Protein AF-0000000067245001 (afdb_homodimer)

Sequence (820 aa):
MADPINRRLKSLDAEVKDRETELKAAEEKLSNNPSNTSLLAERNRLVEDIADLKARRSKLEDRLSGPGPQDYLQRLRGLLEEAHIDRPNEAILQLIVRRLSSRLLAASTKEAARDLYEDAKLMPGPSTEALLKEQAGLTVGGPAFPDASSSLLVAMGTGSCPCVLKMLLPPLLTNVDSAAAASGEASNSAATPNCAAGGPEAAACRALCHGKPATVPLVDAKVITFTLGKEHASTHGRCPGVYAAIQMQYYISTVARLPPAYLQEIPAMMERMVEALEWIHRKGFVHMDVKADNIFVDAAGRWWLGDFGSAVPKGSAITSTTRWFAPPAAAKAAATAVPEYDWHMLAVALVIEVLRRVGLGHKWQEMLVEGSCTPRANILATLEHLRQHSKVDEALLASLSDLVDRPKVSMADPINRRLKSLDAEVKDRETELKAAEEKLSNNPSNTSLLAERNRLVEDIADLKARRSKLEDRLSGPGPQDYLQRLRGLLEEAHIDRPNEAILQLIVRRLSSRLLAASTKEAARDLYEDAKLMPGPSTEALLKEQAGLTVGGPAFPDASSSLLVAMGTGSCPCVLKMLLPPLLTNVDSAAAASGEASNSAATPNCAAGGPEAAACRALCHGKPATVPLVDAKVITFTLGKEHASTHGRCPGVYAAIQMQYYISTVARLPPAYLQEIPAMMERMVEALEWIHRKGFVHMDVKADNIFVDAAGRWWLGDFGSAVPKGSAITSTTRWFAPPAAAKAAATAVPEYDWHMLAVALVIEVLRRVGLGHKWQEMLVEGSCTPRANILATLEHLRQHSKVDEALLASLSDLVDRPKVS

Organism: Chlamydomonas reinhardtii (NCBI:txid3055)

Nearest PDB structures (foldseek):
  8br5-assembly2_BBB  TM=5.526E-01  e=1.973E-07  Homo sapiens
  4ztn-assembly3_C  TM=5.641E-01  e=3.884E-07  Homo sapiens
  8br7-assembly2_BBB  TM=6.402E-01  e=2.534E-06  Homo sapiens
  8w3x-assembly2_B  TM=5.268E-01  e=2.697E-07  Homo sapiens
  4qp9-assembly1_A  TM=7.107E-01  e=2.036E-05  Homo sapiens

Foldseek 3Di:
DQDVLNVVLVVLVVVLVVLVVVLVVLVVVCVVVVPPVVSVVVNVVSVVVSVVSVVVSCVSVVVVVPVPLVNLLVQLQVLCVVLVNNDQQPQLSVLCVFAVVVLSVVQNHSVSSVQSSVLSLLDDTPLRQVQCCVPVVKHWGHAQDDPPRSQWTWIAHDPRAIWIKGWLDDPQPPDPDPPVVPPPPPPPDDDPPCCPARHPLQVLCCLQQPPDDPLQQAWNKHKDKTFDDCPPPCSPRDHTGIHIMIITHDFPAFCVPDQFDAQVCLLVLLVNVVSNLVSCVVSQKAQQEDARRQWTAHPVGHTHGHDSPQMDGFFAQRDDHQQAQFAPQNPDRPHTGDSLRVLSSSLLRSLLSVCSVLPNNVCSCVQAGDDRYGHLVSSVVSLVVCVPPPSHDPVSSVSSVCSSCVVVVD/DPDVLNVVLVVLVVVLVVLVVVLVVLVVVCVVVVPPPVSVVVNVVSVVVSVVSVVVSCVSVVVVVPVPLVNLLVQLQVLCVVLVNNDQQPQLSVLCVFAVVVLSVVQNHSVSSVQSSVLSLLDDTPLRQVQCCVPVVKHWGHAQDDVPRSQWTWIAHDPRAIWIKGWLDDPQPPDPDPVVVPPPPPPPPPPPPPCPARHPLQVLCCLQQVPDDPLQQAWNKHKDKTFDDCPPPPSPRDHTGIHIMIITHDFPAFCVPDQFDAQVCLLVLLVNVVSNLVSCVVSQKAQQEDARRQWTAHPVGHTHGHDSPQMDGFFAFRDDHQQAQFAPQNPDRPDTGDSLRVLSSSLLRSLLSVCSVLPNNVCSCVQAGDDRYGHLVSSLVSLVVCPPPPSHDPVSSVSSVCSSVVVVPD

InterPro domains:
  IPR000719 Protein kinase domain [PF00069] (264-370)
  IPR000719 Protein kinase domain [PS50011] (150-410)
  IPR008271 Serine/threonine-protein kinase, active site [PS00108] (285-297)
  IPR011009 Protein kinase-like domain superfamily [SSF56112] (264-350)
  IPR050538 Mitogen-activated protein kinase kinase kinase [PTHR48016] (268-330)

Radius of gyration: 30.9 Å; Cα contacts (8 Å, |Δi|>4): 1310; chains: 2; bounding box: 78×91×81 Å

pLDDT: mean 76.45, std 19.06, range [22.64, 98.19]

Structure (mmCIF, N/CA/C/O backbone):
data_AF-0000000067245001-model_v1
#
loop_
_entity.id
_entity.type
_entity.pdbx_description
1 polymer 'Protein kinase domain-containing protein'
#
loop_
_atom_site.group_PDB
_atom_site.id
_atom_site.type_symbol
_atom_site.label_atom_id
_atom_site.label_alt_id
_atom_site.label_comp_id
_atom_site.label_asym_id
_atom_site.label_entity_id
_atom_site.label_seq_id
_atom_site.pdbx_PDB_ins_code
_atom_site.Cartn_x
_atom_site.Cartn_y
_atom_site.Cartn_z
_atom_site.occupancy
_atom_site.B_iso_or_equiv
_atom_site.auth_seq_id
_atom_site.auth_comp_id
_atom_site.auth_asym_id
_atom_site.auth_atom_id
_atom_site.pdbx_PDB_model_num
ATOM 1 N N . MET A 1 1 ? -9.867 31.688 2.166 1 22.64 1 MET A N 1
ATOM 2 C CA . MET A 1 1 ? -11.305 31.688 1.924 1 22.64 1 MET A CA 1
ATOM 3 C C . MET A 1 1 ? -11.961 30.422 2.473 1 22.64 1 MET A C 1
ATOM 5 O O . MET A 1 1 ? -11.383 29.344 2.383 1 22.64 1 MET A O 1
ATOM 9 N N . ALA A 1 2 ? -12.844 30.578 3.395 1 32.78 2 ALA A N 1
ATOM 10 C CA . ALA A 1 2 ? -13.555 29.562 4.168 1 32.78 2 ALA A CA 1
ATOM 11 C C . ALA A 1 2 ? -14.125 28.469 3.258 1 32.78 2 ALA A C 1
ATOM 13 O O . ALA A 1 2 ? -14.586 28.766 2.152 1 32.78 2 ALA A O 1
ATOM 14 N N . ASP A 1 3 ? -13.758 27.297 3.334 1 37.16 3 ASP A N 1
ATOM 15 C CA . ASP A 1 3 ? -14.234 26.141 2.588 1 37.16 3 ASP A CA 1
ATOM 16 C C . ASP A 1 3 ? -15.742 26.234 2.35 1 37.16 3 ASP A C 1
ATOM 18 O O . ASP A 1 3 ? -16.5 26.625 3.244 1 37.16 3 ASP A O 1
ATOM 22 N N . PRO A 1 4 ? -16.109 26.344 1.183 1 42.66 4 PRO A N 1
ATOM 23 C CA . PRO A 1 4 ? -17.484 26.672 0.853 1 42.66 4 PRO A CA 1
ATOM 24 C C . PRO A 1 4 ? -18.5 25.812 1.609 1 42.66 4 PRO A C 1
ATOM 26 O O . PRO A 1 4 ? -19.562 26.297 1.986 1 42.66 4 PRO A O 1
ATOM 29 N N . ILE A 1 5 ? -18.141 24.672 1.779 1 44.38 5 ILE A N 1
ATOM 30 C CA . ILE A 1 5 ? -19.078 23.828 2.52 1 44.38 5 ILE A CA 1
ATOM 31 C C . ILE A 1 5 ? -19.141 24.266 3.977 1 44.38 5 ILE A C 1
ATOM 33 O O . ILE A 1 5 ? -20.219 24.344 4.562 1 44.38 5 ILE A O 1
ATOM 37 N N . ASN A 1 6 ? -17.922 24.438 4.426 1 46.19 6 ASN A N 1
ATOM 38 C CA . ASN A 1 6 ? -17.906 24.984 5.773 1 46.19 6 ASN A CA 1
ATOM 39 C C . ASN A 1 6 ? -18.641 26.328 5.828 1 46.19 6 ASN A C 1
ATOM 41 O O . ASN A 1 6 ? -19.328 26.641 6.805 1 46.19 6 ASN A O 1
ATOM 45 N N . ARG A 1 7 ? -18.531 27 4.789 1 54.53 7 ARG A N 1
ATOM 46 C CA . ARG A 1 7 ? -19.25 28.266 4.699 1 54.53 7 ARG A CA 1
ATOM 47 C C . ARG A 1 7 ? -20.75 28.031 4.602 1 54.53 7 ARG A C 1
ATOM 49 O O . ARG A 1 7 ? -21.531 28.75 5.223 1 54.53 7 ARG A O 1
ATOM 56 N N . ARG A 1 8 ? -21.031 27.031 3.873 1 57.38 8 ARG A N 1
ATOM 57 C CA . ARG A 1 8 ? -22.453 26.703 3.73 1 57.38 8 ARG A CA 1
ATOM 58 C C . ARG A 1 8 ? -23.016 26.125 5.02 1 57.38 8 ARG A C 1
ATOM 60 O O . ARG A 1 8 ? -24.156 26.422 5.402 1 57.38 8 ARG A O 1
ATOM 67 N N . LEU A 1 9 ? -22.156 25.375 5.578 1 58.94 9 LEU A N 1
ATOM 68 C CA . LEU A 1 9 ? -22.562 24.875 6.887 1 58.94 9 LEU A CA 1
ATOM 69 C C . LEU A 1 9 ? -22.719 26.016 7.883 1 58.94 9 LEU A C 1
ATOM 71 O O . LEU A 1 9 ? -23.672 26.047 8.656 1 58.94 9 LEU A O 1
ATOM 75 N N . LYS A 1 10 ? -21.734 26.766 7.758 1 63.94 10 LYS A N 1
ATOM 76 C CA . LYS A 1 10 ? -21.828 27.938 8.625 1 63.94 10 LYS A CA 1
ATOM 77 C C . LYS A 1 10 ? -23.047 28.781 8.281 1 63.94 10 LYS A C 1
ATOM 79 O O . LYS A 1 10 ? -23.719 29.312 9.172 1 63.94 10 LYS A O 1
ATOM 84 N N . SER A 1 11 ? -23.281 28.844 6.996 1 66.44 11 SER A N 1
ATOM 85 C CA . SER A 1 11 ? -24.453 29.594 6.551 1 66.44 11 SER A CA 1
ATOM 86 C C . SER A 1 11 ? -25.75 28.938 7.004 1 66.44 11 SER A C 1
ATOM 88 O O . SER A 1 11 ? -26.672 29.609 7.453 1 66.44 11 SER A O 1
ATOM 90 N N . LEU A 1 12 ? -25.703 27.641 6.93 1 66.5 12 LEU A N 1
ATOM 91 C CA . LEU A 1 12 ? -26.875 26.906 7.395 1 66.5 12 LEU A CA 1
ATOM 92 C C . LEU A 1 12 ? -27.016 27 8.914 1 66.5 12 LEU A C 1
ATOM 94 O O . LEU A 1 12 ? -28.125 27.141 9.43 1 66.5 12 LEU A O 1
ATOM 98 N N . ASP A 1 13 ? -25.875 26.938 9.5 1 70.88 13 ASP A N 1
ATOM 99 C CA . ASP A 1 13 ? -25.906 27.125 10.945 1 70.88 13 ASP A CA 1
ATOM 100 C C . ASP A 1 13 ? -26.438 28.516 11.305 1 70.88 13 ASP A C 1
ATOM 102 O O . ASP A 1 13 ? -27.219 28.656 12.242 1 70.88 13 ASP A O 1
ATOM 106 N N . ALA A 1 14 ? -25.953 29.438 10.555 1 72.19 14 ALA A N 1
ATOM 107 C CA . ALA A 1 14 ? -26.422 30.797 10.773 1 72.19 14 ALA A CA 1
ATOM 108 C C . ALA A 1 14 ? -27.922 30.906 10.477 1 72.19 14 ALA A C 1
ATOM 110 O O . ALA A 1 14 ? -28.656 31.578 11.219 1 72.19 14 ALA A O 1
ATOM 111 N N . GLU A 1 15 ? -28.375 30.25 9.508 1 74.62 15 GLU A N 1
ATOM 112 C CA . GLU A 1 15 ? -29.781 30.281 9.156 1 74.62 15 GLU A CA 1
ATOM 113 C C . GLU A 1 15 ? -30.625 29.562 10.211 1 74.62 15 GLU A C 1
ATOM 115 O O . GLU A 1 15 ? -31.719 30.031 10.555 1 74.62 15 GLU A O 1
ATOM 120 N N . VAL A 1 16 ? -30.078 28.469 10.602 1 75.06 16 VAL A N 1
ATOM 121 C CA . VAL A 1 16 ? -30.766 27.75 11.672 1 75.06 16 VAL A CA 1
ATOM 122 C C . VAL A 1 16 ? -30.844 28.641 12.914 1 75.06 16 VAL A C 1
ATOM 124 O O . VAL A 1 16 ? -31.891 28.719 13.555 1 75.06 16 VAL A O 1
ATOM 127 N N . LYS A 1 17 ? -29.75 29.234 13.195 1 75.94 17 LYS A N 1
ATOM 128 C CA . LYS A 1 17 ? -29.719 30.125 14.352 1 75.94 17 LYS A CA 1
ATOM 129 C C . LYS A 1 17 ? -30.703 31.281 14.18 1 75.94 17 LYS A C 1
ATOM 131 O O . LYS A 1 17 ? -31.406 31.656 15.125 1 75.94 17 LYS A O 1
ATOM 136 N N . ASP A 1 18 ? -30.734 31.797 13.016 1 78.25 18 ASP A N 1
ATOM 137 C CA . ASP A 1 18 ? -31.656 32.875 12.719 1 78.25 18 ASP A CA 1
ATOM 138 C C . ASP A 1 18 ? -33.094 32.406 12.883 1 78.25 18 ASP A C 1
ATOM 140 O O . ASP A 1 18 ? -33.938 33.125 13.477 1 78.25 18 ASP A O 1
ATOM 144 N N . ARG A 1 19 ? -33.375 31.219 12.406 1 79.31 19 ARG A N 1
ATOM 145 C CA . ARG A 1 19 ? -34.719 30.688 12.508 1 79.31 19 ARG A CA 1
ATOM 146 C C . ARG A 1 19 ? -35.062 30.328 13.953 1 79.31 19 ARG A C 1
ATOM 148 O O . ARG A 1 19 ? -36.219 30.484 14.383 1 79.31 19 ARG A O 1
ATOM 155 N N . GLU A 1 20 ? -34.094 29.875 14.617 1 78.75 20 GLU A N 1
ATOM 156 C CA . GLU A 1 20 ? -34.281 29.562 16.031 1 78.75 20 GLU A CA 1
ATOM 157 C C . GLU A 1 20 ? -34.562 30.828 16.828 1 78.75 20 GLU A C 1
ATOM 159 O O . GLU A 1 20 ? -35.375 30.828 17.75 1 78.75 20 GLU A O 1
ATOM 164 N N . THR A 1 21 ? -33.875 31.875 16.531 1 79 21 THR A N 1
ATOM 165 C CA . THR A 1 21 ? -34.156 33.156 17.156 1 79 21 THR A CA 1
ATOM 166 C C . THR A 1 21 ? -35.562 33.656 16.812 1 79 21 THR A C 1
ATOM 168 O O . THR A 1 21 ? -36.25 34.188 17.688 1 79 21 THR A O 1
ATOM 171 N N . GLU A 1 22 ? -36 33.469 15.578 1 79.19 22 GLU A N 1
ATOM 172 C CA . GLU A 1 22 ? -37.344 33.812 15.164 1 79.19 22 GLU A CA 1
ATOM 173 C C . GLU A 1 22 ? -38.375 32.969 15.883 1 79.19 22 GLU A C 1
ATOM 175 O O . GLU A 1 22 ? -39.438 33.438 16.266 1 79.19 22 GLU A O 1
ATOM 180 N N . LEU A 1 23 ? -38.031 31.703 16.016 1 78.75 23 LEU A N 1
ATOM 181 C CA . LEU A 1 23 ? -38.906 30.781 16.719 1 78.75 23 LEU A CA 1
ATOM 182 C C . LEU A 1 23 ? -39.062 31.188 18.172 1 78.75 23 LEU A C 1
ATOM 184 O O . LEU A 1 23 ? -40.188 31.156 18.719 1 78.75 23 LEU A O 1
ATOM 188 N N . LYS A 1 24 ? -38.031 31.531 18.781 1 80.06 24 LYS A N 1
ATOM 189 C CA . LYS A 1 24 ? -38.094 32 20.172 1 80.06 24 LYS A CA 1
ATOM 190 C C . LYS A 1 24 ? -38.969 33.25 20.297 1 80.06 24 LYS A C 1
ATOM 192 O O . LYS A 1 24 ? -39.75 33.344 21.234 1 80.06 24 LYS A O 1
ATOM 197 N N . ALA A 1 25 ? -38.781 34.125 19.375 1 79 25 ALA A N 1
ATOM 198 C CA . ALA A 1 25 ? -39.625 35.312 19.359 1 79 25 ALA A CA 1
ATOM 199 C C . ALA A 1 25 ? -41.094 34.969 19.141 1 79 25 ALA A C 1
ATOM 201 O O . ALA A 1 25 ? -41.969 35.531 19.797 1 79 25 ALA A O 1
ATOM 202 N N . ALA A 1 26 ? -41.312 33.969 18.266 1 77 26 ALA A N 1
ATOM 203 C CA . ALA A 1 26 ? -42.688 33.562 18 1 77 26 ALA A CA 1
ATOM 204 C C . ALA A 1 26 ? -43.281 32.844 19.203 1 77 26 ALA A C 1
ATOM 206 O O . ALA A 1 26 ? -44.438 33.031 19.531 1 77 26 ALA A O 1
ATOM 207 N N . GLU A 1 27 ? -42.469 32.094 19.812 1 79.62 27 GLU A N 1
ATOM 208 C CA . GLU A 1 27 ? -42.906 31.391 21.016 1 79.62 27 GLU A CA 1
ATOM 209 C C . GLU A 1 27 ? -43.188 32.375 22.156 1 79.62 27 GLU A C 1
ATOM 211 O O . GLU A 1 27 ? -44.125 32.188 22.922 1 79.62 27 GLU A O 1
ATOM 216 N N . GLU A 1 28 ? -42.438 33.375 22.234 1 77.75 28 GLU A N 1
ATOM 217 C CA . GLU A 1 28 ? -42.688 34.406 23.234 1 77.75 28 GLU A CA 1
ATOM 218 C C . GLU A 1 28 ? -43.969 35.188 22.953 1 77.75 28 GLU A C 1
ATOM 220 O O . GLU A 1 28 ? -44.719 35.469 23.875 1 77.75 28 GLU A O 1
ATOM 225 N N . LYS A 1 29 ? -44.281 35.438 21.703 1 80.06 29 LYS A N 1
ATOM 226 C CA . LYS A 1 29 ? -45.531 36.094 21.312 1 80.06 29 LYS A CA 1
ATOM 227 C C . LYS A 1 29 ? -46.719 35.188 21.547 1 80.06 29 LYS A C 1
ATOM 229 O O . LYS A 1 29 ? -47.781 35.656 21.984 1 80.06 29 LYS A O 1
ATOM 234 N N . LEU A 1 30 ? -46.469 33.906 21.312 1 78.69 30 LEU A N 1
ATOM 235 C CA . LEU A 1 30 ? -47.562 32.938 21.5 1 78.69 30 LEU A CA 1
ATOM 236 C C . LEU A 1 30 ? -47.844 32.719 22.984 1 78.69 30 LEU A C 1
ATOM 238 O O . LEU A 1 30 ? -48.969 32.469 23.359 1 78.69 30 LEU A O 1
ATOM 242 N N . SER A 1 31 ? -46.844 32.781 23.766 1 77.25 31 SER A N 1
ATOM 243 C CA . SER A 1 31 ? -47.062 32.688 25.219 1 77.25 31 SER A CA 1
ATOM 244 C C . SER A 1 31 ? -47.938 33.812 25.734 1 77.25 31 SER A C 1
ATOM 246 O O . SER A 1 31 ? -48.719 33.625 26.656 1 77.25 31 SER A O 1
ATOM 248 N N . ASN A 1 32 ? -47.875 35 25.125 1 78.31 32 ASN A N 1
ATOM 249 C CA . ASN A 1 32 ? -48.688 36.125 25.516 1 78.31 32 ASN A CA 1
ATOM 250 C C . ASN A 1 32 ? -50.062 36.062 24.875 1 78.31 32 ASN A C 1
ATOM 252 O O . ASN A 1 32 ? -51 36.75 25.312 1 78.31 32 ASN A O 1
ATOM 256 N N . ASN A 1 33 ? -50.125 35.406 23.688 1 77.62 33 ASN A N 1
ATOM 257 C CA . ASN A 1 33 ? -51.406 35.219 23 1 77.62 33 ASN A CA 1
ATOM 258 C C . ASN A 1 33 ? -51.625 33.781 22.531 1 77.62 33 ASN A C 1
ATOM 260 O O . ASN A 1 33 ? -51.531 33.5 21.344 1 77.62 33 ASN A O 1
ATOM 264 N N . PRO A 1 34 ? -51.812 32.75 23.344 1 71.69 34 PRO A N 1
ATOM 265 C CA . PRO A 1 34 ? -51.812 31.312 23.078 1 71.69 34 PRO A CA 1
ATOM 266 C C . PRO A 1 34 ? -52.906 30.875 22.109 1 71.69 34 PRO A C 1
ATOM 268 O O . PRO A 1 34 ? -52.781 29.844 21.453 1 71.69 34 PRO A O 1
ATOM 271 N N . SER A 1 35 ? -53.906 31.703 21.844 1 73.31 35 SER A N 1
ATOM 272 C CA . SER A 1 35 ? -55.062 31.328 21.016 1 73.31 35 SER A CA 1
ATOM 273 C C . SER A 1 35 ? -54.906 31.859 19.594 1 73.31 35 SER A C 1
ATOM 275 O O . SER A 1 35 ? -55.781 31.672 18.75 1 73.31 35 SER A O 1
ATOM 277 N N . ASN A 1 36 ? -53.844 32.625 19.391 1 75.62 36 ASN A N 1
ATOM 278 C CA . ASN A 1 36 ? -53.656 33.219 18.062 1 75.62 36 ASN A CA 1
ATOM 279 C C . ASN A 1 36 ? -53.188 32.156 17.062 1 75.62 36 ASN A C 1
ATOM 281 O O . ASN A 1 36 ? -52.062 31.656 17.125 1 75.62 36 ASN A O 1
ATOM 285 N N . THR A 1 37 ? -54.094 31.734 16.156 1 76.69 37 THR A N 1
ATOM 286 C CA . THR A 1 37 ? -53.906 30.656 15.195 1 76.69 37 THR A CA 1
ATOM 287 C C . THR A 1 37 ? -52.844 31.016 14.172 1 76.69 37 THR A C 1
ATOM 289 O O . THR A 1 37 ? -52.125 30.125 13.672 1 76.69 37 THR A O 1
ATOM 292 N N . SER A 1 38 ? -52.656 32.281 13.945 1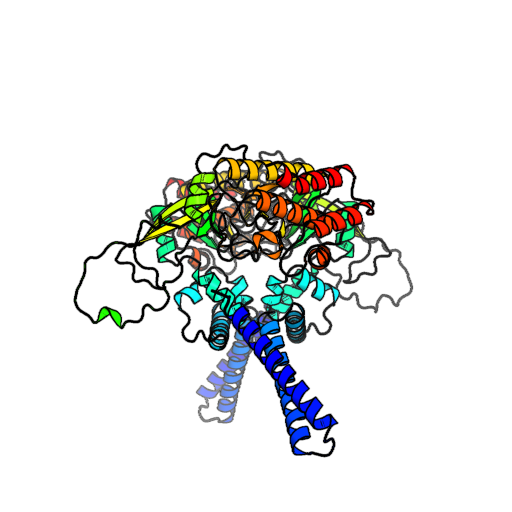 76.75 38 SER A N 1
ATOM 293 C CA . SER A 1 38 ? -51.656 32.719 12.977 1 76.75 38 SER A CA 1
ATOM 294 C C . SER A 1 38 ? -50.25 32.562 13.547 1 76.75 38 SER A C 1
ATOM 296 O O . SER A 1 38 ? -49.344 32.125 12.852 1 76.75 38 SER A O 1
ATOM 298 N N . LEU A 1 39 ? -50.156 32.812 14.789 1 76.25 39 LEU A N 1
ATOM 299 C CA . LEU A 1 39 ? -48.875 32.688 15.438 1 76.25 39 LEU A CA 1
ATOM 300 C C . LEU A 1 39 ? -48.5 31.234 15.648 1 76.25 39 LEU A C 1
ATOM 302 O O . LEU A 1 39 ? -47.312 30.859 15.531 1 76.25 39 LEU A O 1
ATOM 306 N N . LEU A 1 40 ? -49.469 30.484 15.914 1 74.81 40 LEU A N 1
ATOM 307 C CA . LEU A 1 40 ? -49.25 29.047 16.016 1 74.81 40 LEU A CA 1
ATOM 308 C C . LEU A 1 40 ? -48.812 28.469 14.664 1 74.81 40 LEU A C 1
ATOM 310 O O . LEU A 1 40 ? -47.938 27.609 14.602 1 74.81 40 LEU A O 1
ATOM 314 N N . ALA A 1 41 ? -49.438 28.938 13.656 1 76.06 41 ALA A N 1
ATOM 315 C CA . ALA A 1 41 ? -49.062 28.516 12.32 1 76.06 41 ALA A CA 1
ATOM 316 C C . ALA A 1 41 ? -47.656 28.953 11.977 1 76.06 41 ALA A C 1
ATOM 318 O O . ALA A 1 41 ? -46.875 28.203 11.383 1 76.06 41 ALA A O 1
ATOM 319 N N . GLU A 1 42 ? -47.312 30.078 12.375 1 79.94 42 GLU A N 1
ATOM 320 C CA . GLU A 1 42 ? -45.938 30.578 12.156 1 79.94 42 GLU A CA 1
ATOM 321 C C . GLU A 1 42 ? -44.938 29.797 12.961 1 79.94 42 GLU A C 1
ATOM 323 O O . GLU A 1 42 ? -43.844 29.453 12.453 1 79.94 42 GLU A O 1
ATOM 328 N N . ARG A 1 43 ? -45.25 29.547 14.188 1 77.5 43 ARG A N 1
ATOM 329 C CA . ARG A 1 43 ? -44.375 28.688 15.008 1 77.5 43 ARG A CA 1
ATOM 330 C C . ARG A 1 43 ? -44.188 27.328 14.375 1 77.5 43 ARG A C 1
ATOM 332 O O . ARG A 1 43 ? -43.062 26.828 14.281 1 77.5 43 ARG A O 1
ATOM 339 N N . ASN A 1 44 ? -45.219 26.766 13.961 1 75.31 44 ASN A N 1
ATOM 340 C CA . ASN A 1 44 ? -45.125 25.438 13.352 1 75.31 44 ASN A CA 1
ATOM 341 C C . ASN A 1 44 ? -44.344 25.484 12.039 1 75.31 44 ASN A C 1
ATOM 343 O O . ASN A 1 44 ? -43.562 24.578 11.75 1 75.31 44 ASN A O 1
ATOM 347 N N . ARG A 1 45 ? -44.5 26.484 11.328 1 77.94 45 ARG A N 1
ATOM 348 C CA . ARG A 1 45 ? -43.719 26.656 10.102 1 77.94 45 ARG A CA 1
ATOM 349 C C . ARG A 1 45 ? -42.219 26.812 10.414 1 77.94 45 ARG A C 1
ATOM 351 O O . ARG A 1 45 ? -41.375 26.234 9.734 1 77.94 45 ARG A O 1
ATOM 358 N N . LEU A 1 46 ? -41.969 27.594 11.383 1 77.25 46 LEU A N 1
ATOM 359 C CA . LEU A 1 46 ? -40.562 27.797 11.766 1 77.25 46 LEU A CA 1
ATOM 360 C C . LEU A 1 46 ? -39.969 26.516 12.312 1 77.25 46 LEU A C 1
ATOM 362 O O . LEU A 1 46 ? -38.812 26.203 12.031 1 77.25 46 LEU A O 1
ATOM 366 N N . VAL A 1 47 ? -40.719 25.781 13.023 1 75.56 47 VAL A N 1
ATOM 367 C CA . VAL A 1 47 ? -40.25 24.484 13.5 1 75.56 47 VAL A CA 1
ATOM 368 C C . VAL A 1 47 ? -39.969 23.547 12.32 1 75.56 47 VAL A C 1
ATOM 370 O O . VAL A 1 47 ? -38.969 22.859 12.281 1 75.56 47 VAL A O 1
ATOM 373 N N . GLU A 1 48 ? -40.781 23.609 11.391 1 73.5 48 GLU A N 1
ATOM 374 C CA . GLU A 1 48 ? -40.562 22.797 10.188 1 73.5 48 GLU A CA 1
ATOM 375 C C . GLU A 1 48 ? -39.375 23.297 9.375 1 73.5 48 GLU A C 1
ATOM 377 O O . GLU A 1 48 ? -38.594 22.5 8.859 1 73.5 48 GLU A O 1
ATOM 382 N N . ASP A 1 49 ? -39.25 24.516 9.281 1 75.12 49 ASP A N 1
ATOM 383 C CA . ASP A 1 49 ? -38.094 25.094 8.57 1 75.12 49 ASP A CA 1
ATOM 384 C C . ASP A 1 49 ? -36.781 24.734 9.266 1 75.12 49 ASP A C 1
ATOM 386 O O . ASP A 1 49 ? -35.812 24.406 8.602 1 75.12 49 ASP A O 1
ATOM 390 N N . ILE A 1 50 ? -36.844 24.938 10.523 1 73.81 50 ILE A N 1
ATOM 391 C CA . ILE A 1 50 ? -35.656 24.578 11.297 1 73.81 50 ILE A CA 1
ATOM 392 C C . ILE A 1 50 ? -35.344 23.094 11.141 1 73.81 50 ILE A C 1
ATOM 394 O O . ILE A 1 50 ? -34.188 22.703 10.953 1 73.81 50 ILE A O 1
ATOM 398 N N . ALA A 1 51 ? -36.344 22.297 11.18 1 68.38 51 ALA A N 1
ATOM 399 C CA . ALA A 1 51 ? -36.156 20.859 10.969 1 68.38 51 ALA A CA 1
ATOM 400 C C . ALA A 1 51 ? -35.594 20.594 9.57 1 68.38 51 ALA A C 1
ATOM 402 O O . ALA A 1 51 ? -34.719 19.766 9.398 1 68.38 51 ALA A O 1
ATOM 403 N N . ASP A 1 52 ? -36.094 21.25 8.688 1 66.56 52 ASP A N 1
ATOM 404 C CA . ASP A 1 52 ? -35.594 21.125 7.312 1 66.56 52 ASP A CA 1
ATOM 405 C C . ASP A 1 52 ? -34.156 21.609 7.18 1 66.56 52 ASP A C 1
ATOM 407 O O . ASP A 1 52 ? -33.344 20.984 6.516 1 66.56 52 ASP A O 1
ATOM 411 N N . LEU A 1 53 ? -33.938 22.734 7.758 1 68.5 53 LEU A N 1
ATOM 412 C CA . LEU A 1 53 ? -32.594 23.281 7.723 1 68.5 53 LEU A CA 1
ATOM 413 C C . LEU A 1 53 ? -31.625 22.375 8.492 1 68.5 53 LEU A C 1
ATOM 415 O O . LEU A 1 53 ? -30.5 22.125 8.047 1 68.5 53 LEU A O 1
ATOM 419 N N . LYS A 1 54 ? -32.031 21.922 9.648 1 65.69 54 LYS A N 1
ATOM 420 C CA . LYS A 1 54 ? -31.219 20.969 10.391 1 65.69 54 LYS A CA 1
ATOM 421 C C . LYS A 1 54 ? -31.078 19.656 9.617 1 65.69 54 LYS A C 1
ATOM 423 O O . LYS A 1 54 ? -30 19.047 9.609 1 65.69 54 LYS A O 1
ATOM 428 N N . ALA A 1 55 ? -32.094 19.328 8.953 1 61.53 55 ALA A N 1
ATOM 429 C CA . ALA A 1 55 ? -32 18.156 8.078 1 61.53 55 ALA A CA 1
ATOM 430 C C . ALA A 1 55 ? -31.078 18.438 6.895 1 61.53 55 ALA A C 1
ATOM 432 O O . ALA A 1 55 ? -30.266 17.594 6.523 1 61.53 55 ALA A O 1
ATOM 433 N N . ARG A 1 56 ? -31.25 19.562 6.395 1 59.19 56 ARG A N 1
ATOM 434 C CA . ARG A 1 56 ? -30.344 19.969 5.328 1 59.19 56 ARG A CA 1
ATOM 435 C C . ARG A 1 56 ? -28.922 20.109 5.852 1 59.19 56 ARG A C 1
ATOM 437 O O . ARG A 1 56 ? -27.953 19.719 5.184 1 59.19 56 ARG A O 1
ATOM 444 N N . ARG A 1 57 ? -28.875 20.797 7 1 58.53 57 ARG A N 1
ATOM 445 C CA . ARG A 1 57 ? -27.578 20.859 7.664 1 58.53 57 ARG A CA 1
ATOM 446 C C . ARG A 1 57 ? -27.062 19.453 7.973 1 58.53 57 ARG A C 1
ATOM 448 O O . ARG A 1 57 ? -25.891 19.156 7.746 1 58.53 57 ARG A O 1
ATOM 455 N N . SER A 1 58 ? -27.812 18.641 8.641 1 55.19 58 SER A N 1
ATOM 456 C CA . SER A 1 58 ? -27.422 17.25 8.898 1 55.19 58 SER A CA 1
ATOM 457 C C . SER A 1 58 ? -27.125 16.516 7.598 1 55.19 58 SER A C 1
ATOM 459 O O . SER A 1 58 ? -26.156 15.75 7.523 1 55.19 58 SER A O 1
ATOM 461 N N . LYS A 1 59 ? -27.922 16.766 6.641 1 47.09 59 LYS A N 1
ATOM 462 C CA . LYS A 1 59 ? -27.656 16.219 5.316 1 47.09 59 LYS A CA 1
ATOM 463 C C . LYS A 1 59 ? -26.391 16.797 4.719 1 47.09 59 LYS A C 1
ATOM 465 O O . LYS A 1 59 ? -25.609 16.078 4.09 1 47.09 59 LYS A O 1
ATOM 470 N N . LEU A 1 60 ? -26.297 18.062 4.848 1 46.56 60 LEU A N 1
ATOM 471 C CA . LEU A 1 60 ? -25.062 18.719 4.426 1 46.56 60 LEU A CA 1
ATOM 472 C C . LEU A 1 60 ? -23.906 18.312 5.324 1 46.56 60 LEU A C 1
ATOM 474 O O . LEU A 1 60 ? -22.781 18.141 4.844 1 46.56 60 LEU A O 1
ATOM 478 N N . GLU A 1 61 ? -24.109 18.406 6.652 1 45.78 61 GLU A N 1
ATOM 479 C CA . GLU A 1 61 ? -23.156 17.797 7.574 1 45.78 61 GLU A CA 1
ATOM 480 C C . GLU A 1 61 ? -22.953 16.312 7.281 1 45.78 61 GLU A C 1
ATOM 482 O O . GLU A 1 61 ? -21.844 15.812 7.344 1 45.78 61 GLU A O 1
ATOM 487 N N . ASP A 1 62 ? -24.047 15.633 7.215 1 42.62 62 ASP A N 1
ATOM 488 C CA . ASP A 1 62 ? -24 14.242 6.754 1 42.62 62 ASP A CA 1
ATOM 489 C C . ASP A 1 62 ? -23.344 14.148 5.383 1 42.62 62 ASP A C 1
ATOM 491 O O . ASP A 1 62 ? -22.625 13.18 5.094 1 42.62 62 ASP A O 1
ATOM 495 N N . ARG A 1 63 ? -23.688 14.969 4.539 1 37.09 63 ARG A N 1
ATOM 496 C CA . ARG A 1 63 ? -23.062 15.125 3.229 1 37.09 63 ARG A CA 1
ATOM 497 C C . ARG A 1 63 ? -21.609 15.562 3.363 1 37.09 63 ARG A C 1
ATOM 499 O O . ARG A 1 63 ? -20.781 15.211 2.525 1 37.09 63 ARG A O 1
ATOM 506 N N . LEU A 1 64 ? -21.406 16.531 4.039 1 36.19 64 LEU A N 1
ATOM 507 C CA . LEU A 1 64 ? -20.047 16.797 4.496 1 36.19 64 LEU A CA 1
ATOM 508 C C . LEU A 1 64 ? -19.516 15.625 5.297 1 36.19 64 LEU A C 1
ATOM 510 O O . LEU A 1 64 ? -18.297 15.422 5.359 1 36.19 64 LEU A O 1
ATOM 514 N N . SER A 1 65 ? -20.328 15.117 6.258 1 33.94 65 SER A N 1
ATOM 515 C CA . SER A 1 65 ? -20.109 13.789 6.836 1 33.94 65 SER A CA 1
ATOM 516 C C . SER A 1 65 ? -20.438 12.688 5.836 1 33.94 65 SER A C 1
ATOM 518 O O . SER A 1 65 ? -21.594 12.531 5.441 1 33.94 65 SER A O 1
ATOM 520 N N . GLY A 1 66 ? -20.062 12.633 4.73 1 35.44 66 GLY A N 1
ATOM 521 C CA . GLY A 1 66 ? -20.297 11.531 3.809 1 35.44 66 GLY A CA 1
ATOM 522 C C . GLY A 1 66 ? -20.953 10.336 4.465 1 35.44 66 GLY A C 1
ATOM 523 O O . GLY A 1 66 ? -21.047 10.266 5.691 1 35.44 66 GLY A O 1
ATOM 524 N N . PRO A 1 67 ? -21.969 9.625 3.762 1 38.03 67 PRO A N 1
ATOM 525 C CA . PRO A 1 67 ? -22.531 8.484 4.5 1 38.03 67 PRO A CA 1
ATOM 526 C C . PRO A 1 67 ? -21.562 7.914 5.527 1 38.03 67 PRO A C 1
ATOM 528 O O . PRO A 1 67 ? -20.375 7.789 5.254 1 38.03 67 PRO A O 1
ATOM 531 N N . GLY A 1 68 ? -21.781 8.281 6.699 1 42 68 GLY A N 1
ATOM 532 C CA . GLY A 1 68 ? -21.016 7.625 7.75 1 42 68 GLY A CA 1
ATOM 533 C C . GLY A 1 68 ? -20.875 6.129 7.539 1 42 68 GLY A C 1
ATOM 534 O O . GLY A 1 68 ? -21.469 5.57 6.617 1 42 68 GLY A O 1
ATOM 535 N N . PRO A 1 69 ? -19.891 5.605 8.117 1 51.06 69 PRO A N 1
ATOM 536 C CA . PRO A 1 69 ? -19.719 4.156 8.008 1 51.06 69 PRO A CA 1
ATOM 537 C C . PRO A 1 69 ? -21.047 3.393 8.133 1 51.06 69 PRO A C 1
ATOM 539 O O . PRO A 1 69 ? -21.203 2.334 7.52 1 51.06 69 PRO A O 1
ATOM 542 N N . GLN A 1 70 ? -22.047 4.148 8.742 1 53.94 70 GLN A N 1
ATOM 543 C CA . GLN A 1 70 ? -23.281 3.406 8.977 1 53.94 70 GLN A CA 1
ATOM 544 C C . GLN A 1 70 ? -24.156 3.361 7.727 1 53.94 70 GLN A C 1
ATOM 546 O O . GLN A 1 70 ? -24.812 2.352 7.449 1 53.94 70 GLN A O 1
ATOM 551 N N . ASP A 1 71 ? -24.234 4.449 7.008 1 58.75 71 ASP A N 1
ATOM 552 C CA . ASP A 1 71 ? -25 4.449 5.766 1 58.75 71 ASP A CA 1
ATOM 553 C C . ASP A 1 71 ? -24.422 3.463 4.758 1 58.75 71 ASP A C 1
ATOM 555 O O . ASP A 1 71 ? -25.156 2.75 4.078 1 58.75 71 ASP A O 1
ATOM 559 N N . TYR A 1 72 ? -23.172 3.445 4.77 1 61.12 72 TYR A N 1
ATOM 560 C CA . TYR A 1 72 ? -22.531 2.504 3.859 1 61.12 72 TYR A CA 1
ATOM 561 C C . TYR A 1 72 ? -22.797 1.065 4.293 1 61.12 72 TYR A C 1
ATOM 563 O O . TYR A 1 72 ? -22.922 0.172 3.453 1 61.12 72 TYR A O 1
ATOM 571 N N . LEU A 1 73 ? -22.922 1.052 5.582 1 71.19 73 LEU A N 1
ATOM 572 C CA . LEU A 1 73 ? -23.203 -0.283 6.098 1 71.19 73 LEU A CA 1
ATOM 573 C C . LEU A 1 73 ? -24.609 -0.731 5.707 1 71.19 73 LEU A C 1
ATOM 575 O O . LEU A 1 73 ? -24.828 -1.903 5.395 1 71.19 73 LEU A O 1
ATOM 579 N N . GLN A 1 74 ? -25.484 0.195 5.773 1 72.19 74 GLN A N 1
ATOM 580 C CA . GLN A 1 74 ? -26.844 -0.137 5.371 1 72.19 74 GLN A CA 1
ATOM 581 C C . GLN A 1 74 ? -26.922 -0.49 3.887 1 72.19 74 GLN A C 1
ATOM 583 O O . GLN A 1 74 ? -27.594 -1.437 3.498 1 72.19 74 GLN A O 1
ATOM 588 N N . ARG A 1 75 ? -26.281 0.216 3.178 1 72.06 75 ARG A N 1
ATOM 589 C CA . ARG A 1 75 ? -26.203 -0.099 1.756 1 72.06 75 ARG A CA 1
ATOM 590 C C . ARG A 1 75 ? -25.578 -1.476 1.535 1 72.06 75 ARG A C 1
ATOM 592 O O . ARG A 1 75 ? -26.062 -2.25 0.703 1 72.06 75 ARG A O 1
ATOM 599 N N . LEU A 1 76 ? -24.531 -1.676 2.242 1 78.81 76 LEU A N 1
ATOM 600 C CA . LEU A 1 76 ? -23.875 -2.979 2.127 1 78.81 76 LEU A CA 1
ATOM 601 C C . LEU A 1 76 ? -24.859 -4.102 2.471 1 78.81 76 LEU A C 1
ATOM 603 O O . LEU A 1 76 ? -24.906 -5.113 1.771 1 78.81 76 LEU A O 1
ATOM 607 N N . ARG A 1 77 ? -25.609 -3.803 3.467 1 79.06 77 ARG A N 1
ATOM 608 C CA . ARG A 1 77 ? -26.594 -4.809 3.869 1 79.06 77 ARG A CA 1
ATOM 609 C C . ARG A 1 77 ? -27.594 -5.078 2.75 1 79.06 77 ARG A C 1
ATOM 611 O O . ARG A 1 77 ? -27.938 -6.234 2.482 1 79.06 77 ARG A O 1
ATOM 618 N N . GLY A 1 78 ? -27.969 -4.023 2.223 1 77.38 78 GLY A N 1
ATOM 619 C CA . GLY A 1 78 ? -28.891 -4.168 1.104 1 77.38 78 GLY A CA 1
ATOM 620 C C . GLY A 1 78 ? -28.297 -4.93 -0.064 1 77.38 78 GLY A C 1
ATOM 621 O O . GLY A 1 78 ? -28.953 -5.805 -0.64 1 77.38 78 GLY A O 1
ATOM 622 N N . LEU A 1 79 ? -27.125 -4.617 -0.335 1 77.19 79 LEU A N 1
ATOM 623 C CA . LEU A 1 79 ? -26.438 -5.262 -1.445 1 77.19 79 LEU A CA 1
ATOM 624 C C . LEU A 1 79 ? -26.188 -6.734 -1.147 1 77.19 79 LEU A C 1
ATOM 626 O O . LEU A 1 79 ? -26.281 -7.578 -2.043 1 77.19 79 LEU A O 1
ATOM 630 N N . LEU A 1 80 ? -25.875 -6.969 0.057 1 81.44 80 LEU A N 1
ATOM 631 C CA . LEU A 1 80 ? -25.656 -8.352 0.459 1 81.44 80 LEU A CA 1
ATOM 632 C C . LEU A 1 80 ? -26.938 -9.164 0.38 1 81.44 80 LEU A C 1
ATOM 634 O O . LEU A 1 80 ? -26.922 -10.328 -0.006 1 81.44 80 LEU A O 1
ATOM 638 N N . GLU A 1 81 ? -28.016 -8.539 0.736 1 77.56 81 GLU A N 1
ATOM 639 C CA . GLU A 1 81 ? -29.312 -9.203 0.605 1 77.56 81 GLU A CA 1
ATOM 640 C C . GLU A 1 81 ? -29.609 -9.539 -0.852 1 77.56 81 GLU A C 1
ATOM 642 O O . GLU A 1 81 ? -30.109 -10.625 -1.152 1 77.56 81 GLU A O 1
ATOM 647 N N . GLU A 1 82 ? -29.234 -8.656 -1.638 1 75.88 82 GLU A N 1
ATOM 648 C CA . GLU A 1 82 ? -29.422 -8.883 -3.068 1 75.88 82 GLU A CA 1
ATOM 649 C C . GLU A 1 82 ? -28.5 -10 -3.57 1 75.88 82 GLU A C 1
ATOM 651 O O . GLU A 1 82 ? -28.828 -10.68 -4.547 1 75.88 82 GLU A O 1
ATOM 656 N N . ALA A 1 83 ? -27.422 -10.148 -2.926 1 73.06 83 ALA A N 1
ATOM 657 C CA . ALA A 1 83 ? -26.453 -11.195 -3.279 1 73.06 83 ALA A CA 1
ATOM 658 C C . ALA A 1 83 ? -26.797 -12.508 -2.59 1 73.06 83 ALA A C 1
ATOM 660 O O . ALA A 1 83 ? -25.969 -13.422 -2.537 1 73.06 83 ALA A O 1
ATOM 661 N N . HIS A 1 84 ? -27.938 -12.547 -1.961 1 74.25 84 HIS A N 1
ATOM 662 C CA . HIS A 1 84 ? -28.484 -13.727 -1.309 1 74.25 84 HIS A CA 1
ATOM 663 C C . HIS A 1 84 ? -27.734 -14.047 -0.02 1 74.25 84 HIS A C 1
ATOM 665 O O . HIS A 1 84 ? -27.516 -15.219 0.311 1 74.25 84 HIS A O 1
ATOM 671 N N . ILE A 1 85 ? -27.172 -13.062 0.537 1 76.25 85 ILE A N 1
ATOM 672 C CA . ILE A 1 85 ? -26.672 -13.141 1.904 1 76.25 85 ILE A CA 1
ATOM 673 C C . ILE A 1 85 ? -27.641 -12.438 2.852 1 76.25 85 ILE A C 1
ATOM 675 O O . ILE A 1 85 ? -27.484 -11.242 3.125 1 76.25 85 ILE A O 1
ATOM 679 N N . ASP A 1 86 ? -28.656 -13.023 3.277 1 72.44 86 ASP A N 1
ATOM 680 C CA . ASP A 1 86 ? -29.812 -12.438 3.957 1 72.44 86 ASP A CA 1
ATOM 681 C C . ASP A 1 86 ? -29.453 -12.047 5.391 1 72.44 86 ASP A C 1
ATOM 683 O O . ASP A 1 86 ? -29.984 -11.062 5.918 1 72.44 86 ASP A O 1
ATOM 687 N N . ARG A 1 87 ? -28.641 -12.789 6.043 1 74.5 87 ARG A N 1
ATOM 688 C CA . ARG A 1 87 ? -28.266 -12.477 7.418 1 74.5 87 ARG A CA 1
ATOM 689 C C . ARG A 1 87 ? -26.75 -12.352 7.559 1 74.5 87 ARG A C 1
ATOM 691 O O . ARG A 1 87 ? -26.094 -13.227 8.133 1 74.5 87 ARG A O 1
ATOM 698 N N . PRO A 1 88 ? -26.297 -11.195 6.961 1 78.44 88 PRO A N 1
ATOM 699 C CA . PRO A 1 88 ? -24.844 -11.039 7.102 1 78.44 88 PRO A CA 1
ATOM 700 C C . PRO A 1 88 ? -24.406 -10.938 8.562 1 78.44 88 PRO A C 1
ATOM 702 O O . PRO A 1 88 ? -25.141 -10.414 9.398 1 78.44 88 PRO A O 1
ATOM 705 N N . ASN A 1 89 ? -23.359 -11.617 8.805 1 73.62 89 ASN A N 1
ATOM 706 C CA . ASN A 1 89 ? -22.781 -11.602 10.141 1 73.62 89 ASN A CA 1
ATOM 707 C C . ASN A 1 89 ? -22.375 -10.188 10.562 1 73.62 89 ASN A C 1
ATOM 709 O O . ASN A 1 89 ? -21.609 -9.523 9.867 1 73.62 89 ASN A O 1
ATOM 713 N N . GLU A 1 90 ? -22.953 -9.742 11.641 1 72.19 90 GLU A N 1
ATOM 714 C CA . GLU A 1 90 ? -22.719 -8.383 12.125 1 72.19 90 GLU A CA 1
ATOM 715 C C . GLU A 1 90 ? -21.234 -8.156 12.406 1 72.19 90 GLU A C 1
ATOM 717 O O . GLU A 1 90 ? -20.719 -7.059 12.18 1 72.19 90 GLU A O 1
ATOM 722 N N . ALA A 1 91 ? -20.625 -9.219 12.828 1 65.44 91 ALA A N 1
ATOM 723 C CA . ALA A 1 91 ? -19.203 -9.07 13.133 1 65.44 91 ALA A CA 1
ATOM 724 C C . ALA A 1 91 ? -18.406 -8.789 11.859 1 65.44 91 ALA A C 1
ATOM 726 O O . ALA A 1 91 ? -17.453 -7.988 11.883 1 65.44 91 ALA A O 1
ATOM 727 N N . ILE A 1 92 ? -18.812 -9.445 10.844 1 73.25 92 ILE A N 1
ATOM 728 C CA . ILE A 1 92 ? -18.125 -9.258 9.562 1 73.25 92 ILE A CA 1
ATOM 729 C C . ILE A 1 92 ? -18.406 -7.844 9.047 1 73.25 92 ILE A C 1
ATOM 731 O O . ILE A 1 92 ? -17.5 -7.188 8.523 1 73.25 92 ILE A O 1
ATOM 735 N N . LEU A 1 93 ? -19.625 -7.438 9.25 1 73.81 93 LEU A N 1
ATOM 736 C CA . LEU A 1 93 ? -19.984 -6.098 8.789 1 73.81 93 LEU A CA 1
ATOM 737 C C . LEU A 1 93 ? -19.172 -5.039 9.531 1 73.81 93 LEU A C 1
ATOM 739 O O . LEU A 1 93 ? -18.688 -4.086 8.922 1 73.81 93 LEU A O 1
ATOM 743 N N . GLN A 1 94 ? -18.984 -5.277 10.766 1 67.62 94 GLN A N 1
ATOM 744 C CA . GLN A 1 94 ? -18.203 -4.34 11.555 1 67.62 94 GLN A CA 1
ATOM 745 C C . GLN A 1 94 ? -16.734 -4.379 11.148 1 67.62 94 GLN A C 1
ATOM 747 O O . GLN A 1 94 ? -16.047 -3.352 11.172 1 67.62 94 GLN A O 1
ATOM 752 N N . LEU A 1 95 ? -16.328 -5.559 10.812 1 67.12 95 LEU A N 1
ATOM 753 C CA . LEU A 1 95 ? -14.953 -5.711 10.336 1 67.12 95 LEU A CA 1
ATOM 754 C C . LEU A 1 95 ? -14.727 -4.918 9.055 1 67.12 95 LEU A C 1
ATOM 756 O O . LEU A 1 95 ? -13.68 -4.305 8.875 1 67.12 95 LEU A O 1
ATOM 760 N N . ILE A 1 96 ? -15.711 -4.965 8.242 1 69.62 96 ILE A N 1
ATOM 761 C CA . ILE A 1 96 ? -15.625 -4.234 6.98 1 69.62 96 ILE A CA 1
ATOM 762 C C . ILE A 1 96 ? -15.508 -2.738 7.258 1 69.62 96 ILE A C 1
ATOM 764 O O . ILE A 1 96 ? -14.688 -2.051 6.648 1 69.62 96 ILE A O 1
ATOM 768 N N . VAL A 1 97 ? -16.219 -2.299 8.203 1 63.31 97 VAL A N 1
ATOM 769 C CA . VAL A 1 97 ? -16.188 -0.882 8.547 1 63.31 97 VAL A CA 1
ATOM 770 C C . VAL A 1 97 ? -14.82 -0.507 9.102 1 63.31 97 VAL A C 1
ATOM 772 O O . VAL A 1 97 ? -14.258 0.526 8.734 1 63.31 97 VAL A O 1
ATOM 775 N N . ARG A 1 98 ? -14.336 -1.446 9.789 1 61.5 98 ARG A N 1
ATOM 776 C CA . ARG A 1 98 ? -13.102 -1.149 10.516 1 61.5 98 ARG A CA 1
ATOM 777 C C . ARG A 1 98 ? -11.891 -1.242 9.594 1 61.5 98 ARG A C 1
ATOM 779 O O . ARG A 1 98 ? -10.945 -0.466 9.727 1 61.5 98 ARG A O 1
ATOM 786 N N . ARG A 1 99 ? -11.953 -2.225 8.719 1 62.56 99 ARG A N 1
ATOM 787 C CA . ARG A 1 99 ? -10.695 -2.576 8.062 1 62.56 99 ARG A CA 1
ATOM 788 C C . ARG A 1 99 ? -10.781 -2.311 6.559 1 62.56 99 ARG A C 1
ATOM 790 O O . ARG A 1 99 ? -9.75 -2.176 5.891 1 62.56 99 ARG A O 1
ATOM 797 N N . LEU A 1 100 ? -11.922 -2.418 6.082 1 63.28 100 LEU A N 1
ATOM 798 C CA . LEU A 1 100 ? -12.094 -2.301 4.641 1 63.28 100 LEU A CA 1
ATOM 799 C C . LEU A 1 100 ? -13.023 -1.139 4.293 1 63.28 100 LEU A C 1
ATOM 801 O O . LEU A 1 100 ? -13.922 -1.282 3.463 1 63.28 100 LEU A O 1
ATOM 805 N N . SER A 1 101 ? -12.828 -0.109 5.086 1 58.38 101 SER A N 1
ATOM 806 C CA . SER A 1 101 ? -13.75 1.012 4.938 1 58.38 101 SER A CA 1
ATOM 807 C C . SER A 1 101 ? -13.734 1.559 3.514 1 58.38 101 SER A C 1
ATOM 809 O O . SER A 1 101 ? -14.773 1.921 2.965 1 58.38 101 SER A O 1
ATOM 811 N N . SER A 1 102 ? -12.586 1.51 3.002 1 56.84 102 SER A N 1
ATOM 812 C CA . SER A 1 102 ? -12.5 2.02 1.637 1 56.84 102 SER A CA 1
ATOM 813 C C . SER A 1 102 ? -13.281 1.145 0.667 1 56.84 102 SER A C 1
ATOM 815 O O . SER A 1 102 ? -13.977 1.654 -0.216 1 56.84 102 SER A O 1
ATOM 817 N N . ARG A 1 103 ? -13.172 -0.163 0.957 1 62.84 103 ARG A N 1
ATOM 818 C CA . ARG A 1 103 ? -13.922 -1.081 0.105 1 62.84 103 ARG A CA 1
ATOM 819 C C . ARG A 1 103 ? -15.414 -1.001 0.395 1 62.84 103 ARG A C 1
ATOM 821 O O . ARG A 1 103 ? -16.234 -1.196 -0.501 1 62.84 103 ARG A O 1
ATOM 828 N N . LEU A 1 104 ? -15.734 -0.794 1.685 1 64.62 104 LEU A N 1
ATOM 829 C CA . LEU A 1 104 ? -17.125 -0.626 2.064 1 64.62 104 LEU A CA 1
ATOM 830 C C . LEU A 1 104 ? -17.75 0.551 1.325 1 64.62 104 LEU A C 1
ATOM 832 O O . LEU A 1 104 ? -18.875 0.442 0.809 1 64.62 104 LEU A O 1
ATOM 836 N N . LEU A 1 105 ? -16.953 1.492 1.283 1 56.12 105 LEU A N 1
ATOM 837 C CA . LEU A 1 105 ? -17.438 2.703 0.624 1 56.12 105 LEU A CA 1
ATOM 838 C C . LEU A 1 105 ? -17.578 2.48 -0.877 1 56.12 105 LEU A C 1
ATOM 840 O O . LEU A 1 105 ? -18.469 3.061 -1.508 1 56.12 105 LEU A O 1
ATOM 844 N N . ALA A 1 106 ? -16.781 1.486 -1.26 1 51 106 ALA A N 1
ATOM 845 C CA . ALA A 1 106 ? -16.719 1.249 -2.699 1 51 106 ALA A CA 1
ATOM 846 C C . ALA A 1 106 ? -17.719 0.189 -3.125 1 51 106 ALA A C 1
ATOM 848 O O . ALA A 1 106 ? -18.062 0.086 -4.305 1 51 106 ALA A O 1
ATOM 849 N N . ALA A 1 107 ? -18.172 -0.507 -2.111 1 59.88 107 ALA A N 1
ATOM 850 C CA . ALA A 1 107 ? -19.047 -1.627 -2.43 1 59.88 107 ALA A CA 1
ATOM 851 C C . ALA A 1 107 ? -20.422 -1.133 -2.9 1 59.88 107 ALA A C 1
ATOM 853 O O . ALA A 1 107 ? -21.203 -0.618 -2.104 1 59.88 107 ALA A O 1
ATOM 854 N N . SER A 1 108 ? -20.641 -1.09 -4.156 1 54.28 108 SER A N 1
ATOM 855 C CA . SER A 1 108 ? -21.906 -0.563 -4.668 1 54.28 108 SER A CA 1
ATOM 856 C C . SER A 1 108 ? -22.672 -1.627 -5.441 1 54.28 108 SER A C 1
ATOM 858 O O . SER A 1 108 ? -23.812 -1.397 -5.859 1 54.28 108 SER A O 1
ATOM 860 N N . THR A 1 109 ? -22.047 -2.637 -5.723 1 58.78 109 THR A N 1
ATOM 861 C CA . THR A 1 109 ? -22.719 -3.744 -6.395 1 58.78 109 THR A CA 1
ATOM 862 C C . THR A 1 109 ? -22.828 -4.953 -5.473 1 58.78 109 THR A C 1
ATOM 864 O O . THR A 1 109 ? -22.125 -5.039 -4.465 1 58.78 109 THR A O 1
ATOM 867 N N . LYS A 1 110 ? -23.781 -5.73 -5.91 1 68.56 110 LYS A N 1
ATOM 868 C CA . LYS A 1 110 ? -23.969 -6.93 -5.094 1 68.56 110 LYS A CA 1
ATOM 869 C C . LYS A 1 110 ? -22.734 -7.82 -5.133 1 68.56 110 LYS A C 1
ATOM 871 O O . LYS A 1 110 ? -22.391 -8.453 -4.133 1 68.56 110 LYS A O 1
ATOM 876 N N . GLU A 1 111 ? -22.062 -7.797 -6.234 1 65.44 111 GLU A N 1
ATOM 877 C CA . GLU A 1 111 ? -20.859 -8.609 -6.34 1 65.44 111 GLU A CA 1
ATOM 878 C C . GLU A 1 111 ? -19.734 -8.047 -5.477 1 65.44 111 GLU A C 1
ATOM 880 O O . GLU A 1 111 ? -19.062 -8.789 -4.758 1 65.44 111 GLU A O 1
ATOM 885 N N . ALA A 1 112 ? -19.594 -6.766 -5.566 1 65.69 112 ALA A N 1
ATOM 886 C CA . ALA A 1 112 ? -18.578 -6.121 -4.746 1 65.69 112 ALA A CA 1
ATOM 887 C C . ALA A 1 112 ? -18.859 -6.316 -3.26 1 65.69 112 ALA A C 1
ATOM 889 O O . ALA A 1 112 ? -17.938 -6.516 -2.467 1 65.69 112 ALA A O 1
ATOM 890 N N . ALA A 1 113 ? -20.141 -6.191 -3.047 1 71.81 113 ALA A N 1
ATOM 891 C CA . ALA A 1 113 ? -20.531 -6.383 -1.652 1 71.81 113 ALA A CA 1
ATOM 892 C C . ALA A 1 113 ? -20.234 -7.805 -1.188 1 71.81 113 ALA A C 1
ATOM 894 O O . ALA A 1 113 ? -19.75 -8.008 -0.074 1 71.81 113 ALA A O 1
ATOM 895 N N . ARG A 1 114 ? -20.5 -8.68 -2.09 1 73.44 114 ARG A N 1
ATOM 896 C CA . ARG A 1 114 ? -20.234 -10.07 -1.742 1 73.44 114 ARG A CA 1
ATOM 897 C C . ARG A 1 114 ? -18.734 -10.32 -1.575 1 73.44 114 ARG A C 1
ATOM 899 O O . ARG A 1 114 ? -18.312 -10.953 -0.606 1 73.44 114 ARG A O 1
ATOM 906 N N . ASP A 1 115 ? -18 -9.789 -2.523 1 67.5 115 ASP A N 1
ATOM 907 C CA . ASP A 1 115 ? -16.547 -9.945 -2.43 1 67.5 115 ASP A CA 1
ATOM 908 C C . ASP A 1 115 ? -16.016 -9.328 -1.142 1 67.5 115 ASP A C 1
ATOM 910 O O . ASP A 1 115 ? -15.164 -9.914 -0.471 1 67.5 115 ASP A O 1
ATOM 914 N N . LEU A 1 116 ? -16.531 -8.164 -0.935 1 70.56 116 LEU A N 1
ATOM 915 C CA . LEU A 1 116 ? -16.141 -7.469 0.281 1 70.56 116 LEU A CA 1
ATOM 916 C C . LEU A 1 116 ? -16.453 -8.297 1.519 1 70.56 116 LEU A C 1
ATOM 918 O O . LEU A 1 116 ? -15.617 -8.438 2.412 1 70.56 116 LEU A O 1
ATOM 922 N N . TYR A 1 117 ? -17.578 -8.836 1.436 1 73.31 117 TYR A N 1
ATOM 923 C CA . TYR A 1 117 ? -18.031 -9.633 2.574 1 73.31 117 TYR A CA 1
ATOM 924 C C . TYR A 1 117 ? -17.234 -10.914 2.707 1 73.31 117 TYR A C 1
ATOM 926 O O . TYR A 1 117 ? -16.844 -11.305 3.814 1 73.31 117 TYR A O 1
ATOM 934 N N . GLU A 1 118 ? -16.891 -11.531 1.605 1 68.31 118 GLU A N 1
ATOM 935 C CA . GLU A 1 118 ? -16.125 -12.766 1.612 1 68.31 118 GLU A CA 1
ATOM 936 C C . GLU A 1 118 ? -14.672 -12.508 2.023 1 68.31 118 GLU A C 1
ATOM 938 O O . GLU A 1 118 ? -14.078 -13.305 2.75 1 68.31 118 GLU A O 1
ATOM 943 N N . ASP A 1 119 ? -14.234 -11.422 1.542 1 67.62 119 ASP A N 1
ATOM 944 C CA . ASP A 1 119 ? -12.883 -11.047 1.928 1 67.62 119 ASP A CA 1
ATOM 945 C C . ASP A 1 119 ? -12.797 -10.766 3.426 1 67.62 119 ASP A C 1
ATOM 947 O O . ASP A 1 119 ? -11.812 -11.125 4.074 1 67.62 119 ASP A O 1
ATOM 951 N N . ALA A 1 120 ? -13.828 -10.086 3.803 1 70.12 120 ALA A N 1
ATOM 952 C CA . ALA A 1 120 ? -13.852 -9.711 5.215 1 70.12 120 ALA A CA 1
ATOM 953 C C . ALA A 1 120 ? -13.898 -10.945 6.109 1 70.12 120 ALA A C 1
ATOM 955 O O . ALA A 1 120 ? -13.391 -10.93 7.23 1 70.12 120 ALA A O 1
ATOM 956 N N . LYS A 1 121 ? -14.422 -12.023 5.547 1 64.62 121 LYS A N 1
ATOM 957 C CA . LYS A 1 121 ? -14.523 -13.273 6.297 1 64.62 121 LYS A CA 1
ATOM 958 C C . LYS A 1 121 ? -13.148 -13.867 6.562 1 64.62 121 LYS A C 1
ATOM 960 O O . LYS A 1 121 ? -12.969 -14.625 7.523 1 64.62 121 LYS A O 1
ATOM 965 N N . LEU A 1 122 ? -12.312 -13.484 5.688 1 62.34 122 LEU A N 1
ATOM 966 C CA . LEU A 1 122 ? -10.977 -14.055 5.793 1 62.34 122 LEU A CA 1
ATOM 967 C C . LEU A 1 122 ? -10.117 -13.266 6.781 1 62.34 122 LEU A C 1
ATOM 969 O O . LEU A 1 122 ? -9.008 -13.68 7.113 1 62.34 122 LEU A O 1
ATOM 973 N N . MET A 1 123 ? -10.742 -12.258 7.172 1 69.56 123 MET A N 1
ATOM 974 C CA . MET A 1 123 ? -10 -11.43 8.125 1 69.56 123 MET A CA 1
ATOM 975 C C . MET A 1 123 ? -10.234 -11.914 9.555 1 69.56 123 MET A C 1
ATOM 977 O O . MET A 1 123 ? -11.305 -12.43 9.875 1 69.56 123 MET A O 1
ATOM 981 N N . PRO A 1 124 ? -9.266 -11.75 10.273 1 68.81 124 PRO A N 1
ATOM 982 C CA . PRO A 1 124 ? -9.445 -12.18 11.664 1 68.81 124 PRO A CA 1
ATOM 983 C C . PRO A 1 124 ? -10.43 -11.297 12.438 1 68.81 124 PRO A C 1
ATOM 985 O O . PRO A 1 124 ? -10.422 -10.07 12.273 1 68.81 124 PRO A O 1
ATOM 988 N N . GLY A 1 125 ? -11.273 -11.945 13.141 1 68.56 125 GLY A N 1
ATOM 989 C CA . GLY A 1 125 ? -12.148 -11.227 14.047 1 68.56 125 GLY A CA 1
ATOM 990 C C . GLY A 1 125 ? -11.445 -10.727 15.297 1 68.56 125 GLY A C 1
ATOM 991 O O . GLY A 1 125 ? -10.234 -10.898 15.438 1 68.56 125 GLY A O 1
ATOM 992 N N . PRO A 1 126 ? -12.203 -10.078 16.125 1 67.56 126 PRO A N 1
ATOM 993 C CA . PRO A 1 126 ? -11.602 -9.508 17.344 1 67.56 126 PRO A CA 1
ATOM 994 C C . PRO A 1 126 ? -10.945 -10.57 18.219 1 67.56 126 PRO A C 1
ATOM 996 O O . PRO A 1 126 ? -9.883 -10.32 18.797 1 67.56 126 PRO A O 1
ATOM 999 N N . SER A 1 127 ? -11.586 -11.688 18.375 1 71.19 127 SER A N 1
ATOM 1000 C CA . SER A 1 127 ? -11.023 -12.75 19.203 1 71.19 127 SER A CA 1
ATOM 1001 C C . SER A 1 127 ? -9.711 -13.266 18.625 1 71.19 127 SER A C 1
ATOM 1003 O O . SER A 1 127 ? -8.734 -13.461 19.359 1 71.19 127 SER A O 1
ATOM 1005 N N . THR A 1 128 ? -9.742 -13.492 17.297 1 74.44 128 THR A N 1
ATOM 1006 C CA . THR A 1 128 ? -8.523 -13.945 16.641 1 74.44 128 THR A CA 1
ATOM 1007 C C . THR A 1 128 ? -7.422 -12.898 16.766 1 74.44 128 THR A C 1
ATOM 1009 O O . THR A 1 128 ? -6.262 -13.234 16.984 1 74.44 128 THR A O 1
ATOM 1012 N N . GLU A 1 129 ? -7.809 -11.727 16.625 1 77.56 129 GLU A N 1
ATOM 1013 C CA . GLU A 1 129 ? -6.836 -10.641 16.75 1 77.56 129 GLU A CA 1
ATOM 1014 C C . GLU A 1 129 ? -6.223 -10.602 18.141 1 77.56 129 GLU A C 1
ATOM 1016 O O . GLU A 1 129 ? -5.02 -10.383 18.297 1 77.56 129 GLU A O 1
ATOM 1021 N N . ALA A 1 130 ? -7.094 -10.734 19.047 1 77.31 130 ALA A N 1
ATOM 1022 C CA . ALA A 1 130 ? -6.617 -10.742 20.438 1 77.31 130 ALA A CA 1
ATOM 1023 C C . ALA A 1 130 ? -5.645 -11.898 20.672 1 77.31 130 ALA A C 1
ATOM 1025 O O . ALA A 1 130 ? -4.645 -11.742 21.375 1 77.31 130 ALA A O 1
ATOM 1026 N N . LEU A 1 131 ? -5.922 -12.977 20.094 1 80.25 131 LEU A N 1
ATOM 1027 C CA . LEU A 1 131 ? -5.066 -14.148 20.25 1 80.25 131 LEU A CA 1
ATOM 1028 C C . LEU A 1 131 ? -3.73 -13.953 19.547 1 80.25 131 LEU A C 1
ATOM 1030 O O . LEU A 1 131 ? -2.684 -14.352 20.062 1 80.25 131 LEU A O 1
ATOM 1034 N N . LEU A 1 132 ? -3.828 -13.414 18.406 1 84.62 132 LEU A N 1
ATOM 1035 C CA . LEU A 1 132 ? -2.598 -13.117 17.688 1 84.62 132 LEU A CA 1
ATOM 1036 C C . LEU A 1 132 ? -1.716 -12.156 18.484 1 84.62 132 LEU A C 1
ATOM 1038 O O . LEU A 1 132 ? -0.493 -12.312 18.516 1 84.62 132 LEU A O 1
ATOM 1042 N N . LYS A 1 133 ? -2.35 -11.242 19.031 1 84.62 133 LYS A N 1
ATOM 1043 C CA . LYS A 1 133 ? -1.616 -10.289 19.859 1 84.62 133 LYS A CA 1
ATOM 1044 C C . LYS A 1 133 ? -1.015 -10.977 21.078 1 84.62 133 LYS A C 1
ATOM 1046 O O . LYS A 1 133 ? 0.158 -10.773 21.406 1 84.62 133 LYS A O 1
ATOM 1051 N N . GLU A 1 134 ? -1.764 -11.773 21.688 1 84.5 134 GLU A N 1
ATOM 1052 C CA . GLU A 1 134 ? -1.354 -12.414 22.938 1 84.5 134 GLU A CA 1
ATOM 1053 C C . GLU A 1 134 ? -0.331 -13.516 22.672 1 84.5 134 GLU A C 1
ATOM 1055 O O . GLU A 1 134 ? 0.66 -13.633 23.406 1 84.5 134 GLU A O 1
ATOM 1060 N N . GLN A 1 135 ? -0.57 -14.312 21.672 1 86.06 135 GLN A N 1
ATOM 1061 C CA . GLN A 1 135 ? 0.223 -15.523 21.5 1 86.06 135 GLN A CA 1
ATOM 1062 C C . GLN A 1 135 ? 1.381 -15.289 20.531 1 86.06 135 GLN A C 1
ATOM 1064 O O . GLN A 1 135 ? 2.436 -15.914 20.656 1 86.06 135 GLN A O 1
ATOM 1069 N N . ALA A 1 136 ? 1.235 -14.398 19.609 1 86.5 136 ALA A N 1
ATOM 1070 C CA . ALA A 1 136 ? 2.268 -14.195 18.609 1 86.5 136 ALA A CA 1
ATOM 1071 C C . ALA A 1 136 ? 2.861 -12.797 18.703 1 86.5 136 ALA A C 1
ATOM 1073 O O . ALA A 1 136 ? 3.818 -12.469 17.984 1 86.5 136 ALA A O 1
ATOM 1074 N N . GLY A 1 137 ? 2.262 -11.93 19.484 1 85.75 137 GLY A N 1
ATOM 1075 C CA . GLY A 1 137 ? 2.754 -10.57 19.625 1 85.75 137 GLY A CA 1
ATOM 1076 C C . GLY A 1 137 ? 2.49 -9.711 18.406 1 85.75 137 GLY A C 1
ATOM 1077 O O . GLY A 1 137 ? 3.268 -8.805 18.094 1 85.75 137 GLY A O 1
ATOM 1078 N N . LEU A 1 138 ? 1.478 -10.086 17.703 1 89.06 138 LEU A N 1
ATOM 1079 C CA . LEU A 1 138 ? 1.173 -9.383 16.469 1 89.06 138 LEU A CA 1
ATOM 1080 C C . LEU A 1 138 ? -0.11 -8.57 16.609 1 89.06 138 LEU A C 1
ATOM 1082 O O . LEU A 1 138 ? -1.136 -9.094 17.047 1 89.06 138 LEU A O 1
ATOM 1086 N N . THR A 1 139 ? -0.032 -7.32 16.344 1 87.19 139 THR A N 1
ATOM 1087 C CA . THR A 1 139 ? -1.224 -6.488 16.188 1 87.19 139 THR A CA 1
ATOM 1088 C C . THR A 1 139 ? -1.602 -6.34 14.719 1 87.19 139 THR A C 1
ATOM 1090 O O . THR A 1 139 ? -0.804 -5.859 13.914 1 87.19 139 THR A O 1
ATOM 1093 N N . VAL A 1 140 ? -2.777 -6.715 14.406 1 83.25 140 VAL A N 1
ATOM 1094 C CA . VAL A 1 140 ? -3.176 -6.801 13.008 1 83.25 140 VAL A CA 1
ATOM 1095 C C . VAL A 1 140 ? -3.922 -5.535 12.602 1 83.25 140 VAL A C 1
ATOM 1097 O O . VAL A 1 140 ? -4.688 -4.977 13.391 1 83.25 140 VAL A O 1
ATOM 1100 N N . GLY A 1 141 ? -3.611 -5.152 11.391 1 79 141 GLY A N 1
ATOM 1101 C CA . GLY A 1 141 ? -4.289 -4.008 10.797 1 79 141 GLY A CA 1
ATOM 1102 C C . GLY A 1 141 ? -5.082 -4.355 9.555 1 79 141 GLY A C 1
ATOM 1103 O O . GLY A 1 141 ? -5.641 -5.449 9.453 1 79 141 GLY A O 1
ATOM 1104 N N . GLY A 1 142 ? -5.246 -3.377 8.68 1 70.62 142 GLY A N 1
ATOM 1105 C CA . GLY A 1 142 ? -5.996 -3.568 7.449 1 70.62 142 GLY A CA 1
ATOM 1106 C C . GLY A 1 142 ? -5.195 -4.266 6.367 1 70.62 142 GLY A C 1
ATOM 1107 O O . GLY A 1 142 ? -4.164 -4.879 6.645 1 70.62 142 GLY A O 1
ATOM 1108 N N . PRO A 1 143 ? -5.75 -4.16 5.207 1 70.94 143 PRO A N 1
ATOM 1109 C CA . PRO A 1 143 ? -5.051 -4.781 4.078 1 70.94 143 PRO A CA 1
ATOM 1110 C C . PRO A 1 143 ? -3.689 -4.148 3.809 1 70.94 143 PRO A C 1
ATOM 1112 O O . PRO A 1 143 ? -3.527 -2.934 3.957 1 70.94 143 PRO A O 1
ATOM 1115 N N . ALA A 1 144 ? -2.748 -4.949 3.459 1 71.19 144 ALA A N 1
ATOM 1116 C CA . ALA A 1 144 ? -1.38 -4.492 3.23 1 71.19 144 ALA A CA 1
ATOM 1117 C C . ALA A 1 144 ? -1.264 -3.748 1.902 1 71.19 144 ALA A C 1
ATOM 1119 O O . ALA A 1 144 ? -0.444 -2.836 1.765 1 71.19 144 ALA A O 1
ATOM 1120 N N . PHE A 1 145 ? -1.908 -4.152 0.858 1 66.25 145 PHE A N 1
ATOM 1121 C CA . PHE A 1 145 ? -1.8 -3.564 -0.471 1 66.25 145 PHE A CA 1
ATOM 1122 C C . PHE A 1 145 ? -3.162 -3.102 -0.971 1 66.25 145 PHE A C 1
ATOM 1124 O O . PHE A 1 145 ? -4.191 -3.672 -0.602 1 66.25 145 PHE A O 1
ATOM 1131 N N . PRO A 1 146 ? -2.941 -1.976 -1.857 1 53.59 146 PRO A N 1
ATOM 1132 C CA . PRO A 1 146 ? -4.199 -1.592 -2.506 1 53.59 146 PRO A CA 1
ATOM 1133 C C . PRO A 1 146 ? -4.746 -2.682 -3.424 1 53.59 146 PRO A C 1
ATOM 1135 O O . PRO A 1 146 ? -3.973 -3.385 -4.082 1 53.59 146 PRO A O 1
ATOM 1138 N N . ASP A 1 147 ? -5.953 -3.188 -3.217 1 50 147 ASP A N 1
ATOM 1139 C CA . ASP A 1 147 ? -6.656 -4.078 -4.137 1 50 147 ASP A CA 1
ATOM 1140 C C . ASP A 1 147 ? -6.188 -5.52 -3.969 1 50 147 ASP A C 1
ATOM 1142 O O . ASP A 1 147 ? -6.531 -6.391 -4.773 1 50 147 ASP A O 1
ATOM 1146 N N . ALA A 1 148 ? -5.008 -5.75 -3.215 1 49.34 148 ALA A N 1
ATOM 1147 C CA . ALA A 1 148 ? -4.527 -7.121 -3.059 1 49.34 148 ALA A CA 1
ATOM 1148 C C . ALA A 1 148 ? -5.566 -7.992 -2.361 1 49.34 148 ALA A C 1
ATOM 1150 O O . ALA A 1 148 ? -6.527 -7.48 -1.781 1 49.34 148 ALA A O 1
ATOM 1151 N N . SER A 1 149 ? -5.449 -9.273 -2.703 1 50.06 149 SER A N 1
ATOM 1152 C CA . SER A 1 149 ? -6.227 -10.305 -2.029 1 50.06 149 SER A CA 1
ATOM 1153 C C . SER A 1 149 ? -6.359 -10.016 -0.539 1 50.06 149 SER A C 1
ATOM 1155 O O . SER A 1 149 ? -5.395 -9.602 0.107 1 50.06 149 SER A O 1
ATOM 1157 N N . SER A 1 150 ? -7.531 -9.711 -0.149 1 53.72 150 SER A N 1
ATOM 1158 C CA . SER A 1 150 ? -7.996 -9.43 1.205 1 53.72 150 SER A CA 1
ATOM 1159 C C . SER A 1 150 ? -7.332 -10.352 2.221 1 53.72 150 SER A C 1
ATOM 1161 O O . SER A 1 150 ? -7.477 -10.164 3.43 1 53.72 150 SER A O 1
ATOM 1163 N N . SER A 1 151 ? -6.41 -11.18 1.649 1 64.81 151 SER A N 1
ATOM 1164 C CA . SER A 1 151 ? -5.906 -12.102 2.66 1 64.81 151 SER A CA 1
ATOM 1165 C C . SER A 1 151 ? -4.594 -11.609 3.256 1 64.81 151 SER A C 1
ATOM 1167 O O . SER A 1 151 ? -4.109 -12.156 4.246 1 64.81 151 SER A O 1
ATOM 1169 N N . LEU A 1 152 ? -4.008 -10.625 2.68 1 76.94 152 LEU A N 1
ATOM 1170 C CA . LEU A 1 152 ? -2.76 -10.109 3.234 1 76.94 152 LEU A CA 1
ATOM 1171 C C . LEU A 1 152 ? -3.023 -8.891 4.121 1 76.94 152 LEU A C 1
ATOM 1173 O O . LEU A 1 152 ? -3.537 -7.875 3.65 1 76.94 152 LEU A O 1
ATOM 1177 N N . LEU A 1 153 ? -2.703 -9.039 5.293 1 80.62 153 LEU A N 1
ATOM 1178 C CA . LEU A 1 153 ? -2.953 -7.996 6.281 1 80.62 153 LEU A CA 1
ATOM 1179 C C . LEU A 1 153 ? -1.646 -7.363 6.75 1 80.62 153 LEU A C 1
ATOM 1181 O O . LEU A 1 153 ? -0.607 -8.031 6.777 1 80.62 153 LEU A O 1
ATOM 1185 N N . VAL A 1 154 ? -1.81 -6.145 7.07 1 84.62 154 VAL A N 1
ATOM 1186 C CA . VAL A 1 154 ? -0.671 -5.5 7.719 1 84.62 154 VAL A CA 1
ATOM 1187 C C . VAL A 1 154 ? -0.649 -5.859 9.203 1 84.62 154 VAL A C 1
ATOM 1189 O O . VAL A 1 154 ? -1.698 -5.914 9.852 1 84.62 154 VAL A O 1
ATOM 1192 N N . ALA A 1 155 ? 0.452 -6.047 9.695 1 88.5 155 ALA A N 1
ATOM 1193 C CA . ALA A 1 155 ? 0.604 -6.34 11.125 1 88.5 155 ALA A CA 1
ATOM 1194 C C . ALA A 1 155 ? 1.862 -5.688 11.688 1 88.5 155 ALA A C 1
ATOM 1196 O O . ALA A 1 155 ? 2.762 -5.305 10.93 1 88.5 155 ALA A O 1
ATOM 1197 N N . MET A 1 156 ? 1.759 -5.477 12.938 1 89.38 156 MET A N 1
ATOM 1198 C CA . MET A 1 156 ? 2.91 -4.957 13.672 1 89.38 156 MET A CA 1
ATOM 1199 C C . MET A 1 156 ? 3.443 -5.996 14.656 1 89.38 156 MET A C 1
ATOM 1201 O O . MET A 1 156 ? 2.705 -6.488 15.508 1 89.38 156 MET A O 1
ATOM 1205 N N . GLY A 1 157 ? 4.672 -6.34 14.398 1 85.88 157 GLY A N 1
ATOM 1206 C CA . GLY A 1 157 ? 5.297 -7.32 15.273 1 85.88 157 GLY A CA 1
ATOM 1207 C C . GLY A 1 157 ? 6.051 -6.688 16.422 1 85.88 157 GLY A C 1
ATOM 1208 O O . GLY A 1 157 ? 5.992 -5.473 16.625 1 85.88 157 GLY A O 1
ATOM 1209 N N . THR A 1 158 ? 6.66 -7.641 17.141 1 81.12 158 THR A N 1
ATOM 1210 C CA . THR A 1 158 ? 7.48 -7.199 18.266 1 81.12 158 THR A CA 1
ATOM 1211 C C . THR A 1 158 ? 8.555 -6.215 17.797 1 81.12 158 THR A C 1
ATOM 1213 O O . THR A 1 158 ? 9.086 -6.352 16.688 1 81.12 158 THR A O 1
ATOM 1216 N N . GLY A 1 159 ? 8.805 -5.102 18.531 1 81.44 159 GLY A N 1
ATOM 1217 C CA . GLY A 1 159 ? 9.773 -4.086 18.141 1 81.44 159 GLY A CA 1
ATOM 1218 C C . GLY A 1 159 ? 9.219 -3.062 17.172 1 81.44 159 GLY A C 1
ATOM 1219 O O . GLY A 1 159 ? 9.969 -2.242 16.641 1 81.44 159 GLY A O 1
ATOM 1220 N N . SER A 1 160 ? 7.949 -3.168 16.922 1 87.31 160 SER A N 1
ATOM 1221 C CA . SER A 1 160 ? 7.23 -2.234 16.062 1 87.31 160 SER A CA 1
ATOM 1222 C C . SER A 1 160 ? 7.734 -2.309 14.625 1 87.31 160 SER A C 1
ATOM 1224 O O . SER A 1 160 ? 7.91 -1.28 13.969 1 87.31 160 SER A O 1
ATOM 1226 N N . CYS A 1 161 ? 8.055 -3.482 14.227 1 87.19 161 CYS A N 1
ATOM 1227 C CA . CYS A 1 161 ? 8.406 -3.715 12.828 1 87.19 161 CYS A CA 1
ATOM 1228 C C . CYS A 1 161 ? 7.191 -4.164 12.023 1 87.19 161 CYS A C 1
ATOM 1230 O O . CYS A 1 161 ? 6.539 -5.148 12.375 1 87.19 161 CYS A O 1
ATOM 1232 N N . PRO A 1 162 ? 6.91 -3.375 11.008 1 90.06 162 PRO A N 1
ATOM 1233 C CA . PRO A 1 162 ? 5.758 -3.768 10.195 1 90.06 162 PRO A CA 1
ATOM 1234 C C . PRO A 1 162 ? 6.004 -5.051 9.406 1 90.06 162 PRO A C 1
ATOM 1236 O O . PRO A 1 162 ? 7.129 -5.305 8.969 1 90.06 162 PRO A O 1
ATOM 1239 N N . CYS A 1 163 ? 4.988 -5.828 9.305 1 91.06 163 CYS A N 1
ATOM 1240 C CA . CYS A 1 163 ? 5.047 -7.055 8.516 1 91.06 163 CYS A CA 1
ATOM 1241 C C . CYS A 1 163 ? 3.705 -7.34 7.855 1 91.06 163 CYS A C 1
ATOM 1243 O O . CYS A 1 163 ? 2.75 -6.582 8.023 1 91.06 163 CYS A O 1
ATOM 1245 N N . VAL A 1 164 ? 3.715 -8.344 6.992 1 90.19 164 VAL A N 1
ATOM 1246 C CA . VAL A 1 164 ? 2.502 -8.773 6.305 1 90.19 164 VAL A CA 1
ATOM 1247 C C . VAL A 1 164 ? 2.066 -10.141 6.84 1 90.19 164 VAL A C 1
ATOM 1249 O O . VAL A 1 164 ? 2.898 -11.023 7.047 1 90.19 164 VAL A O 1
ATOM 1252 N N . LEU A 1 165 ? 0.808 -10.219 7.074 1 88.88 165 LEU A N 1
ATOM 1253 C CA . LEU A 1 165 ? 0.234 -11.453 7.602 1 88.88 165 LEU A CA 1
ATOM 1254 C C . LEU A 1 165 ? -0.765 -12.047 6.617 1 88.88 165 LEU A C 1
ATOM 1256 O O . LEU A 1 165 ? -1.686 -11.367 6.164 1 88.88 165 LEU A O 1
ATOM 1260 N N . LYS A 1 166 ? -0.513 -13.25 6.305 1 87.44 166 LYS A N 1
ATOM 1261 C CA . LYS A 1 166 ? -1.473 -14.023 5.52 1 87.44 166 LYS A CA 1
ATOM 1262 C C . LYS A 1 166 ? -2.148 -15.094 6.371 1 87.44 166 LYS A C 1
ATOM 1264 O O . LYS A 1 166 ? -1.5 -16.047 6.805 1 87.44 166 LYS A O 1
ATOM 1269 N N . MET A 1 167 ? -3.396 -14.945 6.543 1 82.19 167 MET A N 1
ATOM 1270 C CA . MET A 1 167 ? -4.137 -15.93 7.324 1 82.19 167 MET A CA 1
ATOM 1271 C C . MET A 1 167 ? -4.391 -17.188 6.512 1 82.19 167 MET A C 1
ATOM 1273 O O . MET A 1 167 ? -4.773 -17.109 5.344 1 82.19 167 MET A O 1
ATOM 1277 N N . LEU A 1 168 ? -4 -18.344 7.137 1 81.19 168 LEU A N 1
ATOM 1278 C CA . LEU A 1 168 ? -4.246 -19.625 6.484 1 81.19 168 LEU A CA 1
ATOM 1279 C C . LEU A 1 168 ? -5.5 -20.281 7.047 1 81.19 168 LEU A C 1
ATOM 1281 O O . LEU A 1 168 ? -5.422 -21.078 7.988 1 81.19 168 LEU A O 1
ATOM 1285 N N . LEU A 1 169 ? -6.656 -19.672 6.926 1 62.78 169 LEU A N 1
ATOM 1286 C CA . LEU A 1 169 ? -7.863 -20.188 7.574 1 62.78 169 LEU A CA 1
ATOM 1287 C C . LEU A 1 169 ? -8.383 -21.422 6.852 1 62.78 169 LEU A C 1
ATOM 1289 O O . LEU A 1 169 ? -8.273 -21.531 5.625 1 62.78 169 LEU A O 1
ATOM 1293 N N . PRO A 1 170 ? -8.711 -22.469 7.781 1 56.22 170 PRO A N 1
ATOM 1294 C CA . PRO A 1 170 ? -9.297 -23.672 7.184 1 56.22 170 PRO A CA 1
ATOM 1295 C C . PRO A 1 170 ? -10.562 -23.391 6.383 1 56.22 170 PRO A C 1
ATOM 1297 O O . PRO A 1 170 ? -11.234 -22.375 6.633 1 56.22 170 PRO A O 1
ATOM 1300 N N . PRO A 1 171 ? -10.758 -24 5.219 1 45.5 171 PRO A N 1
ATOM 1301 C CA . PRO A 1 171 ? -12.047 -23.828 4.547 1 45.5 171 PRO A CA 1
ATOM 1302 C C . PRO A 1 171 ? -13.234 -2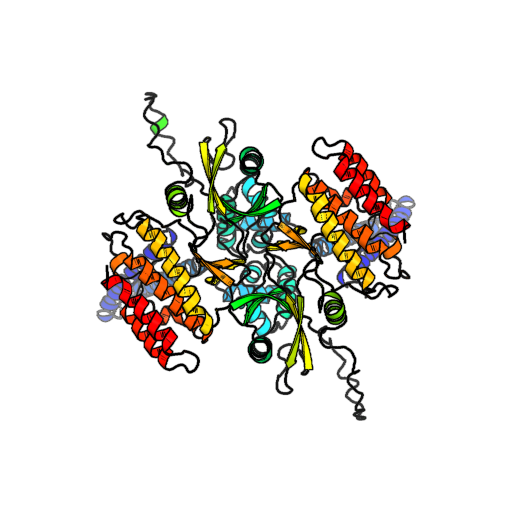3.938 5.5 1 45.5 171 PRO A C 1
ATOM 1304 O O . PRO A 1 171 ? -13.172 -24.688 6.48 1 45.5 171 PRO A O 1
ATOM 1307 N N . LEU A 1 172 ? -14.039 -22.828 5.586 1 39.12 172 LEU A N 1
ATOM 1308 C CA . LEU A 1 172 ? -15.25 -22.906 6.395 1 39.12 172 LEU A CA 1
ATOM 1309 C C . LEU A 1 172 ? -15.914 -24.266 6.262 1 39.12 172 LEU A C 1
ATOM 1311 O O . LEU A 1 172 ? -15.977 -24.828 5.164 1 39.12 172 LEU A O 1
ATOM 1315 N N . LEU A 1 173 ? -15.867 -25.125 7.23 1 33.22 173 LEU A N 1
ATOM 1316 C CA . LEU A 1 173 ? -16.734 -26.297 7.203 1 33.22 173 LEU A CA 1
ATOM 1317 C C . LEU A 1 173 ? -18.141 -25.922 6.746 1 33.22 173 LEU A C 1
ATOM 1319 O O . LEU A 1 173 ? -18.797 -25.094 7.383 1 33.22 173 LEU A O 1
ATOM 1323 N N . THR A 1 174 ? -18.484 -25.781 5.535 1 32.38 174 THR A N 1
ATOM 1324 C CA . THR A 1 174 ? -19.922 -25.781 5.23 1 32.38 174 THR A CA 1
ATOM 1325 C C . THR A 1 174 ? -20.672 -26.703 6.18 1 32.38 174 THR A C 1
ATOM 1327 O O . THR A 1 174 ? -20.062 -27.547 6.84 1 32.38 174 THR A O 1
ATOM 1330 N N . ASN A 1 175 ? -22.109 -26.938 5.93 1 30.69 175 ASN A N 1
ATOM 1331 C CA . ASN A 1 175 ? -23.172 -27.75 6.523 1 30.69 175 ASN A CA 1
ATOM 1332 C C . ASN A 1 175 ? -22.766 -29.219 6.652 1 30.69 175 ASN A C 1
ATOM 1334 O O . ASN A 1 175 ? -22.656 -29.922 5.652 1 30.69 175 ASN A O 1
ATOM 1338 N N . VAL A 1 176 ? -22.078 -29.734 7.438 1 30.17 176 VAL A N 1
ATOM 1339 C CA . VAL A 1 176 ? -22.484 -31.078 7.871 1 30.17 176 VAL A CA 1
ATOM 1340 C C . VAL A 1 176 ? -23.969 -31.078 8.227 1 30.17 176 VAL A C 1
ATOM 1342 O O . VAL A 1 176 ? -24.438 -30.219 8.977 1 30.17 176 VAL A O 1
ATOM 1345 N N . ASP A 1 177 ? -24.875 -31.625 7.41 1 29.7 177 ASP A N 1
ATOM 1346 C CA . ASP A 1 177 ? -26.188 -32.094 7.797 1 29.7 177 ASP A CA 1
ATOM 1347 C C . ASP A 1 177 ? -26.203 -32.625 9.234 1 29.7 177 ASP A C 1
ATOM 1349 O O . ASP A 1 177 ? -25.281 -33.344 9.648 1 29.7 177 ASP A O 1
ATOM 1353 N N . SER A 1 178 ? -26.875 -32 10.133 1 32.16 178 SER A N 1
ATOM 1354 C CA . SER A 1 178 ? -27.406 -32.469 11.406 1 32.16 178 SER A CA 1
ATOM 1355 C C . SER A 1 178 ? -27.781 -33.938 11.352 1 32.16 178 SER A C 1
ATOM 1357 O O . SER A 1 178 ? -28.266 -34.5 12.328 1 32.16 178 SER A O 1
ATOM 1359 N N . ALA A 1 179 ? -28.047 -34.562 10.18 1 30.42 179 ALA A N 1
ATOM 1360 C CA . ALA A 1 179 ? -28.719 -35.875 10.352 1 30.42 179 ALA A CA 1
ATOM 1361 C C . ALA A 1 179 ? -27.781 -36.875 11.008 1 30.42 179 ALA A C 1
ATOM 1363 O O . ALA A 1 179 ? -28.234 -37.812 11.641 1 30.42 179 ALA A O 1
ATOM 1364 N N . ALA A 1 180 ? -26.516 -37 10.672 1 29.8 180 ALA A N 1
ATOM 1365 C CA . ALA A 1 180 ? -25.906 -38.219 11.242 1 29.8 180 ALA A CA 1
ATOM 1366 C C . ALA A 1 180 ? -25.578 -38 12.719 1 29.8 180 ALA A C 1
ATOM 1368 O O . ALA A 1 180 ? -25.016 -38.875 13.367 1 29.8 180 ALA A O 1
ATOM 1369 N N . ALA A 1 181 ? -25.812 -36.781 13.289 1 31.45 181 ALA A N 1
ATOM 1370 C CA . ALA A 1 181 ? -25.641 -36.906 14.734 1 31.45 181 ALA A CA 1
ATOM 1371 C C . ALA A 1 181 ? -26.781 -37.688 15.367 1 31.45 181 ALA A C 1
ATOM 1373 O O . ALA A 1 181 ? -26.875 -37.781 16.594 1 31.45 181 ALA A O 1
ATOM 1374 N N . ALA A 1 182 ? -27.859 -38.031 14.672 1 28.89 182 ALA A N 1
ATOM 1375 C CA . ALA A 1 182 ? -28.781 -38.719 15.57 1 28.89 182 ALA A CA 1
ATOM 1376 C C . ALA A 1 182 ? -28.188 -40.031 16.094 1 28.89 182 ALA A C 1
ATOM 1378 O O . ALA A 1 182 ? -28.719 -40.656 17.016 1 28.89 182 ALA A O 1
ATOM 1379 N N . SER A 1 183 ? -27.672 -40.875 15.18 1 27.25 183 SER A N 1
ATOM 1380 C CA . SER A 1 183 ? -27.453 -42.156 15.859 1 27.25 183 SER A CA 1
ATOM 1381 C C . SER A 1 183 ? -26.359 -42.031 16.906 1 27.25 183 SER A C 1
ATOM 1383 O O . SER A 1 183 ? -25.453 -41.188 16.781 1 27.25 183 SER A O 1
ATOM 1385 N N . GLY A 1 184 ? -26.531 -42.438 18.266 1 27.33 184 GLY A N 1
ATOM 1386 C CA . GLY A 1 184 ? -25.906 -42.531 19.578 1 27.33 184 GLY A CA 1
ATOM 1387 C C . GLY A 1 184 ? -24.438 -42.938 19.5 1 27.33 184 GLY A C 1
ATOM 1388 O O . GLY A 1 184 ? -23.766 -43.062 20.516 1 27.33 184 GLY A O 1
ATOM 1389 N N . GLU A 1 185 ? -24.141 -43.938 18.625 1 26.2 185 GLU A N 1
ATOM 1390 C CA . GLU A 1 185 ? -22.859 -44.5 19 1 26.2 185 GLU A CA 1
ATOM 1391 C C . GLU A 1 185 ? -21.734 -43.5 18.828 1 26.2 185 GLU A C 1
ATOM 1393 O O . GLU A 1 185 ? -21.562 -42.938 17.75 1 26.2 185 GLU A O 1
ATOM 1398 N N . ALA A 1 186 ? -21.422 -42.688 19.906 1 27.98 186 ALA A N 1
ATOM 1399 C CA . ALA A 1 186 ? -20.234 -41.938 20.312 1 27.98 186 ALA A CA 1
ATOM 1400 C C . ALA A 1 186 ? -18.969 -42.562 19.734 1 27.98 186 ALA A C 1
ATOM 1402 O O . ALA A 1 186 ? -18.203 -43.219 20.453 1 27.98 186 ALA A O 1
ATOM 1403 N N . SER A 1 187 ? -19.062 -43.406 18.641 1 25.81 187 SER A N 1
ATOM 1404 C CA . SER A 1 187 ? -17.688 -43.875 18.453 1 25.81 187 SER A CA 1
ATOM 1405 C C . SER A 1 187 ? -16.703 -42.688 18.453 1 25.81 187 SER A C 1
ATOM 1407 O O . SER A 1 187 ? -17.016 -41.625 17.969 1 25.81 187 SER A O 1
ATOM 1409 N N . ASN A 1 188 ? -15.789 -42.562 19.469 1 28.44 188 ASN A N 1
ATOM 1410 C CA . ASN A 1 188 ? -14.508 -41.938 19.812 1 28.44 188 ASN A CA 1
ATOM 1411 C C . ASN A 1 188 ? -13.664 -41.688 18.562 1 28.44 188 ASN A C 1
ATOM 1413 O O . ASN A 1 188 ? -12.438 -41.625 18.641 1 28.44 188 ASN A O 1
ATOM 1417 N N . SER A 1 189 ? -14.148 -42.188 17.5 1 26.72 189 SER A N 1
ATOM 1418 C CA . SER A 1 189 ? -13.195 -42.375 16.422 1 26.72 189 SER A CA 1
ATOM 1419 C C . SER A 1 189 ? -12.375 -41.094 16.188 1 26.72 189 SER A C 1
ATOM 1421 O O . SER A 1 189 ? -12.781 -40.031 16.594 1 26.72 189 SER A O 1
ATOM 1423 N N . ALA A 1 190 ? -11.211 -41.375 15.5 1 27.28 190 ALA A N 1
ATOM 1424 C CA . ALA A 1 190 ? -9.922 -40.812 15.117 1 27.28 190 ALA A CA 1
ATOM 1425 C C . ALA A 1 190 ? -10.102 -39.406 14.531 1 27.28 190 ALA A C 1
ATOM 1427 O O . ALA A 1 190 ? -11.07 -39.156 13.812 1 27.28 190 ALA A O 1
ATOM 1428 N N . ALA A 1 191 ? -9.586 -38.469 15.203 1 30.69 191 ALA A N 1
ATOM 1429 C CA . ALA A 1 191 ? -8.953 -37.219 14.812 1 30.69 191 ALA A CA 1
ATOM 1430 C C . ALA A 1 191 ? -8.578 -37.219 13.336 1 30.69 191 ALA A C 1
ATOM 1432 O O . ALA A 1 191 ? -7.828 -38.094 12.883 1 30.69 191 ALA A O 1
ATOM 1433 N N . THR A 1 192 ? -9.414 -37.094 12.516 1 33.84 192 THR A N 1
ATOM 1434 C CA . THR A 1 192 ? -8.977 -37.094 11.125 1 33.84 192 THR A CA 1
ATOM 1435 C C . THR A 1 192 ? -7.504 -36.719 11.023 1 33.84 192 THR A C 1
ATOM 1437 O O . THR A 1 192 ? -6.973 -36 11.891 1 33.84 192 THR A O 1
ATOM 1440 N N . PRO A 1 193 ? -6.613 -37.375 10.25 1 31.47 193 PRO A N 1
ATOM 1441 C CA . PRO A 1 193 ? -5.168 -37.125 10.203 1 31.47 193 PRO A CA 1
ATOM 1442 C C . PRO A 1 193 ? -4.805 -35.656 10.453 1 31.47 193 PRO A C 1
ATOM 1444 O O . PRO A 1 193 ? -5.664 -34.781 10.344 1 31.47 193 PRO A O 1
ATOM 1447 N N . ASN A 1 194 ? -3.461 -35.344 10.992 1 34.75 194 ASN A N 1
ATOM 1448 C CA . ASN A 1 194 ? -2.596 -34.219 11.344 1 34.75 194 ASN A CA 1
ATOM 1449 C C . ASN A 1 194 ? -2.764 -33.031 10.375 1 34.75 194 ASN A C 1
ATOM 1451 O O . ASN A 1 194 ? -2.016 -32.938 9.398 1 34.75 194 ASN A O 1
ATOM 1455 N N . CYS A 1 195 ? -3.709 -32.812 9.734 1 42.5 195 CYS A N 1
ATOM 1456 C CA . CYS A 1 195 ? -3.635 -31.594 8.945 1 42.5 195 CYS A CA 1
ATOM 1457 C C . CYS A 1 195 ? -2.922 -30.484 9.727 1 42.5 195 CYS A C 1
ATOM 1459 O O . CYS A 1 195 ? -3.42 -30.031 10.758 1 42.5 195 CYS A O 1
ATOM 1461 N N . ALA A 1 196 ? -1.569 -30.484 9.898 1 55.75 196 ALA A N 1
ATOM 1462 C CA . ALA A 1 196 ? -0.699 -29.484 10.508 1 55.75 196 ALA A CA 1
ATOM 1463 C C . ALA A 1 196 ? -1.261 -28.078 10.312 1 55.75 196 ALA A C 1
ATOM 1465 O O . ALA A 1 196 ? -1.865 -27.781 9.273 1 55.75 196 ALA A O 1
ATOM 1466 N N . ALA A 1 197 ? -1.503 -27.375 11.273 1 67 197 ALA A N 1
ATOM 1467 C CA . ALA A 1 197 ? -2.006 -26 11.305 1 67 197 ALA A CA 1
ATOM 1468 C C . ALA A 1 197 ? -1.525 -25.203 10.086 1 67 197 ALA A C 1
ATOM 1470 O O . ALA A 1 197 ? -0.33 -25.188 9.789 1 67 197 ALA A O 1
ATOM 1471 N N . GLY A 1 198 ? -2.48 -24.906 9.242 1 78.81 198 GLY A N 1
ATOM 1472 C CA . GLY A 1 198 ? -2.199 -24.047 8.102 1 78.81 198 GLY A CA 1
ATOM 1473 C C . GLY A 1 198 ? -2.217 -24.781 6.777 1 78.81 198 GLY A C 1
ATOM 1474 O O . GLY A 1 198 ? -2.152 -24.156 5.715 1 78.81 198 GLY A O 1
ATOM 1475 N N . GLY A 1 199 ? -2.254 -26.234 6.773 1 83.69 199 GLY A N 1
ATOM 1476 C CA . GLY A 1 199 ? -2.438 -26.984 5.539 1 83.69 199 GLY A CA 1
ATOM 1477 C C . GLY A 1 199 ? -1.183 -27.047 4.688 1 83.69 199 GLY A C 1
ATOM 1478 O O . GLY A 1 199 ? -0.07 -26.906 5.203 1 83.69 199 GLY A O 1
ATOM 1479 N N . PRO A 1 200 ? -1.345 -27.344 3.441 1 84.44 200 PRO A N 1
ATOM 1480 C CA . PRO A 1 200 ? -0.214 -27.547 2.529 1 84.44 200 PRO A CA 1
ATOM 1481 C C . PRO A 1 200 ? 0.624 -26.281 2.355 1 84.44 200 PRO A C 1
ATOM 1483 O O . PRO A 1 200 ? 1.842 -26.359 2.182 1 84.44 200 PRO A O 1
ATOM 1486 N N . GLU A 1 201 ? -0.028 -25.172 2.387 1 89.56 201 GLU A N 1
ATOM 1487 C CA . GLU A 1 201 ? 0.73 -23.938 2.217 1 89.56 201 GLU A CA 1
ATOM 1488 C C . GLU A 1 201 ? 1.688 -23.719 3.385 1 89.56 201 GLU A C 1
ATOM 1490 O O . GLU A 1 201 ? 2.83 -23.297 3.186 1 89.56 201 GLU A O 1
ATOM 1495 N N . ALA A 1 202 ? 1.218 -23.984 4.496 1 91.81 202 ALA A N 1
ATOM 1496 C CA . ALA A 1 202 ? 2.09 -23.875 5.664 1 91.81 202 ALA A CA 1
ATOM 1497 C C . ALA A 1 202 ? 3.258 -24.859 5.57 1 91.81 202 ALA A C 1
ATOM 1499 O O . ALA A 1 202 ? 4.395 -24.5 5.895 1 91.81 202 ALA A O 1
ATOM 1500 N N . ALA A 1 203 ? 2.977 -26.016 5.172 1 91.31 203 ALA A N 1
ATOM 1501 C CA . ALA A 1 203 ? 4.02 -27.031 5.031 1 91.31 203 ALA A CA 1
ATOM 1502 C C . ALA A 1 203 ? 5.07 -26.594 4.012 1 91.31 203 ALA A C 1
ATOM 1504 O O . ALA A 1 203 ? 6.27 -26.719 4.258 1 91.31 203 ALA A O 1
ATOM 1505 N N . ALA A 1 204 ? 4.621 -26.141 2.93 1 94.06 204 ALA A N 1
ATOM 1506 C CA . ALA A 1 204 ? 5.543 -25.656 1.905 1 94.06 204 ALA A CA 1
ATOM 1507 C C . ALA A 1 204 ? 6.383 -24.5 2.434 1 94.06 204 ALA A C 1
ATOM 1509 O O . ALA A 1 204 ? 7.598 -24.453 2.229 1 94.06 204 ALA A O 1
ATOM 1510 N N . CYS A 1 205 ? 5.727 -23.625 3.07 1 94.62 205 CYS A N 1
ATOM 1511 C CA . CYS A 1 205 ? 6.434 -22.469 3.621 1 94.62 205 CYS A CA 1
ATOM 1512 C C . CYS A 1 205 ? 7.504 -22.906 4.613 1 94.62 205 CYS A C 1
ATOM 1514 O O . CYS A 1 205 ? 8.625 -22.406 4.582 1 94.62 205 CYS A O 1
ATOM 1516 N N . ARG A 1 206 ? 7.148 -23.828 5.457 1 94.5 206 ARG A N 1
ATOM 1517 C CA . ARG A 1 206 ? 8.117 -24.344 6.422 1 94.5 206 ARG A CA 1
ATOM 1518 C C . ARG A 1 206 ? 9.32 -24.953 5.719 1 94.5 206 ARG A C 1
ATOM 1520 O O . ARG A 1 206 ? 10.461 -24.688 6.09 1 94.5 206 ARG A O 1
ATOM 1527 N N . ALA A 1 207 ? 9.047 -25.641 4.742 1 94.94 207 ALA A N 1
ATOM 1528 C CA . ALA A 1 207 ? 10.102 -26.359 4.023 1 94.94 207 ALA A CA 1
ATOM 1529 C C . ALA A 1 207 ? 10.984 -25.375 3.242 1 94.94 207 ALA A C 1
ATOM 1531 O O . ALA A 1 207 ? 12.203 -25.562 3.17 1 94.94 207 ALA A O 1
ATOM 1532 N N . LEU A 1 208 ? 10.438 -24.359 2.711 1 96.5 208 LEU A N 1
ATOM 1533 C CA . LEU A 1 208 ? 11.125 -23.5 1.751 1 96.5 208 LEU A CA 1
ATOM 1534 C C . LEU A 1 208 ? 11.758 -22.297 2.447 1 96.5 208 LEU A C 1
ATOM 1536 O O . LEU A 1 208 ? 12.789 -21.797 2.01 1 96.5 208 LEU A O 1
ATOM 1540 N N . CYS A 1 209 ? 11.078 -21.875 3.443 1 94.94 209 CYS A N 1
ATOM 1541 C CA . CYS A 1 209 ? 11.5 -20.594 3.988 1 94.94 209 CYS A CA 1
ATOM 1542 C C . CYS A 1 209 ? 12.25 -20.766 5.301 1 94.94 209 CYS A C 1
ATOM 1544 O O . CYS A 1 209 ? 13.148 -19.984 5.625 1 94.94 209 CYS A O 1
ATOM 1546 N N . HIS A 1 210 ? 11.773 -21.781 5.977 1 92.12 210 HIS A N 1
ATOM 1547 C CA . HIS A 1 210 ? 12.469 -21.984 7.246 1 92.12 210 HIS A CA 1
ATOM 1548 C C . HIS A 1 210 ? 13.906 -22.438 7.027 1 92.12 210 HIS A C 1
ATOM 1550 O O . HIS A 1 210 ? 14.141 -23.484 6.406 1 92.12 210 HIS A O 1
ATOM 1556 N N . GLY A 1 211 ? 14.922 -21.656 7.344 1 87.56 211 GLY A N 1
ATOM 1557 C CA . GLY A 1 211 ? 16.328 -22.031 7.223 1 87.56 211 GLY A CA 1
ATOM 1558 C C . GLY A 1 211 ? 16.922 -21.656 5.875 1 87.56 211 GLY A C 1
ATOM 1559 O O . GLY A 1 211 ? 18.062 -22.031 5.57 1 87.56 211 GLY A O 1
ATOM 1560 N N . LYS A 1 212 ? 16.172 -21.062 5.117 1 91.31 212 LYS A N 1
ATOM 1561 C CA . LYS A 1 212 ? 16.672 -20.641 3.809 1 91.31 212 LYS A CA 1
ATOM 1562 C C . LYS A 1 212 ? 17.797 -19.625 3.945 1 91.31 212 LYS A C 1
ATOM 1564 O O . LYS A 1 212 ? 17.734 -18.734 4.789 1 91.31 212 LYS A O 1
ATOM 1569 N N . PRO A 1 213 ? 18.828 -19.766 3.168 1 93.19 213 PRO A N 1
ATOM 1570 C CA . PRO A 1 213 ? 19.859 -18.719 3.158 1 93.19 213 PRO A CA 1
ATOM 1571 C C . PRO A 1 213 ? 19.297 -17.359 2.73 1 93.19 213 PRO A C 1
ATOM 1573 O O . PRO A 1 213 ? 18.391 -17.297 1.9 1 93.19 213 PRO A O 1
ATOM 1576 N N . ALA A 1 214 ? 19.891 -16.344 3.201 1 89.31 214 ALA A N 1
ATOM 1577 C CA . ALA A 1 214 ? 19.438 -14.977 2.924 1 89.31 214 ALA A CA 1
ATOM 1578 C C . ALA A 1 214 ? 19.625 -14.625 1.45 1 89.31 214 ALA A C 1
ATOM 1580 O O . ALA A 1 214 ? 18.938 -13.75 0.923 1 89.31 214 ALA A O 1
ATOM 1581 N N . THR A 1 215 ? 20.469 -15.32 0.768 1 91.88 215 THR A N 1
ATOM 1582 C CA . THR A 1 215 ? 20.797 -15.016 -0.619 1 91.88 215 THR A CA 1
ATOM 1583 C C . THR A 1 215 ? 19.734 -15.562 -1.564 1 91.88 215 THR A C 1
ATOM 1585 O O . THR A 1 215 ? 19.672 -15.164 -2.729 1 91.88 215 THR A O 1
ATOM 1588 N N . VAL A 1 216 ? 18.938 -16.516 -1.078 1 96.25 216 VAL A N 1
ATOM 1589 C CA . VAL A 1 216 ? 17.891 -17.094 -1.914 1 96.25 216 VAL A CA 1
ATOM 1590 C C . VAL A 1 216 ? 16.734 -16.094 -2.051 1 96.25 216 VAL A C 1
ATOM 1592 O O . VAL A 1 216 ? 16.172 -15.648 -1.049 1 96.25 216 VAL A O 1
ATOM 1595 N N . PRO A 1 217 ? 16.375 -15.727 -3.221 1 97.44 217 PRO A N 1
ATOM 1596 C CA . PRO A 1 217 ? 15.391 -14.664 -3.424 1 97.44 217 PRO A CA 1
ATOM 1597 C C . PRO A 1 217 ? 13.945 -15.156 -3.279 1 97.44 217 PRO A C 1
ATOM 1599 O O . PRO A 1 217 ? 13.125 -14.945 -4.176 1 97.44 217 PRO A O 1
ATOM 1602 N N . LEU A 1 218 ? 13.68 -15.82 -2.219 1 97.38 218 LEU A N 1
ATOM 1603 C CA . LEU A 1 218 ? 12.328 -16.094 -1.736 1 97.38 218 LEU A CA 1
ATOM 1604 C C . LEU A 1 218 ? 11.938 -15.102 -0.64 1 97.38 218 LEU A C 1
ATOM 1606 O O . LEU A 1 218 ? 12.805 -14.594 0.077 1 97.38 218 LEU A O 1
ATOM 1610 N N . VAL A 1 219 ? 10.688 -14.844 -0.611 1 96.06 219 VAL A N 1
ATOM 1611 C CA . VAL A 1 219 ? 10.219 -13.945 0.445 1 96.06 219 VAL A CA 1
ATOM 1612 C C . VAL A 1 219 ? 10.656 -14.484 1.806 1 96.06 219 VAL A C 1
ATOM 1614 O O . VAL A 1 219 ? 10.766 -15.695 1.996 1 96.06 219 VAL A O 1
ATOM 1617 N N . ASP A 1 220 ? 10.977 -13.57 2.656 1 93.81 220 ASP A N 1
ATOM 1618 C CA . ASP A 1 220 ? 11.258 -13.945 4.039 1 93.81 220 ASP A CA 1
ATOM 1619 C C . ASP A 1 220 ? 9.961 -14.148 4.824 1 93.81 220 ASP A C 1
ATOM 1621 O O . ASP A 1 220 ? 9.367 -13.188 5.305 1 93.81 220 ASP A O 1
ATOM 1625 N N . ALA A 1 221 ? 9.609 -15.391 4.961 1 94.31 221 ALA A N 1
ATOM 1626 C CA . ALA A 1 221 ? 8.32 -15.75 5.551 1 94.31 221 ALA A CA 1
ATOM 1627 C C . ALA A 1 221 ? 8.484 -16.828 6.617 1 94.31 221 ALA A C 1
ATOM 1629 O O . ALA A 1 221 ? 9.406 -17.656 6.539 1 94.31 221 ALA A O 1
ATOM 1630 N N . LYS A 1 222 ? 7.652 -16.797 7.578 1 93.31 222 LYS A N 1
ATOM 1631 C CA . LYS A 1 222 ? 7.594 -17.828 8.617 1 93.31 222 LYS A CA 1
ATOM 1632 C C . LYS A 1 222 ? 6.148 -18.172 8.977 1 93.31 222 LYS A C 1
ATOM 1634 O O . LYS A 1 222 ? 5.277 -17.297 8.945 1 93.31 222 LYS A O 1
ATOM 1639 N N . VAL A 1 223 ? 5.934 -19.391 9.281 1 93.25 223 VAL A N 1
ATOM 1640 C CA . VAL A 1 223 ? 4.617 -19.844 9.719 1 93.25 223 VAL A CA 1
ATOM 1641 C C . VAL A 1 223 ? 4.473 -19.625 11.219 1 93.25 223 VAL A C 1
ATOM 1643 O O . VAL A 1 223 ? 5.352 -20 12 1 93.25 223 VAL A O 1
ATOM 1646 N N . ILE A 1 224 ? 3.428 -18.938 11.562 1 89.75 224 ILE A N 1
ATOM 1647 C CA . ILE A 1 224 ? 3.098 -18.781 12.977 1 89.75 224 ILE A CA 1
ATOM 1648 C C . ILE A 1 224 ? 1.807 -19.531 13.297 1 89.75 224 ILE A C 1
ATOM 1650 O O . ILE A 1 224 ? 0.925 -19.656 12.438 1 89.75 224 ILE A O 1
ATOM 1654 N N . THR A 1 225 ? 1.741 -20.062 14.484 1 87.44 225 THR A N 1
ATOM 1655 C CA . THR A 1 225 ? 0.556 -20.812 14.906 1 87.44 225 THR A CA 1
ATOM 1656 C C . THR A 1 225 ? -0.055 -20.188 16.156 1 87.44 225 THR A C 1
ATOM 1658 O O . THR A 1 225 ? 0.647 -19.562 16.953 1 87.44 225 THR A O 1
ATOM 1661 N N . PHE A 1 226 ? -1.351 -20.234 16.25 1 81.62 226 PHE A N 1
ATOM 1662 C CA . PHE A 1 226 ? -2.074 -19.781 17.438 1 81.62 226 PHE A CA 1
ATOM 1663 C C . PHE A 1 226 ? -3.279 -20.672 17.719 1 81.62 226 PHE A C 1
ATOM 1665 O O . PHE A 1 226 ? -3.805 -21.312 16.797 1 81.62 226 PHE A O 1
ATOM 1672 N N . THR A 1 227 ? -3.693 -20.703 18.938 1 81.44 227 THR A N 1
ATOM 1673 C CA . THR A 1 227 ? -4.734 -21.641 19.359 1 81.44 227 THR A CA 1
ATOM 1674 C C . THR A 1 227 ? -5.984 -20.875 19.797 1 81.44 227 THR A C 1
ATOM 1676 O O . THR A 1 227 ? -5.895 -19.938 20.594 1 81.44 227 THR A O 1
ATOM 1679 N N . LEU A 1 228 ? -7.012 -21.266 19.188 1 72.69 228 LEU A N 1
ATOM 1680 C CA . LEU A 1 228 ? -8.305 -20.781 19.672 1 72.69 228 LEU A CA 1
ATOM 1681 C C . LEU A 1 228 ? -8.859 -21.719 20.75 1 72.69 228 LEU A C 1
ATOM 1683 O O . LEU A 1 228 ? -8.984 -22.922 20.547 1 72.69 228 LEU A O 1
ATOM 1687 N N . GLY A 1 229 ? -9.109 -21.125 21.844 1 68.38 229 GLY A N 1
ATOM 1688 C CA . GLY A 1 229 ? -9.57 -21.906 22.969 1 68.38 229 GLY A CA 1
ATOM 1689 C C . GLY A 1 229 ? -11 -22.391 22.828 1 68.38 229 GLY A C 1
ATOM 1690 O O . GLY A 1 229 ? -11.727 -21.938 21.953 1 68.38 229 GLY A O 1
ATOM 1691 N N . LYS A 1 230 ? -11.43 -23.484 23.656 1 59.78 230 LYS A N 1
ATOM 1692 C CA . LYS A 1 230 ? -12.742 -24.109 23.672 1 59.78 230 LYS A CA 1
ATOM 1693 C C . LYS A 1 230 ? -13.844 -23.094 23.953 1 59.78 230 LYS A C 1
ATOM 1695 O O . LYS A 1 230 ? -14.984 -23.266 23.531 1 59.78 230 LYS A O 1
ATOM 1700 N N . GLU A 1 231 ? -13.539 -22.156 24.688 1 57.97 231 GLU A N 1
ATOM 1701 C CA . GLU A 1 231 ? -14.531 -21.172 25.109 1 57.97 231 GLU A CA 1
ATOM 1702 C C . GLU A 1 231 ? -14.859 -20.188 23.984 1 57.97 231 GLU A C 1
ATOM 1704 O O . GLU A 1 231 ? -15.805 -19.406 24.094 1 57.97 231 GLU A O 1
ATOM 1709 N N . HIS A 1 232 ? -14.117 -20.297 23 1 55.03 232 HIS A N 1
ATOM 1710 C CA . HIS A 1 232 ? -14.32 -19.344 21.922 1 55.03 232 HIS A CA 1
ATOM 1711 C C . HIS A 1 232 ? -15.555 -19.688 21.094 1 55.03 232 HIS A C 1
ATOM 1713 O O . HIS A 1 232 ? -15.633 -20.766 20.516 1 55.03 232 HIS A O 1
ATOM 1719 N N . ALA A 1 233 ? -16.734 -19.203 21.5 1 47.75 233 ALA A N 1
ATOM 1720 C CA . ALA A 1 233 ? -17.969 -19.281 20.719 1 47.75 233 ALA A CA 1
ATOM 1721 C C . ALA A 1 233 ? -17.766 -18.75 19.297 1 47.75 233 ALA A C 1
ATOM 1723 O O . ALA A 1 233 ? -17.141 -17.703 19.109 1 47.75 233 ALA A O 1
ATOM 1724 N N . SER A 1 234 ? -17.672 -19.625 18.406 1 48.12 234 SER A N 1
ATOM 1725 C CA . SER A 1 234 ? -17.359 -19.375 17 1 48.12 234 SER A CA 1
ATOM 1726 C C . SER A 1 234 ? -18.219 -18.234 16.438 1 48.12 234 SER A C 1
ATOM 1728 O O . SER A 1 234 ? -19.453 -18.281 16.516 1 48.12 234 SER A O 1
ATOM 1730 N N . THR A 1 235 ? -17.859 -17.078 16.625 1 44.5 235 THR A N 1
ATOM 1731 C CA . THR A 1 235 ? -18.734 -16.156 15.898 1 44.5 235 THR A CA 1
ATOM 1732 C C . THR A 1 235 ? -18.875 -16.578 14.438 1 44.5 235 THR A C 1
ATOM 1734 O O . THR A 1 235 ? -19.922 -16.375 13.82 1 44.5 235 THR A O 1
ATOM 1737 N N . HIS A 1 236 ? -17.875 -16.953 13.781 1 47.47 236 HIS A N 1
ATOM 1738 C CA . HIS A 1 236 ? -18 -17.188 12.352 1 47.47 236 HIS A CA 1
ATOM 1739 C C . HIS A 1 236 ? -17.516 -18.594 11.992 1 47.47 236 HIS A C 1
ATOM 1741 O O . HIS A 1 236 ? -16.844 -18.781 10.969 1 47.47 236 HIS A O 1
ATOM 1747 N N . GLY A 1 237 ? -17.906 -19.531 12.852 1 49.44 237 GLY A N 1
ATOM 1748 C CA . GLY A 1 237 ? -17.703 -20.922 12.477 1 49.44 237 GLY A CA 1
ATOM 1749 C C . GLY A 1 237 ? -16.297 -21.406 12.719 1 49.44 237 GLY A C 1
ATOM 1750 O O . GLY A 1 237 ? -15.867 -22.422 12.148 1 49.44 237 GLY A O 1
ATOM 1751 N N . ARG A 1 238 ? -15.57 -20.484 13.32 1 56.31 238 ARG A N 1
ATOM 1752 C CA . ARG A 1 238 ? -14.242 -21.047 13.578 1 56.31 238 ARG A CA 1
ATOM 1753 C C . ARG A 1 238 ? -14.234 -21.875 14.859 1 56.31 238 ARG A C 1
ATOM 1755 O O . ARG A 1 238 ? -14.672 -21.406 15.906 1 56.31 238 ARG A O 1
ATOM 1762 N N . CYS A 1 239 ? -14.016 -23.188 14.68 1 60.12 239 CYS A N 1
ATOM 1763 C CA . CYS A 1 239 ? -13.992 -24.172 15.766 1 60.12 239 CYS A CA 1
ATOM 1764 C C . CYS A 1 239 ? -12.711 -24.062 16.578 1 60.12 239 CYS A C 1
ATOM 1766 O O . CYS A 1 239 ? -11.703 -23.547 16.078 1 60.12 239 CYS A O 1
ATOM 1768 N N . PRO A 1 240 ? -12.836 -24.219 17.812 1 65.75 240 PRO A N 1
ATOM 1769 C CA . PRO A 1 240 ? -11.609 -24.312 18.609 1 65.75 240 PRO A CA 1
ATOM 1770 C C . PRO A 1 240 ? -10.531 -25.172 17.953 1 65.75 240 PRO A C 1
ATOM 1772 O O . PRO A 1 240 ? -10.852 -26.172 17.297 1 65.75 240 PRO A O 1
ATOM 1775 N N . GLY A 1 241 ? -9.32 -24.719 17.906 1 74.44 241 GLY A N 1
ATOM 1776 C CA . GLY A 1 241 ? -8.227 -25.453 17.297 1 74.44 241 GLY A CA 1
ATOM 1777 C C . GLY A 1 241 ? -7.004 -24.578 17.031 1 74.44 241 GLY A C 1
ATOM 1778 O O . GLY A 1 241 ? -6.906 -23.469 17.547 1 74.44 241 GLY A O 1
ATOM 1779 N N . VAL A 1 242 ? -6.039 -25.25 16.438 1 78.62 242 VAL A N 1
ATOM 1780 C CA . VAL A 1 242 ? -4.785 -24.578 16.094 1 78.62 242 VAL A CA 1
ATOM 1781 C C . VAL A 1 242 ? -4.883 -23.984 14.703 1 78.62 242 VAL A C 1
ATOM 1783 O O . VAL A 1 242 ? -5.266 -24.672 13.75 1 78.62 242 VAL A O 1
ATOM 1786 N N . TYR A 1 243 ? -4.715 -22.766 14.68 1 80.62 243 TYR A N 1
ATOM 1787 C CA . TYR A 1 243 ? -4.715 -22.031 13.422 1 80.62 243 TYR A CA 1
ATOM 1788 C C . TYR A 1 243 ? -3.311 -21.547 13.07 1 80.62 243 TYR A C 1
ATOM 1790 O O . TYR A 1 243 ? -2.424 -21.516 13.922 1 80.62 243 TYR A O 1
ATOM 1798 N N . ALA A 1 244 ? -3.137 -21.297 11.75 1 86.81 244 ALA A N 1
ATOM 1799 C CA . ALA A 1 244 ? -1.816 -20.859 11.312 1 86.81 244 ALA A CA 1
ATOM 1800 C C . ALA A 1 244 ? -1.92 -19.625 10.414 1 86.81 244 ALA A C 1
ATOM 1802 O O . ALA A 1 244 ? -2.975 -19.375 9.828 1 86.81 244 ALA A O 1
ATOM 1803 N N . ALA A 1 245 ? -0.88 -18.859 10.398 1 89.25 245 ALA A N 1
ATOM 1804 C CA . ALA A 1 245 ? -0.693 -17.719 9.492 1 89.25 245 ALA A CA 1
ATOM 1805 C C . ALA A 1 245 ? 0.751 -17.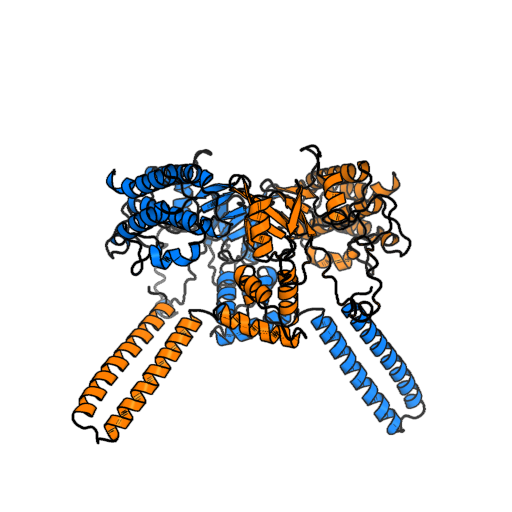641 9.008 1 89.25 245 ALA A C 1
ATOM 1807 O O . ALA A 1 245 ? 1.652 -18.219 9.625 1 89.25 245 ALA A O 1
ATOM 1808 N N . ILE A 1 246 ? 0.898 -17.047 7.93 1 92.62 246 ILE A N 1
ATOM 1809 C CA . ILE A 1 246 ? 2.242 -16.781 7.426 1 92.62 246 ILE A CA 1
ATOM 1810 C C . ILE A 1 246 ? 2.613 -15.32 7.672 1 92.62 246 ILE A C 1
ATOM 1812 O O . ILE A 1 246 ? 1.89 -14.414 7.254 1 92.62 246 ILE A O 1
ATOM 1816 N N . GLN A 1 247 ? 3.619 -15.148 8.383 1 92.31 247 GLN A N 1
ATOM 1817 C CA . GLN A 1 247 ? 4.18 -13.82 8.609 1 92.31 247 GLN A CA 1
ATOM 1818 C C . GLN A 1 247 ? 5.34 -13.547 7.656 1 92.31 247 GLN A C 1
ATOM 1820 O O . GLN A 1 247 ? 6.273 -14.344 7.555 1 92.31 247 GLN A O 1
ATOM 1825 N N . MET A 1 248 ? 5.242 -12.484 6.941 1 92.5 248 MET A N 1
ATOM 1826 C CA . MET A 1 248 ? 6.293 -12.141 5.984 1 92.5 248 MET A CA 1
ATOM 1827 C C . MET A 1 248 ? 6.746 -10.695 6.172 1 92.5 248 MET A C 1
ATOM 1829 O O . MET A 1 248 ? 6.004 -9.875 6.707 1 92.5 248 MET A O 1
ATOM 1833 N N . GLN A 1 249 ? 7.969 -10.523 5.77 1 89.5 249 GLN A N 1
ATOM 1834 C CA . GLN A 1 249 ? 8.453 -9.141 5.762 1 89.5 249 GLN A CA 1
ATOM 1835 C C . GLN A 1 249 ? 7.625 -8.273 4.82 1 89.5 249 GLN A C 1
ATOM 1837 O O . GLN A 1 249 ? 6.941 -8.789 3.932 1 89.5 249 GLN A O 1
ATOM 1842 N N . TYR A 1 250 ? 7.734 -6.98 5.09 1 87.44 250 TYR A N 1
ATOM 1843 C CA . TYR A 1 250 ? 6.98 -6.059 4.246 1 87.44 250 TYR A CA 1
ATOM 1844 C C . TYR A 1 250 ? 7.715 -5.789 2.938 1 87.44 250 TYR A C 1
ATOM 1846 O O . TYR A 1 250 ? 8.914 -5.488 2.943 1 87.44 250 TYR A O 1
ATOM 1854 N N . TYR A 1 251 ? 7.047 -5.996 1.875 1 88.5 251 TYR A N 1
ATOM 1855 C CA . TYR A 1 251 ? 7.5 -5.621 0.54 1 88.5 251 TYR A CA 1
ATOM 1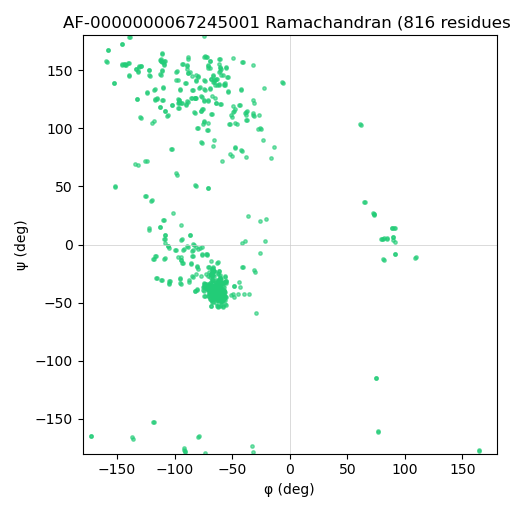856 C C . TYR A 1 251 ? 6.66 -4.477 -0.018 1 88.5 251 TYR A C 1
ATOM 1858 O O . TYR A 1 251 ? 5.531 -4.254 0.424 1 88.5 251 TYR A O 1
ATOM 1866 N N . ILE A 1 252 ? 7.172 -3.779 -0.916 1 82.94 252 ILE A N 1
ATOM 1867 C CA . ILE A 1 252 ? 6.488 -2.598 -1.434 1 82.94 252 ILE A CA 1
ATOM 1868 C C . ILE A 1 252 ? 5.242 -3.02 -2.207 1 82.94 252 ILE A C 1
ATOM 1870 O O . ILE A 1 252 ? 4.184 -2.396 -2.078 1 82.94 252 ILE A O 1
ATOM 1874 N N . SER A 1 253 ? 5.387 -3.943 -3.049 1 84.56 253 SER A N 1
ATOM 1875 C CA . SER A 1 253 ? 4.305 -4.449 -3.889 1 84.56 253 SER A CA 1
ATOM 1876 C C . SER A 1 253 ? 4.746 -5.676 -4.68 1 84.56 253 SER A C 1
ATOM 1878 O O . SER A 1 253 ? 5.699 -6.355 -4.297 1 84.56 253 SER A O 1
ATOM 1880 N N . THR A 1 254 ? 3.951 -5.941 -5.617 1 89.81 254 THR A N 1
ATOM 1881 C CA . THR A 1 254 ? 4.293 -7.012 -6.543 1 89.81 254 THR A CA 1
ATOM 1882 C C . THR A 1 254 ? 4.617 -6.453 -7.926 1 89.81 254 THR A C 1
ATOM 1884 O O . THR A 1 254 ? 4.281 -5.305 -8.227 1 89.81 254 THR A O 1
ATOM 1887 N N . VAL A 1 255 ? 5.23 -7.262 -8.695 1 92.62 255 VAL A N 1
ATOM 1888 C CA . VAL A 1 255 ? 5.605 -6.871 -10.055 1 92.62 255 VAL A CA 1
ATOM 1889 C C . VAL A 1 255 ? 4.355 -6.531 -10.859 1 92.62 255 VAL A C 1
ATOM 1891 O O . VAL A 1 255 ? 4.371 -5.613 -11.688 1 92.62 255 VAL A O 1
ATOM 1894 N N . ALA A 1 256 ? 3.248 -7.25 -10.602 1 87.19 256 ALA A N 1
ATOM 1895 C CA . ALA A 1 256 ? 2.004 -7.066 -11.344 1 87.19 256 ALA A CA 1
ATOM 1896 C C . ALA A 1 256 ? 1.408 -5.684 -11.086 1 87.19 256 ALA A C 1
ATOM 1898 O O . ALA A 1 256 ? 0.728 -5.121 -11.945 1 87.19 256 ALA A O 1
ATOM 1899 N N . ARG A 1 257 ? 1.748 -5.09 -10 1 80.25 257 ARG A N 1
ATOM 1900 C CA . ARG A 1 257 ? 1.062 -3.873 -9.578 1 80.25 257 ARG A CA 1
ATOM 1901 C C . ARG A 1 257 ? 1.965 -2.654 -9.734 1 80.25 257 ARG A C 1
ATOM 1903 O O . ARG A 1 257 ? 1.507 -1.516 -9.609 1 80.25 257 ARG A O 1
ATOM 1910 N N . LEU A 1 258 ? 3.107 -2.84 -9.945 1 86.56 258 LEU A N 1
ATOM 1911 C CA . LEU A 1 258 ? 4.051 -1.749 -10.164 1 86.56 258 LEU A CA 1
ATOM 1912 C C . LEU A 1 258 ? 4.199 -1.453 -11.656 1 86.56 258 LEU A C 1
ATOM 1914 O O . LEU A 1 258 ? 3.895 -2.303 -12.5 1 86.56 258 LEU A O 1
ATOM 1918 N N . PRO A 1 259 ? 4.594 -0.185 -11.938 1 86.88 259 PRO A N 1
ATOM 1919 C CA . PRO A 1 259 ? 4.969 0.032 -13.336 1 86.88 259 PRO A CA 1
ATOM 1920 C C . PRO A 1 259 ? 6.047 -0.939 -13.82 1 86.88 259 PRO A C 1
ATOM 1922 O O . PRO A 1 259 ? 6.836 -1.438 -13.008 1 86.88 259 PRO A O 1
ATOM 1925 N N . PRO A 1 260 ? 6.02 -1.19 -15.102 1 90.69 260 PRO A N 1
ATOM 1926 C CA . PRO A 1 260 ? 6.953 -2.201 -15.602 1 90.69 260 PRO A CA 1
ATOM 1927 C C . PRO A 1 260 ? 8.414 -1.832 -15.359 1 90.69 260 PRO A C 1
ATOM 1929 O O . PRO A 1 260 ? 8.773 -0.655 -15.438 1 90.69 260 PRO A O 1
ATOM 1932 N N . ALA A 1 261 ? 9.195 -2.846 -15.188 1 92.94 261 ALA A N 1
ATOM 1933 C CA . ALA A 1 261 ? 10.633 -2.68 -15 1 92.94 261 ALA A CA 1
ATOM 1934 C C . ALA A 1 261 ? 11.312 -2.234 -16.281 1 92.94 261 ALA A C 1
ATOM 1936 O O . ALA A 1 261 ? 10.797 -2.477 -17.391 1 92.94 261 ALA A O 1
ATOM 1937 N N . TYR A 1 262 ? 12.43 -1.564 -16.094 1 91.5 262 TYR A N 1
ATOM 1938 C CA . TYR A 1 262 ? 13.242 -1.234 -17.25 1 91.5 262 TYR A CA 1
ATOM 1939 C C . TYR A 1 262 ? 13.828 -2.492 -17.891 1 91.5 262 TYR A C 1
ATOM 1941 O O . TYR A 1 262 ? 14.234 -3.418 -17.172 1 91.5 262 TYR A O 1
ATOM 1949 N N . LEU A 1 263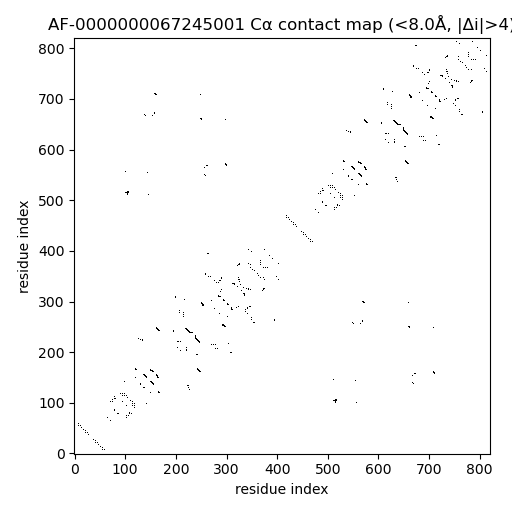 ? 13.93 -2.447 -19.203 1 92.81 263 LEU A N 1
ATOM 1950 C CA . LEU A 1 263 ? 14.344 -3.625 -19.953 1 92.81 263 LEU A CA 1
ATOM 1951 C C . LEU A 1 263 ? 15.75 -4.062 -19.547 1 92.81 263 LEU A C 1
ATOM 1953 O O . LEU A 1 263 ? 16.031 -5.262 -19.484 1 92.81 263 LEU A O 1
ATOM 1957 N N . GLN A 1 264 ? 16.609 -3.135 -19.188 1 90.75 264 GLN A N 1
ATOM 1958 C CA . GLN A 1 264 ? 18 -3.422 -18.859 1 90.75 264 GLN A CA 1
ATOM 1959 C C . GLN A 1 264 ? 18.109 -4.172 -17.531 1 90.75 264 GLN A C 1
ATOM 1961 O O . GLN A 1 264 ? 19.125 -4.824 -17.266 1 90.75 264 GLN A O 1
ATOM 1966 N N . GLU A 1 265 ? 17.047 -4.078 -16.734 1 93 265 GLU A N 1
ATOM 1967 C CA . GLU A 1 265 ? 17.094 -4.691 -15.406 1 93 265 GLU A CA 1
ATOM 1968 C C . GLU A 1 265 ? 16.484 -6.094 -15.43 1 93 265 GLU A C 1
ATOM 1970 O O . GLU A 1 265 ? 16.688 -6.867 -14.484 1 93 265 GLU A O 1
ATOM 1975 N N . ILE A 1 266 ? 15.805 -6.461 -16.438 1 94.31 266 ILE A N 1
ATOM 1976 C CA . ILE A 1 266 ? 15.008 -7.684 -16.484 1 94.31 266 ILE A CA 1
ATOM 1977 C C . ILE A 1 266 ? 15.922 -8.898 -16.406 1 94.31 266 ILE A C 1
ATOM 1979 O O . ILE A 1 266 ? 15.625 -9.859 -15.688 1 94.31 266 ILE A O 1
ATOM 1983 N N . PRO A 1 267 ? 17.094 -8.898 -17.094 1 93.94 267 PRO A N 1
ATOM 1984 C CA . PRO A 1 267 ? 17.969 -10.07 -16.984 1 93.94 267 PRO A CA 1
ATOM 1985 C C . PRO A 1 267 ? 18.406 -10.336 -15.547 1 93.94 267 PRO A C 1
ATOM 1987 O O . PRO A 1 267 ? 18.438 -11.492 -15.102 1 93.94 267 PRO A O 1
ATOM 1990 N N . ALA A 1 268 ? 18.75 -9.305 -14.844 1 93.88 268 ALA A N 1
ATOM 1991 C CA . ALA A 1 268 ? 19.172 -9.469 -13.453 1 93.88 268 ALA A CA 1
ATOM 1992 C C . ALA A 1 268 ? 18.016 -9.992 -12.602 1 93.88 268 ALA A C 1
ATOM 1994 O O . ALA A 1 268 ? 18.203 -10.836 -11.727 1 93.88 268 ALA A O 1
ATOM 1995 N N . MET A 1 269 ? 16.844 -9.5 -12.82 1 95.88 269 MET A N 1
ATOM 1996 C CA . MET A 1 269 ? 15.656 -9.953 -12.102 1 95.88 269 MET A CA 1
ATOM 1997 C C . MET A 1 269 ? 15.328 -11.398 -12.445 1 95.88 269 MET A C 1
ATOM 1999 O O . MET A 1 269 ? 14.93 -12.18 -11.578 1 95.88 269 MET A O 1
ATOM 2003 N N . MET A 1 270 ? 15.484 -11.727 -13.695 1 96.5 270 MET A N 1
ATOM 2004 C CA . MET A 1 270 ? 15.305 -13.102 -14.148 1 96.5 270 MET A CA 1
ATOM 2005 C C . MET A 1 270 ? 16.234 -14.047 -13.406 1 96.5 270 MET A C 1
ATOM 2007 O O . MET A 1 270 ? 15.82 -15.117 -12.953 1 96.5 270 MET A O 1
ATOM 2011 N N . GLU A 1 271 ? 17.453 -13.688 -13.289 1 95.88 271 GLU A N 1
ATOM 2012 C CA . GLU A 1 271 ? 18.422 -14.516 -12.586 1 95.88 271 GLU A CA 1
ATOM 2013 C C . GLU A 1 271 ? 18 -14.758 -11.141 1 95.88 271 GLU A C 1
ATOM 2015 O O . GLU A 1 271 ? 18.141 -15.867 -10.625 1 95.88 271 GLU A O 1
ATOM 2020 N N . ARG A 1 272 ? 17.516 -13.805 -10.508 1 97.12 272 ARG A N 1
ATOM 2021 C CA . ARG A 1 272 ? 17.031 -13.945 -9.133 1 97.12 272 ARG A CA 1
ATOM 2022 C C . ARG A 1 272 ? 15.867 -14.938 -9.062 1 97.12 272 ARG A C 1
ATOM 2024 O O . ARG A 1 272 ? 15.82 -15.781 -8.164 1 97.12 272 ARG A O 1
ATOM 2031 N N . MET A 1 273 ? 15 -14.828 -9.992 1 97.94 273 MET A N 1
ATOM 2032 C CA . MET A 1 273 ? 13.852 -15.734 -10.016 1 97.94 273 MET A CA 1
ATOM 2033 C C . MET A 1 273 ? 14.297 -17.156 -10.305 1 97.94 273 MET A C 1
ATOM 2035 O O . MET A 1 273 ? 13.758 -18.109 -9.734 1 97.94 273 MET A O 1
ATOM 2039 N N . VAL A 1 274 ? 15.258 -17.266 -11.203 1 96.94 274 VAL A N 1
ATOM 2040 C CA . VAL A 1 274 ? 15.812 -18.578 -11.5 1 96.94 274 VAL A CA 1
ATOM 2041 C C . VAL A 1 274 ? 16.422 -19.188 -10.242 1 96.94 274 VAL A C 1
ATOM 2043 O O . VAL A 1 274 ? 16.172 -20.344 -9.93 1 96.94 274 VAL A O 1
ATOM 2046 N N . GLU A 1 275 ? 17.125 -18.391 -9.539 1 96.88 275 GLU A N 1
ATOM 2047 C CA . GLU A 1 275 ? 17.734 -18.859 -8.289 1 96.88 275 GLU A CA 1
ATOM 2048 C C . GLU A 1 275 ? 16.656 -19.281 -7.289 1 96.88 275 GLU A C 1
ATOM 2050 O O . GLU A 1 275 ? 16.812 -20.297 -6.594 1 96.88 275 GLU A O 1
ATOM 2055 N N . ALA A 1 276 ? 15.633 -18.531 -7.168 1 98.19 276 ALA A N 1
ATOM 2056 C CA . ALA A 1 276 ? 14.523 -18.875 -6.277 1 98.19 276 ALA A CA 1
ATOM 2057 C C . ALA A 1 276 ? 13.906 -20.219 -6.648 1 98.19 276 ALA A C 1
ATOM 2059 O O . ALA A 1 276 ? 13.695 -21.062 -5.781 1 98.19 276 ALA A O 1
ATOM 2060 N N . LEU A 1 277 ? 13.648 -20.406 -7.895 1 97.69 277 LEU A N 1
ATOM 2061 C CA . LEU A 1 277 ? 13.008 -21.641 -8.359 1 97.69 277 LEU A CA 1
ATOM 2062 C C . LEU A 1 277 ? 13.945 -22.828 -8.203 1 97.69 277 LEU A C 1
ATOM 2064 O O . LEU A 1 277 ? 13.508 -23.938 -7.871 1 97.69 277 LEU A O 1
ATOM 2068 N N . GLU A 1 278 ? 15.211 -22.609 -8.453 1 96.31 278 GLU A N 1
ATOM 2069 C CA . GLU A 1 278 ? 16.172 -23.688 -8.234 1 96.31 278 GLU A CA 1
ATOM 2070 C C . GLU A 1 278 ? 16.156 -24.156 -6.785 1 96.31 278 GLU A C 1
ATOM 2072 O O . GLU A 1 278 ? 16.25 -25.344 -6.512 1 96.31 278 GLU A O 1
ATOM 2077 N N . TRP A 1 279 ? 16.109 -23.25 -5.879 1 97.31 279 TRP A N 1
ATOM 2078 C CA . TRP A 1 279 ? 16.016 -23.594 -4.465 1 97.31 279 TRP A CA 1
ATOM 2079 C C . TRP A 1 279 ? 14.766 -24.422 -4.188 1 97.31 279 TRP A C 1
ATOM 2081 O O . TRP A 1 279 ? 14.828 -25.469 -3.535 1 97.31 279 TRP A O 1
ATOM 2091 N N . ILE A 1 280 ? 13.609 -23.953 -4.688 1 97.75 280 ILE A N 1
ATOM 2092 C CA . ILE A 1 280 ? 12.344 -24.641 -4.5 1 97.75 280 ILE A CA 1
ATOM 2093 C C . ILE A 1 280 ? 12.438 -26.078 -5.043 1 97.75 280 ILE A C 1
ATOM 2095 O O . ILE A 1 280 ? 12.031 -27.031 -4.375 1 97.75 280 ILE A O 1
ATOM 2099 N N . HIS A 1 281 ? 13.016 -26.219 -6.199 1 96.94 281 HIS A N 1
ATOM 2100 C CA . HIS A 1 281 ? 13.125 -27.516 -6.844 1 96.94 281 HIS A CA 1
ATOM 2101 C C . HIS A 1 281 ? 14.102 -28.422 -6.098 1 96.94 281 HIS A C 1
ATOM 2103 O O . HIS A 1 281 ? 13.867 -29.625 -5.969 1 96.94 281 HIS A O 1
ATOM 2109 N N . ARG A 1 282 ? 15.18 -27.859 -5.625 1 95.56 282 ARG A N 1
ATOM 2110 C CA . ARG A 1 282 ? 16.156 -28.625 -4.848 1 95.56 282 ARG A CA 1
ATOM 2111 C C . ARG A 1 282 ? 15.523 -29.156 -3.561 1 95.56 282 ARG A C 1
ATOM 2113 O O . ARG A 1 282 ? 15.891 -30.234 -3.084 1 95.56 282 ARG A O 1
ATOM 2120 N N . LYS A 1 283 ? 14.594 -28.453 -3.049 1 96.69 283 LYS A N 1
ATOM 2121 C CA . LYS A 1 283 ? 13.914 -28.875 -1.825 1 96.69 283 LYS A CA 1
ATOM 2122 C C . LYS A 1 283 ? 12.789 -29.859 -2.127 1 96.69 283 LYS A C 1
ATOM 2124 O O . LYS A 1 283 ? 12.047 -30.25 -1.229 1 96.69 283 LYS A O 1
ATOM 2129 N N . GLY A 1 284 ? 12.625 -30.172 -3.416 1 96.25 284 GLY A N 1
ATOM 2130 C CA . GLY A 1 284 ? 11.672 -31.203 -3.805 1 96.25 284 GLY A CA 1
ATOM 2131 C C . GLY A 1 284 ? 10.273 -30.656 -4.051 1 96.25 284 GLY A C 1
ATOM 2132 O O . GLY A 1 284 ? 9.305 -31.422 -4.07 1 96.25 284 GLY A O 1
ATOM 2133 N N . PHE A 1 285 ? 10.156 -29.344 -4.168 1 96.88 285 PHE A N 1
ATOM 2134 C CA . PHE A 1 285 ? 8.852 -28.734 -4.41 1 96.88 285 PHE A CA 1
ATOM 2135 C C . PHE A 1 285 ? 8.789 -28.125 -5.809 1 96.88 285 PHE A C 1
ATOM 2137 O O . PHE A 1 285 ? 9.82 -27.891 -6.434 1 96.88 285 PHE A O 1
ATOM 2144 N N . VAL A 1 286 ? 7.582 -27.984 -6.27 1 96.25 286 VAL A N 1
ATOM 2145 C CA . VAL A 1 286 ? 7.242 -27.188 -7.438 1 96.25 286 VAL A CA 1
ATOM 2146 C C . VAL A 1 286 ? 6.309 -26.047 -7.027 1 96.25 286 VAL A C 1
ATOM 2148 O O . VAL A 1 286 ? 5.34 -26.266 -6.293 1 96.25 286 VAL A O 1
ATOM 2151 N N . HIS A 1 287 ? 6.551 -24.844 -7.441 1 96.75 287 HIS A N 1
ATOM 2152 C CA . HIS A 1 287 ? 5.773 -23.688 -7.031 1 96.75 287 HIS A CA 1
ATOM 2153 C C . HIS A 1 287 ? 4.359 -23.734 -7.598 1 96.75 287 HIS A C 1
ATOM 2155 O O . HIS A 1 287 ? 3.387 -23.516 -6.867 1 96.75 287 HIS A O 1
ATOM 2161 N N . MET A 1 288 ? 4.215 -23.906 -8.93 1 94.12 288 MET A N 1
ATOM 2162 C CA . MET A 1 288 ? 2.986 -24.203 -9.664 1 94.12 288 MET A CA 1
ATOM 2163 C C . MET A 1 288 ? 2.158 -22.938 -9.875 1 94.12 288 MET A C 1
ATOM 2165 O O . MET A 1 288 ? 1.06 -23 -10.43 1 94.12 288 MET A O 1
ATOM 2169 N N . ASP A 1 289 ? 2.621 -21.781 -9.508 1 94.69 289 ASP A N 1
ATOM 2170 C CA . ASP A 1 289 ? 1.881 -20.547 -9.727 1 94.69 289 ASP A CA 1
ATOM 2171 C C . ASP A 1 289 ? 2.828 -19.359 -9.867 1 94.69 289 ASP A C 1
ATOM 2173 O O . ASP A 1 289 ? 2.648 -18.328 -9.203 1 94.69 289 ASP A O 1
ATOM 2177 N N . VAL A 1 290 ? 3.781 -19.453 -10.664 1 96.25 290 VAL A N 1
ATOM 2178 C CA . VAL A 1 290 ? 4.73 -18.375 -10.93 1 96.25 290 VAL A CA 1
ATOM 2179 C C . VAL A 1 290 ? 4.09 -17.344 -11.844 1 96.25 290 VAL A C 1
ATOM 2181 O O . VAL A 1 290 ? 3.74 -17.641 -12.984 1 96.25 290 VAL A O 1
ATOM 2184 N N . LYS A 1 291 ? 3.91 -16.172 -11.305 1 94.31 291 LYS A N 1
ATOM 2185 C CA . LYS A 1 291 ? 3.344 -15.039 -12.023 1 94.31 291 LYS A CA 1
ATOM 2186 C C . LYS A 1 291 ? 3.736 -13.719 -11.367 1 94.31 291 LYS A C 1
ATOM 2188 O O . LYS A 1 291 ? 4.27 -13.703 -10.258 1 94.31 291 LYS A O 1
ATOM 2193 N N . ALA A 1 292 ? 3.496 -12.672 -12.055 1 94.38 292 ALA A N 1
ATOM 2194 C CA . ALA A 1 292 ? 3.912 -11.352 -11.594 1 94.38 292 ALA A CA 1
ATOM 2195 C C . ALA A 1 292 ? 3.254 -11 -10.266 1 94.38 292 ALA A C 1
ATOM 2197 O O . ALA A 1 292 ? 3.842 -10.297 -9.438 1 94.38 292 ALA A O 1
ATOM 2198 N N . ASP A 1 293 ? 2.033 -11.523 -9.984 1 88.81 293 ASP A N 1
ATOM 2199 C CA . ASP A 1 293 ? 1.299 -11.258 -8.75 1 88.81 293 ASP A CA 1
ATOM 2200 C C . ASP A 1 293 ? 2.004 -11.883 -7.551 1 88.81 293 ASP A C 1
ATOM 2202 O O . ASP A 1 293 ? 1.804 -11.453 -6.414 1 88.81 293 ASP A O 1
ATOM 2206 N N . ASN A 1 294 ? 2.84 -12.867 -7.832 1 93.56 294 ASN A N 1
ATOM 2207 C CA . ASN A 1 294 ? 3.488 -13.602 -6.75 1 93.56 294 ASN A CA 1
ATOM 2208 C C . ASN A 1 294 ? 4.973 -13.258 -6.656 1 93.56 294 ASN A C 1
ATOM 2210 O O . ASN A 1 294 ? 5.727 -13.938 -5.953 1 93.56 294 ASN A O 1
ATOM 2214 N N . ILE A 1 295 ? 5.355 -12.297 -7.402 1 96.88 295 ILE A N 1
ATOM 2215 C CA . ILE A 1 295 ? 6.711 -11.773 -7.309 1 96.88 295 ILE A CA 1
ATOM 2216 C C . ILE A 1 295 ? 6.695 -10.414 -6.613 1 96.88 295 ILE A C 1
ATOM 2218 O O . ILE A 1 295 ? 6.25 -9.414 -7.191 1 96.88 295 ILE A O 1
ATOM 2222 N N . PHE A 1 296 ? 7.223 -10.438 -5.457 1 93.88 296 PHE A N 1
ATOM 2223 C CA . PHE A 1 296 ? 7.223 -9.242 -4.629 1 93.88 296 PHE A CA 1
ATOM 2224 C C . PHE A 1 296 ? 8.469 -8.398 -4.895 1 93.88 296 PHE A C 1
ATOM 2226 O O . PHE A 1 296 ? 9.5 -8.922 -5.316 1 93.88 296 PHE A O 1
ATOM 2233 N N . VAL A 1 297 ? 8.344 -7.113 -4.648 1 93.38 297 VAL A N 1
ATOM 2234 C CA . VAL A 1 297 ? 9.438 -6.176 -4.898 1 93.38 297 VAL A CA 1
ATOM 2235 C C . VAL A 1 297 ? 9.773 -5.418 -3.615 1 93.38 297 VAL A C 1
ATOM 2237 O O . VAL A 1 297 ? 8.875 -4.922 -2.928 1 93.38 297 VAL A O 1
ATOM 2240 N N . ASP A 1 298 ? 11.039 -5.367 -3.273 1 91.06 298 ASP A N 1
ATOM 2241 C CA . ASP A 1 298 ? 11.43 -4.613 -2.086 1 91.06 298 ASP A CA 1
ATOM 2242 C C . ASP A 1 298 ? 11.773 -3.17 -2.441 1 91.06 298 ASP A C 1
ATOM 2244 O O . ASP A 1 298 ? 11.625 -2.758 -3.596 1 91.06 298 ASP A O 1
ATOM 2248 N N . ALA A 1 299 ? 12.18 -2.404 -1.47 1 84.88 299 ALA A N 1
ATOM 2249 C CA . ALA A 1 299 ? 12.398 -0.97 -1.639 1 84.88 299 ALA A CA 1
ATOM 2250 C C . ALA A 1 299 ? 13.57 -0.698 -2.58 1 84.88 299 ALA A C 1
ATOM 2252 O O . ALA A 1 299 ? 13.664 0.384 -3.164 1 84.88 299 ALA A O 1
ATOM 2253 N N . ALA A 1 300 ? 14.453 -1.612 -2.727 1 87.56 300 ALA A N 1
ATOM 2254 C CA . ALA A 1 300 ? 15.602 -1.46 -3.615 1 87.56 300 ALA A CA 1
ATOM 2255 C C . ALA A 1 300 ? 15.273 -1.927 -5.027 1 87.56 300 ALA A C 1
ATOM 2257 O O . ALA A 1 300 ? 16.125 -1.893 -5.918 1 87.56 300 ALA A O 1
ATOM 2258 N N . GLY A 1 301 ? 14.062 -2.414 -5.215 1 91.06 301 GLY A N 1
ATOM 2259 C CA . GLY A 1 301 ? 13.633 -2.852 -6.535 1 91.06 301 GLY A CA 1
ATOM 2260 C C . GLY A 1 301 ? 13.938 -4.312 -6.809 1 91.06 301 GLY A C 1
ATOM 2261 O O . GLY A 1 301 ? 13.75 -4.789 -7.93 1 91.06 301 GLY A O 1
ATOM 2262 N N . ARG A 1 302 ? 14.414 -5.059 -5.859 1 94.62 302 ARG A N 1
ATOM 2263 C CA . ARG A 1 302 ? 14.766 -6.461 -6.051 1 94.62 302 ARG A CA 1
ATOM 2264 C C . ARG A 1 302 ? 13.516 -7.344 -6.012 1 94.62 302 ARG A C 1
ATOM 2266 O O . ARG A 1 302 ? 12.617 -7.121 -5.199 1 94.62 302 ARG A O 1
ATOM 2273 N N . TRP A 1 303 ? 13.5 -8.375 -6.809 1 97.62 303 TRP A N 1
ATOM 2274 C CA . TRP A 1 303 ? 12.375 -9.297 -6.918 1 97.62 303 TRP A CA 1
ATOM 2275 C C . TRP A 1 303 ? 12.516 -10.453 -5.93 1 97.62 303 TRP A C 1
ATOM 2277 O O . TRP A 1 303 ? 13.609 -10.992 -5.75 1 97.62 303 TRP A O 1
ATOM 2287 N N . TRP A 1 304 ? 11.445 -10.844 -5.305 1 97.44 304 TRP A N 1
ATOM 2288 C CA . TRP A 1 304 ? 11.344 -11.961 -4.379 1 97.44 304 TRP A CA 1
ATOM 2289 C C . TRP A 1 304 ? 10.133 -12.828 -4.707 1 97.44 304 TRP A C 1
ATOM 2291 O O . TRP A 1 304 ? 9.008 -12.336 -4.77 1 97.44 304 TRP A O 1
ATOM 2301 N N . LEU A 1 305 ? 10.336 -14.094 -4.902 1 98.06 305 LEU A N 1
ATOM 2302 C CA . LEU A 1 305 ? 9.227 -14.992 -5.207 1 98.06 305 LEU A CA 1
ATOM 2303 C C . LEU A 1 305 ? 8.508 -15.422 -3.93 1 98.06 305 LEU A C 1
ATOM 2305 O O . LEU A 1 305 ? 9.148 -15.766 -2.936 1 98.06 305 LEU A O 1
ATOM 2309 N N . GLY A 1 306 ? 7.27 -15.219 -3.934 1 95 306 GLY A N 1
ATOM 2310 C CA . GLY A 1 306 ? 6.473 -15.633 -2.789 1 95 306 GLY A CA 1
ATOM 2311 C C . GLY A 1 306 ? 5.164 -16.297 -3.178 1 95 306 GLY A C 1
ATOM 2312 O O . GLY A 1 306 ? 5.035 -16.812 -4.285 1 95 306 GLY A O 1
ATOM 2313 N N . ASP A 1 307 ? 4.27 -16.422 -2.164 1 90.69 307 ASP A N 1
ATOM 2314 C CA . A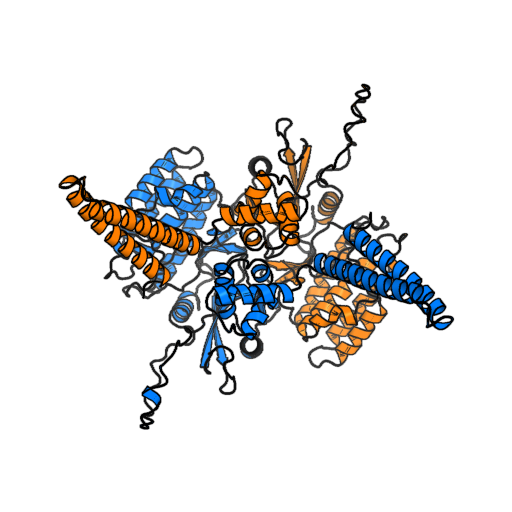SP A 1 307 ? 2.977 -17.094 -2.246 1 90.69 307 ASP A CA 1
ATOM 2315 C C . ASP A 1 307 ? 3.152 -18.578 -2.598 1 90.69 307 ASP A C 1
ATOM 2317 O O . ASP A 1 307 ? 3.303 -18.922 -3.77 1 90.69 307 ASP A O 1
ATOM 2321 N N . PHE A 1 308 ? 3.018 -19.391 -1.714 1 93.88 308 PHE A N 1
ATOM 2322 C CA . PHE A 1 308 ? 3.242 -20.828 -1.87 1 93.88 308 PHE A CA 1
ATOM 2323 C C . PHE A 1 308 ? 1.925 -21.594 -1.804 1 93.88 308 PHE A C 1
ATOM 2325 O O . PHE A 1 308 ? 1.903 -22.766 -1.444 1 93.88 308 PHE A O 1
ATOM 2332 N N . GLY A 1 309 ? 0.932 -20.938 -2.045 1 89.19 309 GLY A N 1
ATOM 2333 C CA . GLY A 1 309 ? -0.391 -21.547 -1.945 1 89.19 309 GLY A CA 1
ATOM 2334 C C . GLY A 1 309 ? -0.589 -22.719 -2.889 1 89.19 309 GLY A C 1
ATOM 2335 O O . GLY A 1 309 ? -1.354 -23.625 -2.59 1 89.19 309 GLY A O 1
ATOM 2336 N N . SER A 1 310 ? 0.07 -22.75 -4.004 1 91.69 310 SER A N 1
ATOM 2337 C CA . SER A 1 310 ? -0.087 -23.797 -5 1 91.69 310 SER A CA 1
ATOM 2338 C C . SER A 1 310 ? 1.101 -24.75 -4.988 1 91.69 310 SER A C 1
ATOM 2340 O O . SER A 1 310 ? 1.152 -25.703 -5.777 1 91.69 310 SER A O 1
ATOM 2342 N N . ALA A 1 311 ? 2.025 -24.5 -4.172 1 94.75 311 ALA A N 1
ATOM 2343 C CA . ALA A 1 311 ? 3.242 -25.312 -4.145 1 94.75 311 ALA A CA 1
ATOM 2344 C C . ALA A 1 311 ? 2.943 -26.734 -3.691 1 94.75 311 ALA A C 1
ATOM 2346 O O . ALA A 1 311 ? 2.146 -26.938 -2.773 1 94.75 311 ALA A O 1
ATOM 2347 N N . VAL A 1 312 ? 3.584 -27.703 -4.34 1 93.56 312 VAL A N 1
ATOM 2348 C CA . VAL A 1 312 ? 3.391 -29.109 -4.016 1 93.56 312 VAL A CA 1
ATOM 2349 C C . VAL A 1 312 ? 4.703 -29.875 -4.211 1 93.56 312 VAL A C 1
ATOM 2351 O O . VAL A 1 312 ? 5.578 -29.422 -4.957 1 93.56 312 VAL A O 1
ATOM 2354 N N . PRO A 1 313 ? 4.809 -30.938 -3.508 1 95.06 313 PRO A N 1
ATOM 2355 C CA . PRO A 1 313 ? 5.973 -31.781 -3.773 1 95.06 313 PRO A CA 1
ATOM 2356 C C . PRO A 1 313 ? 6.047 -32.25 -5.227 1 95.06 313 PRO A C 1
ATOM 2358 O O . PRO A 1 313 ? 5.012 -32.5 -5.852 1 95.06 313 PRO A O 1
ATOM 2361 N N . LYS A 1 314 ? 7.242 -32.375 -5.707 1 94.56 314 LYS A N 1
ATOM 2362 C CA . LYS A 1 314 ? 7.48 -32.875 -7.059 1 94.56 314 LYS A CA 1
ATOM 2363 C C . LYS A 1 314 ? 6.797 -34.219 -7.281 1 94.56 314 LYS A C 1
ATOM 2365 O O . LYS A 1 314 ? 6.859 -35.094 -6.422 1 94.56 314 LYS A O 1
ATOM 2370 N N . GLY A 1 315 ? 6.109 -34.281 -8.398 1 92.94 315 GLY A N 1
ATOM 2371 C CA . GLY A 1 315 ? 5.453 -35.531 -8.734 1 92.94 315 GLY A CA 1
ATOM 2372 C C . GLY A 1 315 ? 4.027 -35.625 -8.227 1 92.94 315 GLY A C 1
ATOM 2373 O O . GLY A 1 315 ? 3.289 -36.562 -8.578 1 92.94 315 GLY A O 1
ATOM 2374 N N . SER A 1 316 ? 3.6 -34.688 -7.426 1 91.88 316 SER A N 1
ATOM 2375 C CA . SER A 1 316 ? 2.242 -34.688 -6.895 1 91.88 316 SER A CA 1
ATOM 2376 C C . SER A 1 316 ? 1.229 -34.281 -7.965 1 91.88 316 SER A C 1
ATOM 2378 O O . SER A 1 316 ? 1.595 -33.688 -8.984 1 91.88 316 SER A O 1
ATOM 2380 N N . ALA A 1 317 ? -0.021 -34.625 -7.672 1 88.31 317 ALA A N 1
ATOM 2381 C CA . ALA A 1 317 ? -1.108 -34.188 -8.547 1 88.31 317 ALA A CA 1
ATOM 2382 C C . ALA A 1 317 ? -1.252 -32.688 -8.539 1 88.31 317 ALA A C 1
ATOM 2384 O O . ALA A 1 317 ? -1.098 -32.031 -7.496 1 88.31 317 ALA A O 1
ATOM 2385 N N . ILE A 1 318 ? -1.52 -32.25 -9.672 1 83.88 318 ILE A N 1
ATOM 2386 C CA . ILE A 1 318 ? -1.726 -30.797 -9.789 1 83.88 318 ILE A CA 1
ATOM 2387 C C . ILE A 1 318 ? -3.088 -30.422 -9.211 1 83.88 318 ILE A C 1
ATOM 2389 O O . ILE A 1 318 ? -4.125 -30.828 -9.734 1 83.88 318 ILE A O 1
ATOM 2393 N N . THR A 1 319 ? -3.107 -29.641 -8.156 1 77.5 319 THR A N 1
ATOM 2394 C CA . THR A 1 319 ? -4.352 -29.266 -7.504 1 77.5 319 THR A CA 1
ATOM 2395 C C . THR A 1 319 ? -4.719 -27.812 -7.844 1 77.5 319 THR A C 1
ATOM 2397 O O . THR A 1 319 ? -5.895 -27.453 -7.832 1 77.5 319 THR A O 1
ATOM 2400 N N . SER A 1 320 ? -3.766 -27 -8.039 1 79.75 320 SER A N 1
ATOM 2401 C CA . SER A 1 320 ? -3.986 -25.594 -8.359 1 79.75 320 SER A CA 1
ATOM 2402 C C . SER A 1 320 ? -2.826 -25.016 -9.164 1 79.75 320 SER A C 1
ATOM 2404 O O . SER A 1 320 ? -1.675 -25.422 -8.977 1 79.75 320 SER A O 1
ATOM 2406 N N . THR A 1 321 ? -3.135 -24.219 -10.141 1 78.19 321 THR A N 1
ATOM 2407 C CA . THR A 1 321 ? -2.141 -23.516 -10.953 1 78.19 321 THR A CA 1
ATOM 2408 C C . THR A 1 321 ? -2.758 -22.312 -11.648 1 78.19 321 THR A C 1
ATOM 2410 O O . THR A 1 321 ? -3.98 -22.156 -11.672 1 78.19 321 THR A O 1
ATOM 2413 N N . THR A 1 322 ? -1.947 -21.406 -12.016 1 79.62 322 THR A N 1
ATOM 2414 C CA . THR A 1 322 ? -2.416 -20.375 -12.922 1 79.62 322 THR A CA 1
ATOM 2415 C C . THR A 1 322 ? -2.547 -20.906 -14.344 1 79.62 322 THR A C 1
ATOM 2417 O O . THR A 1 322 ? -1.56 -20.969 -15.078 1 79.62 322 THR A O 1
ATOM 2420 N N . ARG A 1 323 ? -3.721 -21.156 -14.75 1 74.44 323 ARG A N 1
ATOM 2421 C CA . ARG A 1 323 ? -3.953 -21.875 -16 1 74.44 323 ARG A CA 1
ATOM 2422 C C . ARG A 1 323 ? -3.506 -21.047 -17.203 1 74.44 323 ARG A C 1
ATOM 2424 O O . ARG A 1 323 ? -2.898 -21.578 -18.125 1 74.44 323 ARG A O 1
ATOM 2431 N N . TRP A 1 324 ? -3.658 -19.812 -17.188 1 81.94 324 TRP A N 1
ATOM 2432 C CA . TRP A 1 324 ? -3.322 -18.953 -18.312 1 81.94 324 TRP A CA 1
ATOM 2433 C C . TRP A 1 324 ? -1.816 -18.922 -18.547 1 81.94 324 TRP A C 1
ATOM 2435 O O . TRP A 1 324 ? -1.357 -18.625 -19.641 1 81.94 324 TRP A O 1
ATOM 2445 N N . PHE A 1 325 ? -1.11 -19.266 -17.484 1 87.94 325 PHE A N 1
ATOM 2446 C CA . PHE A 1 325 ? 0.34 -19.188 -17.625 1 87.94 325 PHE A CA 1
ATOM 2447 C C . PHE A 1 325 ? 0.94 -20.578 -17.766 1 87.94 325 PHE A C 1
ATOM 2449 O O . PHE A 1 325 ? 2.131 -20.734 -18.047 1 87.94 325 PHE A O 1
ATOM 2456 N N . ALA A 1 326 ? 0.089 -21.562 -17.672 1 86.94 326 ALA A N 1
ATOM 2457 C CA . ALA A 1 326 ? 0.572 -22.953 -17.672 1 86.94 326 ALA A CA 1
ATOM 2458 C C . ALA A 1 326 ? 0.716 -23.469 -19.109 1 86.94 326 ALA A C 1
ATOM 2460 O O . ALA A 1 326 ? 0.025 -23 -20.016 1 86.94 326 ALA A O 1
ATOM 2461 N N . PRO A 1 327 ? 1.689 -24.359 -19.281 1 88.56 327 PRO A N 1
ATOM 2462 C CA . PRO A 1 327 ? 1.711 -25.078 -20.562 1 88.56 327 PRO A CA 1
ATOM 2463 C C . PRO A 1 327 ? 0.547 -26.047 -20.719 1 88.56 327 PRO A C 1
ATOM 2465 O O . PRO A 1 327 ? -0.017 -26.5 -19.719 1 88.56 327 PRO A O 1
ATOM 2468 N N . PRO A 1 328 ? 0.206 -26.391 -21.938 1 86.56 328 PRO A N 1
ATOM 2469 C CA . PRO A 1 328 ? -0.914 -27.312 -22.188 1 86.56 328 PRO A CA 1
ATOM 2470 C C . PRO A 1 328 ? -0.762 -28.641 -21.438 1 86.56 328 PRO A C 1
ATOM 2472 O O . PRO A 1 328 ? -1.759 -29.234 -21.031 1 86.56 328 PRO A O 1
ATOM 2475 N N . ALA A 1 329 ? 0.394 -29.062 -21.25 1 84.12 329 ALA A N 1
ATOM 2476 C CA . ALA A 1 329 ? 0.654 -30.328 -20.578 1 84.12 329 ALA A CA 1
ATOM 2477 C C . ALA A 1 329 ? 0.199 -30.297 -19.125 1 84.12 329 ALA A C 1
ATOM 2479 O O . ALA A 1 329 ? -0.219 -31.312 -18.578 1 84.12 329 ALA A O 1
ATOM 2480 N N . ALA A 1 330 ? 0.317 -29.234 -18.547 1 83.25 330 ALA A N 1
ATOM 2481 C CA . ALA A 1 330 ? -0.051 -29.109 -17.141 1 83.25 330 ALA A CA 1
ATOM 2482 C C . ALA A 1 330 ? -1.566 -29.125 -16.969 1 83.25 330 ALA A C 1
ATOM 2484 O O . ALA A 1 330 ? -2.068 -29.391 -15.867 1 83.25 330 ALA A O 1
ATOM 2485 N N . ALA A 1 331 ? -2.219 -28.766 -17.922 1 74.31 331 ALA A N 1
ATOM 2486 C CA . ALA A 1 331 ? -3.678 -28.688 -17.859 1 74.31 331 ALA A CA 1
ATOM 2487 C C . ALA A 1 331 ? -4.305 -30.062 -18.078 1 74.31 331 ALA A C 1
ATOM 2489 O O . ALA A 1 331 ? -5.508 -30.234 -17.875 1 74.31 331 ALA A O 1
ATOM 2490 N N . LYS A 1 332 ? -3.574 -30.953 -18.297 1 75.75 332 LYS A N 1
ATOM 2491 C CA . LYS A 1 332 ? -4.098 -32.281 -18.531 1 75.75 332 LYS A CA 1
ATOM 2492 C C . LYS A 1 332 ? -4.484 -32.969 -17.203 1 75.75 332 LYS A C 1
ATOM 2494 O O . LYS A 1 332 ? -3.818 -32.75 -16.188 1 75.75 332 LYS A O 1
ATOM 2499 N N . ALA A 1 333 ? -5.59 -33.562 -17.188 1 66.31 333 ALA A N 1
ATOM 2500 C CA . ALA A 1 333 ? -6.172 -34.188 -15.984 1 66.31 333 ALA A CA 1
ATOM 2501 C C . ALA A 1 333 ? -5.141 -35 -15.234 1 66.31 333 ALA A C 1
ATOM 2503 O O . ALA A 1 333 ? -5.059 -34.938 -14 1 66.31 333 ALA A O 1
ATOM 2504 N N . ALA A 1 334 ? -4.328 -35.75 -15.812 1 75.06 334 ALA A N 1
ATOM 2505 C CA . ALA A 1 334 ? -3.434 -36.656 -15.117 1 75.06 334 ALA A CA 1
ATOM 2506 C C . ALA A 1 334 ? -2.02 -36.094 -15.039 1 75.06 334 ALA A C 1
ATOM 2508 O O . ALA A 1 334 ? -1.068 -36.812 -14.742 1 75.06 334 ALA A O 1
ATOM 2509 N N . ALA A 1 335 ? -2.031 -34.906 -15.07 1 84.44 335 ALA A N 1
ATOM 2510 C CA . ALA A 1 335 ? -0.688 -34.344 -15.055 1 84.44 335 ALA A CA 1
ATOM 2511 C C . ALA A 1 335 ? -0.164 -34.219 -13.625 1 84.44 335 ALA A C 1
ATOM 2513 O O . ALA A 1 335 ? -0.943 -34.062 -12.688 1 84.44 335 ALA A O 1
ATOM 2514 N N . THR A 1 336 ? 1.159 -34.438 -13.508 1 91.75 336 THR A N 1
ATOM 2515 C CA . THR A 1 336 ? 1.835 -34.281 -12.227 1 91.75 336 THR A CA 1
ATOM 2516 C C . THR A 1 336 ? 2.734 -33.031 -12.234 1 91.75 336 THR A C 1
ATOM 2518 O O . THR A 1 336 ? 3.191 -32.594 -13.297 1 91.75 336 THR A O 1
ATOM 2521 N N . ALA A 1 337 ? 2.953 -32.531 -11.094 1 93.5 337 ALA A N 1
ATOM 2522 C CA . ALA A 1 337 ? 3.754 -31.312 -10.961 1 93.5 337 ALA A CA 1
ATOM 2523 C C . ALA A 1 337 ? 5.223 -31.578 -11.258 1 93.5 337 ALA A C 1
ATOM 2525 O O . ALA A 1 337 ? 5.832 -32.469 -10.641 1 93.5 337 ALA A O 1
ATOM 2526 N N . VAL A 1 338 ? 5.766 -30.859 -12.18 1 93.56 338 VAL A N 1
ATOM 2527 C CA . VAL A 1 338 ? 7.176 -30.984 -12.531 1 93.56 338 VAL A CA 1
ATOM 2528 C C . VAL A 1 338 ? 7.805 -29.594 -12.625 1 93.56 338 VAL A C 1
ATOM 2530 O O . VAL A 1 338 ? 7.129 -28.609 -12.961 1 93.56 338 VAL A O 1
ATOM 2533 N N . PRO A 1 339 ? 9.117 -29.484 -12.344 1 94.56 339 PRO A N 1
ATOM 2534 C CA . PRO A 1 339 ? 9.812 -28.188 -12.328 1 94.56 339 PRO A CA 1
ATOM 2535 C C . PRO A 1 339 ? 9.672 -27.438 -13.641 1 94.56 339 PRO A C 1
ATOM 2537 O O . PRO A 1 339 ? 9.703 -26.203 -13.656 1 94.56 339 PRO A O 1
ATOM 2540 N N . GLU A 1 340 ? 9.492 -28.156 -14.727 1 93.12 340 GLU A N 1
ATOM 2541 C CA . GLU A 1 340 ? 9.406 -27.547 -16.047 1 93.12 340 GLU A CA 1
ATOM 2542 C C . GLU A 1 340 ? 8.242 -26.562 -16.125 1 93.12 340 GLU A C 1
ATOM 2544 O O . GLU A 1 340 ? 8.32 -25.562 -16.844 1 93.12 340 GLU A O 1
ATOM 2549 N N . TYR A 1 341 ? 7.227 -26.859 -15.438 1 93.5 341 TYR A N 1
ATOM 2550 C CA . TYR A 1 341 ? 6.074 -25.953 -15.453 1 93.5 341 TYR A CA 1
ATOM 2551 C C . TYR A 1 341 ? 6.426 -24.609 -14.852 1 93.5 341 TYR A C 1
ATOM 2553 O O . TYR A 1 341 ? 5.988 -23.562 -15.352 1 93.5 341 TYR A O 1
ATOM 2561 N N . ASP A 1 342 ? 7.211 -24.609 -13.805 1 95.69 342 ASP A N 1
ATOM 2562 C CA . ASP A 1 342 ? 7.645 -23.359 -13.172 1 95.69 342 ASP A CA 1
ATOM 2563 C C . ASP A 1 342 ? 8.484 -22.516 -14.133 1 95.69 342 ASP A C 1
ATOM 2565 O O . ASP A 1 342 ? 8.297 -21.297 -14.227 1 95.69 342 ASP A O 1
ATOM 2569 N N . TRP A 1 343 ? 9.398 -23.188 -14.82 1 95.25 343 TRP A N 1
ATOM 2570 C CA . TRP A 1 343 ? 10.234 -22.484 -15.789 1 95.25 343 TRP A CA 1
ATOM 2571 C C . TRP A 1 343 ? 9.383 -21.828 -16.875 1 95.25 343 TRP A C 1
ATOM 2573 O O . TRP A 1 343 ? 9.609 -20.688 -17.25 1 95.25 343 TRP A O 1
ATOM 2583 N N . HIS A 1 344 ? 8.461 -22.609 -17.312 1 94.06 344 HIS A N 1
ATOM 2584 C CA . HIS A 1 344 ? 7.551 -22.125 -18.344 1 94.06 344 HIS A CA 1
ATOM 2585 C C . HIS A 1 344 ? 6.777 -20.906 -17.875 1 94.06 344 HIS A C 1
ATOM 2587 O O . HIS A 1 344 ? 6.715 -19.891 -18.562 1 94.06 344 HIS A O 1
ATOM 2593 N N . MET A 1 345 ? 6.223 -20.969 -16.75 1 95.5 345 MET A N 1
ATOM 2594 C CA . MET A 1 345 ? 5.414 -19.875 -16.219 1 95.5 345 MET A CA 1
ATOM 2595 C C . MET A 1 345 ? 6.266 -18.641 -15.961 1 95.5 345 MET A C 1
ATOM 2597 O O . MET A 1 345 ? 5.801 -17.516 -16.141 1 95.5 345 MET A O 1
ATOM 2601 N N . LEU A 1 346 ? 7.508 -18.844 -15.492 1 97.06 346 LEU A N 1
ATOM 2602 C CA . LEU A 1 346 ? 8.414 -17.719 -15.328 1 97.06 346 LEU A CA 1
ATOM 2603 C C . LEU A 1 346 ? 8.656 -17.016 -16.656 1 97.06 346 LEU A C 1
ATOM 2605 O O . LEU A 1 346 ? 8.648 -15.789 -16.734 1 97.06 346 LEU A O 1
ATOM 2609 N N . ALA A 1 347 ? 8.883 -17.797 -17.656 1 96 347 ALA A N 1
ATOM 2610 C CA . ALA A 1 347 ? 9.086 -17.219 -18.969 1 96 347 ALA A CA 1
ATOM 2611 C C . ALA A 1 347 ? 7.895 -16.375 -19.406 1 96 347 ALA A C 1
ATOM 2613 O O . ALA A 1 347 ? 8.062 -15.258 -19.906 1 96 347 ALA A O 1
ATOM 2614 N N . VAL A 1 348 ? 6.727 -16.938 -19.188 1 95.88 348 VAL A N 1
ATOM 2615 C CA . VAL A 1 348 ? 5.504 -16.219 -19.531 1 95.88 348 VAL A CA 1
ATOM 2616 C C . VAL A 1 348 ? 5.441 -14.898 -18.781 1 95.88 348 VAL A C 1
ATOM 2618 O O . VAL A 1 348 ? 5.188 -13.844 -19.359 1 95.88 348 VAL A O 1
ATOM 2621 N N . ALA A 1 349 ? 5.668 -14.938 -17.5 1 96.69 349 ALA A N 1
ATOM 2622 C CA . ALA A 1 349 ? 5.621 -13.734 -16.672 1 96.69 34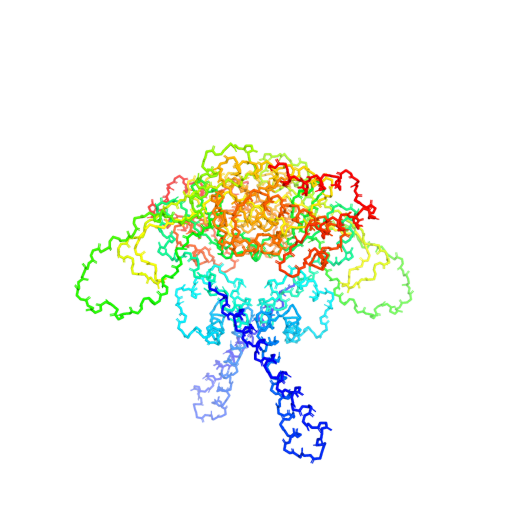9 ALA A CA 1
ATOM 2623 C C . ALA A 1 349 ? 6.609 -12.688 -17.156 1 96.69 349 ALA A C 1
ATOM 2625 O O . ALA A 1 349 ? 6.289 -11.492 -17.203 1 96.69 349 ALA A O 1
ATOM 2626 N N . LEU A 1 350 ? 7.801 -13.109 -17.516 1 97.38 350 LEU A N 1
ATOM 2627 C CA . LEU A 1 350 ? 8.844 -12.195 -17.953 1 97.38 350 LEU A CA 1
ATOM 2628 C C . LEU A 1 350 ? 8.5 -11.586 -19.312 1 97.38 350 LEU A C 1
ATOM 2630 O O . LEU A 1 350 ? 8.719 -10.398 -19.531 1 97.38 350 LEU A O 1
ATOM 2634 N N . VAL A 1 351 ? 8.008 -12.359 -20.203 1 96.56 351 VAL A N 1
ATOM 2635 C CA . VAL A 1 351 ? 7.613 -11.867 -21.516 1 96.56 351 VAL A CA 1
ATOM 2636 C C . VAL A 1 351 ? 6.512 -10.82 -21.359 1 96.56 351 VAL A C 1
ATOM 2638 O O . VAL A 1 351 ? 6.531 -9.781 -22.031 1 96.56 351 VAL A O 1
ATOM 2641 N N . ILE A 1 352 ? 5.586 -11.094 -20.516 1 95.56 352 ILE A N 1
ATOM 2642 C CA . ILE A 1 352 ? 4.52 -10.133 -20.25 1 95.56 352 ILE A CA 1
ATOM 2643 C C . ILE A 1 352 ? 5.113 -8.828 -19.734 1 95.56 352 ILE A C 1
ATOM 2645 O O . ILE A 1 352 ? 4.684 -7.742 -20.125 1 95.56 352 ILE A O 1
ATOM 2649 N N . GLU A 1 353 ? 6.059 -8.938 -18.812 1 95.12 353 GLU A N 1
ATOM 2650 C CA . GLU A 1 353 ? 6.711 -7.746 -18.281 1 95.12 353 GLU A CA 1
ATOM 2651 C C . GLU A 1 353 ? 7.375 -6.938 -19.391 1 95.12 353 GLU A C 1
ATOM 2653 O O . GLU A 1 353 ? 7.301 -5.707 -19.406 1 95.12 353 GLU A O 1
ATOM 2658 N N . VAL A 1 354 ? 7.992 -7.59 -20.328 1 95.56 354 VAL A N 1
ATOM 2659 C CA . VAL A 1 354 ? 8.617 -6.926 -21.469 1 95.56 354 VAL A CA 1
ATOM 2660 C C . VAL A 1 354 ? 7.547 -6.273 -22.328 1 95.56 354 VAL A C 1
ATOM 2662 O O . VAL A 1 354 ? 7.699 -5.125 -22.75 1 95.56 354 VAL A O 1
ATOM 2665 N N . LEU A 1 355 ? 6.496 -6.992 -22.594 1 93.06 355 LEU A N 1
ATOM 2666 C CA . LEU A 1 355 ? 5.391 -6.441 -23.375 1 93.06 355 LEU A CA 1
ATOM 2667 C C . LEU A 1 355 ? 4.844 -5.18 -22.719 1 93.06 355 LEU A C 1
ATOM 2669 O O . LEU A 1 355 ? 4.562 -4.191 -23.391 1 93.06 355 LEU A O 1
ATOM 2673 N N . ARG A 1 356 ? 4.68 -5.238 -21.422 1 90.75 356 ARG A N 1
ATOM 2674 C CA . ARG A 1 356 ? 4.203 -4.062 -20.688 1 90.75 356 ARG A CA 1
ATOM 2675 C C . ARG A 1 356 ? 5.129 -2.871 -20.922 1 90.75 356 ARG A C 1
ATOM 2677 O O . ARG A 1 356 ? 4.668 -1.752 -21.141 1 90.75 356 ARG A O 1
ATOM 2684 N N . ARG A 1 357 ? 6.367 -3.08 -20.875 1 89.62 357 ARG A N 1
ATOM 2685 C CA . ARG A 1 357 ? 7.359 -2.012 -20.969 1 89.62 357 ARG A CA 1
ATOM 2686 C C . ARG A 1 357 ? 7.344 -1.374 -22.359 1 89.62 357 ARG A C 1
ATOM 2688 O O . ARG A 1 357 ? 7.57 -0.17 -22.484 1 89.62 357 ARG A O 1
ATOM 2695 N N . VAL A 1 358 ? 7.055 -2.137 -23.391 1 90.19 358 VAL A N 1
ATOM 2696 C CA . VAL A 1 358 ? 7.117 -1.614 -24.75 1 90.19 358 VAL A CA 1
ATOM 2697 C C . VAL A 1 358 ? 5.738 -1.127 -25.172 1 90.19 358 VAL A C 1
ATOM 2699 O O . VAL A 1 358 ? 5.512 -0.842 -26.359 1 90.19 358 VAL A O 1
ATOM 2702 N N . GLY A 1 359 ? 4.762 -1.157 -24.281 1 84.88 359 GLY A N 1
ATOM 2703 C CA . GLY A 1 359 ? 3.449 -0.588 -24.547 1 84.88 359 GLY A CA 1
ATOM 2704 C C . GLY A 1 359 ? 2.473 -1.593 -25.125 1 84.88 359 GLY A C 1
ATOM 2705 O O . GLY A 1 359 ? 1.437 -1.212 -25.672 1 84.88 359 GLY A O 1
ATOM 2706 N N . LEU A 1 360 ? 2.785 -2.855 -25.062 1 87.19 360 LEU A N 1
ATOM 2707 C CA . LEU A 1 360 ? 1.934 -3.898 -25.625 1 87.19 360 LEU A CA 1
ATOM 2708 C C . LEU A 1 360 ? 1.35 -4.773 -24.516 1 87.19 360 LEU A C 1
ATOM 2710 O O . LEU A 1 360 ? 0.903 -5.895 -24.781 1 87.19 360 LEU A O 1
ATOM 2714 N N . GLY A 1 361 ? 1.43 -4.312 -23.328 1 86.44 361 GLY A N 1
ATOM 2715 C CA . GLY A 1 361 ? 0.948 -5.086 -22.188 1 86.44 361 GLY A CA 1
ATOM 2716 C C . GLY A 1 361 ? -0.504 -5.504 -22.328 1 86.44 361 GLY A C 1
ATOM 2717 O O . GLY A 1 361 ? -0.887 -6.59 -21.875 1 86.44 361 GLY A O 1
ATOM 2718 N N . HIS A 1 362 ? -1.274 -4.762 -22.906 1 75.31 362 HIS A N 1
ATOM 2719 C CA . HIS A 1 362 ? -2.705 -5.012 -23.047 1 75.31 362 HIS A CA 1
ATOM 2720 C C . HIS A 1 362 ? -2.969 -6.141 -24.031 1 75.31 362 HIS A C 1
ATOM 2722 O O . HIS A 1 362 ? -4.078 -6.676 -24.094 1 75.31 362 HIS A O 1
ATOM 2728 N N . LYS A 1 363 ? -2.053 -6.625 -24.734 1 82.75 363 LYS A N 1
ATOM 2729 C CA . LYS A 1 363 ? -2.234 -7.625 -25.781 1 82.75 363 LYS A CA 1
ATOM 2730 C C . LYS A 1 363 ? -1.681 -8.977 -25.344 1 82.75 363 LYS A C 1
ATOM 2732 O O . LYS A 1 363 ? -1.621 -9.914 -26.141 1 82.75 363 LYS A O 1
ATOM 2737 N N . TRP A 1 364 ? -1.249 -9.047 -24.156 1 87.31 364 TRP A N 1
ATOM 2738 C CA . TRP A 1 364 ? -0.529 -10.25 -23.781 1 87.31 364 TRP A CA 1
ATOM 2739 C C . TRP A 1 364 ? -1.409 -11.484 -23.938 1 87.31 364 TRP A C 1
ATOM 2741 O O . TRP A 1 364 ? -0.935 -12.547 -24.359 1 87.31 364 TRP A O 1
ATOM 2751 N N . GLN A 1 365 ? -2.688 -11.406 -23.625 1 85.88 365 GLN A N 1
ATOM 2752 C CA . GLN A 1 365 ? -3.564 -12.562 -23.719 1 85.88 365 GLN A CA 1
ATOM 2753 C C . GLN A 1 365 ? -3.715 -13.023 -25.172 1 85.88 365 GLN A C 1
ATOM 2755 O O . GLN A 1 365 ? -3.656 -14.219 -25.453 1 85.88 365 GLN A O 1
ATOM 2760 N N . GLU A 1 366 ? -3.938 -12.078 -26.016 1 87 366 GLU A N 1
ATOM 2761 C CA . GLU A 1 366 ? -4.066 -12.375 -27.438 1 87 366 GLU A CA 1
ATOM 2762 C C . GLU A 1 366 ? -2.789 -13.008 -27.984 1 87 366 GLU A C 1
ATOM 2764 O O . GLU A 1 366 ? -2.85 -13.906 -28.828 1 87 366 GLU A O 1
ATOM 2769 N N . MET A 1 367 ? -1.692 -12.633 -27.531 1 91.62 367 MET A N 1
ATOM 2770 C CA . MET A 1 367 ? -0.404 -13.031 -28.094 1 91.62 367 MET A CA 1
ATOM 2771 C C . MET A 1 367 ? 0.069 -14.344 -27.484 1 91.62 367 MET A C 1
ATOM 2773 O O . MET A 1 367 ? 0.742 -15.133 -28.156 1 91.62 367 MET A O 1
ATOM 2777 N N . LEU A 1 368 ? -0.297 -14.562 -26.266 1 93.25 368 LEU A N 1
ATOM 2778 C CA . LEU A 1 368 ? 0.343 -15.664 -25.562 1 93.25 368 LEU A CA 1
ATOM 2779 C C . LEU A 1 368 ? -0.652 -16.797 -25.297 1 93.25 368 LEU A C 1
ATOM 2781 O O . LEU A 1 368 ? -0.27 -17.969 -25.234 1 93.25 368 LEU A O 1
ATOM 2785 N N . VAL A 1 369 ? -1.869 -16.438 -25.141 1 89.38 369 VAL A N 1
ATOM 2786 C CA . VAL A 1 369 ? -2.822 -17.406 -24.609 1 89.38 369 VAL A CA 1
ATOM 2787 C C . VAL A 1 369 ? -3.557 -18.094 -25.75 1 89.38 369 VAL A C 1
ATOM 2789 O O . VAL A 1 369 ? -3.971 -17.438 -26.719 1 89.38 369 VAL A O 1
ATOM 2792 N N . GLU A 1 370 ? -3.666 -19.344 -25.719 1 89.06 370 GLU A N 1
ATOM 2793 C CA . GLU A 1 370 ? -4.484 -20.203 -26.578 1 89.06 370 GLU A CA 1
ATOM 2794 C C . GLU A 1 370 ? -5.344 -21.156 -25.766 1 89.06 370 GLU A C 1
ATOM 2796 O O . GLU A 1 370 ? -4.82 -22.031 -25.078 1 89.06 370 GLU A O 1
ATOM 2801 N N . GLY A 1 371 ? -6.629 -20.844 -25.812 1 80.5 371 GLY A N 1
ATOM 2802 C CA . GLY A 1 371 ? -7.488 -21.562 -24.891 1 80.5 371 GLY A CA 1
ATOM 2803 C C . GLY A 1 371 ? -7.359 -21.094 -23.453 1 80.5 371 GLY A C 1
ATOM 2804 O O . GLY A 1 371 ? -7.613 -19.922 -23.156 1 80.5 371 GLY A O 1
ATOM 2805 N N . SER A 1 372 ? -6.887 -21.953 -22.625 1 81.19 372 SER A N 1
ATOM 2806 C CA . SER A 1 372 ? -6.742 -21.594 -21.219 1 81.19 372 SER A CA 1
ATOM 2807 C C . SER A 1 372 ? -5.297 -21.75 -20.75 1 81.19 372 SER A C 1
ATOM 2809 O O . SER A 1 372 ? -5.031 -21.828 -19.547 1 81.19 372 SER A O 1
ATOM 2811 N N . CYS A 1 373 ? -4.496 -21.875 -21.812 1 89.44 373 CYS A N 1
ATOM 2812 C CA . CYS A 1 373 ? -3.086 -22.078 -21.484 1 89.44 373 CYS A CA 1
ATOM 2813 C C . CYS A 1 373 ? -2.197 -21.266 -22.422 1 89.44 373 CYS A C 1
ATOM 2815 O O . CYS A 1 373 ? -2.693 -20.562 -23.297 1 89.44 373 CYS A O 1
ATOM 2817 N N . THR A 1 374 ? -0.909 -21.359 -22.188 1 92.94 374 THR A N 1
ATOM 2818 C CA . THR A 1 374 ? 0.084 -20.703 -23.031 1 92.94 374 THR A CA 1
ATOM 2819 C C . THR A 1 374 ? 1.029 -21.719 -23.656 1 92.94 374 THR A C 1
ATOM 2821 O O . THR A 1 374 ? 1.938 -22.219 -22.984 1 92.94 374 THR A O 1
ATOM 2824 N N . PRO A 1 375 ? 0.821 -21.969 -24.938 1 92.62 375 PRO A N 1
ATOM 2825 C CA . PRO A 1 375 ? 1.748 -22.891 -25.609 1 92.62 375 PRO A CA 1
ATOM 2826 C C . PRO A 1 375 ? 3.143 -22.297 -25.781 1 92.62 375 PRO A C 1
ATOM 2828 O O . PRO A 1 375 ? 3.281 -21.078 -25.969 1 92.62 375 PRO A O 1
ATOM 2831 N N . ARG A 1 376 ? 4.117 -23.156 -25.812 1 92.69 376 ARG A N 1
ATOM 2832 C CA . ARG A 1 376 ? 5.504 -22.766 -26.016 1 92.69 376 ARG A CA 1
ATOM 2833 C C . ARG A 1 376 ? 5.668 -22 -27.328 1 92.69 376 ARG A C 1
ATOM 2835 O O . ARG A 1 376 ? 6.414 -21.016 -27.406 1 92.69 376 ARG A O 1
ATOM 2842 N N . ALA A 1 377 ? 4.992 -22.406 -28.328 1 93.06 377 ALA A N 1
ATOM 2843 C CA . ALA A 1 377 ? 5.082 -21.781 -29.641 1 93.06 377 ALA A CA 1
ATOM 2844 C C . ALA A 1 377 ? 4.676 -20.312 -29.594 1 93.06 377 ALA A C 1
ATOM 2846 O O . ALA A 1 377 ? 5.238 -19.484 -30.312 1 93.06 377 ALA A O 1
ATOM 2847 N N . ASN A 1 378 ? 3.693 -20 -28.797 1 95.31 378 ASN A N 1
ATOM 2848 C CA . ASN A 1 378 ? 3.236 -18.625 -28.672 1 95.31 378 ASN A CA 1
ATOM 2849 C C . ASN A 1 378 ? 4.293 -17.734 -28.031 1 95.31 378 ASN A C 1
ATOM 2851 O O . ASN A 1 378 ? 4.445 -16.578 -28.391 1 95.31 378 ASN A O 1
ATOM 2855 N N . ILE A 1 379 ? 5.004 -18.266 -27.047 1 95.75 379 ILE A N 1
ATOM 2856 C CA . ILE A 1 379 ? 6.078 -17.531 -26.406 1 95.75 379 ILE A CA 1
ATOM 2857 C C . ILE A 1 379 ? 7.16 -17.188 -27.422 1 95.75 379 ILE A C 1
ATOM 2859 O O . ILE A 1 379 ? 7.59 -16.031 -27.516 1 95.75 379 ILE A O 1
ATOM 2863 N N . LEU A 1 380 ? 7.547 -18.188 -28.203 1 94.06 380 LEU A N 1
ATOM 2864 C CA . LEU A 1 380 ? 8.602 -18 -29.188 1 94.06 380 LEU A CA 1
ATOM 2865 C C . LEU A 1 380 ? 8.164 -17 -30.266 1 94.06 380 LEU A C 1
ATOM 2867 O O . LEU A 1 380 ? 8.961 -16.172 -30.688 1 94.06 380 LEU A O 1
ATOM 2871 N N . ALA A 1 381 ? 6.934 -17.094 -30.672 1 95.25 381 ALA A N 1
ATOM 2872 C CA . ALA A 1 381 ? 6.41 -16.141 -31.656 1 95.25 381 ALA A CA 1
ATOM 2873 C C . ALA A 1 381 ? 6.441 -14.719 -31.109 1 95.25 381 ALA A C 1
ATOM 2875 O O . ALA A 1 381 ? 6.746 -13.773 -31.844 1 95.25 381 ALA A O 1
ATOM 2876 N N . THR A 1 382 ? 6.07 -14.609 -29.891 1 95.56 382 THR A N 1
ATOM 2877 C CA . THR A 1 382 ? 6.066 -13.297 -29.25 1 95.56 382 THR A CA 1
ATOM 2878 C C . THR A 1 382 ? 7.48 -12.734 -29.156 1 95.56 382 THR A C 1
ATOM 2880 O O . THR A 1 382 ? 7.699 -11.539 -29.375 1 95.56 382 THR A O 1
ATOM 2883 N N . LEU A 1 383 ? 8.453 -13.586 -28.844 1 95.5 383 LEU A N 1
ATOM 2884 C CA . LEU A 1 383 ? 9.844 -13.156 -28.812 1 95.5 383 LEU A CA 1
ATOM 2885 C C . LEU A 1 383 ? 10.305 -12.664 -30.172 1 95.5 383 LEU A C 1
ATOM 2887 O O . LEU A 1 383 ? 11.039 -11.672 -30.266 1 95.5 383 LEU A O 1
ATOM 2891 N N . GLU A 1 384 ? 9.844 -13.266 -31.172 1 94.62 384 GLU A N 1
ATOM 2892 C CA . GLU A 1 384 ? 10.188 -12.828 -32.531 1 94.62 384 GLU A CA 1
ATOM 2893 C C . GLU A 1 384 ? 9.578 -11.461 -32.812 1 94.62 384 GLU A C 1
ATOM 2895 O O . GLU A 1 384 ? 10.219 -10.625 -33.469 1 94.62 384 GLU A O 1
ATOM 2900 N N . HIS A 1 385 ? 8.391 -11.336 -32.406 1 94.5 385 HIS A N 1
ATOM 2901 C CA . HIS A 1 385 ? 7.738 -10.039 -32.594 1 94.5 385 HIS A CA 1
ATOM 2902 C C . HIS A 1 385 ? 8.5 -8.945 -31.844 1 94.5 385 HIS A C 1
ATOM 2904 O O . HIS A 1 385 ? 8.68 -7.844 -32.375 1 94.5 385 HIS A O 1
ATOM 2910 N N . LEU A 1 386 ? 8.914 -9.258 -30.656 1 94.62 386 LEU A N 1
ATOM 2911 C CA . LEU A 1 386 ? 9.617 -8.297 -29.828 1 94.62 386 LEU A CA 1
ATOM 2912 C C . LEU A 1 386 ? 10.984 -7.957 -30.406 1 94.62 386 LEU A C 1
ATOM 2914 O O . LEU A 1 386 ? 11.523 -6.879 -30.156 1 94.62 386 LEU A O 1
ATOM 2918 N N . ARG A 1 387 ? 11.539 -8.836 -31.141 1 92.88 387 ARG A N 1
ATOM 2919 C CA . ARG A 1 387 ? 12.836 -8.625 -31.781 1 92.88 387 ARG A CA 1
ATOM 2920 C C . ARG A 1 387 ? 12.789 -7.438 -32.719 1 92.88 387 ARG A C 1
ATOM 2922 O O . ARG A 1 387 ? 13.797 -6.762 -32.938 1 92.88 387 ARG A O 1
ATOM 2929 N N . GLN A 1 388 ? 11.648 -7.125 -33.219 1 90.81 388 GLN A N 1
ATOM 2930 C CA . GLN A 1 388 ? 11.477 -6.039 -34.188 1 90.81 388 GLN A CA 1
ATOM 2931 C C . GLN A 1 388 ? 11.336 -4.695 -33.469 1 90.81 388 GLN A C 1
ATOM 2933 O O . GLN A 1 388 ? 11.359 -3.643 -34.094 1 90.81 388 GLN A O 1
ATOM 2938 N N . HIS A 1 389 ? 11.195 -4.762 -32.25 1 89.62 389 HIS A N 1
ATOM 2939 C CA . HIS A 1 389 ? 11.031 -3.527 -31.5 1 89.62 389 HIS A CA 1
ATOM 2940 C C . HIS A 1 389 ? 12.383 -2.902 -31.172 1 89.62 389 HIS A C 1
ATOM 2942 O O . HIS A 1 389 ? 13.273 -3.576 -30.656 1 89.62 389 HIS A O 1
ATOM 2948 N N . SER A 1 390 ? 12.578 -1.69 -31.359 1 84.94 390 SER A N 1
ATOM 2949 C CA . SER A 1 390 ? 13.852 -0.984 -31.25 1 84.94 390 SER A CA 1
ATOM 2950 C C . SER A 1 390 ? 14.344 -0.937 -29.812 1 84.94 390 SER A C 1
ATOM 2952 O O . SER A 1 390 ? 15.547 -0.862 -29.562 1 84.94 390 SER A O 1
ATOM 2954 N N . LYS A 1 391 ? 13.484 -1.028 -28.891 1 86.94 391 LYS A N 1
ATOM 2955 C CA . LYS A 1 391 ? 13.867 -0.857 -27.484 1 86.94 391 LYS A CA 1
ATOM 2956 C C . LYS A 1 391 ? 14.359 -2.172 -26.891 1 86.94 391 LYS A C 1
ATOM 2958 O O . LYS A 1 391 ? 14.969 -2.182 -25.812 1 86.94 391 LYS A O 1
ATOM 2963 N N . VAL A 1 392 ? 14.07 -3.254 -27.578 1 92.88 392 VAL A N 1
ATOM 2964 C CA . VAL A 1 392 ? 14.383 -4.566 -27.016 1 92.88 392 VAL A CA 1
ATOM 2965 C C . VAL A 1 392 ? 15.719 -5.059 -27.578 1 92.88 392 VAL A C 1
ATOM 2967 O O . VAL A 1 392 ? 15.891 -5.145 -28.797 1 92.88 392 VAL A O 1
ATOM 2970 N N . ASP A 1 393 ? 16.609 -5.312 -26.688 1 92 393 ASP A N 1
ATOM 2971 C CA . ASP A 1 393 ? 17.922 -5.742 -27.156 1 92 393 ASP A CA 1
ATOM 2972 C C . ASP A 1 393 ? 17.984 -7.258 -27.328 1 92 393 ASP A C 1
ATOM 2974 O O . ASP A 1 393 ? 17.203 -7.988 -26.703 1 92 393 ASP A O 1
ATOM 2978 N N . GLU A 1 394 ? 18.922 -7.668 -28.109 1 92.38 394 GLU A N 1
ATOM 2979 C CA . GLU A 1 394 ? 19.062 -9.078 -28.453 1 92.38 394 GLU A CA 1
ATOM 2980 C C . GLU A 1 394 ? 19.5 -9.906 -27.25 1 92.38 394 GLU A C 1
ATOM 2982 O O . GLU A 1 394 ? 19.141 -11.078 -27.141 1 92.38 394 GLU A O 1
ATOM 2987 N N . ALA A 1 395 ? 20.234 -9.359 -26.422 1 91.75 395 ALA A N 1
ATOM 2988 C CA . ALA A 1 395 ? 20.703 -10.07 -25.234 1 91.75 395 ALA A CA 1
ATOM 2989 C C . ALA A 1 395 ? 19.531 -10.477 -24.344 1 91.75 395 ALA A C 1
ATOM 2991 O O . ALA A 1 395 ? 19.5 -11.594 -23.828 1 91.75 395 ALA A O 1
ATOM 2992 N N . LEU A 1 396 ? 18.609 -9.594 -24.188 1 94.44 396 LEU A N 1
ATOM 2993 C CA . LEU A 1 396 ? 17.422 -9.883 -23.422 1 94.44 396 LEU A CA 1
ATOM 2994 C C . LEU A 1 396 ? 16.609 -11.008 -24.062 1 94.44 396 LEU A C 1
ATOM 2996 O O . LEU A 1 396 ? 16.188 -11.945 -23.375 1 94.44 396 LEU A O 1
ATOM 3000 N N . LEU A 1 397 ? 16.469 -10.977 -25.328 1 94.69 397 LEU A N 1
ATOM 3001 C CA . LEU A 1 397 ? 15.711 -11.984 -26.062 1 94.69 397 LEU A CA 1
ATOM 3002 C C . LEU A 1 397 ? 16.375 -13.344 -25.953 1 94.69 397 LEU A C 1
ATOM 3004 O O . LEU A 1 397 ? 15.703 -14.367 -25.812 1 94.69 397 LEU A O 1
ATOM 3008 N N . ALA A 1 398 ? 17.625 -13.297 -26.047 1 92.12 398 ALA A N 1
ATOM 3009 C CA . ALA A 1 398 ? 18.391 -14.539 -25.938 1 92.12 398 ALA A CA 1
ATOM 3010 C C . ALA A 1 398 ? 18.219 -15.164 -24.562 1 92.12 398 ALA A C 1
ATOM 3012 O O . ALA A 1 398 ? 18.047 -16.391 -24.453 1 92.12 398 ALA A O 1
ATOM 3013 N N . SER A 1 399 ? 18.281 -14.375 -23.562 1 92.31 399 SER A N 1
ATOM 3014 C CA . SER A 1 399 ? 18.109 -14.867 -22.203 1 92.31 399 SER A CA 1
ATOM 3015 C C . SER A 1 399 ? 16.719 -15.469 -22 1 92.31 399 SER A C 1
ATOM 3017 O O . SER A 1 399 ? 16.578 -16.5 -21.344 1 92.31 399 SER A O 1
ATOM 3019 N N . LEU A 1 400 ? 15.766 -14.859 -22.531 1 94.25 400 LEU A N 1
ATOM 3020 C CA . LEU A 1 400 ? 14.398 -15.359 -22.438 1 94.25 400 LEU A CA 1
ATOM 3021 C C . LEU A 1 400 ? 14.234 -16.672 -23.203 1 94.25 400 LEU A C 1
ATOM 3023 O O . LEU A 1 400 ? 13.57 -17.594 -22.734 1 94.25 400 LEU A O 1
ATOM 3027 N N . SER A 1 401 ? 14.82 -16.688 -24.328 1 91.69 401 SER A N 1
ATOM 3028 C CA . SER A 1 401 ? 14.789 -17.906 -25.109 1 91.69 401 SER A CA 1
ATOM 3029 C C . SER A 1 401 ? 15.445 -19.062 -24.359 1 91.69 401 SER A C 1
ATOM 3031 O O . SER A 1 401 ? 14.945 -20.188 -24.391 1 91.69 401 SER A O 1
ATOM 3033 N N . ASP A 1 402 ? 16.531 -18.781 -23.734 1 90 402 ASP A N 1
ATOM 3034 C CA . ASP A 1 402 ? 17.203 -19.781 -22.922 1 90 402 ASP A CA 1
ATOM 3035 C C . ASP A 1 402 ? 16.297 -20.297 -21.812 1 90 402 ASP A C 1
ATOM 3037 O O . ASP A 1 402 ? 16.312 -21.5 -21.5 1 90 402 ASP A O 1
ATOM 3041 N N . LEU A 1 403 ? 15.609 -19.453 -21.25 1 92 403 LEU A N 1
ATOM 3042 C CA . LEU A 1 403 ? 14.695 -19.828 -20.172 1 92 403 LEU A CA 1
ATOM 3043 C C . LEU A 1 403 ? 13.594 -20.734 -20.703 1 92 403 LEU A C 1
ATOM 3045 O O . LEU A 1 403 ? 13.211 -21.703 -20.031 1 92 403 LEU A O 1
ATOM 3049 N N . VAL A 1 404 ? 13.078 -20.453 -21.812 1 90.19 404 VAL A N 1
ATOM 3050 C CA . VAL A 1 404 ? 12.023 -21.25 -22.438 1 90.19 404 VAL A CA 1
ATOM 3051 C C . VAL A 1 404 ? 12.547 -22.656 -22.734 1 90.19 404 VAL A C 1
ATOM 3053 O O . VAL A 1 404 ? 11.812 -23.641 -22.625 1 90.19 404 VAL A O 1
ATOM 3056 N N . ASP A 1 405 ? 13.789 -22.734 -23.016 1 87.38 405 ASP A N 1
ATOM 3057 C CA . ASP A 1 405 ? 14.383 -24.016 -23.422 1 87.38 405 ASP A CA 1
ATOM 3058 C C . ASP A 1 405 ? 14.922 -24.766 -22.219 1 87.38 405 ASP A C 1
ATOM 3060 O O . ASP A 1 405 ? 15.438 -25.891 -22.359 1 87.38 405 ASP A O 1
ATOM 3064 N N . ARG A 1 406 ? 14.859 -24.188 -21.109 1 78.69 406 ARG A N 1
ATOM 3065 C CA . ARG A 1 406 ? 15.414 -24.797 -19.906 1 78.69 406 ARG A CA 1
ATOM 3066 C C . ARG A 1 406 ? 14.734 -26.125 -19.609 1 78.69 406 ARG A C 1
ATOM 3068 O O . ARG A 1 406 ? 15.383 -27.078 -19.172 1 78.69 406 ARG A O 1
ATOM 3075 N N . PRO A 1 407 ? 13.305 -26.203 -19.516 1 63.5 407 PRO A N 1
ATOM 3076 C CA . PRO A 1 407 ? 12.672 -27.5 -19.219 1 63.5 407 PRO A CA 1
ATOM 3077 C C . PRO A 1 407 ? 13.289 -28.656 -20.016 1 63.5 407 PRO A C 1
ATOM 3079 O O . PRO A 1 407 ? 13.289 -29.797 -19.562 1 63.5 407 PRO A O 1
ATOM 3082 N N . LYS A 1 408 ? 13.734 -28.641 -21.25 1 52.81 408 LYS A N 1
ATOM 3083 C CA . LYS A 1 408 ? 14.312 -29.766 -21.969 1 52.81 408 LYS A CA 1
ATOM 3084 C C . LYS A 1 408 ? 15.578 -30.266 -21.281 1 52.81 408 LYS A C 1
ATOM 3086 O O . LYS A 1 408 ? 16.016 -31.391 -21.531 1 52.81 408 LYS A O 1
ATOM 3091 N N . VAL A 1 409 ? 16.312 -29.453 -20.453 1 38.34 409 VAL A N 1
ATOM 3092 C CA . VAL A 1 409 ? 17.516 -30.031 -19.891 1 38.34 409 VAL A CA 1
ATOM 3093 C C . VAL A 1 409 ? 17.172 -30.891 -18.688 1 38.34 409 VAL A C 1
ATOM 3095 O O . VAL A 1 409 ? 18.031 -31.562 -18.125 1 38.34 409 VAL A O 1
ATOM 3098 N N . SER A 1 410 ? 16.062 -30.75 -17.891 1 33.72 410 SER A N 1
ATOM 3099 C CA . SER A 1 410 ? 16.156 -31.875 -16.969 1 33.72 410 SER A CA 1
ATOM 3100 C C . SER A 1 410 ? 15.844 -33.188 -17.688 1 33.72 410 SER A C 1
ATOM 3102 O O . SER A 1 410 ? 15.07 -33.219 -18.641 1 33.72 410 SER A O 1
ATOM 3104 N N . MET B 1 1 ? -13.914 -28.844 -7.477 1 22.95 1 MET B N 1
ATOM 3105 C CA . MET B 1 1 ? -15.289 -28.562 -7.852 1 22.95 1 MET B CA 1
ATOM 3106 C C . MET B 1 1 ? -15.398 -27.203 -8.555 1 22.95 1 MET B C 1
ATOM 3108 O O . MET B 1 1 ? -14.727 -26.25 -8.164 1 22.95 1 MET B O 1
ATOM 3112 N N . ALA B 1 2 ? -15.844 -27.25 -9.75 1 34.09 2 ALA B N 1
ATOM 3113 C CA . ALA B 1 2 ? -15.961 -26.156 -10.719 1 34.09 2 ALA B CA 1
ATOM 3114 C C . ALA B 1 2 ? -16.641 -24.953 -10.094 1 34.09 2 ALA B C 1
ATOM 3116 O O . ALA B 1 2 ? -17.547 -25.094 -9.273 1 34.09 2 ALA B O 1
ATOM 3117 N N . ASP B 1 3 ? -16.062 -23.844 -10.008 1 36.91 3 ASP B N 1
ATOM 3118 C CA . ASP B 1 3 ? -16.594 -22.578 -9.516 1 36.91 3 ASP B CA 1
ATOM 3119 C C . ASP B 1 3 ? -18.047 -22.391 -9.945 1 36.91 3 ASP B C 1
ATOM 3121 O O . ASP B 1 3 ? -18.406 -22.672 -11.086 1 36.91 3 ASP B O 1
ATOM 3125 N N . PRO B 1 4 ? -18.891 -22.375 -9.062 1 42.25 4 PRO B N 1
ATOM 3126 C CA . PRO B 1 4 ? -20.328 -22.438 -9.359 1 42.25 4 PRO B CA 1
ATOM 3127 C C . PRO B 1 4 ? -20.75 -21.453 -10.445 1 42.25 4 PRO B C 1
ATOM 3129 O O . PRO B 1 4 ? -21.609 -21.75 -11.266 1 42.25 4 PRO B O 1
ATOM 3132 N N . ILE B 1 5 ? -20.172 -20.391 -10.438 1 44.38 5 ILE B N 1
ATOM 3133 C CA . ILE B 1 5 ? -20.531 -19.422 -11.477 1 44.38 5 ILE B CA 1
ATOM 3134 C C . ILE B 1 5 ? -20.047 -19.938 -12.836 1 44.38 5 ILE B C 1
ATOM 3136 O O . ILE B 1 5 ? -20.766 -19.844 -13.836 1 44.38 5 ILE B O 1
ATOM 3140 N N . ASN B 1 6 ? -18.828 -20.359 -12.695 1 46.19 6 ASN B N 1
ATOM 3141 C CA . ASN B 1 6 ? -18.359 -20.984 -13.93 1 46.19 6 ASN B CA 1
ATOM 3142 C C . ASN B 1 6 ? -19.219 -22.172 -14.328 1 46.19 6 ASN B C 1
ATOM 3144 O O . ASN B 1 6 ? -19.469 -22.391 -15.516 1 46.19 6 ASN B O 1
ATOM 3148 N N . ARG B 1 7 ? -19.688 -22.766 -13.359 1 54.38 7 ARG B N 1
ATOM 3149 C CA . ARG B 1 7 ? -20.609 -23.875 -13.617 1 54.38 7 ARG B CA 1
ATOM 3150 C C . ARG B 1 7 ? -21.938 -23.359 -14.164 1 54.38 7 ARG B C 1
ATOM 3152 O O . ARG B 1 7 ? -22.5 -23.953 -15.078 1 54.38 7 ARG B O 1
ATOM 3159 N N . ARG B 1 8 ? -22.312 -22.297 -13.625 1 57.47 8 ARG B N 1
ATOM 3160 C CA . ARG B 1 8 ? -23.578 -21.719 -14.094 1 57.47 8 ARG B CA 1
ATOM 3161 C C . ARG B 1 8 ? -23.406 -21.109 -15.477 1 57.47 8 ARG B C 1
ATOM 3163 O O . ARG B 1 8 ? -24.312 -21.219 -16.312 1 57.47 8 ARG B O 1
ATOM 3170 N N . LEU B 1 9 ? -22.234 -20.547 -15.57 1 59 9 LEU B N 1
ATOM 3171 C CA . LEU B 1 9 ? -21.938 -20.047 -16.922 1 59 9 LEU B CA 1
ATOM 3172 C C . LEU B 1 9 ? -21.875 -21.203 -17.906 1 59 9 LEU B C 1
ATOM 3174 O O . LEU B 1 9 ? -22.391 -21.094 -19.031 1 59 9 LEU B O 1
ATOM 3178 N N . LYS B 1 10 ? -21.234 -22.141 -17.344 1 64.38 10 LYS B N 1
ATOM 3179 C CA . LYS B 1 10 ? -21.172 -23.328 -18.188 1 64.38 10 LYS B CA 1
ATOM 3180 C C . LYS B 1 10 ? -22.562 -23.922 -18.422 1 64.38 10 LYS B C 1
ATOM 3182 O O . LYS B 1 10 ? -22.875 -24.359 -19.531 1 64.38 10 LYS B O 1
ATOM 3187 N N . SER B 1 11 ? -23.344 -23.828 -17.391 1 66.44 11 SER B N 1
ATOM 3188 C CA . SER B 1 11 ? -24.719 -24.328 -17.5 1 66.44 11 SER B CA 1
ATOM 3189 C C . SER B 1 11 ? -25.547 -23.469 -18.438 1 66.44 11 SER B C 1
ATOM 3191 O O . SER B 1 11 ? -26.312 -23.984 -19.266 1 66.44 11 SER B O 1
ATOM 3193 N N . LEU B 1 12 ? -25.281 -22.172 -18.359 1 66.88 12 LEU B N 1
ATOM 3194 C CA . LEU B 1 12 ? -25.984 -21.266 -19.266 1 66.88 12 LEU B CA 1
ATOM 3195 C C . LEU B 1 12 ? -25.469 -21.422 -20.688 1 66.88 12 LEU B C 1
ATOM 3197 O O . LEU B 1 12 ? -26.266 -21.391 -21.641 1 66.88 12 LEU B O 1
ATOM 3201 N N . ASP B 1 13 ? -24.203 -21.609 -20.75 1 71 13 ASP B N 1
ATOM 3202 C CA . ASP B 1 13 ? -23.656 -21.891 -22.062 1 71 13 ASP B CA 1
ATOM 3203 C C . ASP B 1 13 ? -24.234 -23.172 -22.656 1 71 13 ASP B C 1
ATOM 3205 O O . ASP B 1 13 ? -24.547 -23.219 -23.844 1 71 13 ASP B O 1
ATOM 3209 N N . ALA B 1 14 ? -24.312 -24.094 -21.781 1 71.81 14 ALA B N 1
ATOM 3210 C CA . ALA B 1 14 ? -24.906 -25.359 -22.219 1 71.81 14 ALA B CA 1
ATOM 3211 C C . ALA B 1 14 ? -26.375 -25.172 -22.594 1 71.81 14 ALA B C 1
ATOM 3213 O O . ALA B 1 14 ? -26.828 -25.734 -23.594 1 71.81 14 ALA B O 1
ATOM 3214 N N . GLU B 1 15 ? -27.047 -24.406 -21.891 1 74.06 15 GLU B N 1
ATOM 3215 C CA . GLU B 1 15 ? -28.453 -24.141 -22.188 1 74.06 15 GLU B CA 1
ATOM 3216 C C . GLU B 1 15 ? -28.609 -23.344 -23.484 1 74.06 15 GLU B C 1
ATOM 3218 O O . GLU B 1 15 ? -29.516 -23.625 -24.281 1 74.06 15 GLU B O 1
ATOM 3223 N N . VAL B 1 16 ? -27.734 -22.406 -23.562 1 74.75 16 VAL B N 1
ATOM 3224 C CA . VAL B 1 16 ? -27.734 -21.625 -24.812 1 74.75 16 VAL B CA 1
ATOM 3225 C C . VAL B 1 16 ? -27.453 -22.562 -25.984 1 74.75 16 VAL B C 1
ATOM 3227 O O . VAL B 1 16 ? -28.141 -22.484 -27.016 1 74.75 16 VAL B O 1
ATOM 3230 N N . LYS B 1 17 ? -26.5 -23.375 -25.781 1 75.88 17 LYS B N 1
ATOM 3231 C CA . LYS B 1 17 ? -26.156 -24.328 -26.844 1 75.88 17 LYS B CA 1
ATOM 3232 C C . LYS B 1 17 ? -27.328 -25.266 -27.141 1 75.88 17 LYS B C 1
ATOM 3234 O O . LYS B 1 17 ? -27.609 -25.547 -28.297 1 75.88 17 LYS B O 1
ATOM 3239 N N . ASP B 1 18 ? -27.938 -25.688 -26.109 1 77.94 18 ASP B N 1
ATOM 3240 C CA . ASP B 1 18 ? -29.094 -26.562 -26.266 1 77.94 18 ASP B CA 1
ATOM 3241 C C . ASP B 1 18 ? -30.219 -25.844 -27.016 1 77.94 18 ASP B C 1
ATOM 3243 O O . ASP B 1 18 ? -30.828 -26.406 -27.922 1 77.94 18 ASP B O 1
ATOM 3247 N N . ARG B 1 19 ? -30.422 -24.609 -26.672 1 79.25 19 ARG B N 1
ATOM 3248 C CA . ARG B 1 19 ? -31.469 -23.844 -27.328 1 79.25 19 ARG B CA 1
ATOM 3249 C C . ARG B 1 19 ? -31.094 -23.484 -28.766 1 79.25 19 ARG B C 1
ATOM 3251 O O . ARG B 1 19 ? -31.938 -23.453 -29.656 1 79.25 19 ARG B O 1
ATOM 3258 N N . GLU B 1 20 ? -29.844 -23.266 -28.938 1 78.44 20 GLU B N 1
ATOM 3259 C CA . GLU B 1 20 ? -29.359 -23.016 -30.297 1 78.44 20 GLU B CA 1
ATOM 3260 C C . GLU B 1 20 ? -29.5 -24.25 -31.172 1 78.44 20 GLU B C 1
ATOM 3262 O O . GLU B 1 20 ? -29.844 -24.156 -32.344 1 78.44 20 GLU B O 1
ATOM 3267 N N . THR B 1 21 ? -29.281 -25.375 -30.625 1 78.69 21 THR B N 1
ATOM 3268 C CA . THR B 1 21 ? -29.5 -26.625 -31.328 1 78.69 21 THR B CA 1
ATOM 3269 C C . THR B 1 21 ? -30.969 -26.828 -31.641 1 78.69 21 THR B C 1
ATOM 3271 O O . THR B 1 21 ? -31.328 -27.25 -32.75 1 78.69 21 THR B O 1
ATOM 3274 N N . GLU B 1 22 ? -31.844 -26.484 -30.719 1 78.81 22 GLU B N 1
ATOM 3275 C CA . GLU B 1 22 ? -33.281 -26.562 -30.922 1 78.81 22 GLU B CA 1
ATOM 3276 C C . GLU B 1 22 ? -33.75 -25.562 -31.984 1 78.81 22 GLU B C 1
ATOM 3278 O O . GLU B 1 22 ? -34.625 -25.859 -32.812 1 78.81 22 GLU B O 1
ATOM 3283 N N . LEU B 1 23 ? -33.094 -24.406 -31.922 1 78.62 23 LEU B N 1
ATOM 3284 C CA . LEU B 1 23 ? -33.406 -23.375 -32.906 1 78.62 23 LEU B CA 1
ATOM 3285 C C . LEU B 1 23 ? -33 -23.828 -34.312 1 78.62 23 LEU B C 1
ATOM 3287 O O . LEU B 1 23 ? -33.75 -23.625 -35.25 1 78.62 23 LEU B O 1
ATOM 3291 N N . LYS B 1 24 ? -31.891 -24.406 -34.406 1 79.69 24 LYS B N 1
ATOM 3292 C CA . LYS B 1 24 ? -31.453 -24.938 -35.688 1 79.69 24 LYS B CA 1
ATOM 3293 C C . LYS B 1 24 ? -32.406 -26 -36.219 1 79.69 24 LYS B C 1
ATOM 3295 O O . LYS B 1 24 ? -32.719 -26.031 -37.406 1 79.69 24 LYS B O 1
ATOM 3300 N N . ALA B 1 25 ? -32.844 -26.828 -35.344 1 78.75 25 ALA B N 1
ATOM 3301 C CA . ALA B 1 25 ? -33.812 -27.859 -35.719 1 78.75 25 ALA B CA 1
ATOM 3302 C C . ALA B 1 25 ? -35.156 -27.234 -36.125 1 78.75 25 ALA B C 1
ATOM 3304 O O . ALA B 1 25 ? -35.75 -27.656 -37.125 1 78.75 25 ALA B O 1
ATOM 3305 N N . ALA B 1 26 ? -35.531 -26.172 -35.406 1 76.94 26 ALA B N 1
ATOM 3306 C CA . ALA B 1 26 ? -36.75 -25.469 -35.75 1 76.94 26 ALA B CA 1
ATOM 3307 C C . ALA B 1 26 ? -36.625 -24.734 -37.062 1 76.94 26 ALA B C 1
ATOM 3309 O O . ALA B 1 26 ? -37.562 -24.719 -37.875 1 76.94 26 ALA B O 1
ATOM 3310 N N . GLU B 1 27 ? -35.5 -24.203 -37.25 1 79.5 27 GLU B N 1
ATOM 3311 C CA . GLU B 1 27 ? -35.25 -23.5 -38.5 1 79.5 27 GLU B CA 1
ATOM 3312 C C . GLU B 1 27 ? -35.188 -24.469 -39.688 1 79.5 27 GLU B C 1
ATOM 3314 O O . GLU B 1 27 ? -35.688 -24.156 -40.781 1 79.5 27 GLU B O 1
ATOM 3319 N N . GLU B 1 28 ? -34.719 -25.609 -39.469 1 77.38 28 GLU B N 1
ATOM 3320 C CA . GLU B 1 28 ? -34.688 -26.641 -40.5 1 77.38 28 GLU B CA 1
ATOM 3321 C C . GLU B 1 28 ? -36.125 -27.141 -40.812 1 77.38 28 GLU B C 1
ATOM 3323 O O . GLU B 1 28 ? -36.469 -27.344 -41.969 1 77.38 28 GLU B O 1
ATOM 3328 N N . LYS B 1 29 ? -37 -27.266 -39.844 1 80.31 29 LYS B N 1
ATOM 3329 C CA . LYS B 1 29 ? -38.375 -27.656 -40.031 1 80.31 29 LYS B CA 1
ATOM 3330 C C . LYS B 1 29 ? -39.156 -26.547 -40.719 1 80.31 29 LYS B C 1
ATOM 3332 O O . LYS B 1 29 ? -40.031 -26.828 -41.562 1 80.31 29 LYS B O 1
ATOM 3337 N N . LEU B 1 30 ? -38.781 -25.328 -40.375 1 78.38 30 LEU B N 1
ATOM 3338 C CA . LEU B 1 30 ? -39.469 -24.172 -40.969 1 78.38 30 LEU B CA 1
ATOM 3339 C C . LEU B 1 30 ? -39.031 -24 -42.438 1 78.38 30 LEU B C 1
ATOM 3341 O O . LEU B 1 30 ? -39.844 -23.562 -43.25 1 78.38 30 LEU B O 1
ATOM 3345 N N . SER B 1 31 ? -37.844 -24.297 -42.75 1 76.81 31 SER B N 1
ATOM 3346 C CA . SER B 1 31 ? -37.406 -24.25 -44.125 1 76.81 31 SER B CA 1
ATOM 3347 C C . SER B 1 31 ? -38.188 -25.234 -45 1 76.81 31 SER B C 1
ATOM 3349 O O . SER B 1 31 ? -38.469 -24.953 -46.156 1 76.81 31 SER B O 1
ATOM 3351 N N . ASN B 1 32 ? -38.625 -26.328 -44.469 1 78.06 32 ASN B N 1
ATOM 3352 C CA . ASN B 1 32 ? -39.406 -27.328 -45.188 1 78.06 32 ASN B CA 1
ATOM 3353 C C . ASN B 1 32 ? -40.906 -26.984 -45.188 1 78.06 32 ASN B C 1
ATOM 3355 O O . ASN B 1 32 ? -41.656 -27.5 -46 1 78.06 32 ASN B O 1
ATOM 3359 N N . ASN B 1 33 ? -41.281 -26.219 -44.094 1 77.31 33 ASN B N 1
ATOM 3360 C CA . ASN B 1 33 ? -42.656 -25.781 -44 1 77.31 33 ASN B CA 1
ATOM 3361 C C . ASN B 1 33 ? -42.781 -24.312 -43.625 1 77.31 33 ASN B C 1
ATOM 3363 O O . ASN B 1 33 ? -43.156 -23.969 -42.5 1 77.31 33 ASN B O 1
ATOM 3367 N N . PRO B 1 34 ? -42.438 -23.312 -44.438 1 71.62 34 PRO B N 1
ATOM 3368 C CA . PRO B 1 34 ? -42.281 -21.875 -44.156 1 71.62 34 PRO B CA 1
ATOM 3369 C C . PRO B 1 34 ? -43.562 -21.203 -43.719 1 71.62 34 PRO B C 1
ATOM 3371 O O . PRO B 1 34 ? -43.531 -20.172 -43.031 1 71.62 34 PRO B O 1
ATOM 3374 N N . SER B 1 35 ? -44.719 -21.828 -43.938 1 73 35 SER B N 1
ATOM 3375 C CA . SER B 1 35 ? -46 -21.203 -43.656 1 73 35 SER B CA 1
ATOM 3376 C C . SER B 1 35 ? -46.562 -21.672 -42.312 1 73 35 SER B C 1
ATOM 3378 O O . SER B 1 35 ? -47.656 -21.266 -41.906 1 73 35 SER B O 1
ATOM 3380 N N . ASN B 1 36 ? -45.875 -22.609 -41.688 1 75.12 36 ASN B N 1
ATOM 3381 C CA . ASN B 1 36 ? -46.344 -23.125 -40.406 1 75.12 36 ASN B CA 1
ATOM 3382 C C . ASN B 1 36 ? -46.188 -22.109 -39.281 1 75.12 36 ASN B C 1
ATOM 3384 O O . ASN B 1 36 ? -45.062 -21.844 -38.875 1 75.12 36 ASN B O 1
ATOM 3388 N N . THR B 1 37 ? -47.281 -21.484 -38.844 1 76.38 37 THR B N 1
ATOM 3389 C CA . THR B 1 37 ? -47.312 -20.406 -37.875 1 76.38 37 THR B CA 1
ATOM 3390 C C . THR B 1 37 ? -46.844 -20.891 -36.5 1 76.38 37 THR B C 1
ATOM 3392 O O . THR B 1 37 ? -46.281 -20.125 -35.719 1 76.38 37 THR B O 1
ATOM 3395 N N . SER B 1 38 ? -47.031 -22.156 -36.25 1 76.25 38 SER B N 1
ATOM 3396 C CA . SER B 1 38 ? -46.656 -22.703 -34.969 1 76.25 38 SER B CA 1
ATOM 3397 C C . SER B 1 38 ? -45.125 -22.859 -34.875 1 76.25 38 SER B C 1
ATOM 3399 O O . SER B 1 38 ? -44.531 -22.562 -33.844 1 76.25 38 SER B O 1
ATOM 3401 N N . LEU B 1 39 ? -44.562 -23.203 -35.969 1 76.12 39 LEU B N 1
ATOM 3402 C CA . LEU B 1 39 ? -43.125 -23.344 -36 1 76.12 39 LEU B CA 1
ATOM 3403 C C . LEU B 1 39 ? -42.406 -21.984 -36 1 76.12 39 LEU B C 1
ATOM 3405 O O . LEU B 1 39 ? -41.375 -21.828 -35.375 1 76.12 39 LEU B O 1
ATOM 3409 N N . LEU B 1 40 ? -43.062 -21.094 -36.625 1 74.5 40 LEU B N 1
ATOM 3410 C CA . LEU B 1 40 ? -42.531 -19.734 -36.594 1 74.5 40 LEU B CA 1
ATOM 3411 C C . LEU B 1 40 ? -42.625 -19.156 -35.156 1 74.5 40 LEU B C 1
ATOM 3413 O O . LEU B 1 40 ? -41.688 -18.484 -34.719 1 74.5 40 LEU B O 1
ATOM 3417 N N . ALA B 1 41 ? -43.688 -19.469 -34.531 1 75.75 41 ALA B N 1
ATOM 3418 C CA . ALA B 1 41 ? -43.844 -19.031 -33.156 1 75.75 41 ALA B CA 1
ATOM 3419 C C . ALA B 1 41 ? -42.812 -19.703 -32.25 1 75.75 41 ALA B C 1
ATOM 3421 O O . ALA B 1 41 ? -42.219 -19.062 -31.359 1 75.75 41 ALA B O 1
ATOM 3422 N N . GLU B 1 42 ? -42.531 -20.891 -32.5 1 79.62 42 GLU B N 1
ATOM 3423 C CA . GLU B 1 42 ? -41.531 -21.625 -31.75 1 79.62 42 GLU B CA 1
ATOM 3424 C C . GLU B 1 42 ? -40.125 -21.078 -32.031 1 79.62 42 GLU B C 1
ATOM 3426 O O . GLU B 1 42 ? -39.344 -20.922 -31.094 1 79.62 42 GLU B O 1
ATOM 3431 N N . ARG B 1 43 ? -39.875 -20.828 -33.25 1 77.38 43 ARG B N 1
ATOM 3432 C CA . ARG B 1 43 ? -38.594 -20.203 -33.625 1 77.38 43 ARG B CA 1
ATOM 3433 C C . ARG B 1 43 ? -38.438 -18.859 -32.938 1 77.38 43 ARG B C 1
ATOM 3435 O O . ARG B 1 43 ? -37.375 -18.578 -32.344 1 77.38 43 ARG B O 1
ATOM 3442 N N . ASN B 1 44 ? -39.406 -18.109 -32.969 1 74.69 44 ASN B N 1
ATOM 3443 C CA . ASN B 1 44 ? -39.344 -16.797 -32.344 1 74.69 44 ASN B CA 1
ATOM 3444 C C . ASN B 1 44 ? -39.188 -16.906 -30.828 1 74.69 44 ASN B C 1
ATOM 3446 O O . ASN B 1 44 ? -38.469 -16.125 -30.203 1 74.69 44 ASN B O 1
ATOM 3450 N N . ARG B 1 45 ? -39.812 -17.828 -30.266 1 77.62 45 ARG B N 1
ATOM 3451 C CA . ARG B 1 45 ? -39.688 -18.078 -28.844 1 77.62 45 ARG B CA 1
ATOM 3452 C C . ARG B 1 45 ? -38.281 -18.516 -28.484 1 77.62 45 ARG B C 1
ATOM 3454 O O . ARG B 1 45 ? -37.688 -18.047 -27.5 1 77.62 45 ARG B O 1
ATOM 3461 N N . LEU B 1 46 ? -37.781 -19.359 -29.297 1 77.12 46 LEU B N 1
ATOM 3462 C CA . LEU B 1 46 ? -36.406 -19.844 -29.047 1 77.12 46 LEU B CA 1
ATOM 3463 C C . LEU B 1 46 ? -35.406 -18.719 -29.25 1 77.12 46 LEU B C 1
ATOM 3465 O O . LEU B 1 46 ? -34.438 -18.609 -28.484 1 77.12 46 LEU B O 1
ATOM 3469 N N . VAL B 1 47 ? -35.625 -17.906 -30.172 1 75.25 47 VAL B N 1
ATOM 3470 C CA . VAL B 1 47 ? -34.75 -16.75 -30.375 1 75.25 47 VAL B CA 1
ATOM 3471 C C . VAL B 1 47 ? -34.844 -15.828 -29.172 1 75.25 47 VAL B C 1
ATOM 3473 O O . VAL B 1 47 ? -33.812 -15.344 -28.672 1 75.25 47 VAL B O 1
ATOM 3476 N N . GLU B 1 48 ? -35.938 -15.695 -28.672 1 73.31 48 GLU B N 1
ATOM 3477 C CA . GLU B 1 48 ? -36.125 -14.875 -27.469 1 73.31 48 GLU B CA 1
ATOM 3478 C C . GLU B 1 48 ? -35.5 -15.531 -26.25 1 73.31 48 GLU B C 1
ATOM 3480 O O . GLU B 1 48 ? -34.875 -14.859 -25.422 1 73.31 48 GLU B O 1
ATOM 3485 N N . ASP B 1 49 ? -35.656 -16.75 -26.141 1 74.81 49 ASP B N 1
ATOM 3486 C CA . ASP B 1 49 ? -35.062 -17.484 -25.047 1 74.81 49 ASP B CA 1
ATOM 3487 C C . ASP B 1 49 ? -33.531 -17.406 -25.094 1 74.81 49 ASP B C 1
ATOM 3489 O O . ASP B 1 49 ? -32.875 -17.234 -24.062 1 74.81 49 ASP B O 1
ATOM 3493 N N . ILE B 1 50 ? -33.094 -17.656 -26.266 1 74.12 50 ILE B N 1
ATOM 3494 C CA . ILE B 1 50 ? -31.656 -17.578 -26.438 1 74.12 50 ILE B CA 1
ATOM 3495 C C . ILE B 1 50 ? -31.172 -16.156 -26.125 1 74.12 50 ILE B C 1
ATOM 3497 O O . ILE B 1 50 ? -30.156 -15.977 -25.453 1 74.12 50 ILE B O 1
ATOM 3501 N N . ALA B 1 51 ? -31.875 -15.188 -26.562 1 68.38 51 ALA B N 1
ATOM 3502 C CA . ALA B 1 51 ? -31.531 -13.805 -26.25 1 68.38 51 ALA B CA 1
ATOM 3503 C C . ALA B 1 51 ? -31.578 -13.555 -24.75 1 68.38 51 ALA B C 1
ATOM 3505 O O . ALA B 1 51 ? -30.703 -12.898 -24.188 1 68.38 51 ALA B O 1
ATOM 3506 N N . ASP B 1 52 ? -32.5 -14.094 -24.172 1 66.56 52 ASP B N 1
ATOM 3507 C CA . ASP B 1 52 ? -32.625 -13.977 -22.734 1 66.56 52 ASP B CA 1
ATOM 3508 C C . ASP B 1 52 ? -31.5 -14.719 -22.016 1 66.56 52 ASP B C 1
ATOM 3510 O O . ASP B 1 52 ? -30.938 -14.211 -21.047 1 66.56 52 ASP B O 1
ATOM 3514 N N . LEU B 1 53 ? -31.266 -15.898 -22.484 1 68.5 53 LEU B N 1
ATOM 3515 C CA . LEU B 1 53 ? -30.188 -16.672 -21.875 1 68.5 53 LEU B CA 1
ATOM 3516 C C . LEU B 1 53 ? -28.844 -16 -22.141 1 68.5 53 LEU B C 1
ATOM 3518 O O . LEU B 1 53 ? -27.984 -15.945 -21.25 1 68.5 53 LEU B O 1
ATOM 3522 N N . LYS B 1 54 ? -28.641 -15.531 -23.328 1 65.44 54 LYS B N 1
ATOM 3523 C CA . LYS B 1 54 ? -27.422 -14.781 -23.625 1 65.44 54 LYS B CA 1
ATOM 3524 C C . LYS B 1 54 ? -27.359 -13.484 -22.828 1 65.44 54 LYS B C 1
ATOM 3526 O O . LYS B 1 54 ? -26.297 -13.094 -22.344 1 65.44 54 LYS B O 1
ATOM 3531 N N . ALA B 1 55 ? -28.484 -12.945 -22.656 1 61.78 55 ALA B N 1
ATOM 3532 C CA . ALA B 1 55 ? -28.562 -11.766 -21.797 1 61.78 55 ALA B CA 1
ATOM 3533 C C . ALA B 1 55 ? -28.297 -12.141 -20.344 1 61.78 55 ALA B C 1
ATOM 3535 O O . ALA B 1 55 ? -27.578 -11.43 -19.625 1 61.78 55 ALA B O 1
ATOM 3536 N N . ARG B 1 56 ? -28.875 -13.195 -20.016 1 58.81 56 ARG B N 1
ATOM 3537 C CA . ARG B 1 56 ? -28.609 -13.703 -18.672 1 58.81 56 ARG B CA 1
ATOM 3538 C C . ARG B 1 56 ? -27.141 -14.133 -18.547 1 58.81 56 ARG B C 1
ATOM 3540 O O . ARG B 1 56 ? -26.5 -13.883 -17.516 1 58.81 56 ARG B O 1
ATOM 3547 N N . ARG B 1 57 ? -26.766 -14.875 -19.578 1 58.59 57 ARG B N 1
ATOM 3548 C CA . ARG B 1 57 ? -25.344 -15.211 -19.625 1 58.59 57 ARG B CA 1
ATOM 3549 C C . ARG B 1 57 ? -24.484 -13.945 -19.641 1 58.59 57 ARG B C 1
ATOM 3551 O O . ARG B 1 57 ? -23.484 -13.859 -18.938 1 58.59 57 ARG B O 1
ATOM 3558 N N . SER B 1 58 ? -24.719 -13.031 -20.531 1 54.88 58 SER B N 1
ATOM 3559 C CA . SER B 1 58 ? -24 -11.758 -20.562 1 54.88 58 SER B CA 1
ATOM 3560 C C . SER B 1 58 ? -24.141 -11.016 -19.234 1 54.88 58 SER B C 1
ATOM 3562 O O . SER B 1 58 ? -23.172 -10.438 -18.734 1 54.88 58 SER B O 1
ATOM 3564 N N . LYS B 1 59 ? -25.297 -11.078 -18.734 1 47.16 59 LYS B N 1
ATOM 3565 C CA . LYS B 1 59 ? -25.531 -10.5 -17.406 1 47.16 59 LYS B CA 1
ATOM 3566 C C . LYS B 1 59 ? -24.766 -11.266 -16.328 1 47.16 59 LYS B C 1
ATOM 3568 O O . LYS B 1 59 ? -24.203 -10.664 -15.414 1 47.16 59 LYS B O 1
ATOM 3573 N N . LEU B 1 60 ? -24.891 -12.562 -16.453 1 46.56 60 LEU B N 1
ATOM 3574 C CA . LEU B 1 60 ? -24.109 -13.398 -15.562 1 46.56 60 LEU B CA 1
ATOM 3575 C C . LEU B 1 60 ? -22.609 -13.258 -15.859 1 46.56 60 LEU B C 1
ATOM 3577 O O . LEU B 1 60 ? -21.797 -13.25 -14.938 1 46.56 60 LEU B O 1
ATOM 3581 N N . GLU B 1 61 ? -22.266 -13.383 -17.156 1 45.81 61 GLU B N 1
ATOM 3582 C CA . GLU B 1 61 ? -20.922 -13.008 -17.562 1 45.81 61 GLU B CA 1
ATOM 3583 C C . GLU B 1 61 ? -20.594 -11.57 -17.172 1 45.81 61 GLU B C 1
ATOM 3585 O O . GLU B 1 61 ? -19.484 -11.281 -16.719 1 45.81 61 GLU B O 1
ATOM 3590 N N . ASP B 1 62 ? -21.453 -10.703 -17.531 1 42.72 62 ASP B N 1
ATOM 3591 C CA . ASP B 1 62 ? -21.344 -9.328 -17.062 1 42.72 62 ASP B CA 1
ATOM 3592 C C . ASP B 1 62 ? -21.328 -9.266 -15.539 1 42.72 62 ASP B C 1
ATOM 3594 O O . ASP B 1 62 ? -20.656 -8.43 -14.953 1 42.72 62 ASP B O 1
ATOM 3598 N N . ARG B 1 63 ? -22.188 -9.961 -14.969 1 37.12 63 ARG B N 1
ATOM 3599 C CA . ARG B 1 63 ? -22.234 -10.148 -13.523 1 37.12 63 ARG B CA 1
ATOM 3600 C C . ARG B 1 63 ? -20.969 -10.844 -13.016 1 37.12 63 ARG B C 1
ATOM 3602 O O . ARG B 1 63 ? -20.531 -10.594 -11.891 1 37.12 63 ARG B O 1
ATOM 3609 N N . LEU B 1 64 ? -20.703 -11.891 -13.57 1 36.12 64 LEU B N 1
ATOM 3610 C CA . LEU B 1 64 ? -19.359 -12.43 -13.391 1 36.12 64 LEU B CA 1
ATOM 3611 C C . LEU B 1 64 ? -18.312 -11.414 -13.828 1 36.12 64 LEU B C 1
ATOM 3613 O O . LEU B 1 64 ? -17.188 -11.43 -13.328 1 36.12 64 LEU B O 1
ATOM 3617 N N . SER B 1 65 ? -18.531 -10.82 -15.039 1 34 65 SER B N 1
ATOM 3618 C CA . SER B 1 65 ? -17.828 -9.586 -15.398 1 34 65 SER B CA 1
ATOM 3619 C C . SER B 1 65 ? -18.344 -8.406 -14.586 1 34 65 SER B C 1
ATOM 3621 O O . SER B 1 65 ? -19.5 -8 -14.727 1 34 65 SER B O 1
ATOM 3623 N N . GLY B 1 66 ? -18.5 -8.383 -13.422 1 35.97 66 GLY B N 1
ATOM 3624 C CA . GLY B 1 66 ? -18.875 -7.223 -12.633 1 35.97 66 GLY B CA 1
ATOM 3625 C C . GLY B 1 66 ? -18.922 -5.941 -13.445 1 35.97 66 GLY B C 1
ATOM 3626 O O . GLY B 1 66 ? -18.469 -5.91 -14.586 1 35.97 66 GLY B O 1
ATOM 3627 N N . PRO B 1 67 ? -19.984 -5.027 -13.203 1 38.06 67 PRO B N 1
ATOM 3628 C CA . PRO B 1 67 ? -19.922 -3.842 -14.062 1 38.06 67 PRO B CA 1
ATOM 3629 C C . PRO B 1 67 ? -18.5 -3.545 -14.555 1 38.06 67 PRO B C 1
ATOM 3631 O O . PRO B 1 67 ? -17.547 -3.666 -13.789 1 38.06 67 PRO B O 1
ATOM 3634 N N . GLY B 1 68 ? -18.266 -3.936 -15.719 1 42.06 68 GLY B N 1
ATOM 3635 C CA . GLY B 1 68 ? -17 -3.527 -16.328 1 42.06 68 GLY B CA 1
ATOM 3636 C C . GLY B 1 68 ? -16.641 -2.09 -16.016 1 42.06 68 GLY B C 1
ATOM 3637 O O . GLY B 1 68 ? -17.422 -1.356 -15.414 1 42.06 68 GLY B O 1
ATOM 3638 N N . PRO B 1 69 ? -15.414 -1.839 -16.109 1 50.81 69 PRO B N 1
ATOM 3639 C CA . PRO B 1 69 ? -14.984 -0.456 -15.883 1 50.81 69 PRO B CA 1
ATOM 3640 C C . PRO B 1 69 ? -15.93 0.563 -16.516 1 50.81 69 PRO B C 1
ATOM 3642 O O . PRO B 1 69 ? -16.094 1.666 -15.992 1 50.81 69 PRO B O 1
ATOM 3645 N N . GLN B 1 70 ? -16.734 0.005 -17.516 1 53.62 70 GLN B N 1
ATOM 3646 C CA . GLN B 1 70 ? -17.578 0.974 -18.219 1 53.62 70 GLN B CA 1
ATOM 3647 C C . GLN B 1 70 ? -18.844 1.268 -17.453 1 53.62 70 GLN B C 1
ATOM 3649 O O . GLN B 1 70 ? -19.328 2.404 -17.438 1 53.62 70 GLN B O 1
ATOM 3654 N N . ASP B 1 71 ? -19.438 0.281 -16.859 1 58.75 71 ASP B N 1
ATOM 3655 C CA . ASP B 1 71 ? -20.625 0.509 -16.047 1 58.75 71 ASP B CA 1
ATOM 3656 C C . ASP B 1 71 ? -20.312 1.401 -14.852 1 58.75 71 ASP B C 1
ATOM 3658 O O . ASP B 1 71 ? -21.109 2.291 -14.516 1 58.75 71 ASP B O 1
ATOM 3662 N N . TYR B 1 72 ? -19.219 1.144 -14.344 1 61.09 72 TYR B N 1
ATOM 3663 C CA . TYR B 1 72 ? -18.828 1.979 -13.211 1 61.09 72 TYR B CA 1
ATOM 3664 C C . TYR B 1 72 ? -18.578 3.412 -13.656 1 61.09 72 TYR B C 1
ATOM 3666 O O . TYR B 1 72 ? -18.844 4.359 -12.914 1 61.09 72 TYR B O 1
ATOM 3674 N N . LEU B 1 73 ? -18.141 3.383 -14.891 1 70.75 73 LEU B N 1
ATOM 3675 C CA . LEU B 1 73 ? -17.906 4.719 -15.422 1 70.75 73 LEU B CA 1
ATOM 3676 C C . LEU B 1 73 ? -19.203 5.473 -15.633 1 70.75 73 LEU B C 1
ATOM 3678 O O . LEU B 1 73 ? -19.281 6.68 -15.398 1 70.75 73 LEU B O 1
ATOM 3682 N N . GLN B 1 74 ? -20.141 4.75 -16.078 1 71.94 74 GLN B N 1
ATOM 3683 C CA . GLN B 1 74 ? -21.453 5.383 -16.266 1 71.94 74 GLN B CA 1
ATOM 3684 C C . GLN B 1 74 ? -22.047 5.816 -14.93 1 71.94 74 GLN B C 1
ATOM 3686 O O . GLN B 1 74 ? -22.609 6.906 -14.828 1 71.94 74 GLN B O 1
ATOM 3691 N N . ARG B 1 75 ? -21.938 5.031 -14.055 1 72.31 75 ARG B N 1
ATOM 3692 C CA . ARG B 1 75 ? -22.375 5.398 -12.711 1 72.31 75 ARG B CA 1
ATOM 3693 C C . ARG B 1 75 ? -21.625 6.621 -12.203 1 72.31 75 ARG B C 1
ATOM 3695 O O . ARG B 1 75 ? -22.234 7.523 -11.617 1 72.31 75 ARG B O 1
ATOM 3702 N N . LEU B 1 76 ? -20.375 6.551 -12.398 1 79.25 76 LEU B N 1
ATOM 3703 C CA . LEU B 1 76 ? -19.578 7.695 -11.977 1 79.25 76 LEU B CA 1
ATOM 3704 C C . LEU B 1 76 ? -20.047 8.977 -12.648 1 79.25 76 LEU B C 1
ATOM 3706 O O . LEU B 1 76 ? -20.172 10.016 -12 1 79.25 76 LEU B O 1
ATOM 3710 N N . ARG B 1 77 ? -20.359 8.789 -13.891 1 78.81 77 ARG B N 1
ATOM 3711 C CA . ARG B 1 77 ? -20.844 9.953 -14.625 1 78.81 77 ARG B CA 1
ATOM 3712 C C . ARG B 1 77 ? -22.141 10.484 -14.016 1 78.81 77 ARG B C 1
ATOM 3714 O O . ARG B 1 77 ? -22.312 11.695 -13.867 1 78.81 77 ARG B O 1
ATOM 3721 N N . GLY B 1 78 ? -22.938 9.578 -13.719 1 76.88 78 GLY B N 1
ATOM 3722 C CA . GLY B 1 78 ? -24.172 9.977 -13.078 1 76.88 78 GLY B CA 1
ATOM 3723 C C . GLY B 1 78 ? -23.969 10.656 -11.742 1 76.88 78 GLY B C 1
ATOM 3724 O O . GLY B 1 78 ? -24.594 11.68 -11.461 1 76.88 78 GLY B O 1
ATOM 3725 N N . LEU B 1 79 ? -23.109 10.117 -11.016 1 77.19 79 LEU B N 1
ATOM 3726 C CA . LEU B 1 79 ? -22.812 10.664 -9.695 1 77.19 79 LEU B CA 1
ATOM 3727 C C . LEU B 1 79 ? -22.156 12.039 -9.812 1 77.19 79 LEU B C 1
ATOM 3729 O O . LEU B 1 79 ? -22.422 12.93 -9.008 1 77.19 79 LEU B O 1
ATOM 3733 N N . LEU B 1 80 ? -21.344 12.133 -10.781 1 81.19 80 LEU B N 1
ATOM 3734 C CA . LEU B 1 80 ? -20.688 13.414 -11 1 81.19 80 LEU B CA 1
ATOM 3735 C C . LEU B 1 80 ? -21.688 14.477 -11.438 1 81.19 80 LEU B C 1
ATOM 3737 O O . LEU B 1 80 ? -21.578 15.633 -11.047 1 81.19 80 LEU B O 1
ATOM 3741 N N . GLU B 1 81 ? -22.625 14.062 -12.219 1 77.56 81 GLU B N 1
ATOM 3742 C CA . GLU B 1 81 ? -23.672 14.984 -12.617 1 77.56 81 GLU B CA 1
ATOM 3743 C C . GLU B 1 81 ? -24.484 15.461 -11.406 1 77.56 81 GLU B C 1
ATOM 3745 O O . GLU B 1 81 ? -24.812 16.641 -11.305 1 77.56 81 GLU B O 1
ATOM 3750 N N . GLU B 1 82 ? -24.672 14.586 -10.57 1 75.88 82 GLU B N 1
ATOM 3751 C CA . GLU B 1 82 ? -25.359 14.922 -9.328 1 75.88 82 GLU B CA 1
ATOM 3752 C C . GLU B 1 82 ? -24.516 15.852 -8.461 1 75.88 82 GLU B C 1
ATOM 3754 O O . GLU B 1 82 ? -25.062 16.641 -7.68 1 75.88 82 GLU B O 1
ATOM 3759 N N . ALA B 1 83 ? -23.266 15.727 -8.594 1 72.5 83 ALA B N 1
ATOM 3760 C CA . ALA B 1 83 ? -22.344 16.562 -7.836 1 72.5 83 ALA B CA 1
ATOM 3761 C C . ALA B 1 83 ? -22.078 17.875 -8.555 1 72.5 83 ALA B C 1
ATOM 3763 O O . ALA B 1 83 ? -21.125 18.594 -8.227 1 72.5 83 ALA B O 1
ATOM 3764 N N . HIS B 1 84 ? -22.812 18.109 -9.602 1 74.06 84 HIS B N 1
ATOM 3765 C CA . HIS B 1 84 ? -22.766 19.344 -10.375 1 74.06 84 HIS B CA 1
ATOM 3766 C C . HIS B 1 84 ? -21.5 19.422 -11.219 1 74.06 84 HIS B C 1
ATOM 3768 O O . HIS B 1 84 ? -20.938 20.5 -11.398 1 74.06 84 HIS B O 1
ATOM 3774 N N . ILE B 1 85 ? -21 18.312 -11.531 1 76.12 85 ILE B N 1
ATOM 3775 C CA . ILE B 1 85 ? -19.969 18.203 -12.562 1 76.12 85 ILE B CA 1
ATOM 3776 C C . ILE B 1 85 ? -20.578 17.672 -13.852 1 76.12 85 ILE B C 1
ATOM 3778 O O . ILE B 1 85 ? -20.594 16.453 -14.078 1 76.12 85 ILE B O 1
ATOM 3782 N N . ASP B 1 86 ? -21.172 18.438 -14.641 1 71.69 86 ASP B N 1
ATOM 3783 C CA . ASP B 1 86 ? -22.047 18.062 -15.758 1 71.69 86 ASP B CA 1
ATOM 3784 C C . ASP B 1 86 ? -21.219 17.531 -16.922 1 71.69 86 ASP B C 1
ATOM 3786 O O . ASP B 1 86 ? -21.688 16.656 -17.672 1 71.69 86 ASP B O 1
ATOM 3790 N N . ARG B 1 87 ? -20.062 18.031 -17.141 1 74.31 87 ARG B N 1
ATOM 3791 C CA . ARG B 1 87 ? -19.234 17.578 -18.25 1 74.31 87 ARG B CA 1
ATOM 3792 C C . ARG B 1 87 ? -17.859 17.141 -17.766 1 74.31 87 ARG B C 1
ATOM 3794 O O . ARG B 1 87 ? -16.859 17.828 -17.984 1 74.31 87 ARG B O 1
ATOM 3801 N N . PRO B 1 88 ? -17.969 15.953 -17.078 1 78.12 88 PRO B N 1
ATOM 3802 C CA . PRO B 1 88 ? -16.656 15.492 -16.609 1 78.12 88 PRO B CA 1
ATOM 3803 C C . PRO B 1 88 ? -15.688 15.219 -17.766 1 78.12 88 PRO B C 1
ATOM 3805 O O . PRO B 1 88 ? -16.109 14.812 -18.844 1 78.12 88 PRO B O 1
ATOM 3808 N N . ASN B 1 89 ? -14.508 15.648 -17.5 1 73.44 89 ASN B N 1
ATOM 3809 C CA . ASN B 1 89 ? -13.445 15.438 -18.484 1 73.44 89 ASN B CA 1
ATOM 3810 C C . ASN B 1 89 ? -13.219 13.953 -18.75 1 73.44 89 ASN B C 1
ATOM 3812 O O . ASN B 1 89 ? -12.977 13.18 -17.828 1 73.44 89 ASN B O 1
ATOM 3816 N N . GLU B 1 90 ? -13.375 13.578 -19.969 1 71.56 90 GLU B N 1
ATOM 3817 C CA . GLU B 1 90 ? -13.258 12.172 -20.359 1 71.56 90 GLU B CA 1
ATOM 3818 C C . GLU B 1 90 ? -11.875 11.625 -20.016 1 71.56 90 GLU B C 1
ATOM 3820 O O . GLU B 1 90 ? -11.742 10.461 -19.641 1 71.56 90 GLU B O 1
ATOM 3825 N N . ALA B 1 91 ? -10.93 12.508 -20.109 1 65.19 91 ALA B N 1
ATOM 3826 C CA . ALA B 1 91 ? -9.578 12.055 -19.797 1 65.19 91 ALA B CA 1
ATOM 3827 C C . ALA B 1 91 ? -9.453 11.68 -18.312 1 65.19 91 ALA B C 1
ATOM 3829 O O . ALA B 1 91 ? -8.781 10.703 -17.969 1 65.19 91 ALA B O 1
ATOM 3830 N N . ILE B 1 92 ? -10.102 12.477 -17.547 1 73 92 ILE B N 1
ATOM 3831 C CA . ILE B 1 92 ? -10.07 12.219 -16.109 1 73 92 ILE B CA 1
ATOM 3832 C C . ILE B 1 92 ? -10.82 10.922 -15.805 1 73 92 ILE B C 1
ATOM 3834 O O . ILE B 1 92 ? -10.383 10.125 -14.977 1 73 92 ILE B O 1
ATOM 3838 N N . LEU B 1 93 ? -11.914 10.766 -16.516 1 73.31 93 LEU B N 1
ATOM 3839 C CA . LEU B 1 93 ? -12.695 9.555 -16.281 1 73.31 93 LEU B CA 1
ATOM 3840 C C . LEU B 1 93 ? -11.898 8.312 -16.672 1 73.31 93 LEU B C 1
ATOM 3842 O O . LEU B 1 93 ? -11.922 7.309 -15.945 1 73.31 93 LEU B O 1
ATOM 3846 N N . GLN B 1 94 ? -11.172 8.453 -17.703 1 67.06 94 GLN B N 1
ATOM 3847 C CA . GLN B 1 94 ? -10.344 7.328 -18.125 1 67.06 94 GLN B CA 1
ATOM 3848 C C . GLN B 1 94 ? -9.211 7.078 -17.141 1 67.06 94 GLN B C 1
ATOM 3850 O O . GLN B 1 94 ? -8.812 5.934 -16.906 1 67.06 94 GLN B O 1
ATOM 3855 N N . LEU B 1 95 ? -8.734 8.164 -16.609 1 66.5 95 LEU B N 1
ATOM 3856 C CA . LEU B 1 95 ? -7.684 8.055 -15.602 1 66.5 95 LEU B CA 1
ATOM 3857 C C . LEU B 1 95 ? -8.188 7.301 -14.375 1 66.5 95 LEU B C 1
ATOM 3859 O O . LEU B 1 95 ? -7.465 6.492 -13.797 1 66.5 95 LEU B O 1
ATOM 3863 N N . ILE B 1 96 ? -9.391 7.598 -14.055 1 69.19 96 ILE B N 1
ATOM 3864 C CA . ILE B 1 96 ? -10 6.934 -12.906 1 69.19 96 ILE B CA 1
ATOM 3865 C C . ILE B 1 96 ? -10.102 5.434 -13.172 1 69.19 96 ILE B C 1
ATOM 3867 O O . ILE B 1 96 ? -9.773 4.621 -12.305 1 69.19 96 ILE B O 1
ATOM 3871 N N . VAL B 1 97 ? -10.43 5.098 -14.328 1 62.78 97 VAL B N 1
ATOM 3872 C CA . VAL B 1 97 ? -10.578 3.691 -14.688 1 62.78 97 VAL B CA 1
ATOM 3873 C C . VAL B 1 97 ? -9.211 3.004 -14.633 1 62.78 97 VAL B C 1
ATOM 3875 O O . VAL B 1 97 ? -9.094 1.894 -14.109 1 62.78 97 VAL B O 1
ATOM 3878 N N . ARG B 1 98 ? -8.297 3.766 -15.023 1 61.09 98 ARG B N 1
ATOM 3879 C CA . ARG B 1 98 ? -6.973 3.174 -15.18 1 61.09 98 ARG B CA 1
ATOM 3880 C C . ARG B 1 98 ? -6.262 3.057 -13.836 1 61.09 98 ARG B C 1
ATOM 3882 O O . ARG B 1 98 ? -5.535 2.09 -13.594 1 61.09 98 ARG B O 1
ATOM 3889 N N . ARG B 1 99 ? -6.461 4.082 -13.031 1 62.25 99 ARG B N 1
ATOM 3890 C CA . ARG B 1 99 ? -5.551 4.195 -11.898 1 62.25 99 ARG B CA 1
ATOM 3891 C C . ARG B 1 99 ? -6.297 4.035 -10.578 1 62.25 99 ARG B C 1
ATOM 3893 O O . ARG B 1 99 ? -5.691 3.723 -9.547 1 62.25 99 ARG B O 1
ATOM 3900 N N . LEU B 1 100 ? -7.488 4.406 -10.617 1 62.84 100 LEU B N 1
ATOM 3901 C CA . LEU B 1 100 ? -8.258 4.41 -9.375 1 62.84 100 LEU B CA 1
ATOM 3902 C C . LEU B 1 100 ? -9.469 3.496 -9.484 1 62.84 100 LEU B C 1
ATOM 3904 O O . LEU B 1 100 ? -10.578 3.873 -9.086 1 62.84 100 LEU B O 1
ATOM 3908 N N . SER B 1 101 ? -9.188 2.414 -10.18 1 57.84 101 SER B N 1
ATOM 3909 C CA . SER B 1 101 ? -10.312 1.528 -10.469 1 57.84 101 SER B CA 1
ATOM 3910 C C . SER B 1 101 ? -11 1.066 -9.188 1 57.84 101 SER B C 1
ATOM 3912 O O . SER B 1 101 ? -12.227 0.966 -9.141 1 57.84 101 SER B O 1
ATOM 3914 N N . SER B 1 102 ? -10.18 0.88 -8.258 1 56.84 102 SER B N 1
ATOM 3915 C CA . SER B 1 102 ? -10.773 0.439 -7.004 1 56.84 102 SER B CA 1
ATOM 3916 C C . SER B 1 102 ? -11.688 1.516 -6.414 1 56.84 102 SER B C 1
ATOM 3918 O O . SER B 1 102 ? -12.773 1.215 -5.918 1 56.84 102 SER B O 1
ATOM 3920 N N . ARG B 1 103 ? -11.18 2.748 -6.574 1 62.84 103 ARG B N 1
ATOM 3921 C CA . ARG B 1 103 ? -11.992 3.852 -6.074 1 62.84 103 ARG B CA 1
ATOM 3922 C C . ARG B 1 103 ? -13.211 4.078 -6.961 1 62.84 103 ARG B C 1
ATOM 3924 O O . ARG B 1 103 ? -14.266 4.496 -6.48 1 62.84 103 ARG B O 1
ATOM 3931 N N . LEU B 1 104 ? -13 3.877 -8.273 1 64.31 104 LEU B N 1
ATOM 3932 C CA . LEU B 1 104 ? -14.117 3.992 -9.203 1 64.31 104 LEU B CA 1
ATOM 3933 C C . LEU B 1 104 ? -15.234 3.021 -8.836 1 64.31 104 LEU B C 1
ATOM 3935 O O . LEU B 1 104 ? -16.406 3.398 -8.82 1 64.31 104 LEU B O 1
ATOM 3939 N N . LEU B 1 105 ? -14.758 1.93 -8.508 1 55.97 105 LEU B N 1
ATOM 3940 C CA . LEU B 1 105 ? -15.719 0.89 -8.148 1 55.97 105 LEU B CA 1
ATOM 3941 C C . LEU B 1 105 ? -16.422 1.226 -6.844 1 55.97 105 LEU B C 1
ATOM 3943 O O . LEU B 1 105 ? -17.594 0.896 -6.66 1 55.97 105 LEU B O 1
ATOM 3947 N N . ALA B 1 106 ? -15.641 2.029 -6.117 1 51.34 106 ALA B N 1
ATOM 3948 C CA . ALA B 1 106 ? -16.141 2.33 -4.773 1 51.34 106 ALA B CA 1
ATOM 3949 C C . ALA B 1 106 ? -16.969 3.605 -4.77 1 51.34 106 ALA B C 1
ATOM 3951 O O . ALA B 1 106 ? -17.75 3.846 -3.838 1 51.34 106 ALA B O 1
ATOM 3952 N N . ALA B 1 107 ? -16.797 4.32 -5.836 1 60.28 107 ALA B N 1
ATOM 3953 C CA . ALA B 1 107 ? -17.469 5.617 -5.867 1 60.28 107 ALA B CA 1
ATOM 3954 C C . ALA B 1 107 ? -18.984 5.453 -6.027 1 60.28 107 ALA B C 1
ATOM 3956 O O . ALA B 1 107 ? -19.453 5.086 -7.102 1 60.28 107 ALA B O 1
ATOM 3957 N N . SER B 1 108 ? -19.703 5.527 -4.977 1 54.31 108 SER B N 1
ATOM 3958 C CA . SER B 1 108 ? -21.141 5.305 -5.051 1 54.31 108 SER B CA 1
ATOM 3959 C C . SER B 1 108 ? -21.906 6.547 -4.621 1 54.31 108 SER B C 1
ATOM 3961 O O . SER B 1 108 ? -23.141 6.582 -4.715 1 54.31 108 SER B O 1
ATOM 3963 N N . THR B 1 109 ? -21.25 7.418 -4.074 1 58.97 109 THR B N 1
ATOM 3964 C CA . THR B 1 109 ? -21.891 8.68 -3.693 1 58.97 109 THR B CA 1
ATOM 3965 C C . THR B 1 109 ? -21.344 9.828 -4.539 1 58.97 109 THR B C 1
ATOM 3967 O O . THR B 1 109 ? -20.297 9.711 -5.156 1 58.97 109 THR B O 1
ATOM 3970 N N . LYS B 1 110 ? -22.219 10.82 -4.523 1 68.56 110 LYS B N 1
ATOM 3971 C CA . LYS B 1 110 ? -21.797 11.984 -5.297 1 68.56 110 LYS B CA 1
ATOM 3972 C C . LYS B 1 110 ? -20.531 12.594 -4.723 1 68.56 110 LYS B C 1
ATOM 3974 O O . LYS B 1 110 ? -19.672 13.078 -5.469 1 68.56 110 LYS B O 1
ATOM 3979 N N . GLU B 1 111 ? -20.391 12.508 -3.436 1 65.44 111 GLU B N 1
ATOM 3980 C CA . GLU B 1 111 ? -19.188 13.055 -2.812 1 65.44 111 GLU B CA 1
ATOM 3981 C C . GLU B 1 111 ? -17.953 12.219 -3.152 1 65.44 111 GLU B C 1
ATOM 3983 O O . GLU B 1 111 ? -16.906 12.758 -3.506 1 65.44 111 GLU B O 1
ATOM 3988 N N . ALA B 1 112 ? -18.141 10.945 -3.057 1 65.81 112 ALA B N 1
ATOM 3989 C CA . ALA B 1 112 ? -17.031 10.055 -3.402 1 65.81 112 ALA B CA 1
ATOM 3990 C C . ALA B 1 112 ? -16.641 10.219 -4.867 1 65.81 112 ALA B C 1
ATOM 3992 O O . ALA B 1 112 ? -15.453 10.18 -5.199 1 65.81 112 ALA B O 1
ATOM 3993 N N . ALA B 1 113 ? -17.719 10.352 -5.594 1 71.69 113 ALA B N 1
ATOM 3994 C CA . ALA B 1 113 ? -17.453 10.539 -7.02 1 71.69 113 ALA B CA 1
ATOM 3995 C C . ALA B 1 113 ? -16.688 11.836 -7.266 1 71.69 113 ALA B C 1
ATOM 3997 O O . ALA B 1 113 ? -15.75 11.867 -8.062 1 71.69 113 ALA B O 1
ATOM 3998 N N . ARG B 1 114 ? -17.094 12.82 -6.527 1 73.44 114 ARG B N 1
ATOM 3999 C CA . ARG B 1 114 ? -16.422 14.102 -6.684 1 73.44 114 ARG B CA 1
ATOM 4000 C C . ARG B 1 114 ? -14.969 14.016 -6.207 1 73.44 114 ARG B C 1
ATOM 4002 O O . ARG B 1 114 ? -14.055 14.484 -6.891 1 73.44 114 ARG B O 1
ATOM 4009 N N . ASP B 1 115 ? -14.82 13.414 -5.062 1 66.81 115 ASP B N 1
ATOM 4010 C CA . ASP B 1 115 ? -13.469 13.258 -4.539 1 66.81 115 ASP B CA 1
ATOM 4011 C C . ASP B 1 115 ? -12.594 12.461 -5.504 1 66.81 115 ASP B C 1
ATOM 4013 O O . ASP B 1 115 ? -11.438 12.812 -5.742 1 66.81 115 ASP B O 1
ATOM 4017 N N . LEU B 1 116 ? -13.211 11.414 -5.953 1 70.12 116 LEU B N 1
ATOM 4018 C CA . LEU B 1 116 ? -12.508 10.578 -6.914 1 70.12 116 LEU B CA 1
ATOM 4019 C C . LEU B 1 116 ? -12.102 11.383 -8.141 1 70.12 116 LEU B C 1
ATOM 4021 O O . LEU B 1 116 ? -10.953 11.297 -8.602 1 70.12 116 LEU B O 1
ATOM 4025 N N . TYR B 1 117 ? -13.008 12.125 -8.547 1 73.69 117 TYR B N 1
ATOM 4026 C CA . TYR B 1 117 ? -12.766 12.922 -9.742 1 73.69 117 TYR B CA 1
ATOM 4027 C C . TYR B 1 117 ? -11.719 13.992 -9.484 1 73.69 117 TYR B C 1
ATOM 4029 O O . TYR B 1 117 ? -10.836 14.227 -10.312 1 73.69 117 TYR B O 1
ATOM 4037 N N . GLU B 1 118 ? -11.789 14.625 -8.305 1 68.44 118 GLU B N 1
ATOM 4038 C CA . GLU B 1 118 ? -10.828 15.664 -7.941 1 68.44 118 GLU B CA 1
ATOM 4039 C C . GLU B 1 118 ? -9.438 15.078 -7.723 1 68.44 118 GLU B C 1
ATOM 4041 O O . GLU B 1 118 ? -8.438 15.688 -8.109 1 68.44 118 GLU B O 1
ATOM 4046 N N . ASP B 1 119 ? -9.477 13.961 -7.156 1 66.62 119 ASP B N 1
ATOM 4047 C CA . ASP B 1 119 ? -8.203 13.289 -6.957 1 66.62 119 ASP B CA 1
ATOM 4048 C C . ASP B 1 119 ? -7.566 12.906 -8.297 1 66.62 119 ASP B C 1
ATOM 4050 O O . ASP B 1 119 ? -6.352 13.016 -8.461 1 66.62 119 ASP B O 1
ATOM 4054 N N . ALA B 1 120 ? -8.469 12.43 -9.086 1 69.88 120 ALA B N 1
ATOM 4055 C CA . ALA B 1 120 ? -7.988 11.992 -10.391 1 69.88 120 ALA B CA 1
ATOM 4056 C C . ALA B 1 120 ? -7.402 13.156 -11.188 1 69.88 120 ALA B C 1
ATOM 4058 O O . ALA B 1 120 ? -6.492 12.977 -11.992 1 69.88 120 ALA B O 1
ATOM 4059 N N . LYS B 1 121 ? -7.875 14.328 -10.836 1 64.12 121 LYS B N 1
ATOM 4060 C CA . LYS B 1 121 ? -7.391 15.531 -11.516 1 64.12 121 LYS B CA 1
ATOM 4061 C C . LYS B 1 121 ? -5.934 15.812 -11.164 1 64.12 121 LYS B C 1
ATOM 4063 O O . 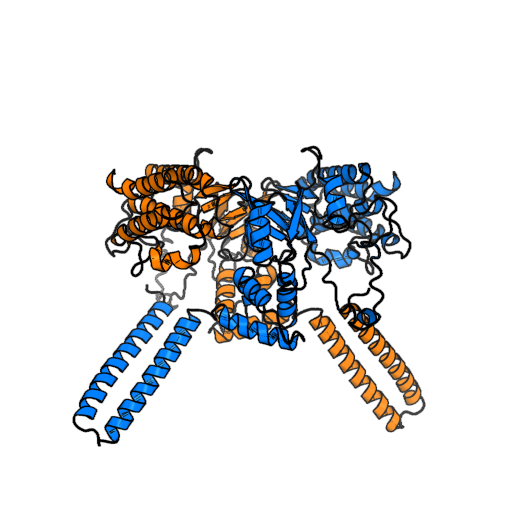LYS B 1 121 ? -5.215 16.453 -11.938 1 64.12 121 LYS B O 1
ATOM 4068 N N . LEU B 1 122 ? -5.629 15.328 -10.031 1 62.09 122 LEU B N 1
ATOM 4069 C CA . LEU B 1 122 ? -4.277 15.602 -9.555 1 62.09 122 LEU B CA 1
ATOM 4070 C C . LEU B 1 122 ? -3.285 14.594 -10.125 1 62.09 122 LEU B C 1
ATOM 4072 O O . LEU B 1 122 ? -2.074 14.75 -9.961 1 62.09 122 LEU B O 1
ATOM 4076 N N . MET B 1 123 ? -3.891 13.719 -10.789 1 69.19 123 MET B N 1
ATOM 4077 C CA . MET B 1 123 ? -3.02 12.703 -11.375 1 69.19 123 MET B CA 1
ATOM 4078 C C . MET B 1 123 ? -2.523 13.141 -12.75 1 69.19 123 MET B C 1
ATOM 4080 O O . MET B 1 123 ? -3.225 13.852 -13.469 1 69.19 123 MET B O 1
ATOM 4084 N N . PRO B 1 124 ? -1.394 12.727 -13 1 68.38 124 PRO B N 1
ATOM 4085 C CA . PRO B 1 124 ? -0.875 13.102 -14.32 1 68.38 124 PRO B CA 1
ATOM 4086 C C . PRO B 1 124 ? -1.606 12.406 -15.461 1 68.38 124 PRO B C 1
ATOM 4088 O O . PRO B 1 124 ? -1.924 11.219 -15.359 1 68.38 124 PRO B O 1
ATOM 4091 N N . GLY B 1 125 ? -1.933 13.18 -16.422 1 68.06 125 GLY B N 1
ATOM 4092 C CA . GLY B 1 125 ? -2.48 12.609 -17.641 1 68.06 125 GLY B CA 1
ATOM 4093 C C . GLY B 1 125 ? -1.436 11.914 -18.5 1 68.06 125 GLY B C 1
ATOM 4094 O O . GLY B 1 125 ? -0.267 11.828 -18.109 1 68.06 125 GLY B O 1
ATOM 4095 N N . PRO B 1 126 ? -1.893 11.398 -19.609 1 66.88 126 PRO B N 1
ATOM 4096 C CA . PRO B 1 126 ? -0.973 10.664 -20.484 1 66.88 126 PRO B CA 1
ATOM 4097 C C . PRO B 1 126 ? 0.199 11.523 -20.953 1 66.88 126 PRO B C 1
ATOM 4099 O O . PRO B 1 126 ? 1.329 11.031 -21.047 1 66.88 126 PRO B O 1
ATOM 4102 N N . SER B 1 127 ? -0.074 12.75 -21.297 1 71 127 SER B N 1
ATOM 4103 C CA . SER B 1 127 ? 0.989 13.633 -21.766 1 71 127 SER B CA 1
ATOM 4104 C C . SER B 1 127 ? 2.012 13.898 -20.656 1 71 127 SER B C 1
ATOM 4106 O O . SER B 1 127 ? 3.219 13.852 -20.906 1 71 127 SER B O 1
ATOM 4108 N N . THR B 1 128 ? 1.484 14.18 -19.469 1 74.31 128 THR B N 1
ATOM 4109 C CA . THR B 1 128 ? 2.375 14.406 -18.344 1 74.31 128 THR B CA 1
ATOM 4110 C C . THR B 1 128 ? 3.186 13.148 -18.031 1 74.31 128 THR B C 1
ATOM 4112 O O . THR B 1 128 ? 4.379 13.234 -17.734 1 74.31 128 THR B O 1
ATOM 4115 N N . GLU B 1 129 ? 2.547 12.094 -18.141 1 77.31 129 GLU B N 1
ATOM 4116 C CA . GLU B 1 129 ? 3.236 10.836 -17.891 1 77.31 129 GLU B CA 1
ATOM 4117 C C . GLU B 1 129 ? 4.359 10.617 -18.891 1 77.31 129 GLU B C 1
ATOM 4119 O O . GLU B 1 129 ? 5.445 10.148 -18.531 1 77.31 129 GLU B O 1
ATOM 4124 N N . ALA B 1 130 ? 3.988 10.867 -20.078 1 77.12 130 ALA B N 1
ATOM 4125 C CA . ALA B 1 130 ? 4.992 10.719 -21.125 1 77.12 130 ALA B CA 1
ATOM 4126 C C . ALA B 1 130 ? 6.184 11.641 -20.875 1 77.12 130 ALA B C 1
ATOM 4128 O O . ALA B 1 130 ? 7.332 11.25 -21.094 1 77.12 130 ALA B O 1
ATOM 4129 N N . LEU B 1 131 ? 5.926 12.789 -20.422 1 80.12 131 LEU B N 1
ATOM 4130 C CA . LEU B 1 131 ? 6.988 13.75 -20.156 1 80.12 131 LEU B CA 1
ATOM 4131 C C . LEU B 1 131 ? 7.832 13.312 -18.969 1 80.12 131 LEU B C 1
ATOM 4133 O O . LEU B 1 131 ? 9.055 13.469 -18.984 1 80.12 131 LEU B O 1
ATOM 4137 N N . LEU B 1 132 ? 7.152 12.859 -17.984 1 84.44 132 LEU B N 1
ATOM 4138 C CA . LEU B 1 132 ? 7.879 12.352 -16.828 1 84.44 132 LEU B CA 1
ATOM 4139 C C . LEU B 1 132 ? 8.805 11.203 -17.219 1 84.44 132 LEU B C 1
ATOM 4141 O O . LEU B 1 132 ? 9.93 11.109 -16.734 1 84.44 132 LEU B O 1
ATOM 4145 N N . LYS B 1 133 ? 8.281 10.414 -18.031 1 84.56 133 LYS B N 1
ATOM 4146 C CA . LYS B 1 133 ? 9.094 9.297 -18.516 1 84.56 133 LYS B CA 1
ATOM 4147 C C . LYS B 1 133 ? 10.273 9.797 -19.344 1 84.56 133 LYS B C 1
ATOM 4149 O O . LYS B 1 133 ? 11.406 9.344 -19.156 1 84.56 133 LYS B O 1
ATOM 4154 N N . GLU B 1 134 ? 10.023 10.688 -20.172 1 84.44 134 GLU B N 1
ATOM 4155 C CA . GLU B 1 134 ? 11.039 11.18 -21.109 1 84.44 134 GLU B CA 1
ATOM 4156 C C . GLU B 1 134 ? 12.062 12.062 -20.391 1 84.44 134 GLU B C 1
ATOM 4158 O O . GLU B 1 134 ? 13.266 11.945 -20.625 1 84.44 134 GLU B O 1
ATOM 4163 N N . GLN B 1 135 ? 11.602 12.938 -19.547 1 85.56 135 GLN B N 1
ATOM 4164 C CA . GLN B 1 135 ? 12.469 13.969 -19 1 85.56 135 GLN B CA 1
ATOM 4165 C C . GLN B 1 135 ? 13.047 13.539 -17.641 1 85.56 135 GLN B C 1
ATOM 4167 O O . GLN B 1 135 ? 14.156 13.938 -17.281 1 85.56 135 GLN B O 1
ATOM 4172 N N . ALA B 1 136 ? 12.344 12.742 -16.906 1 86.44 136 ALA B N 1
ATOM 4173 C CA . ALA B 1 136 ? 12.797 12.383 -15.57 1 86.44 136 ALA B CA 1
ATOM 4174 C C . ALA B 1 136 ? 13.078 10.891 -15.469 1 86.44 136 ALA B C 1
ATOM 4176 O O . ALA B 1 136 ? 13.57 10.406 -14.445 1 86.44 136 ALA B O 1
ATOM 4177 N N . GLY B 1 137 ? 12.711 10.117 -16.469 1 85.62 137 GLY B N 1
ATOM 4178 C CA . GLY B 1 137 ? 12.93 8.68 -16.453 1 85.62 137 GLY B CA 1
ATOM 4179 C C . GLY B 1 137 ? 12.008 7.949 -15.5 1 85.62 137 GLY B C 1
ATOM 4180 O O . GLY B 1 137 ? 12.383 6.922 -14.93 1 85.62 137 GLY B O 1
ATOM 4181 N N . LEU B 1 138 ? 10.875 8.547 -15.281 1 89.19 138 LEU B N 1
ATOM 4182 C CA . LEU B 1 138 ? 9.945 7.973 -14.32 1 89.19 138 LEU B CA 1
ATOM 4183 C C . LEU B 1 138 ? 8.703 7.434 -15.023 1 89.19 138 LEU B C 1
ATOM 4185 O O . LEU B 1 138 ? 8.094 8.133 -15.836 1 89.19 138 LEU B O 1
ATOM 4189 N N . THR B 1 139 ? 8.414 6.227 -14.812 1 87.25 139 THR B N 1
ATOM 4190 C CA . THR B 1 139 ? 7.125 5.664 -15.219 1 87.25 139 THR B CA 1
ATOM 4191 C C . THR B 1 139 ? 6.145 5.668 -14.047 1 87.25 139 THR B C 1
ATOM 4193 O O . THR B 1 139 ? 6.414 5.07 -13.008 1 87.25 139 THR B O 1
ATOM 4196 N N . VAL B 1 140 ? 5.043 6.273 -14.25 1 83.25 140 VAL B N 1
ATOM 4197 C CA . VAL B 1 140 ? 4.121 6.504 -13.141 1 83.25 140 VAL B CA 1
ATOM 4198 C C . VAL B 1 140 ? 3.023 5.441 -13.148 1 83.25 140 VAL B C 1
ATOM 4200 O O . VAL B 1 140 ? 2.57 5.02 -14.219 1 83.25 140 VAL B O 1
ATOM 4203 N N . GLY B 1 141 ? 2.697 5.055 -11.938 1 78.94 141 GLY B N 1
ATOM 4204 C CA . GLY B 1 141 ? 1.615 4.102 -11.75 1 78.94 141 GLY B CA 1
ATOM 4205 C C . GLY B 1 141 ? 0.466 4.664 -10.93 1 78.94 141 GLY B C 1
ATOM 4206 O O . GLY B 1 141 ? 0.155 5.852 -11.023 1 78.94 141 GLY B O 1
ATOM 4207 N N . GLY B 1 142 ? -0.244 3.768 -10.258 1 70.38 142 GLY B N 1
ATOM 4208 C CA . GLY B 1 142 ? -1.384 4.156 -9.445 1 70.38 142 GLY B CA 1
ATOM 4209 C C . GLY B 1 142 ? -0.988 4.727 -8.094 1 70.38 142 GLY B C 1
ATOM 4210 O O . GLY B 1 142 ? 0.166 5.109 -7.891 1 70.38 142 GLY B O 1
ATOM 4211 N N . PRO B 1 143 ? -1.979 4.777 -7.273 1 70.62 143 PRO B N 1
ATOM 4212 C CA . PRO B 1 143 ? -1.705 5.297 -5.934 1 70.62 143 PRO B CA 1
ATOM 4213 C C . PRO B 1 143 ? -0.737 4.418 -5.145 1 70.62 143 PRO B C 1
ATOM 4215 O O . PRO B 1 143 ? -0.775 3.189 -5.262 1 70.62 143 PRO B O 1
ATOM 4218 N N . ALA B 1 144 ? 0.103 5.031 -4.398 1 71.12 144 ALA B N 1
ATOM 4219 C CA . ALA B 1 144 ? 1.129 4.324 -3.635 1 71.12 144 ALA B CA 1
ATOM 4220 C C . ALA B 1 144 ? 0.524 3.627 -2.42 1 71.12 144 ALA B C 1
ATOM 4222 O O . ALA B 1 144 ? 1.004 2.57 -2 1 71.12 144 ALA B O 1
ATOM 4223 N N . PHE B 1 145 ? -0.4 4.199 -1.719 1 65.94 145 PHE B N 1
ATOM 4224 C CA . PHE B 1 145 ? -0.978 3.652 -0.496 1 65.94 145 PHE B CA 1
ATOM 4225 C C . PHE B 1 145 ? -2.488 3.5 -0.633 1 65.94 145 PHE B C 1
ATOM 4227 O O . PHE B 1 145 ? -3.129 4.246 -1.374 1 65.94 145 PHE B O 1
ATOM 4234 N N . PRO B 1 146 ? -2.896 2.385 0.204 1 53.22 146 PRO B N 1
ATOM 4235 C CA . PRO B 1 146 ? -4.355 2.303 0.263 1 53.22 146 PRO B CA 1
ATOM 4236 C C . PRO B 1 146 ? -4.992 3.521 0.931 1 53.22 146 PRO B C 1
ATOM 4238 O O . PRO B 1 146 ? -4.43 4.066 1.886 1 53.22 146 PRO B O 1
ATOM 4241 N N . ASP B 1 147 ? -5.879 4.254 0.272 1 49.81 147 ASP B N 1
ATOM 4242 C CA . ASP B 1 147 ? -6.695 5.309 0.86 1 49.81 147 ASP B CA 1
ATOM 4243 C C . ASP B 1 147 ? -5.906 6.609 0.988 1 49.81 147 ASP B C 1
ATOM 4245 O O . ASP B 1 147 ? -6.359 7.555 1.637 1 49.81 147 ASP B O 1
ATOM 4249 N N . ALA B 1 148 ? -4.5 6.57 0.796 1 49.72 148 ALA B N 1
ATOM 4250 C CA . ALA B 1 148 ? -3.721 7.801 0.922 1 49.72 148 ALA B CA 1
ATOM 4251 C C . ALA B 1 148 ? -4.164 8.836 -0.105 1 49.72 148 ALA B C 1
ATOM 4253 O O . ALA B 1 148 ? -4.898 8.516 -1.042 1 49.72 148 ALA B O 1
ATOM 4254 N N . SER B 1 149 ? -3.885 10.078 0.299 1 51.47 149 SER B N 1
ATOM 4255 C CA . SER B 1 149 ? -4.078 11.211 -0.601 1 51.47 149 SER B CA 1
ATOM 4256 C C . SER B 1 149 ? -3.666 10.859 -2.027 1 51.47 149 SER B C 1
ATOM 4258 O O . SER B 1 149 ? -2.631 10.227 -2.242 1 51.47 149 SER B O 1
ATOM 4260 N N . SER B 1 150 ? -4.629 10.828 -2.863 1 53.81 150 SER B N 1
ATOM 4261 C CA . SER B 1 150 ? -4.551 10.562 -4.297 1 53.81 150 SER B CA 1
ATOM 4262 C C . SER B 1 150 ? -3.359 11.273 -4.926 1 53.81 150 SER B C 1
ATOM 4264 O O . SER B 1 150 ? -3.029 11.039 -6.09 1 53.81 150 SER B O 1
ATOM 4266 N N . SER B 1 151 ? -2.629 11.969 -4.012 1 64.62 151 SER B N 1
ATOM 4267 C CA . SER B 1 151 ? -1.571 12.711 -4.688 1 64.62 151 SER B CA 1
ATOM 4268 C C . SER B 1 151 ? -0.263 11.93 -4.699 1 64.62 151 SER B C 1
ATOM 4270 O O . SER B 1 151 ? 0.687 12.305 -5.387 1 64.62 151 SER B O 1
ATOM 4272 N N . LEU B 1 152 ? -0.19 10.891 -3.971 1 76.88 152 LEU B N 1
ATOM 4273 C CA . LEU B 1 152 ? 1.035 10.102 -3.967 1 76.88 152 LEU B CA 1
ATOM 4274 C C . LEU B 1 152 ? 0.925 8.93 -4.938 1 76.88 152 LEU B C 1
ATOM 4276 O O . LEU B 1 152 ? 0.059 8.062 -4.777 1 76.88 152 LEU B O 1
ATOM 4280 N N . LEU B 1 153 ? 1.748 8.969 -5.855 1 80.44 153 LEU B N 1
ATOM 4281 C CA . LEU B 1 153 ? 1.729 7.953 -6.902 1 80.44 153 LEU B CA 1
ATOM 4282 C C . LEU B 1 153 ? 2.951 7.047 -6.801 1 80.44 153 LEU B C 1
ATOM 4284 O O . LEU B 1 153 ? 4.012 7.477 -6.348 1 80.44 153 LEU B O 1
ATOM 4288 N N . VAL B 1 154 ? 2.689 5.848 -7.23 1 84.44 154 VAL B N 1
ATOM 4289 C CA . VAL B 1 154 ? 3.836 4.957 -7.363 1 84.44 154 VAL B CA 1
ATOM 4290 C C . VAL B 1 154 ? 4.555 5.234 -8.68 1 84.44 154 VAL B C 1
ATOM 4292 O O . VAL B 1 154 ? 3.914 5.48 -9.711 1 84.44 154 VAL B O 1
ATOM 4295 N N . ALA B 1 155 ? 5.777 5.195 -8.648 1 88.44 155 ALA B N 1
ATOM 4296 C CA . ALA B 1 155 ? 6.57 5.383 -9.859 1 88.44 155 ALA B CA 1
ATOM 4297 C C . ALA B 1 155 ? 7.789 4.461 -9.867 1 88.44 155 ALA B C 1
ATOM 4299 O O . ALA B 1 155 ? 8.18 3.934 -8.828 1 88.44 155 ALA B O 1
ATOM 4300 N N . MET B 1 156 ? 8.188 4.207 -11.055 1 89.38 156 MET B N 1
ATOM 4301 C CA . MET B 1 156 ? 9.406 3.43 -11.258 1 89.38 156 MET B CA 1
ATOM 4302 C C . MET B 1 156 ? 10.508 4.289 -11.875 1 89.38 156 MET B C 1
ATOM 4304 O O . MET B 1 156 ? 10.312 4.883 -12.938 1 89.38 156 MET B O 1
ATOM 4308 N N . GLY B 1 157 ? 11.555 4.391 -11.102 1 85.88 157 GLY B N 1
ATOM 4309 C CA . GLY B 1 157 ? 12.672 5.176 -11.602 1 85.88 157 GLY B CA 1
ATOM 4310 C C . GLY B 1 157 ? 13.695 4.348 -12.352 1 85.88 157 GLY B C 1
ATOM 4311 O O . GLY B 1 157 ? 13.477 3.164 -12.609 1 85.88 157 GLY B O 1
ATOM 4312 N N . THR B 1 158 ? 14.742 5.121 -12.688 1 80.88 158 THR B N 1
ATOM 4313 C CA . THR B 1 158 ? 15.852 4.465 -13.375 1 80.88 158 THR B CA 1
ATOM 4314 C C . THR B 1 158 ? 16.391 3.307 -12.539 1 80.88 158 THR B C 1
ATOM 4316 O O . THR B 1 158 ? 16.422 3.379 -11.312 1 80.88 158 THR B O 1
ATOM 4319 N N . GLY B 1 159 ? 16.703 2.135 -13.148 1 81.31 159 GLY B N 1
ATOM 4320 C CA . GLY B 1 159 ? 17.188 0.964 -12.438 1 81.31 159 GLY B CA 1
ATOM 4321 C C . GLY B 1 159 ? 16.078 0.115 -11.852 1 81.31 159 GLY B C 1
ATOM 4322 O O . GLY B 1 159 ? 16.344 -0.828 -11.102 1 81.31 159 GLY B O 1
ATOM 4323 N N . SER B 1 160 ? 14.867 0.496 -12.156 1 87.31 160 SER B N 1
ATOM 4324 C CA . SER B 1 160 ? 13.68 -0.234 -11.727 1 87.31 160 SER B CA 1
ATOM 4325 C C . SER B 1 160 ? 13.523 -0.201 -10.211 1 87.31 160 SER B C 1
ATOM 4327 O O . SER B 1 160 ? 13.188 -1.214 -9.594 1 87.31 160 SER B O 1
ATOM 4329 N N . CYS B 1 161 ? 13.867 0.903 -9.672 1 87.31 161 CYS B N 1
ATOM 4330 C CA . CYS B 1 161 ? 13.633 1.119 -8.242 1 87.31 161 CYS B CA 1
ATOM 4331 C C . CYS B 1 161 ? 12.32 1.845 -8.008 1 87.31 161 CYS B C 1
ATOM 4333 O O . CYS B 1 161 ? 12.094 2.928 -8.555 1 87.31 161 CYS B O 1
ATOM 4335 N N . PRO B 1 162 ? 11.477 1.188 -7.246 1 90.19 162 PRO B N 1
ATOM 4336 C CA . PRO B 1 162 ? 10.195 1.849 -6.977 1 90.19 162 PRO B CA 1
ATOM 4337 C C . PRO B 1 162 ? 10.344 3.088 -6.098 1 90.19 162 PRO B C 1
ATOM 4339 O O . PRO B 1 162 ? 11.203 3.123 -5.215 1 90.19 162 PRO B O 1
ATOM 4342 N N . CYS B 1 163 ? 9.57 4.066 -6.398 1 91.06 163 CYS B N 1
ATOM 4343 C CA . CYS B 1 163 ? 9.547 5.289 -5.602 1 91.06 163 CYS B CA 1
ATOM 4344 C C . CYS B 1 163 ? 8.141 5.875 -5.551 1 91.06 163 CYS B C 1
ATOM 4346 O O . CYS B 1 163 ? 7.211 5.324 -6.145 1 91.06 163 CYS B O 1
ATOM 4348 N N . VAL B 1 164 ? 7.992 6.895 -4.727 1 90.25 164 VAL B N 1
ATOM 4349 C CA . VAL B 1 164 ? 6.719 7.598 -4.594 1 90.25 164 VAL B CA 1
ATOM 4350 C C . VAL B 1 164 ? 6.836 8.992 -5.199 1 90.25 164 VAL B C 1
ATOM 4352 O O . VAL B 1 164 ? 7.84 9.68 -5 1 90.25 164 VAL B O 1
ATOM 4355 N N . LEU B 1 165 ? 5.844 9.312 -5.941 1 88.81 165 LEU B N 1
ATOM 4356 C CA . LEU B 1 165 ? 5.809 10.609 -6.609 1 88.81 165 LEU B CA 1
ATOM 4357 C C . LEU B 1 165 ? 4.633 11.445 -6.109 1 88.81 165 LEU B C 1
ATOM 4359 O O . LEU B 1 165 ? 3.488 10.984 -6.125 1 88.81 165 LEU B O 1
ATOM 4363 N N . LYS B 1 166 ? 4.961 12.578 -5.656 1 87.31 166 LYS B N 1
ATOM 4364 C CA . LYS B 1 166 ? 3.941 13.562 -5.309 1 87.31 166 LYS B CA 1
ATOM 4365 C C . LYS B 1 166 ? 3.918 14.711 -6.312 1 87.31 166 LYS B C 1
ATOM 4367 O O . LYS B 1 166 ? 4.867 15.492 -6.395 1 87.31 166 LYS B O 1
ATOM 4372 N N . MET B 1 167 ? 2.863 14.812 -7 1 81.81 167 MET B N 1
ATOM 4373 C CA . MET B 1 167 ? 2.734 15.883 -7.98 1 81.81 167 MET B CA 1
ATOM 4374 C C . MET B 1 167 ? 2.434 17.219 -7.293 1 81.81 167 MET B C 1
ATOM 4376 O O . MET B 1 167 ? 1.586 17.281 -6.398 1 81.81 167 MET B O 1
ATOM 4380 N N . LEU B 1 168 ? 3.277 18.234 -7.633 1 80.81 168 LEU B N 1
ATOM 4381 C CA . LEU B 1 168 ? 3.053 19.562 -7.09 1 80.81 168 LEU B CA 1
ATOM 4382 C C . LEU B 1 168 ? 2.312 20.438 -8.094 1 80.81 168 LEU B C 1
ATOM 4384 O O . LEU B 1 168 ? 2.938 21.156 -8.883 1 80.81 168 LEU B O 1
ATOM 4388 N N . LEU B 1 169 ? 1.13 20.078 -8.516 1 62.5 169 LEU B N 1
ATOM 4389 C CA . LEU B 1 169 ? 0.446 20.797 -9.594 1 62.5 169 LEU B CA 1
ATOM 4390 C C . LEU B 1 169 ? -0.078 22.141 -9.102 1 62.5 169 LEU B C 1
ATOM 4392 O O . LEU B 1 169 ? -0.48 22.266 -7.945 1 62.5 169 LEU B O 1
ATOM 4396 N N . PRO B 1 170 ? 0.251 23.188 -10.023 1 55.5 170 PRO B N 1
ATOM 4397 C CA . PRO B 1 170 ? -0.277 24.5 -9.68 1 55.5 170 PRO B CA 1
ATOM 4398 C C . PRO B 1 170 ? -1.793 24.5 -9.5 1 55.5 170 PRO B C 1
ATOM 4400 O O . PRO B 1 170 ? -2.484 23.641 -10.047 1 55.5 170 PRO B O 1
ATOM 4403 N N . PRO B 1 171 ? -2.342 25.203 -8.484 1 45.09 171 PRO B N 1
ATOM 4404 C CA . PRO B 1 171 ? -3.801 25.312 -8.43 1 45.09 171 PRO B CA 1
ATOM 4405 C C . PRO B 1 171 ? -4.422 25.609 -9.789 1 45.09 171 PRO B C 1
ATOM 4407 O O . PRO B 1 171 ? -3.805 26.297 -10.617 1 45.09 171 PRO B O 1
ATOM 4410 N N . LEU B 1 172 ? -5.32 24.656 -10.25 1 38.34 172 LEU B N 1
ATOM 4411 C CA . LEU B 1 172 ? -6.035 24.938 -11.492 1 38.34 172 LEU B CA 1
ATOM 4412 C C . LEU B 1 172 ? -6.402 26.422 -11.594 1 38.34 172 LEU B C 1
ATOM 4414 O O . LEU B 1 172 ? -6.793 27.031 -10.602 1 38.34 172 LEU B O 1
ATOM 4418 N N . LEU B 1 173 ? -5.785 27.188 -12.398 1 32.88 173 LEU B N 1
ATOM 4419 C CA . LEU B 1 173 ? -6.316 28.516 -12.688 1 32.88 173 LEU B CA 1
ATOM 4420 C C . LEU B 1 173 ? -7.832 28.469 -12.859 1 32.88 173 LEU B C 1
ATOM 4422 O O . LEU B 1 173 ? -8.344 27.766 -13.734 1 32.88 173 LEU B O 1
ATOM 4426 N N . THR B 1 174 ? -8.68 28.453 -11.883 1 31.67 174 THR B N 1
ATOM 4427 C CA . THR B 1 174 ? -10.07 28.781 -12.18 1 31.67 174 THR B CA 1
ATOM 4428 C C . THR B 1 174 ? -10.156 29.797 -13.312 1 31.67 174 THR B C 1
ATOM 4430 O O . THR B 1 174 ? -9.172 30.453 -13.641 1 31.67 174 THR B O 1
ATOM 4433 N N . ASN B 1 175 ? -11.5 30.266 -13.719 1 30.33 175 ASN B N 1
ATOM 4434 C CA . ASN B 1 175 ? -12.008 31.25 -14.664 1 30.33 175 ASN B CA 1
ATOM 4435 C C . ASN B 1 175 ? -11.328 32.594 -14.484 1 30.33 175 ASN B C 1
ATOM 4437 O O . ASN B 1 175 ? -11.562 33.281 -13.492 1 30.33 175 ASN B O 1
ATOM 4441 N N . VAL B 1 176 ? -10.289 32.938 -14.797 1 29.98 176 VAL B N 1
ATOM 4442 C CA . VAL B 1 176 ? -10.195 34.344 -15.266 1 29.98 176 VAL B CA 1
ATOM 4443 C C . VAL B 1 176 ? -11.328 34.625 -16.234 1 29.98 176 VAL B C 1
ATOM 4445 O O . VAL B 1 176 ? -11.57 33.844 -17.172 1 29.98 176 VAL B O 1
ATOM 4448 N N . ASP B 1 177 ? -12.406 35.344 -15.867 1 29.23 177 ASP B N 1
ATOM 4449 C CA . ASP B 1 177 ? -13.305 36.062 -16.766 1 29.23 177 ASP B CA 1
ATOM 4450 C C . ASP B 1 177 ? -12.578 36.469 -18.047 1 29.23 177 ASP B C 1
ATOM 4452 O O . ASP B 1 177 ? -11.461 36.969 -18 1 29.23 177 ASP B O 1
ATOM 4456 N N . SER B 1 178 ? -12.906 35.906 -19.141 1 32.06 178 SER B N 1
ATOM 4457 C CA . SER B 1 178 ? -12.727 36.406 -20.5 1 32.06 178 SER B CA 1
ATOM 4458 C C . SER B 1 178 ? -12.789 37.938 -20.547 1 32.06 178 SER B C 1
ATOM 4460 O O . SER B 1 178 ? -12.688 38.531 -21.625 1 32.06 178 SER B O 1
ATOM 4462 N N . ALA B 1 179 ? -13.453 38.594 -19.562 1 30.06 179 ALA B N 1
ATOM 4463 C CA . ALA B 1 179 ? -13.695 40 -19.953 1 30.06 179 ALA B CA 1
ATOM 4464 C C . ALA B 1 179 ? -12.383 40.75 -20.094 1 30.06 179 ALA B C 1
ATOM 4466 O O . ALA B 1 179 ? -12.305 41.75 -20.828 1 30.06 179 ALA B O 1
ATOM 4467 N N . ALA B 1 180 ? -11.398 40.625 -19.172 1 29.66 180 ALA B N 1
ATOM 4468 C CA . ALA B 1 180 ? -10.359 41.625 -19.406 1 29.66 180 ALA B CA 1
ATOM 4469 C C . ALA B 1 180 ? -9.477 41.25 -20.578 1 29.66 180 ALA B C 1
ATOM 4471 O O . ALA B 1 180 ? -8.492 41.906 -20.891 1 29.66 180 ALA B O 1
ATOM 4472 N N . ALA B 1 181 ? -9.719 40.062 -21.219 1 31.14 181 ALA B N 1
ATOM 4473 C CA . ALA B 1 181 ? -8.953 40.031 -22.469 1 31.14 181 ALA B CA 1
ATOM 4474 C C . ALA B 1 181 ? -9.5 41.031 -23.453 1 31.14 181 ALA B C 1
ATOM 4476 O O . ALA B 1 181 ? -9.047 41.094 -24.609 1 31.14 181 ALA B O 1
ATOM 4477 N N . ALA B 1 182 ? -10.672 41.594 -23.297 1 28.61 182 ALA B N 1
ATOM 4478 C CA . ALA B 1 182 ? -10.961 42.469 -24.453 1 28.61 182 ALA B CA 1
ATOM 4479 C C . ALA B 1 182 ? -9.953 43.594 -24.547 1 28.61 182 ALA B C 1
ATOM 4481 O O . ALA B 1 182 ? -9.922 44.312 -25.547 1 28.61 182 ALA B O 1
ATOM 4482 N N . SER B 1 183 ? -9.75 44.344 -23.469 1 27.06 183 SER B N 1
ATOM 4483 C CA . SER B 1 183 ? -8.961 45.5 -23.906 1 27.06 183 SER B CA 1
ATOM 4484 C C . SER B 1 183 ? -7.578 45.062 -24.375 1 27.06 183 SER B C 1
ATOM 4486 O O . SER B 1 183 ? -7.047 44.031 -23.938 1 27.06 183 SER B O 1
ATOM 4488 N N . GLY B 1 184 ? -7.066 45.406 -25.672 1 26.64 184 GLY B N 1
ATOM 4489 C CA . GLY B 1 184 ? -5.938 45.281 -26.594 1 26.64 184 GLY B CA 1
ATOM 4490 C C . GLY B 1 184 ? -4.598 45.281 -25.875 1 26.64 184 GLY B C 1
ATOM 4491 O O . GLY B 1 184 ? -3.551 45.188 -26.531 1 26.64 184 GLY B O 1
ATOM 4492 N N . GLU B 1 185 ? -4.445 46.156 -24.891 1 25.5 185 GLU B N 1
ATOM 4493 C CA . GLU B 1 185 ? -3.025 46.312 -24.594 1 25.5 185 GLU B CA 1
ATOM 4494 C C . GLU B 1 185 ? -2.43 45.031 -24.016 1 25.5 185 GLU B C 1
ATOM 4496 O O . GLU B 1 185 ? -2.916 44.5 -23 1 25.5 185 GLU B O 1
ATOM 4501 N N . ALA B 1 186 ? -2.006 44.062 -24.875 1 27.97 186 ALA B N 1
ATOM 4502 C CA . ALA B 1 186 ? -1.013 43 -24.797 1 27.97 186 ALA B CA 1
ATOM 4503 C C . ALA B 1 186 ? 0.018 43.281 -23.703 1 27.97 186 ALA B C 1
ATOM 4505 O O . ALA B 1 186 ? 1.096 43.812 -23.984 1 27.97 186 ALA B O 1
ATOM 4506 N N . SER B 1 187 ? -0.322 44.125 -22.703 1 25.62 187 SER B N 1
ATOM 4507 C CA . SER B 1 187 ? 0.887 44.219 -21.906 1 25.62 187 SER B CA 1
ATOM 4508 C C . SER B 1 187 ? 1.446 42.844 -21.547 1 25.62 187 SER B C 1
ATOM 4510 O O . SER B 1 187 ? 0.689 41.906 -21.359 1 25.62 187 SER B O 1
ATOM 4512 N N . ASN B 1 188 ? 2.635 42.438 -22.109 1 27.72 188 ASN B N 1
ATOM 4513 C CA . ASN B 1 188 ? 3.742 41.5 -21.875 1 27.72 188 ASN B CA 1
ATOM 4514 C C . ASN B 1 188 ? 3.842 41.094 -20.406 1 27.72 188 ASN B C 1
ATOM 4516 O O . ASN B 1 188 ? 4.922 41.156 -19.812 1 27.72 188 ASN B O 1
ATOM 4520 N N . SER B 1 189 ? 2.916 41.594 -19.688 1 27.36 189 SER B N 1
ATOM 4521 C CA . SER B 1 189 ? 3.273 41.438 -18.281 1 27.36 189 SER B CA 1
ATOM 4522 C C . SER B 1 189 ? 3.668 39.969 -18 1 27.36 189 SER B C 1
ATOM 4524 O O . SER B 1 189 ? 3.002 39.031 -18.453 1 27.36 189 SER B O 1
ATOM 4526 N N . ALA B 1 190 ? 4.969 39.781 -17.75 1 27.39 190 ALA B N 1
ATOM 4527 C CA . ALA B 1 190 ? 5.879 38.812 -17.188 1 27.39 190 ALA B CA 1
ATOM 4528 C C . ALA B 1 190 ? 5.152 37.875 -16.219 1 27.39 190 ALA B C 1
ATOM 4530 O O . ALA B 1 190 ? 4.383 38.344 -15.375 1 27.39 190 ALA B O 1
ATOM 4531 N N . ALA B 1 191 ? 4.672 36.875 -16.672 1 32.56 191 ALA B N 1
ATOM 4532 C CA . ALA B 1 191 ? 4.52 35.688 -15.805 1 32.56 191 ALA B CA 1
ATOM 4533 C C . ALA B 1 191 ? 5.336 35.875 -14.523 1 32.56 191 ALA B C 1
ATOM 4535 O O . ALA B 1 191 ? 6.535 36.156 -14.57 1 32.56 191 ALA B O 1
ATOM 4536 N N . THR B 1 192 ? 4.863 36.5 -13.57 1 32.91 192 THR B N 1
ATOM 4537 C CA . THR B 1 192 ? 5.664 36.719 -12.375 1 32.91 192 THR B CA 1
ATOM 4538 C C . THR B 1 192 ? 6.703 35.625 -12.188 1 32.91 192 THR B C 1
ATOM 4540 O O . THR B 1 192 ? 6.367 34.438 -12.219 1 32.91 192 THR B O 1
ATOM 4543 N N . PRO B 1 193 ? 8.039 35.781 -12.547 1 33.53 193 PRO B N 1
ATOM 4544 C CA . PRO B 1 193 ? 9.242 34.938 -12.562 1 33.53 193 PRO B CA 1
ATOM 4545 C C . PRO B 1 193 ? 9.211 33.875 -11.484 1 33.53 193 PRO B C 1
ATOM 4547 O O . PRO B 1 193 ? 9.672 32.75 -11.711 1 33.53 193 PRO B O 1
ATOM 4550 N N . ASN B 1 194 ? 9.109 34.25 -10.133 1 34.38 194 ASN B N 1
ATOM 4551 C CA . ASN B 1 194 ? 9.734 33.5 -9.031 1 34.38 194 ASN B CA 1
ATOM 4552 C C . ASN B 1 194 ? 8.914 32.281 -8.648 1 34.38 194 ASN B C 1
ATOM 4554 O O . ASN B 1 194 ? 9.047 31.75 -7.539 1 34.38 194 ASN B O 1
ATOM 4558 N N . CYS B 1 195 ? 7.719 32.156 -8.914 1 43 195 CYS B N 1
ATOM 4559 C CA . CYS B 1 195 ? 7.137 30.953 -8.344 1 43 195 CYS B CA 1
ATOM 4560 C C . CYS B 1 195 ? 7.867 29.719 -8.852 1 43 195 CYS B C 1
ATOM 4562 O O . CYS B 1 195 ? 7.738 29.344 -10.016 1 43 195 CYS B O 1
ATOM 4564 N N . ALA B 1 196 ? 9.086 29.469 -8.43 1 55.34 196 ALA B N 1
ATOM 4565 C CA . ALA B 1 196 ? 9.906 28.281 -8.695 1 55.34 196 ALA B CA 1
ATOM 4566 C C . ALA B 1 196 ? 9.039 27.031 -8.852 1 55.34 196 ALA B C 1
ATOM 4568 O O . ALA B 1 196 ? 8 26.906 -8.188 1 55.34 196 ALA B O 1
ATOM 4569 N N . ALA B 1 197 ? 9.117 26.344 -9.883 1 66.25 197 ALA B N 1
ATOM 4570 C CA . ALA B 1 197 ? 8.406 25.109 -10.203 1 66.25 197 ALA B CA 1
ATOM 4571 C C . ALA B 1 197 ? 8.148 24.297 -8.938 1 66.25 197 ALA B C 1
ATOM 4573 O O . ALA B 1 197 ? 9.062 24.031 -8.164 1 66.25 197 ALA B O 1
ATOM 4574 N N . GLY B 1 198 ? 6.859 24.234 -8.602 1 78.31 198 GLY B N 1
ATOM 4575 C CA . GLY B 1 198 ? 6.445 23.375 -7.5 1 78.31 198 GLY B CA 1
ATOM 4576 C C . GLY B 1 198 ? 6.016 24.156 -6.273 1 78.31 198 GLY B C 1
ATOM 4577 O O . GLY B 1 198 ? 5.492 23.594 -5.316 1 78.31 198 GLY B O 1
ATOM 4578 N N . GLY B 1 199 ? 6.293 25.609 -6.223 1 83.19 199 GLY B N 1
ATOM 4579 C CA . GLY B 1 199 ? 5.766 26.438 -5.148 1 83.19 199 GLY B CA 1
ATOM 4580 C C . GLY B 1 199 ? 6.527 26.281 -3.846 1 83.19 199 GLY B C 1
ATOM 4581 O O . GLY B 1 199 ? 7.695 25.891 -3.848 1 83.19 199 GLY B O 1
ATOM 4582 N N . PRO B 1 200 ? 5.914 26.672 -2.768 1 84 200 PRO B N 1
ATOM 4583 C CA . PRO B 1 200 ? 6.566 26.672 -1.457 1 84 200 PRO B CA 1
ATOM 4584 C C . PRO B 1 200 ? 6.973 25.266 -1.002 1 84 200 PRO B C 1
ATOM 4586 O O . PRO B 1 200 ? 7.996 25.109 -0.329 1 84 200 PRO B O 1
ATOM 4589 N N . GLU B 1 201 ? 6.184 24.328 -1.346 1 89.19 201 GLU B N 1
ATOM 4590 C CA . GLU B 1 201 ? 6.527 22.969 -0.932 1 89.19 201 GLU B CA 1
ATOM 4591 C C . GLU B 1 201 ? 7.82 22.5 -1.595 1 89.19 201 GLU B C 1
ATOM 4593 O O . GLU B 1 201 ? 8.656 21.859 -0.951 1 89.19 201 GLU B O 1
ATOM 4598 N N . ALA B 1 202 ? 7.934 22.812 -2.797 1 91.56 202 ALA B N 1
ATOM 4599 C CA . ALA B 1 202 ? 9.172 22.469 -3.49 1 91.56 202 ALA B CA 1
ATOM 4600 C C . ALA B 1 202 ? 10.367 23.188 -2.871 1 91.56 202 ALA B C 1
ATOM 4602 O O . ALA B 1 202 ? 11.438 22.594 -2.703 1 91.56 202 ALA B O 1
ATOM 4603 N N . ALA B 1 203 ? 10.188 24.406 -2.582 1 91.12 203 ALA B N 1
ATOM 4604 C CA . ALA B 1 203 ? 11.258 25.203 -1.971 1 91.12 203 ALA B CA 1
ATOM 4605 C C . ALA B 1 203 ? 11.672 24.609 -0.626 1 91.12 203 ALA B C 1
ATOM 4607 O O . ALA B 1 203 ? 12.859 24.469 -0.338 1 91.12 203 ALA B O 1
ATOM 4608 N N . ALA B 1 204 ? 10.711 24.297 0.152 1 93.88 204 ALA B N 1
ATOM 4609 C CA . ALA B 1 204 ? 11 23.672 1.443 1 93.88 204 ALA B CA 1
ATOM 4610 C C . ALA B 1 204 ? 11.727 22.344 1.266 1 93.88 204 ALA B C 1
ATOM 4612 O O . ALA B 1 204 ? 12.711 22.078 1.957 1 93.88 204 ALA B O 1
ATOM 4613 N N . CYS B 1 205 ? 11.242 21.578 0.376 1 94.56 205 CYS B N 1
ATOM 4614 C CA . CYS B 1 205 ? 11.859 20.281 0.122 1 94.56 205 CYS B CA 1
ATOM 4615 C C . CYS B 1 205 ? 13.32 20.453 -0.304 1 94.56 205 CYS B C 1
ATOM 4617 O O . CYS B 1 205 ? 14.195 19.734 0.175 1 94.56 205 CYS B O 1
ATOM 4619 N N . ARG B 1 206 ? 13.539 21.391 -1.188 1 94.38 206 ARG B N 1
ATOM 4620 C CA . ARG B 1 206 ? 14.906 21.656 -1.634 1 94.38 206 ARG B CA 1
ATOM 4621 C C . ARG B 1 206 ? 15.805 22.047 -0.463 1 94.38 206 ARG B C 1
ATOM 4623 O O . ARG B 1 206 ? 16.922 21.531 -0.334 1 94.38 206 ARG B O 1
ATOM 4630 N N . ALA B 1 207 ? 15.289 22.828 0.355 1 94.81 207 ALA B N 1
ATOM 4631 C CA . ALA B 1 207 ? 16.062 23.344 1.481 1 94.81 207 ALA B CA 1
ATOM 4632 C C . ALA B 1 207 ? 16.328 22.25 2.514 1 94.81 207 ALA B C 1
ATOM 4634 O O . ALA B 1 207 ? 17.406 22.172 3.102 1 94.81 207 ALA B O 1
ATOM 4635 N N . LEU B 1 208 ? 15.398 21.375 2.717 1 96.38 208 LEU B N 1
ATOM 4636 C CA . LEU B 1 208 ? 15.438 20.438 3.84 1 96.38 208 LEU B CA 1
ATOM 4637 C C . LEU B 1 208 ? 16.031 19.109 3.416 1 96.38 208 LEU B C 1
ATOM 4639 O O . LEU B 1 208 ? 16.672 18.422 4.223 1 96.38 208 LEU B O 1
ATOM 4643 N N . CYS B 1 209 ? 15.773 18.766 2.199 1 94.75 209 CYS B N 1
ATOM 4644 C CA . CYS B 1 209 ? 16.109 17.406 1.822 1 94.75 209 CYS B CA 1
ATOM 4645 C C . CYS B 1 209 ? 17.359 17.359 0.959 1 94.75 209 CYS B C 1
ATOM 4647 O O . CYS B 1 209 ? 18.125 16.391 1.004 1 94.75 209 CYS B O 1
ATOM 4649 N N . HIS B 1 210 ? 17.438 18.438 0.193 1 92 210 HIS B N 1
ATOM 4650 C CA . HIS B 1 210 ? 18.625 18.438 -0.658 1 92 210 HIS B CA 1
ATOM 4651 C C . HIS B 1 210 ? 19.891 18.594 0.167 1 92 210 HIS B C 1
ATOM 4653 O O . HIS B 1 210 ? 20.047 19.594 0.879 1 92 210 HIS B O 1
ATOM 4659 N N . GLY B 1 211 ? 20.781 17.625 0.284 1 87.5 211 GLY B N 1
ATOM 4660 C CA . GLY B 1 211 ? 22.031 17.688 1.004 1 87.5 211 GLY B CA 1
ATOM 4661 C C . GLY B 1 211 ? 21.922 17.266 2.455 1 87.5 211 GLY B C 1
ATOM 4662 O O . GLY B 1 211 ? 22.875 17.422 3.23 1 87.5 211 GLY B O 1
ATOM 4663 N N . LYS B 1 212 ? 20.797 16.859 2.803 1 91.25 212 LYS B N 1
ATOM 4664 C CA . LYS B 1 212 ? 20.609 16.422 4.176 1 91.25 212 LYS B CA 1
ATOM 4665 C C . LYS B 1 212 ? 21.453 15.18 4.477 1 91.25 212 LYS B C 1
ATOM 4667 O O . LYS B 1 212 ? 21.578 14.289 3.641 1 91.25 212 LYS B O 1
ATOM 4672 N N . PRO B 1 213 ? 22.078 15.148 5.621 1 93.06 213 PRO B N 1
ATOM 4673 C CA . PRO B 1 213 ? 22.766 13.914 6.012 1 93.06 213 PRO B CA 1
ATOM 4674 C C . PRO B 1 213 ? 21.812 12.719 6.105 1 93.06 213 PRO B C 1
ATOM 4676 O O . PRO B 1 213 ? 20.656 12.875 6.48 1 93.06 213 PRO B O 1
ATOM 4679 N N . ALA B 1 214 ? 22.312 11.562 5.863 1 89.19 214 ALA B N 1
ATOM 4680 C CA . ALA B 1 214 ? 21.516 10.344 5.863 1 89.19 214 ALA B CA 1
ATOM 4681 C C . ALA B 1 214 ? 21 10.023 7.262 1 89.19 214 ALA B C 1
ATOM 4683 O O . ALA B 1 214 ? 20 9.328 7.414 1 89.19 214 ALA B O 1
ATOM 4684 N N . THR B 1 215 ? 21.594 10.562 8.273 1 91.81 215 THR B N 1
ATOM 4685 C CA . THR B 1 215 ? 21.25 10.258 9.656 1 91.81 215 THR B CA 1
ATOM 4686 C C . THR B 1 215 ? 20.016 11.047 10.086 1 91.81 215 THR B C 1
ATOM 4688 O O . THR B 1 215 ? 19.391 10.727 11.102 1 91.81 215 THR B O 1
ATOM 4691 N N . VAL B 1 216 ? 19.703 12.133 9.359 1 96.19 216 VAL B N 1
ATOM 4692 C CA . VAL B 1 216 ? 18.547 12.945 9.703 1 96.19 216 VAL B CA 1
ATOM 4693 C C . VAL B 1 216 ? 17.266 12.211 9.297 1 96.19 216 VAL B C 1
ATOM 4695 O O . VAL B 1 216 ? 17.094 11.852 8.133 1 96.19 216 VAL B O 1
ATOM 4698 N N . PRO B 1 217 ? 16.359 11.984 10.195 1 97.38 217 PRO B N 1
ATOM 4699 C CA . PRO B 1 217 ? 15.188 11.156 9.914 1 97.38 217 PRO B CA 1
ATOM 4700 C C . PRO B 1 217 ? 14.086 11.922 9.203 1 97.38 217 PRO B C 1
ATOM 4702 O O . PRO B 1 217 ? 12.938 11.945 9.664 1 97.38 217 PRO B O 1
ATOM 4705 N N . LEU B 1 218 ? 14.445 12.578 8.148 1 97.25 218 LEU B N 1
ATOM 4706 C CA . LEU B 1 218 ? 13.508 13.102 7.16 1 97.25 218 LEU B CA 1
ATOM 4707 C C . LEU B 1 218 ? 13.422 12.172 5.953 1 97.25 218 LEU B C 1
ATOM 4709 O O . LEU B 1 218 ? 14.383 11.461 5.641 1 97.25 218 LEU B O 1
ATOM 4713 N N . VAL B 1 219 ? 12.273 12.156 5.387 1 95.94 219 VAL B N 1
ATOM 4714 C CA . VAL B 1 219 ? 12.125 11.336 4.191 1 95.94 219 VAL B CA 1
ATOM 4715 C C . VAL B 1 219 ? 13.195 11.703 3.168 1 95.94 219 VAL B C 1
ATOM 4717 O O . VAL B 1 219 ? 13.617 12.859 3.098 1 95.94 219 VAL B O 1
ATOM 4720 N N . ASP B 1 220 ? 13.641 10.719 2.486 1 93.75 220 ASP B N 1
ATOM 4721 C CA . ASP B 1 220 ? 14.547 10.969 1.369 1 93.75 220 ASP B CA 1
ATOM 4722 C C . ASP B 1 220 ? 13.773 11.398 0.122 1 93.75 220 ASP B C 1
ATOM 4724 O O . ASP B 1 220 ? 13.25 10.555 -0.606 1 93.75 220 ASP B O 1
ATOM 4728 N N . ALA B 1 221 ? 13.773 12.68 -0.09 1 94.12 221 ALA B N 1
ATOM 4729 C CA . ALA B 1 221 ? 12.953 13.266 -1.149 1 94.12 221 ALA B CA 1
ATOM 4730 C C . ALA B 1 221 ? 13.773 14.234 -1.999 1 94.12 221 ALA B C 1
ATOM 4732 O O . ALA B 1 221 ? 14.727 14.844 -1.51 1 94.12 221 ALA B O 1
ATOM 4733 N N . LYS B 1 222 ? 13.438 14.328 -3.225 1 93.25 222 LYS B N 1
ATOM 4734 C CA . LYS B 1 222 ? 14.031 15.297 -4.145 1 93.25 222 LYS B CA 1
ATOM 4735 C C . LYS B 1 222 ? 12.977 15.906 -5.066 1 93.25 222 LYS B C 1
ATOM 4737 O O . LYS B 1 222 ? 12.023 15.227 -5.453 1 93.25 222 LYS B O 1
ATOM 4742 N N . VAL B 1 223 ? 13.156 17.141 -5.367 1 93.12 223 VAL B N 1
ATOM 4743 C CA . VAL B 1 223 ? 12.266 17.828 -6.301 1 93.12 223 VAL B CA 1
ATOM 4744 C C . VAL B 1 223 ? 12.727 17.578 -7.734 1 93.12 223 VAL B C 1
ATOM 4746 O O . VAL B 1 223 ? 13.914 17.734 -8.047 1 93.12 223 VAL B O 1
ATOM 4749 N N . ILE B 1 224 ? 11.812 17.109 -8.5 1 89.56 224 ILE B N 1
ATOM 4750 C CA . ILE B 1 224 ? 12.086 16.953 -9.93 1 89.56 224 ILE B CA 1
ATOM 4751 C C . ILE B 1 224 ? 11.227 17.938 -10.719 1 89.56 224 ILE B C 1
ATOM 4753 O O . ILE B 1 224 ? 10.109 18.266 -10.305 1 89.56 224 ILE B O 1
ATOM 4757 N N . THR B 1 225 ? 11.773 18.406 -11.82 1 87.19 225 THR B N 1
ATOM 4758 C CA . THR B 1 225 ? 11.047 19.359 -12.656 1 87.19 225 THR B CA 1
ATOM 4759 C C . THR B 1 225 ? 10.898 18.812 -14.078 1 87.19 225 THR B C 1
ATOM 4761 O O . THR B 1 225 ? 11.719 18.016 -14.531 1 87.19 225 THR B O 1
ATOM 4764 N N . PHE B 1 226 ? 9.797 19.125 -14.703 1 81.25 226 PHE B N 1
ATOM 4765 C CA . PHE B 1 226 ? 9.562 18.781 -16.094 1 81.25 226 PHE B CA 1
ATOM 4766 C C . PHE B 1 226 ? 8.789 19.875 -16.812 1 81.25 226 PHE B C 1
ATOM 4768 O O . PHE B 1 226 ? 8.07 20.656 -16.172 1 81.25 226 PHE B O 1
ATOM 4775 N N . THR B 1 227 ? 8.953 19.922 -18.094 1 81.06 227 THR B N 1
ATOM 4776 C CA . THR B 1 227 ? 8.398 21.031 -18.875 1 81.06 227 THR B CA 1
ATOM 4777 C C . THR B 1 227 ? 7.328 20.531 -19.844 1 81.06 227 THR B C 1
ATOM 4779 O O . THR B 1 227 ? 7.543 19.547 -20.562 1 81.06 227 THR B O 1
ATOM 4782 N N . LEU B 1 228 ? 6.234 21.156 -19.688 1 72.31 228 LEU B N 1
ATOM 4783 C CA . LEU B 1 228 ? 5.195 20.922 -20.688 1 72.31 228 LEU B CA 1
ATOM 4784 C C . LEU B 1 228 ? 5.336 21.891 -21.859 1 72.31 228 LEU B C 1
ATOM 4786 O O . LEU B 1 228 ? 5.379 23.109 -21.656 1 72.31 228 LEU B O 1
ATOM 4790 N N . GLY B 1 229 ? 5.465 21.312 -22.969 1 67.62 229 GLY B N 1
ATOM 4791 C CA . GLY B 1 229 ? 5.691 22.125 -24.156 1 67.62 229 GLY B CA 1
ATOM 4792 C C . GLY B 1 229 ? 4.453 22.891 -24.594 1 67.62 229 GLY B C 1
ATOM 4793 O O . GLY B 1 229 ? 3.352 22.625 -24.109 1 67.62 229 GLY B O 1
ATOM 4794 N N . LYS B 1 230 ? 4.645 24 -25.453 1 59.69 230 LYS B N 1
ATOM 4795 C CA . LYS B 1 230 ? 3.621 24.891 -25.984 1 59.69 230 LYS B CA 1
ATOM 4796 C C . LYS B 1 230 ? 2.549 24.109 -26.734 1 59.69 230 LYS B C 1
ATOM 4798 O O . LYS B 1 230 ? 1.396 24.547 -26.812 1 59.69 230 LYS B O 1
ATOM 4803 N N . GLU B 1 231 ? 2.912 23.094 -27.312 1 57.69 231 GLU B N 1
ATOM 4804 C CA . GLU B 1 231 ? 2.01 22.312 -28.156 1 57.69 231 GLU B CA 1
ATOM 4805 C C . GLU B 1 231 ? 1.047 21.484 -27.328 1 57.69 231 GLU B C 1
ATOM 4807 O O . GLU B 1 231 ? 0.102 20.891 -27.859 1 57.69 231 GLU B O 1
ATOM 4812 N N . HIS B 1 232 ? 1.31 21.484 -26.109 1 54.75 232 HIS B N 1
ATOM 4813 C CA . HIS B 1 232 ? 0.485 20.625 -25.266 1 54.75 232 HIS B CA 1
ATOM 4814 C C . HIS B 1 232 ? -0.881 21.25 -25.016 1 54.75 232 HIS B C 1
ATOM 4816 O O . HIS B 1 232 ? -0.969 22.344 -24.453 1 54.75 232 HIS B O 1
ATOM 4822 N N . ALA B 1 233 ? -1.841 21 -25.891 1 47.81 233 ALA B N 1
ATOM 4823 C CA . ALA B 1 233 ? -3.238 21.375 -25.672 1 47.81 233 ALA B CA 1
ATOM 4824 C C . ALA B 1 233 ? -3.736 20.844 -24.328 1 47.81 233 ALA B C 1
ATOM 4826 O O . ALA B 1 233 ? -3.496 19.688 -23.969 1 47.81 233 ALA B O 1
ATOM 4827 N N . SER B 1 234 ? -3.82 21.703 -23.438 1 47.94 234 SER B N 1
ATOM 4828 C CA . SER B 1 234 ? -4.164 21.438 -22.047 1 47.94 234 SER B CA 1
ATOM 4829 C C . SER B 1 234 ? -5.391 20.531 -21.938 1 47.94 234 SER B C 1
ATOM 4831 O O . SER B 1 234 ? -6.441 20.844 -22.5 1 47.94 234 SER B O 1
ATOM 4833 N N . THR B 1 235 ? -5.258 19.328 -22.016 1 44.38 235 THR B N 1
ATOM 4834 C CA . THR B 1 235 ? -6.516 18.641 -21.75 1 44.38 235 THR B CA 1
ATOM 4835 C C . THR B 1 235 ? -7.168 19.188 -20.469 1 44.38 235 THR B C 1
ATOM 4837 O O . THR B 1 235 ? -8.398 19.234 -20.375 1 44.38 235 THR B O 1
ATOM 4840 N N . HIS B 1 236 ? -6.504 19.375 -19.438 1 46.94 236 HIS B N 1
ATOM 4841 C CA . HIS B 1 236 ? -7.168 19.734 -18.188 1 46.94 236 HIS B CA 1
ATOM 4842 C C . HIS B 1 236 ? -6.59 21.016 -17.609 1 46.94 236 HIS B C 1
ATOM 4844 O O . HIS B 1 236 ? -6.367 21.109 -16.406 1 46.94 236 HIS B O 1
ATOM 4850 N N . GLY B 1 237 ? -6.367 21.953 -18.547 1 49 237 GLY B N 1
ATOM 4851 C CA . GLY B 1 237 ? -6.062 23.297 -18.078 1 49 237 GLY B CA 1
ATOM 4852 C C . GLY B 1 237 ? -4.605 23.469 -17.688 1 49 237 GLY B C 1
ATOM 4853 O O . GLY B 1 237 ? -4.266 24.406 -16.953 1 49 237 GLY B O 1
ATOM 4854 N N . ARG B 1 238 ? -3.908 22.406 -17.969 1 55.88 238 ARG B N 1
ATOM 4855 C CA . ARG B 1 238 ? -2.516 22.656 -17.625 1 55.88 238 ARG B CA 1
ATOM 4856 C C . ARG B 1 238 ? -1.808 23.422 -18.75 1 55.88 238 ARG B C 1
ATOM 4858 O O . ARG B 1 238 ? -1.845 23 -19.906 1 55.88 238 ARG B O 1
ATOM 4865 N N . CYS B 1 239 ? -1.425 24.688 -18.438 1 59.72 239 CYS B N 1
ATOM 4866 C CA . CYS B 1 239 ? -0.746 25.594 -19.359 1 59.72 239 CYS B CA 1
ATOM 4867 C C . CYS B 1 239 ? 0.706 25.172 -19.562 1 59.72 239 CYS B C 1
ATOM 4869 O O . CYS B 1 239 ? 1.279 24.484 -18.719 1 59.72 239 CYS B O 1
ATOM 4871 N N . PRO B 1 240 ? 1.128 25.297 -20.734 1 65.31 240 PRO B N 1
ATOM 4872 C CA . PRO B 1 240 ? 2.564 25.094 -20.938 1 65.31 240 PRO B CA 1
ATOM 4873 C C . PRO B 1 240 ? 3.414 25.75 -19.844 1 65.31 240 PRO B C 1
ATOM 4875 O O . PRO B 1 240 ? 3.068 26.812 -19.344 1 65.31 240 PRO B O 1
ATOM 4878 N N . GLY B 1 241 ? 4.367 25.062 -19.328 1 74.19 241 GLY B N 1
ATOM 4879 C CA . GLY B 1 241 ? 5.238 25.578 -18.281 1 74.19 241 GLY B CA 1
ATOM 4880 C C . GLY B 1 241 ? 6.031 24.5 -17.562 1 74.19 241 GLY B C 1
ATOM 4881 O O . GLY B 1 241 ? 6.113 23.359 -18.047 1 74.19 241 GLY B O 1
ATOM 4882 N N . VAL B 1 242 ? 6.766 24.984 -16.578 1 78 242 VAL B N 1
ATOM 4883 C CA . VAL B 1 242 ? 7.598 24.094 -15.781 1 78 242 VAL B CA 1
ATOM 4884 C C . VAL B 1 242 ? 6.809 23.578 -14.578 1 78 242 VAL B C 1
ATOM 4886 O O . VAL B 1 242 ? 6.211 24.375 -13.844 1 78 242 VAL B O 1
ATOM 4889 N N . TYR B 1 243 ? 6.699 22.344 -14.562 1 80.06 243 TYR B N 1
ATOM 4890 C CA . TYR B 1 243 ? 6.02 21.688 -13.445 1 80.06 243 TYR B CA 1
ATOM 4891 C C . TYR B 1 243 ? 7.02 20.953 -12.562 1 80.06 243 TYR B C 1
ATOM 4893 O O . TYR B 1 243 ? 8.156 20.703 -12.969 1 80.06 243 TYR B O 1
ATOM 4901 N N . ALA B 1 244 ? 6.566 20.734 -11.305 1 86.56 244 ALA B N 1
ATOM 4902 C CA . ALA B 1 244 ? 7.457 20.062 -10.367 1 86.56 244 ALA B CA 1
ATOM 4903 C C . ALA B 1 244 ? 6.742 18.906 -9.656 1 86.56 244 ALA B C 1
ATOM 4905 O O . ALA B 1 244 ? 5.512 18.891 -9.578 1 86.56 244 ALA B O 1
ATOM 4906 N N . ALA B 1 245 ? 7.5 17.938 -9.258 1 88.94 245 ALA B N 1
ATOM 4907 C CA . ALA B 1 245 ? 7.055 16.844 -8.414 1 88.94 245 ALA B CA 1
ATOM 4908 C C . ALA B 1 245 ? 8.117 16.484 -7.371 1 88.94 245 ALA B C 1
ATOM 4910 O O . ALA B 1 245 ? 9.289 16.828 -7.523 1 88.94 245 ALA B O 1
ATOM 4911 N N . ILE B 1 246 ? 7.656 15.922 -6.348 1 92.44 246 ILE B N 1
ATOM 4912 C CA . ILE B 1 246 ? 8.586 15.422 -5.336 1 92.44 246 ILE B CA 1
ATOM 4913 C C . ILE B 1 246 ? 8.719 13.906 -5.469 1 92.44 246 ILE B C 1
ATOM 4915 O O . ILE B 1 246 ? 7.719 13.18 -5.426 1 92.44 246 ILE B O 1
ATOM 4919 N N . GLN B 1 247 ? 9.883 13.5 -5.707 1 92.12 247 GLN B N 1
ATOM 4920 C CA . GLN B 1 247 ? 10.203 12.078 -5.734 1 92.12 247 GLN B CA 1
ATOM 4921 C C . GLN B 1 247 ? 10.773 11.617 -4.395 1 92.12 247 GLN B C 1
ATOM 4923 O O . GLN B 1 247 ? 11.719 12.211 -3.877 1 92.12 247 GLN B O 1
ATOM 4928 N N . MET B 1 248 ? 10.156 10.633 -3.842 1 92.44 248 MET B N 1
ATOM 4929 C CA . MET B 1 248 ? 10.609 10.125 -2.551 1 92.44 248 MET B CA 1
ATOM 4930 C C . MET B 1 248 ? 10.797 8.617 -2.594 1 92.44 248 MET B C 1
ATOM 4932 O O . MET B 1 248 ? 10.195 7.934 -3.426 1 92.44 248 MET B O 1
ATOM 4936 N N . GLN B 1 249 ? 11.68 8.203 -1.729 1 89.44 249 GLN B N 1
ATOM 4937 C CA . GLN B 1 249 ? 11.82 6.758 -1.578 1 89.44 249 GLN B CA 1
ATOM 4938 C C . GLN B 1 249 ? 10.516 6.121 -1.111 1 89.44 249 GLN B C 1
ATOM 4940 O O . GLN B 1 249 ? 9.648 6.805 -0.563 1 89.44 249 GLN B O 1
ATOM 4945 N N . TYR B 1 250 ? 10.453 4.812 -1.36 1 87.94 250 TYR B N 1
ATOM 4946 C CA . TYR B 1 250 ? 9.242 4.109 -0.953 1 87.94 250 TYR B CA 1
ATOM 4947 C C . TYR B 1 250 ? 9.289 3.75 0.527 1 87.94 250 TYR B C 1
ATOM 4949 O O . TYR B 1 250 ? 10.297 3.223 1.011 1 87.94 250 TYR B O 1
ATOM 4957 N N . TYR B 1 251 ? 8.289 4.152 1.224 1 88.38 251 TYR B N 1
ATOM 4958 C CA . TYR B 1 251 ? 8.047 3.748 2.605 1 88.38 251 TYR B CA 1
ATOM 4959 C C . TYR B 1 251 ? 6.84 2.824 2.703 1 88.38 251 TYR B C 1
ATOM 4961 O O . TYR B 1 251 ? 5.988 2.809 1.811 1 88.38 251 TYR B O 1
ATOM 4969 N N . ILE B 1 252 ? 6.781 2.078 3.688 1 82.88 252 ILE B N 1
ATOM 4970 C CA . ILE B 1 252 ? 5.723 1.084 3.812 1 82.88 252 ILE B CA 1
ATOM 4971 C C . ILE B 1 252 ? 4.379 1.783 4.008 1 82.88 252 ILE B C 1
ATOM 4973 O O . ILE B 1 252 ? 3.373 1.389 3.41 1 82.88 252 ILE B O 1
ATOM 4977 N N . SER B 1 253 ? 4.344 2.695 4.879 1 84.56 253 SER B N 1
ATOM 4978 C CA . SER B 1 253 ? 3.135 3.447 5.207 1 84.56 253 SER B CA 1
ATOM 4979 C C . SER B 1 253 ? 3.441 4.594 6.16 1 84.56 253 SER B C 1
ATOM 4981 O O . SER B 1 253 ? 4.582 5.055 6.242 1 84.56 253 SER B O 1
ATOM 4983 N N . THR B 1 254 ? 2.396 5.051 6.688 1 89.88 254 THR B N 1
ATOM 4984 C CA . THR B 1 254 ? 2.527 6.074 7.719 1 89.88 254 THR B CA 1
ATOM 4985 C C . THR B 1 254 ? 2.119 5.523 9.086 1 89.88 254 THR B C 1
ATOM 4987 O O . THR B 1 254 ? 1.459 4.488 9.164 1 89.88 254 THR B O 1
ATOM 4990 N N . VAL B 1 255 ? 2.498 6.242 10.07 1 92.62 255 VAL B N 1
ATOM 4991 C CA . VAL B 1 255 ? 2.184 5.844 11.438 1 92.62 255 VAL B CA 1
ATOM 4992 C C . VAL B 1 255 ? 0.669 5.801 11.633 1 92.62 255 VAL B C 1
ATOM 4994 O O . VAL B 1 255 ? 0.149 4.941 12.344 1 92.62 255 VAL B O 1
ATOM 4997 N N . ALA B 1 256 ? -0.057 6.715 10.969 1 87.06 256 ALA B N 1
ATOM 4998 C CA . ALA B 1 256 ? -1.507 6.82 11.109 1 87.06 256 ALA B CA 1
ATOM 4999 C C . ALA B 1 256 ? -2.205 5.578 10.562 1 87.06 256 ALA B C 1
ATOM 5001 O O . ALA B 1 256 ? -3.285 5.211 11.031 1 87.06 256 ALA B O 1
ATOM 5002 N N . ARG B 1 257 ? -1.565 4.883 9.703 1 80.12 257 ARG B N 1
ATOM 5003 C CA . ARG B 1 257 ? -2.248 3.812 8.977 1 80.12 257 ARG B CA 1
ATOM 5004 C C . ARG B 1 257 ? -1.763 2.443 9.438 1 80.12 257 ARG B C 1
ATOM 5006 O O . ARG B 1 257 ? -2.35 1.419 9.086 1 80.12 257 ARG B O 1
ATOM 5013 N N . LEU B 1 258 ? -0.803 2.391 10.109 1 86.69 258 LEU B N 1
ATOM 5014 C CA . LEU B 1 258 ? -0.285 1.143 10.656 1 86.69 258 LEU B CA 1
ATOM 5015 C C . LEU B 1 258 ? -0.846 0.886 12.055 1 86.69 258 LEU B C 1
ATOM 5017 O O . LEU B 1 258 ? -1.295 1.816 12.727 1 86.69 258 LEU B O 1
ATOM 5021 N N . PRO B 1 259 ? -0.877 -0.406 12.43 1 87.06 259 PRO B N 1
ATOM 5022 C CA . PRO B 1 259 ? -1.178 -0.634 13.844 1 87.06 259 PRO B CA 1
ATOM 5023 C C . PRO B 1 259 ? -0.229 0.115 14.773 1 87.06 259 PRO B C 1
ATOM 5025 O O . PRO B 1 259 ? 0.91 0.403 14.406 1 87.06 259 PRO B O 1
ATOM 5028 N N . PRO B 1 260 ? -0.739 0.414 15.938 1 90.75 260 PRO B N 1
ATOM 5029 C CA . PRO B 1 260 ? 0.077 1.235 16.844 1 90.75 260 PRO B CA 1
ATOM 5030 C C . PRO B 1 260 ? 1.395 0.564 17.219 1 90.75 260 PRO B C 1
ATOM 5032 O O . PRO B 1 260 ? 1.443 -0.657 17.391 1 90.75 260 PRO B O 1
ATOM 5035 N N . ALA B 1 261 ? 2.361 1.389 17.438 1 93 261 ALA B N 1
ATOM 5036 C CA . ALA B 1 261 ? 3.68 0.924 17.859 1 93 261 ALA B CA 1
ATOM 5037 C C . ALA B 1 261 ? 3.648 0.406 19.297 1 93 261 ALA B C 1
ATOM 5039 O O . ALA B 1 261 ? 2.775 0.788 20.078 1 93 261 ALA B O 1
ATOM 5040 N N . TYR B 1 262 ? 4.582 -0.466 19.547 1 91.56 262 TYR B N 1
ATOM 5041 C CA . TYR B 1 262 ? 4.754 -0.901 20.938 1 91.56 262 TYR B CA 1
ATOM 5042 C C . TYR B 1 262 ? 5.254 0.242 21.797 1 91.56 262 TYR B C 1
ATOM 5044 O O . TYR B 1 262 ? 6.102 1.032 21.375 1 91.56 262 TYR B O 1
ATOM 5052 N N . LEU B 1 263 ? 4.785 0.225 23.031 1 92.88 263 LEU B N 1
ATOM 5053 C CA . LEU B 1 263 ? 5.074 1.328 23.953 1 92.88 263 LEU B CA 1
ATOM 5054 C C . LEU B 1 263 ? 6.574 1.456 24.188 1 92.88 263 LEU B C 1
ATOM 5056 O O . LEU B 1 263 ? 7.094 2.568 24.312 1 92.88 263 LEU B O 1
ATOM 5060 N N . GLN B 1 264 ? 7.277 0.374 24.188 1 90.69 264 GLN B N 1
ATOM 5061 C CA . GLN B 1 264 ? 8.703 0.358 24.484 1 90.69 264 GLN B CA 1
ATOM 5062 C C . GLN B 1 264 ? 9.508 1.008 23.359 1 90.69 264 GLN B C 1
ATOM 5064 O O . GLN B 1 264 ? 10.648 1.435 23.578 1 90.69 264 GLN B O 1
ATOM 5069 N N . GLU B 1 265 ? 8.891 1.093 22.188 1 92.88 265 GLU B N 1
ATOM 5070 C CA . GLU B 1 265 ? 9.609 1.621 21.031 1 92.88 265 GLU B CA 1
ATOM 5071 C C . GLU B 1 265 ? 9.359 3.115 20.859 1 92.88 265 GLU B C 1
ATOM 5073 O O . GLU B 1 265 ? 10.078 3.791 20.125 1 92.88 265 GLU B O 1
ATOM 5078 N N . ILE B 1 266 ? 8.406 3.652 21.516 1 94.31 266 ILE B N 1
ATOM 5079 C CA . ILE B 1 266 ? 7.926 5.012 21.266 1 94.31 266 ILE B CA 1
ATOM 5080 C C . ILE B 1 266 ? 9.016 6.016 21.641 1 94.31 266 ILE B C 1
ATOM 5082 O O . ILE B 1 266 ? 9.25 6.98 20.906 1 94.31 266 ILE B O 1
ATOM 5086 N N . PRO B 1 267 ? 9.766 5.805 22.75 1 93.94 267 PRO B N 1
ATOM 5087 C CA . PRO B 1 267 ? 10.828 6.77 23.078 1 93.94 267 PRO B CA 1
ATOM 5088 C C . PRO B 1 267 ? 11.875 6.875 21.969 1 93.94 267 PRO B C 1
ATOM 5090 O O . PRO B 1 267 ? 12.32 7.977 21.641 1 93.94 267 PRO B O 1
ATOM 5093 N N . ALA B 1 268 ? 12.266 5.758 21.438 1 93.75 268 ALA B N 1
ATOM 5094 C CA . ALA B 1 268 ? 13.25 5.773 20.359 1 93.75 268 ALA B CA 1
ATOM 5095 C C . ALA B 1 268 ? 12.688 6.48 19.125 1 93.75 268 ALA B C 1
ATOM 5097 O O . ALA B 1 268 ? 13.406 7.227 18.453 1 93.75 268 ALA B O 1
ATOM 5098 N N . MET B 1 269 ? 11.469 6.246 18.797 1 95.81 269 MET B N 1
ATOM 5099 C CA . MET B 1 269 ? 10.812 6.898 17.672 1 95.81 269 MET B CA 1
ATOM 5100 C C . MET B 1 269 ? 10.68 8.398 17.922 1 95.81 269 MET B C 1
ATOM 5102 O O . MET B 1 269 ? 10.852 9.203 17 1 95.81 269 MET B O 1
ATOM 5106 N N . MET B 1 270 ? 10.352 8.742 19.125 1 96.5 270 MET B N 1
ATOM 5107 C CA . MET B 1 270 ? 10.281 10.148 19.531 1 96.5 270 MET B CA 1
ATOM 5108 C C . MET B 1 270 ? 11.617 10.844 19.297 1 96.5 270 MET B C 1
ATOM 5110 O O . MET B 1 270 ? 11.656 11.961 18.75 1 96.5 270 MET B O 1
ATOM 5114 N N . GLU B 1 271 ? 12.672 10.25 19.672 1 95.88 271 GLU B N 1
ATOM 5115 C CA . GLU B 1 271 ? 14 10.828 19.484 1 95.88 271 GLU B CA 1
ATOM 5116 C C . GLU B 1 271 ? 14.281 11.086 18 1 95.88 271 GLU B C 1
ATOM 5118 O O . GLU B 1 271 ? 14.852 12.125 17.656 1 95.88 271 GLU B O 1
ATOM 5123 N N . ARG B 1 272 ? 13.922 10.219 17.188 1 97.06 272 ARG B N 1
ATOM 5124 C CA . ARG B 1 272 ? 14.102 10.398 15.75 1 97.06 272 ARG B CA 1
ATOM 5125 C C . ARG B 1 272 ? 13.312 11.594 15.242 1 97.06 272 ARG B C 1
ATOM 5127 O O . ARG B 1 272 ? 13.82 12.391 14.445 1 97.06 272 ARG B O 1
ATOM 5134 N N . MET B 1 273 ? 12.117 11.703 15.711 1 97.94 273 MET B N 1
ATOM 5135 C CA . MET B 1 273 ? 11.281 12.828 15.289 1 97.94 273 MET B CA 1
ATOM 5136 C C . MET B 1 273 ? 11.844 14.148 15.797 1 97.94 273 MET B C 1
ATOM 5138 O O . MET B 1 273 ? 11.805 15.156 15.102 1 97.94 273 MET B O 1
ATOM 5142 N N . VAL B 1 274 ? 12.344 14.086 17.016 1 96.88 274 VAL B N 1
ATOM 5143 C CA . VAL B 1 274 ? 12.977 15.273 17.578 1 96.88 274 VAL B CA 1
ATOM 5144 C C . VAL B 1 274 ? 14.164 15.688 16.719 1 96.88 274 VAL B C 1
ATOM 5146 O O . VAL B 1 274 ? 14.328 16.859 16.375 1 96.88 274 VAL B O 1
ATOM 5149 N N . GLU B 1 275 ? 14.938 14.742 16.359 1 96.81 275 GLU B N 1
ATOM 5150 C CA . GLU B 1 275 ? 16.078 15.023 15.492 1 96.81 275 GLU B CA 1
ATOM 5151 C C . GLU B 1 275 ? 15.648 15.602 14.156 1 96.81 275 GLU B C 1
ATOM 5153 O O . GLU B 1 275 ? 16.281 16.531 13.633 1 96.81 275 GLU B O 1
ATOM 5158 N N . ALA B 1 276 ? 14.633 15.07 13.586 1 98.12 276 ALA B N 1
ATOM 5159 C CA . ALA B 1 276 ? 14.102 15.586 12.328 1 98.12 276 ALA B CA 1
ATOM 5160 C C . ALA B 1 276 ? 13.672 17.047 12.461 1 98.12 276 ALA B C 1
ATOM 5162 O O . ALA B 1 276 ? 14.023 17.875 11.625 1 98.12 276 ALA B O 1
ATOM 5163 N N . LEU B 1 277 ? 12.969 17.344 13.484 1 97.69 277 LEU B N 1
ATOM 5164 C CA . LEU B 1 277 ? 12.461 18.703 13.695 1 97.69 277 LEU B CA 1
ATOM 5165 C C . LEU B 1 277 ? 13.594 19.672 14 1 97.69 277 LEU B C 1
ATOM 5167 O O . LEU B 1 277 ? 13.57 20.828 13.562 1 97.69 277 LEU B O 1
ATOM 5171 N N . GLU B 1 278 ? 14.539 19.219 14.758 1 96.12 278 GLU B N 1
ATOM 5172 C CA . GLU B 1 278 ? 15.703 20.062 15.016 1 96.12 278 GLU B CA 1
ATOM 5173 C C . GLU B 1 278 ? 16.406 20.453 13.711 1 96.12 278 GLU B C 1
ATOM 5175 O O . GLU B 1 278 ? 16.828 21.594 13.555 1 96.12 278 GLU B O 1
ATOM 5180 N N . TRP B 1 279 ? 16.547 19.547 12.828 1 97.19 279 TRP B N 1
ATOM 5181 C CA . TRP B 1 279 ? 17.125 19.844 11.523 1 97.19 279 TRP B CA 1
ATOM 5182 C C . TRP B 1 279 ? 16.297 20.891 10.781 1 97.19 279 TRP B C 1
ATOM 5184 O O . TRP B 1 279 ? 16.844 21.859 10.258 1 97.19 279 TRP B O 1
ATOM 5194 N N . ILE B 1 280 ? 15.016 20.672 10.734 1 97.56 280 ILE B N 1
ATOM 5195 C CA . ILE B 1 280 ? 14.109 21.594 10.055 1 97.56 280 ILE B CA 1
ATOM 5196 C C . ILE B 1 280 ? 14.258 23 10.648 1 97.56 280 ILE B C 1
ATOM 5198 O O . ILE B 1 280 ? 14.375 23.984 9.922 1 97.56 280 ILE B O 1
ATOM 5202 N N . HIS B 1 281 ? 14.305 23.078 11.938 1 96.94 281 HIS B N 1
ATOM 5203 C CA . HIS B 1 281 ? 14.398 24.344 12.633 1 96.94 281 HIS B CA 1
ATOM 5204 C C . HIS B 1 281 ? 15.766 25 12.406 1 96.94 281 HIS B C 1
ATOM 5206 O O . HIS B 1 281 ? 15.859 26.219 12.25 1 96.94 281 HIS B O 1
ATOM 5212 N N . ARG B 1 282 ? 16.797 24.234 12.414 1 95.38 282 ARG B N 1
ATOM 5213 C CA . ARG B 1 282 ? 18.141 24.734 12.164 1 95.38 282 ARG B CA 1
ATOM 5214 C C . ARG B 1 282 ? 18.234 25.328 10.758 1 95.38 282 ARG B C 1
ATOM 5216 O O . ARG B 1 282 ? 18.984 26.281 10.531 1 95.38 282 ARG B O 1
ATOM 5223 N N . LYS B 1 283 ? 17.484 24.797 9.867 1 96.56 283 LYS B N 1
ATOM 5224 C CA . LYS B 1 283 ? 17.484 25.281 8.484 1 96.56 283 LYS B CA 1
ATOM 5225 C C . LYS B 1 283 ? 16.562 26.5 8.336 1 96.56 283 LYS B C 1
ATOM 5227 O O . LYS B 1 283 ? 16.359 27 7.223 1 96.56 283 LYS B O 1
ATOM 5232 N N . GLY B 1 284 ? 15.938 26.891 9.438 1 96 284 GLY B N 1
ATOM 5233 C CA . GLY B 1 284 ? 15.141 28.109 9.438 1 96 284 GLY B CA 1
ATOM 5234 C C . GLY B 1 284 ? 13.695 27.891 9.047 1 96 284 GLY B C 1
ATOM 5235 O O . GLY B 1 284 ? 12.984 28.828 8.695 1 96 284 GLY B O 1
ATOM 5236 N N . PHE B 1 285 ? 13.281 26.609 9.055 1 96.69 285 PHE B N 1
ATOM 5237 C CA . PHE B 1 285 ? 11.898 26.297 8.695 1 96.69 285 PHE B CA 1
ATOM 5238 C C . PHE B 1 285 ? 11.133 25.781 9.906 1 96.69 285 PHE B C 1
ATOM 5240 O O . PHE B 1 285 ? 11.734 25.375 10.898 1 96.69 285 PHE B O 1
ATOM 5247 N N . VAL B 1 286 ? 9.828 25.922 9.805 1 96.12 286 VAL B N 1
ATOM 5248 C CA . VAL B 1 286 ? 8.875 25.25 10.68 1 96.12 286 VAL B CA 1
ATOM 5249 C C . VAL B 1 286 ? 7.992 24.312 9.867 1 96.12 286 VAL B C 1
ATOM 5251 O O . VAL B 1 286 ? 7.484 24.688 8.805 1 96.12 286 VAL B O 1
ATOM 5254 N N . HIS B 1 287 ? 7.785 23.109 10.297 1 96.69 287 HIS B N 1
ATOM 5255 C CA . HIS B 1 287 ? 7.035 22.109 9.539 1 96.69 287 HIS B CA 1
ATOM 5256 C C . HIS B 1 287 ? 5.555 22.484 9.461 1 96.69 287 HIS B C 1
ATOM 5258 O O . HIS B 1 287 ? 4.957 22.422 8.383 1 96.69 287 HIS B O 1
ATOM 5264 N N . MET B 1 288 ? 4.91 22.75 10.602 1 94.06 288 MET B N 1
ATOM 5265 C CA . MET B 1 288 ? 3.578 23.312 10.758 1 94.06 288 MET B CA 1
ATOM 5266 C C . MET B 1 288 ? 2.502 22.266 10.539 1 94.06 288 MET B C 1
ATOM 5268 O O . MET B 1 288 ? 1.309 22.562 10.578 1 94.06 288 MET B O 1
ATOM 5272 N N . ASP B 1 289 ? 2.807 21 10.344 1 94.56 289 ASP B N 1
ATOM 5273 C CA . ASP B 1 289 ? 1.808 19.953 10.172 1 94.56 289 ASP B CA 1
ATOM 5274 C C . ASP B 1 289 ? 2.344 18.609 10.648 1 94.56 289 ASP B C 1
ATOM 5276 O O . ASP B 1 289 ? 2.258 17.609 9.93 1 94.56 289 ASP B O 1
ATOM 5280 N N . VAL B 1 290 ? 2.871 18.562 11.781 1 96.06 290 VAL B N 1
ATOM 5281 C CA . VAL B 1 290 ? 3.381 17.312 12.367 1 96.06 290 VAL B CA 1
ATOM 5282 C C . VAL B 1 290 ? 2.219 16.469 12.883 1 96.06 290 VAL B C 1
ATOM 5284 O O . VAL B 1 290 ? 1.49 16.891 13.789 1 96.06 290 VAL B O 1
ATOM 5287 N N . LYS B 1 291 ? 2.049 15.352 12.273 1 94.25 291 LYS B N 1
ATOM 5288 C CA . LYS B 1 291 ? 1.013 14.391 12.633 1 94.25 291 LYS B CA 1
ATOM 5289 C C . LYS B 1 291 ? 1.366 12.984 12.148 1 94.25 291 LYS B C 1
ATOM 5291 O O . LYS B 1 291 ? 2.301 12.812 11.367 1 94.25 291 LYS B O 1
ATOM 5296 N N . ALA B 1 292 ? 0.643 12.039 12.633 1 94.25 292 ALA B N 1
ATOM 5297 C CA . ALA B 1 292 ? 0.934 10.641 12.336 1 94.25 292 ALA B CA 1
ATOM 5298 C C . ALA B 1 292 ? 0.84 10.375 10.836 1 94.25 292 ALA B C 1
ATOM 5300 O O . ALA B 1 292 ? 1.562 9.523 10.305 1 94.25 292 ALA B O 1
ATOM 5301 N N . ASP B 1 293 ? -0.006 11.117 10.094 1 88.81 293 ASP B N 1
ATOM 5302 C CA . ASP B 1 293 ? -0.189 10.953 8.656 1 88.81 293 ASP B CA 1
ATOM 5303 C C . ASP B 1 293 ? 1.067 11.367 7.891 1 88.81 293 ASP B C 1
ATOM 5305 O O . ASP B 1 293 ? 1.282 10.93 6.758 1 88.81 293 ASP B O 1
ATOM 5309 N N . ASN B 1 294 ? 1.899 12.172 8.531 1 93.44 294 ASN B N 1
ATOM 5310 C CA . ASN B 1 294 ? 3.078 12.703 7.855 1 93.44 294 ASN B CA 1
ATOM 5311 C C . ASN B 1 294 ? 4.359 12.062 8.375 1 93.44 294 ASN B C 1
ATOM 5313 O O . ASN B 1 294 ? 5.461 12.539 8.086 1 93.44 294 ASN B O 1
ATOM 5317 N N . ILE B 1 295 ? 4.172 11.078 9.18 1 96.75 295 ILE B N 1
ATOM 5318 C CA . ILE B 1 295 ? 5.309 10.281 9.641 1 96.75 295 ILE B CA 1
ATOM 5319 C C . ILE B 1 295 ? 5.305 8.922 8.945 1 96.75 295 ILE B C 1
ATOM 5321 O O . ILE B 1 295 ? 4.469 8.07 9.234 1 96.75 295 ILE B O 1
ATOM 5325 N N . PHE B 1 296 ? 6.273 8.797 8.125 1 93.62 296 PHE B N 1
ATOM 5326 C CA . PHE B 1 296 ? 6.379 7.578 7.324 1 93.62 296 PHE B CA 1
ATOM 5327 C C . PHE B 1 296 ? 7.195 6.52 8.055 1 93.62 296 PHE B C 1
ATOM 5329 O O . PHE B 1 296 ? 8.031 6.844 8.898 1 93.62 296 PHE B O 1
ATOM 5336 N N . VAL B 1 297 ? 6.922 5.27 7.715 1 93.19 297 VAL B N 1
ATOM 5337 C CA . VAL B 1 297 ? 7.59 4.141 8.359 1 93.19 297 VAL B CA 1
ATOM 5338 C C . VAL B 1 297 ? 8.266 3.273 7.301 1 93.19 297 VAL B C 1
ATOM 5340 O O . VAL B 1 297 ? 7.664 2.941 6.281 1 93.19 297 VAL B O 1
ATOM 5343 N N . ASP B 1 298 ? 9.531 2.953 7.523 1 91.12 298 ASP B N 1
ATOM 5344 C CA . ASP B 1 298 ? 10.227 2.082 6.582 1 91.12 298 ASP B CA 1
ATOM 5345 C C . ASP B 1 298 ? 10.086 0.615 6.98 1 91.12 298 ASP B C 1
ATOM 5347 O O . ASP B 1 298 ? 9.391 0.294 7.949 1 91.12 298 ASP B O 1
ATOM 5351 N N . ALA B 1 299 ? 10.688 -0.27 6.234 1 84.81 299 ALA B N 1
ATOM 5352 C CA . ALA B 1 299 ? 10.516 -1.709 6.414 1 84.81 299 ALA B CA 1
ATOM 5353 C C . ALA B 1 299 ? 11.094 -2.172 7.746 1 84.81 299 ALA B C 1
ATOM 5355 O O . ALA B 1 299 ? 10.711 -3.221 8.266 1 84.81 299 ALA B O 1
ATOM 5356 N N . ALA B 1 300 ? 11.992 -1.444 8.297 1 87.62 300 ALA B N 1
ATOM 5357 C CA . ALA B 1 300 ? 12.602 -1.788 9.578 1 87.62 300 ALA B CA 1
ATOM 5358 C C . ALA B 1 300 ? 11.812 -1.196 10.742 1 87.62 300 ALA B C 1
ATOM 5360 O O . ALA B 1 300 ? 12.188 -1.361 11.898 1 87.62 300 ALA B O 1
ATOM 5361 N N . GLY B 1 301 ? 10.766 -0.47 10.422 1 91.06 301 GLY B N 1
ATOM 5362 C CA . GLY B 1 301 ? 9.922 0.107 11.453 1 91.06 301 GLY B CA 1
ATOM 5363 C C . GLY B 1 301 ? 10.375 1.484 11.898 1 91.06 301 GLY B C 1
ATOM 5364 O O . GLY B 1 301 ? 9.836 2.045 12.852 1 91.06 301 GLY B O 1
ATOM 5365 N N . ARG B 1 302 ? 11.344 2.072 11.273 1 94.56 302 ARG B N 1
ATOM 5366 C CA . ARG B 1 302 ? 11.859 3.383 11.656 1 94.56 302 ARG B CA 1
ATOM 5367 C C . ARG B 1 302 ? 10.961 4.5 11.141 1 94.56 302 ARG B C 1
ATOM 5369 O O . ARG B 1 302 ? 10.461 4.426 10.016 1 94.56 302 ARG B O 1
ATOM 5376 N N . TRP B 1 303 ? 10.828 5.551 11.898 1 97.56 303 TRP B N 1
ATOM 5377 C CA . TRP B 1 303 ? 9.977 6.688 11.562 1 97.56 303 TRP B CA 1
ATOM 5378 C C . TRP B 1 303 ? 10.75 7.742 10.781 1 97.56 303 TRP B C 1
ATOM 5380 O O . TRP B 1 303 ? 11.906 8.031 11.094 1 97.56 303 TRP B O 1
ATOM 5390 N N . TRP B 1 304 ? 10.148 8.312 9.781 1 97.38 304 TRP B N 1
ATOM 5391 C CA . TRP B 1 304 ? 10.68 9.391 8.945 1 97.38 304 TRP B CA 1
ATOM 5392 C C . TRP B 1 304 ? 9.648 10.5 8.766 1 97.38 304 TRP B C 1
ATOM 5394 O O . TRP B 1 304 ? 8.523 10.242 8.328 1 97.38 304 TRP B O 1
ATOM 5404 N N . LEU B 1 305 ? 10 11.703 9.078 1 98 305 LEU B N 1
ATOM 5405 C CA . LEU B 1 305 ? 9.078 12.82 8.93 1 98 305 LEU B CA 1
ATOM 5406 C C . LEU B 1 305 ? 9.062 13.32 7.492 1 98 305 LEU B C 1
ATOM 5408 O O . LEU B 1 305 ? 10.117 13.477 6.871 1 98 305 LEU B O 1
ATOM 5412 N N . GLY B 1 306 ? 7.926 13.367 6.965 1 94.94 306 GLY B N 1
ATOM 5413 C CA . GLY B 1 306 ? 7.781 13.883 5.613 1 94.94 306 GLY B CA 1
ATOM 5414 C C . GLY B 1 306 ? 6.602 14.82 5.457 1 94.94 306 GLY B C 1
ATOM 5415 O O . GLY B 1 306 ? 6.133 15.414 6.434 1 94.94 306 GLY B O 1
ATOM 5416 N N . ASP B 1 307 ? 6.266 15.102 4.137 1 90.5 307 ASP B N 1
ATOM 5417 C CA . ASP B 1 307 ? 5.23 16.031 3.699 1 90.5 307 ASP B CA 1
ATOM 5418 C C . ASP B 1 307 ? 5.539 17.453 4.16 1 90.5 307 ASP B C 1
ATOM 5420 O O . ASP B 1 307 ? 5.254 17.812 5.305 1 90.5 307 ASP B O 1
ATOM 5424 N N . PHE B 1 308 ? 5.973 18.234 3.363 1 93.62 308 PHE B N 1
ATOM 5425 C CA . PHE B 1 308 ? 6.398 19.594 3.67 1 93.62 308 PHE B CA 1
ATOM 5426 C C . PHE B 1 308 ? 5.422 20.609 3.094 1 93.62 308 PHE B C 1
ATOM 5428 O O . PHE B 1 308 ? 5.797 21.75 2.826 1 93.62 308 PHE B O 1
ATOM 5435 N N . GLY B 1 309 ? 4.305 20.188 2.857 1 88.69 309 GLY B N 1
ATOM 5436 C CA . GLY B 1 309 ? 3.301 21.047 2.234 1 88.69 309 GLY B CA 1
ATOM 5437 C C . GLY B 1 309 ? 2.967 22.266 3.059 1 88.69 309 GLY B C 1
ATOM 5438 O O . GLY B 1 309 ? 2.607 23.312 2.508 1 88.69 309 GLY B O 1
ATOM 5439 N N . SER B 1 310 ? 3.092 22.219 4.336 1 91.38 310 SER B N 1
ATOM 5440 C CA . SER B 1 310 ? 2.748 23.328 5.223 1 91.38 310 SER B CA 1
ATOM 5441 C C . SER B 1 310 ? 3.998 24.016 5.758 1 91.38 310 SER B C 1
ATOM 5443 O O . SER B 1 310 ? 3.904 24.953 6.543 1 91.38 310 SER B O 1
ATOM 5445 N N . ALA B 1 311 ? 5.102 23.531 5.395 1 94.56 311 ALA B N 1
ATOM 5446 C CA . ALA B 1 311 ? 6.352 24.078 5.926 1 94.56 311 ALA B CA 1
ATOM 5447 C C . ALA B 1 311 ? 6.57 25.516 5.457 1 94.56 311 ALA B C 1
ATOM 5449 O O . ALA B 1 311 ? 6.297 25.844 4.301 1 94.56 311 ALA B O 1
ATOM 5450 N N . VAL B 1 312 ? 7.062 26.359 6.359 1 93.31 312 VAL B N 1
ATOM 5451 C CA . VAL B 1 312 ? 7.316 27.766 6.051 1 93.31 312 VAL B CA 1
ATOM 5452 C C . VAL B 1 312 ? 8.547 28.25 6.812 1 93.31 312 VAL B C 1
ATOM 5454 O O . VAL B 1 312 ? 8.914 27.672 7.84 1 93.31 312 VAL B O 1
ATOM 5457 N N . PRO B 1 313 ? 9.141 29.25 6.273 1 94.88 313 PRO B N 1
ATOM 5458 C CA . PRO B 1 313 ? 10.234 29.844 7.043 1 94.88 313 PRO B CA 1
ATOM 5459 C C . PRO B 1 313 ? 9.789 30.359 8.414 1 94.88 313 PRO B C 1
ATOM 5461 O O . PRO B 1 313 ? 8.656 30.828 8.562 1 94.88 313 PRO B O 1
ATOM 5464 N N . LYS B 1 314 ? 10.672 30.25 9.344 1 94.25 314 LYS B N 1
ATOM 5465 C CA . LYS B 1 314 ? 10.422 30.75 10.688 1 94.25 314 LYS B CA 1
ATOM 5466 C C . LYS B 1 314 ? 10 32.219 10.672 1 94.25 314 LYS B C 1
ATOM 5468 O O . LYS B 1 314 ? 10.594 33.031 9.953 1 94.25 314 LYS B O 1
ATOM 5473 N N . GLY B 1 315 ? 8.93 32.469 11.398 1 92.62 315 GLY B N 1
ATOM 5474 C CA . GLY B 1 315 ? 8.461 33.844 11.492 1 92.62 315 GLY B CA 1
ATOM 5475 C C . GLY B 1 315 ? 7.438 34.188 10.43 1 92.62 315 GLY B C 1
ATOM 5476 O O . GLY B 1 315 ? 6.828 35.281 10.484 1 92.62 315 GLY B O 1
ATOM 5477 N N . SER B 1 316 ? 7.207 33.344 9.484 1 91.62 316 SER B N 1
ATOM 5478 C CA . SER B 1 316 ? 6.234 33.594 8.43 1 91.62 316 SER B CA 1
ATOM 5479 C C . SER B 1 316 ? 4.809 33.469 8.953 1 91.62 316 SER B C 1
ATOM 5481 O O . SER B 1 316 ? 4.574 32.844 10 1 91.62 316 SER B O 1
ATOM 5483 N N . ALA B 1 317 ? 3.895 34.031 8.172 1 87.69 317 ALA B N 1
ATOM 5484 C CA . ALA B 1 317 ? 2.475 33.875 8.484 1 87.69 317 ALA B CA 1
ATOM 5485 C C . ALA B 1 317 ? 2.039 32.438 8.344 1 87.69 317 ALA B C 1
ATOM 5487 O O . ALA B 1 317 ? 2.488 31.719 7.438 1 87.69 317 ALA B O 1
ATOM 5488 N N . ILE B 1 318 ? 1.226 32.125 9.234 1 82.62 318 ILE B N 1
ATOM 5489 C CA . ILE B 1 318 ? 0.703 30.75 9.18 1 82.62 318 ILE B CA 1
ATOM 5490 C C . ILE B 1 318 ? -0.339 30.641 8.07 1 82.62 318 ILE B C 1
ATOM 5492 O O . ILE B 1 318 ? -1.4 31.266 8.141 1 82.62 318 ILE B O 1
ATOM 5496 N N . THR B 1 319 ? -0.084 29.844 7.062 1 76.31 319 THR B N 1
ATOM 5497 C CA . THR B 1 319 ? -0.998 29.688 5.934 1 76.31 319 THR B CA 1
ATOM 5498 C C . THR B 1 319 ? -1.753 28.375 6.02 1 76.31 319 THR B C 1
ATOM 5500 O O . THR B 1 319 ? -2.857 28.25 5.488 1 76.31 319 THR B O 1
ATOM 5503 N N . SER B 1 320 ? -1.146 27.391 6.574 1 78.19 320 SER B N 1
ATOM 5504 C CA . SER B 1 320 ? -1.762 26.062 6.715 1 78.19 320 SER B CA 1
ATOM 5505 C C . SER B 1 320 ? -1.19 25.312 7.91 1 78.19 320 SER B C 1
ATOM 5507 O O . SER B 1 320 ? -0.012 25.469 8.242 1 78.19 320 SER B O 1
ATOM 5509 N N . THR B 1 321 ? -2.035 24.641 8.625 1 77.25 321 THR B N 1
ATOM 5510 C CA . THR B 1 321 ? -1.639 23.797 9.75 1 77.25 321 THR B CA 1
ATOM 5511 C C . THR B 1 321 ? -2.719 22.766 10.062 1 77.25 321 THR B C 1
ATOM 5513 O O . THR B 1 321 ? -3.84 22.859 9.555 1 77.25 321 THR B O 1
ATOM 5516 N N . THR B 1 322 ? -2.336 21.734 10.664 1 77.75 322 THR B N 1
ATOM 5517 C CA . THR B 1 322 ? -3.338 20.844 11.234 1 77.75 322 THR B CA 1
ATOM 5518 C C . THR B 1 322 ? -3.945 21.438 12.5 1 77.75 322 THR B C 1
ATOM 5520 O O . THR B 1 322 ? -3.348 21.375 13.57 1 77.75 322 THR B O 1
ATOM 5523 N N . ARG B 1 323 ? -5.133 21.906 12.398 1 73 323 ARG B N 1
ATOM 5524 C CA . ARG B 1 323 ? -5.723 22.703 13.461 1 73 323 ARG B CA 1
ATOM 5525 C C . ARG B 1 323 ? -5.988 21.859 14.703 1 73 323 ARG B C 1
ATOM 5527 O O . ARG B 1 323 ? -5.727 22.281 15.828 1 73 323 ARG B O 1
ATOM 5534 N N . TRP B 1 324 ? -6.359 20.672 14.562 1 80.5 324 TRP B N 1
ATOM 5535 C CA . TRP B 1 324 ? -6.727 19.812 15.688 1 80.5 324 TRP B CA 1
ATOM 5536 C C . TRP B 1 324 ? -5.512 19.516 16.562 1 80.5 324 TRP B C 1
ATOM 5538 O O . TRP B 1 324 ? -5.648 19.234 17.75 1 80.5 324 TRP B O 1
ATOM 5548 N N . PHE B 1 325 ? -4.367 19.656 15.914 1 87.25 325 PHE B N 1
ATOM 5549 C CA . PHE B 1 325 ? -3.18 19.266 16.672 1 87.25 325 PHE B CA 1
ATOM 5550 C C . PHE B 1 325 ? -2.373 20.5 17.062 1 87.25 325 PHE B C 1
ATOM 5552 O O . PHE B 1 325 ? -1.377 20.391 17.781 1 87.25 325 PHE B O 1
ATOM 5559 N N . ALA B 1 326 ? -2.895 21.641 16.688 1 86.56 326 ALA B N 1
ATOM 5560 C CA . ALA B 1 326 ? -2.172 22.875 16.953 1 86.56 326 ALA B CA 1
ATOM 5561 C C . ALA B 1 326 ? -2.551 23.438 18.312 1 86.56 326 ALA B C 1
ATOM 5563 O O . ALA B 1 326 ? -3.643 23.172 18.828 1 86.56 326 ALA B O 1
ATOM 5564 N N . PRO B 1 327 ? -1.608 24.141 18.922 1 87.88 327 PRO B N 1
ATOM 5565 C CA . PRO B 1 327 ? -1.996 24.906 20.109 1 87.88 327 PRO B CA 1
ATOM 5566 C C . PRO B 1 327 ? -2.904 26.078 19.781 1 87.88 327 PRO B C 1
ATOM 5568 O O . PRO B 1 327 ? -2.885 26.594 18.656 1 87.88 327 PRO B O 1
ATOM 5571 N N . PRO B 1 328 ? -3.654 26.547 20.75 1 85.25 328 PRO B N 1
ATOM 5572 C CA . PRO B 1 328 ? -4.57 27.672 20.531 1 85.25 328 PRO B CA 1
ATOM 5573 C C . PRO B 1 328 ? -3.869 28.906 19.969 1 85.25 328 PRO B C 1
ATOM 5575 O O . PRO B 1 328 ? -4.453 29.641 19.172 1 85.25 328 PRO B O 1
ATOM 5578 N N . ALA B 1 329 ? -2.689 29.078 20.297 1 83.38 329 ALA B N 1
ATOM 5579 C CA . ALA B 1 329 ? -1.937 30.25 19.859 1 83.38 329 ALA B CA 1
ATOM 5580 C C . ALA B 1 329 ? -1.713 30.234 18.359 1 83.38 329 ALA B C 1
ATOM 5582 O O . ALA B 1 329 ? -1.667 31.281 17.703 1 83.38 329 ALA B O 1
ATOM 5583 N N . ALA B 1 330 ? -1.531 29.125 17.844 1 81.88 330 ALA B N 1
ATOM 5584 C CA . ALA B 1 330 ? -1.264 28.984 16.422 1 81.88 330 ALA B CA 1
ATOM 5585 C C . ALA B 1 330 ? -2.516 29.281 15.594 1 81.88 330 ALA B C 1
ATOM 5587 O O . ALA B 1 330 ? -2.424 29.625 14.414 1 81.88 330 ALA B O 1
ATOM 5588 N N . ALA B 1 331 ? -3.592 29.078 16.156 1 73.75 331 ALA B N 1
ATOM 5589 C CA . ALA B 1 331 ? -4.859 29.281 15.461 1 73.75 331 ALA B CA 1
ATOM 5590 C C . ALA B 1 331 ? -5.238 30.75 15.43 1 73.75 331 ALA B C 1
ATOM 5592 O O . ALA B 1 331 ? -6.172 31.156 14.727 1 73.75 331 ALA B O 1
ATOM 5593 N N . LYS B 1 332 ? -4.512 31.484 16.016 1 75.31 332 LYS B N 1
ATOM 5594 C CA . LYS B 1 332 ? -4.809 32.906 16.031 1 75.31 332 LYS B CA 1
ATOM 5595 C C . LYS B 1 332 ? -4.414 33.594 14.719 1 75.31 332 LYS B C 1
ATOM 5597 O O . LYS B 1 332 ? -3.389 33.219 14.125 1 75.31 332 LYS B O 1
ATOM 5602 N N . ALA B 1 333 ? -5.277 34.375 14.297 1 66.69 333 ALA B N 1
ATOM 5603 C CA . ALA B 1 333 ? -5.113 35.031 13 1 66.69 333 ALA B CA 1
ATOM 5604 C C . ALA B 1 333 ? -3.736 35.656 12.883 1 66.69 333 ALA B C 1
ATOM 5606 O O . ALA B 1 333 ? -3.096 35.594 11.828 1 66.69 333 ALA B O 1
ATOM 5607 N N . ALA B 1 334 ? -3.193 36.281 13.773 1 74.44 334 ALA B N 1
ATOM 5608 C CA . ALA B 1 334 ? -1.945 37.031 13.664 1 74.44 334 ALA B CA 1
ATOM 5609 C C . ALA B 1 334 ? -0.754 36.188 14.102 1 74.44 334 ALA B C 1
ATOM 5611 O O . ALA B 1 334 ? 0.366 36.688 14.211 1 74.44 334 ALA B O 1
ATOM 5612 N N . ALA B 1 335 ? -0.963 35 14.148 1 83.62 335 ALA B N 1
ATOM 5613 C CA . ALA B 1 335 ? 0.128 34.188 14.641 1 83.62 335 ALA B CA 1
ATOM 5614 C C . ALA B 1 335 ? 1.154 33.906 13.547 1 83.62 335 ALA B C 1
ATOM 5616 O O . ALA B 1 335 ? 0.814 33.906 12.359 1 83.62 335 ALA B O 1
ATOM 5617 N N . THR B 1 336 ? 2.42 33.844 13.984 1 91.5 336 THR B N 1
ATOM 5618 C CA . THR B 1 336 ? 3.514 33.5 13.086 1 91.5 336 THR B CA 1
ATOM 5619 C C . THR B 1 336 ? 4.055 32.094 13.406 1 91.5 336 THR B C 1
ATOM 5621 O O . THR B 1 336 ? 3.928 31.625 14.539 1 91.5 336 THR B O 1
ATOM 5624 N N . ALA B 1 337 ? 4.629 31.516 12.438 1 93.06 337 ALA B N 1
ATOM 5625 C CA . ALA B 1 337 ? 5.148 30.156 12.586 1 93.06 337 ALA B CA 1
ATOM 5626 C C . ALA B 1 337 ? 6.383 30.141 13.484 1 93.06 337 ALA B C 1
ATOM 5628 O O . ALA B 1 337 ? 7.359 30.844 13.227 1 93.06 337 ALA B O 1
ATOM 5629 N N . VAL B 1 338 ? 6.324 29.359 14.523 1 93.31 338 VAL B N 1
ATOM 5630 C CA . VAL B 1 338 ? 7.449 29.219 15.438 1 93.31 338 VAL B CA 1
ATOM 5631 C C . VAL B 1 338 ? 7.68 27.734 15.734 1 93.31 338 VAL B C 1
ATOM 5633 O O . VAL B 1 338 ? 6.742 26.938 15.703 1 93.31 338 VAL B O 1
ATOM 5636 N N . PRO B 1 339 ? 8.93 27.328 16.031 1 94.38 339 PRO B N 1
ATOM 5637 C CA . PRO B 1 339 ? 9.281 25.938 16.25 1 94.38 339 PRO B CA 1
ATOM 5638 C C . PRO B 1 339 ? 8.445 25.281 17.344 1 94.38 339 PRO B C 1
ATOM 5640 O O . PRO B 1 339 ? 8.211 24.062 17.312 1 94.38 339 PRO B O 1
ATOM 5643 N N . GLU B 1 340 ? 7.988 26.062 18.281 1 92.94 340 GLU B N 1
ATOM 5644 C CA . GLU B 1 340 ? 7.227 25.562 19.422 1 92.94 340 GLU B CA 1
ATOM 5645 C C . GLU B 1 340 ? 5.961 24.844 18.953 1 92.94 340 GLU B C 1
ATOM 5647 O O . GLU B 1 340 ? 5.516 23.891 19.594 1 92.94 340 GLU B O 1
ATOM 5652 N N . TYR B 1 341 ? 5.418 25.297 17.906 1 93.19 341 TYR B N 1
ATOM 5653 C CA . TYR B 1 341 ? 4.211 24.656 17.391 1 93.19 341 TYR B CA 1
ATOM 5654 C C . TYR B 1 341 ? 4.496 23.234 16.938 1 93.19 341 TYR B C 1
ATOM 5656 O O . TYR B 1 341 ? 3.689 22.328 17.172 1 93.19 341 TYR B O 1
ATOM 5664 N N . ASP B 1 342 ? 5.629 23.031 16.312 1 95.5 342 ASP B N 1
ATOM 5665 C CA . ASP B 1 342 ? 6.02 21.688 15.875 1 95.5 342 ASP B CA 1
ATOM 5666 C C . ASP B 1 342 ? 6.18 20.75 17.062 1 95.5 342 ASP B C 1
ATOM 5668 O O . ASP B 1 342 ? 5.73 19.594 17.016 1 95.5 342 ASP B O 1
ATOM 5672 N N . TRP B 1 343 ? 6.832 21.25 18.094 1 95.19 343 TRP B N 1
ATOM 5673 C CA . TRP B 1 343 ? 7.02 20.438 19.297 1 95.19 343 TRP B CA 1
ATOM 5674 C C . TRP B 1 343 ? 5.676 20.016 19.891 1 95.19 343 TRP B C 1
ATOM 5676 O O . TRP B 1 343 ? 5.488 18.859 20.281 1 95.19 343 TRP B O 1
ATOM 5686 N N . HIS B 1 344 ? 4.836 20.984 19.922 1 93.94 344 HIS B N 1
ATOM 5687 C CA . HIS B 1 344 ? 3.498 20.734 20.453 1 93.94 344 HIS B CA 1
ATOM 5688 C C . HIS B 1 344 ? 2.771 19.688 19.641 1 93.94 344 HIS B C 1
ATOM 5690 O O . HIS B 1 344 ? 2.215 18.734 20.188 1 93.94 344 HIS B O 1
ATOM 5696 N N . MET B 1 345 ? 2.77 19.812 18.422 1 95.38 345 MET B N 1
ATOM 5697 C CA . MET B 1 345 ? 2.066 18.891 17.531 1 95.38 345 MET B CA 1
ATOM 5698 C C . MET B 1 345 ? 2.676 17.484 17.609 1 95.38 345 MET B C 1
ATOM 5700 O O . MET B 1 345 ? 1.963 16.484 17.531 1 95.38 345 MET B O 1
ATOM 5704 N N . LEU B 1 346 ? 4.008 17.422 17.703 1 97 346 LEU B N 1
ATOM 5705 C CA . LEU B 1 346 ? 4.652 16.125 17.891 1 97 346 LEU B CA 1
ATOM 5706 C C . LEU B 1 346 ? 4.164 15.445 19.156 1 97 346 LEU B C 1
ATOM 5708 O O . LEU B 1 346 ? 3.875 14.25 19.172 1 97 346 LEU B O 1
ATOM 5712 N N . ALA B 1 347 ? 4.102 16.219 20.203 1 95.94 347 ALA B N 1
ATOM 5713 C CA . ALA B 1 347 ? 3.613 15.664 21.453 1 95.94 347 ALA B CA 1
ATOM 5714 C C . ALA B 1 347 ? 2.205 15.102 21.297 1 95.94 347 ALA B C 1
ATOM 5716 O O . ALA B 1 347 ? 1.916 14 21.781 1 95.94 347 ALA B O 1
ATOM 5717 N N . VAL B 1 348 ? 1.37 15.859 20.641 1 95.75 348 VAL B N 1
ATOM 5718 C CA . VAL B 1 348 ? -0.003 15.422 20.422 1 95.75 348 VAL B CA 1
ATOM 5719 C C . VAL B 1 348 ? -0.005 14.109 19.641 1 95.75 348 VAL B C 1
ATOM 5721 O O . VAL B 1 348 ? -0.692 13.156 20.016 1 95.75 348 VAL B O 1
ATOM 5724 N N . ALA B 1 349 ? 0.74 14.039 18.594 1 96.56 349 ALA B N 1
ATOM 5725 C CA . ALA B 1 349 ? 0.805 12.844 17.766 1 96.56 349 ALA B CA 1
ATOM 5726 C C . ALA B 1 349 ? 1.263 11.633 18.578 1 96.56 349 ALA B C 1
ATOM 5728 O O . ALA B 1 349 ? 0.718 10.539 18.422 1 96.56 349 ALA B O 1
ATOM 5729 N N . LEU B 1 350 ? 2.246 11.836 19.391 1 97.31 350 LEU B N 1
ATOM 5730 C CA . LEU B 1 350 ? 2.795 10.742 20.203 1 97.31 350 LEU B CA 1
ATOM 5731 C C . LEU B 1 350 ? 1.794 10.281 21.25 1 97.31 350 LEU B C 1
ATOM 5733 O O . LEU B 1 350 ? 1.648 9.086 21.5 1 97.31 350 LEU B O 1
ATOM 5737 N N . VAL B 1 351 ? 1.136 11.188 21.891 1 96.5 351 VAL B N 1
ATOM 5738 C CA . VAL B 1 351 ? 0.129 10.836 22.891 1 96.5 351 VAL B CA 1
ATOM 5739 C C . VAL B 1 351 ? -0.992 10.031 22.25 1 96.5 351 VAL B C 1
ATOM 5741 O O . VAL B 1 351 ? -1.468 9.047 22.812 1 96.5 351 VAL B O 1
ATOM 5744 N N . ILE B 1 352 ? -1.396 10.438 21.109 1 95.56 352 ILE B N 1
ATOM 5745 C CA . ILE B 1 352 ? -2.424 9.703 20.375 1 95.56 352 ILE B CA 1
ATOM 5746 C C . ILE B 1 352 ? -1.938 8.281 20.094 1 95.56 352 ILE B C 1
ATOM 5748 O O . ILE B 1 352 ? -2.701 7.32 20.219 1 95.56 352 ILE B O 1
ATOM 5752 N N . GLU B 1 353 ? -0.699 8.148 19.656 1 95.12 353 GLU B N 1
ATOM 5753 C CA . GLU B 1 353 ? -0.139 6.828 19.406 1 95.12 353 GLU B CA 1
ATOM 5754 C C . GLU B 1 353 ? -0.184 5.953 20.656 1 95.12 353 GLU B C 1
ATOM 5756 O O . GLU B 1 353 ? -0.502 4.766 20.578 1 95.12 353 GLU B O 1
ATOM 5761 N N . VAL B 1 354 ? 0.099 6.52 21.781 1 95.69 354 VAL B N 1
ATOM 5762 C CA . VAL B 1 354 ? 0.039 5.797 23.047 1 95.69 354 VAL B CA 1
ATOM 5763 C C . VAL B 1 354 ? -1.406 5.414 23.359 1 95.69 354 VAL B C 1
ATOM 5765 O O . VAL B 1 354 ? -1.684 4.277 23.75 1 95.69 354 VAL B O 1
ATOM 5768 N N . LEU B 1 355 ? -2.299 6.34 23.188 1 93.31 355 LEU B N 1
ATOM 5769 C CA . LEU B 1 355 ? -3.717 6.062 23.391 1 93.31 355 LEU B CA 1
ATOM 5770 C C . LEU B 1 355 ? -4.18 4.906 22.516 1 93.31 355 LEU B C 1
ATOM 5772 O O . LEU B 1 355 ? -4.918 4.031 22.969 1 93.31 355 LEU B O 1
ATOM 5776 N N . ARG B 1 356 ? -3.76 4.93 21.281 1 90.75 356 ARG B N 1
ATOM 5777 C CA . ARG B 1 356 ? -4.117 3.844 20.375 1 90.75 356 ARG B CA 1
ATOM 5778 C C . ARG B 1 356 ? -3.633 2.5 20.922 1 90.75 356 ARG B C 1
ATOM 5780 O O . ARG B 1 356 ? -4.367 1.511 20.891 1 90.75 356 ARG B O 1
ATOM 5787 N N . ARG B 1 357 ? -2.479 2.455 21.406 1 89.69 357 ARG B N 1
ATOM 5788 C CA . ARG B 1 357 ? -1.86 1.214 21.859 1 89.69 357 ARG B CA 1
ATOM 5789 C C . ARG B 1 357 ? -2.586 0.658 23.078 1 89.69 357 ARG B C 1
ATOM 5791 O O . ARG B 1 357 ? -2.686 -0.559 23.25 1 89.69 357 ARG B O 1
ATOM 5798 N N . VAL B 1 358 ? -3.117 1.515 23.938 1 90.31 358 VAL B N 1
ATOM 5799 C CA . VAL B 1 358 ? -3.74 1.053 25.172 1 90.31 358 VAL B CA 1
ATOM 5800 C C . VAL B 1 358 ? -5.242 0.878 24.953 1 90.31 358 VAL B C 1
ATOM 5802 O O . VAL B 1 358 ? -5.992 0.699 25.922 1 90.31 358 VAL B O 1
ATOM 5805 N N . GLY B 1 359 ? -5.723 1.057 23.719 1 85.06 359 GLY B N 1
ATOM 5806 C CA . GLY B 1 359 ? -7.113 0.78 23.391 1 85.06 359 GLY B CA 1
ATOM 5807 C C . GLY B 1 359 ? -8.016 1.986 23.562 1 85.06 359 GLY B C 1
ATOM 5808 O O . GLY B 1 359 ? -9.242 1.851 23.594 1 85.06 359 GLY B O 1
ATOM 5809 N N . LEU B 1 360 ? -7.457 3.154 23.688 1 87.38 360 LEU B N 1
ATOM 5810 C CA . LEU B 1 360 ? -8.234 4.375 23.875 1 87.38 360 LEU B CA 1
ATOM 5811 C C . LEU B 1 360 ? -8.109 5.297 22.672 1 87.38 360 LEU B C 1
ATOM 5813 O O . LEU B 1 360 ? -8.383 6.496 22.781 1 87.38 360 LEU B O 1
ATOM 5817 N N . GLY B 1 361 ? -7.625 4.781 21.609 1 86.44 361 GLY B N 1
ATOM 5818 C CA . GLY B 1 361 ? -7.414 5.582 20.422 1 86.44 361 GLY B CA 1
ATOM 5819 C C . GLY B 1 361 ? -8.672 6.289 19.938 1 86.44 361 GLY B C 1
ATOM 5820 O O . GLY B 1 361 ? -8.602 7.402 19.422 1 86.44 361 GLY B O 1
ATOM 5821 N N . HIS B 1 362 ? -9.734 5.734 20.109 1 75.19 362 HIS B N 1
ATOM 5822 C CA . HIS B 1 362 ? -11.016 6.273 19.641 1 75.19 362 HIS B CA 1
ATOM 5823 C C . HIS B 1 362 ? -11.438 7.473 20.484 1 75.19 362 HIS B C 1
ATOM 5825 O O . HIS B 1 362 ? -12.344 8.219 20.094 1 75.19 362 HIS B O 1
ATOM 5831 N N . LYS B 1 363 ? -10.828 7.793 21.516 1 82.69 363 LYS B N 1
ATOM 5832 C CA . LYS B 1 363 ? -11.227 8.852 22.438 1 82.69 363 LYS B CA 1
ATOM 5833 C C . LYS B 1 363 ? -10.281 10.047 22.344 1 82.69 363 LYS B C 1
ATOM 5835 O O . LYS B 1 363 ? -10.383 10.984 23.125 1 82.69 363 LYS B O 1
ATOM 5840 N N . TRP B 1 364 ? -9.398 9.992 21.453 1 87.25 364 TRP B N 1
ATOM 5841 C CA . TRP B 1 364 ? -8.359 11.016 21.453 1 87.25 364 TRP B CA 1
ATOM 5842 C C . TRP B 1 364 ? -8.969 12.406 21.281 1 87.25 364 TRP B C 1
ATOM 5844 O O . TRP B 1 364 ? -8.516 13.367 21.906 1 87.25 364 TRP B O 1
ATOM 5854 N N . GLN B 1 365 ? -9.992 12.547 20.453 1 85.44 365 GLN B N 1
ATOM 5855 C CA . GLN B 1 365 ? -10.586 13.859 20.234 1 85.44 365 GLN B CA 1
ATOM 5856 C C . GLN B 1 365 ? -11.227 14.406 21.516 1 85.44 365 GLN B C 1
ATOM 5858 O O . GLN B 1 365 ? -11.062 15.578 21.844 1 85.44 365 GLN B O 1
ATOM 5863 N N . GLU B 1 366 ? -11.953 13.562 22.141 1 87.38 366 GLU B N 1
ATOM 5864 C CA . GLU B 1 366 ? -12.602 13.938 23.391 1 87.38 366 GLU B CA 1
ATOM 5865 C C . GLU B 1 366 ? -11.578 14.32 24.453 1 87.38 366 GLU B C 1
ATOM 5867 O O . GLU B 1 366 ? -11.797 15.258 25.219 1 87.38 366 GLU B O 1
ATOM 5872 N N . MET B 1 367 ? -10.5 13.727 24.469 1 91.56 367 MET B N 1
ATOM 5873 C CA . MET B 1 367 ? -9.508 13.883 25.531 1 91.56 367 MET B CA 1
ATOM 5874 C C . MET B 1 367 ? -8.57 15.047 25.25 1 91.56 367 MET B C 1
ATOM 5876 O O . MET B 1 367 ? -8.094 15.719 26.156 1 91.56 367 MET B O 1
ATOM 5880 N N . LEU B 1 368 ? -8.328 15.266 23.984 1 93 368 LEU B N 1
ATOM 5881 C CA . LEU B 1 368 ? -7.238 16.188 23.672 1 93 368 LEU B CA 1
ATOM 5882 C C . LEU B 1 368 ? -7.781 17.484 23.062 1 93 368 LEU B C 1
ATOM 5884 O O . LEU B 1 368 ? -7.172 18.547 23.219 1 93 368 LEU B O 1
ATOM 5888 N N . VAL B 1 369 ? -8.859 17.375 22.391 1 88.94 369 VAL B N 1
ATOM 5889 C CA . VAL B 1 369 ? -9.281 18.5 21.562 1 88.94 369 VAL B CA 1
ATOM 5890 C C . VAL B 1 369 ? -10.281 19.375 22.328 1 88.94 369 VAL B C 1
ATOM 5892 O O . VAL B 1 369 ? -11.18 18.859 22.984 1 88.94 369 VAL B O 1
ATOM 5895 N N . GLU B 1 370 ? -10.117 20.609 22.297 1 88.75 370 GLU B N 1
ATOM 5896 C CA . GLU B 1 370 ? -11.031 21.641 22.766 1 88.75 370 GLU B CA 1
ATOM 5897 C C . GLU B 1 370 ? -11.258 22.719 21.719 1 88.75 370 GLU B C 1
ATOM 5899 O O . GLU B 1 370 ? -10.32 23.453 21.359 1 88.75 370 GLU B O 1
ATOM 5904 N N . GLY B 1 371 ? -12.484 22.688 21.203 1 80.44 371 GLY B N 1
ATOM 5905 C CA . GLY B 1 371 ? -12.711 23.531 20.031 1 80.44 371 GLY B CA 1
ATOM 5906 C C . GLY B 1 371 ? -12.094 22.969 18.766 1 80.44 371 GLY B C 1
ATOM 5907 O O . GLY B 1 371 ? -12.43 21.875 18.344 1 80.44 371 GLY B O 1
ATOM 5908 N N . SER B 1 372 ? -11.125 23.688 18.25 1 80.44 372 SER B N 1
ATOM 5909 C CA . SER B 1 372 ? -10.484 23.25 17.016 1 80.44 372 SER B CA 1
ATOM 5910 C C . SER B 1 372 ? -8.984 23.062 17.203 1 80.44 372 SER B C 1
ATOM 5912 O O . SER B 1 372 ? -8.234 23.016 16.219 1 80.44 372 SER B O 1
ATOM 5914 N N . CYS B 1 373 ? -8.688 23.078 18.516 1 88.88 373 CYS B N 1
ATOM 5915 C CA . CYS B 1 373 ? -7.266 22.953 18.812 1 88.88 373 CYS B CA 1
ATOM 5916 C C . CYS B 1 373 ? -7.039 22.047 20.016 1 88.88 373 CYS B C 1
ATOM 5918 O O . CYS B 1 373 ? -7.992 21.484 20.578 1 88.88 373 CYS B O 1
ATOM 5920 N N . THR B 1 374 ? -5.773 21.844 20.344 1 92.62 374 THR B N 1
ATOM 5921 C CA . THR B 1 374 ? -5.379 21.047 21.5 1 92.62 374 THR B CA 1
ATOM 5922 C C . THR B 1 374 ? -4.609 21.906 22.5 1 92.62 374 THR B C 1
ATOM 5924 O O . THR B 1 374 ? -3.43 22.203 22.297 1 92.62 374 THR B O 1
ATOM 5927 N N . PRO B 1 375 ? -5.285 22.234 23.594 1 92.06 375 PRO B N 1
ATOM 5928 C CA . PRO B 1 375 ? -4.562 22.969 24.625 1 92.06 375 PRO B CA 1
ATOM 5929 C C . PRO B 1 375 ? -3.525 22.125 25.359 1 92.06 375 PRO B C 1
ATOM 5931 O O . PRO B 1 375 ? -3.721 20.922 25.531 1 92.06 375 PRO B O 1
ATOM 5934 N N . ARG B 1 376 ? -2.514 22.781 25.844 1 92.25 376 ARG B N 1
ATOM 5935 C CA . ARG B 1 376 ? -1.452 22.125 26.594 1 92.25 376 ARG B CA 1
ATOM 5936 C C . ARG B 1 376 ? -2.016 21.406 27.812 1 92.25 376 ARG B C 1
ATOM 5938 O O . ARG B 1 376 ? -1.577 20.297 28.156 1 92.25 376 ARG B O 1
ATOM 5945 N N . ALA B 1 377 ? -2.939 21.984 28.453 1 92.75 377 ALA B N 1
ATOM 5946 C CA . ALA B 1 377 ? -3.543 21.422 29.656 1 92.75 377 ALA B CA 1
ATOM 5947 C C . ALA B 1 377 ? -4.176 20.062 29.375 1 92.75 377 ALA B C 1
ATOM 5949 O O . ALA B 1 377 ? -4.148 19.172 30.219 1 92.75 377 ALA B O 1
ATOM 5950 N N . ASN B 1 378 ? -4.766 19.922 28.219 1 95.12 378 ASN B N 1
ATOM 5951 C CA . ASN B 1 378 ? -5.398 18.656 27.859 1 95.12 378 ASN B CA 1
ATOM 5952 C C . ASN B 1 378 ? -4.363 17.547 27.672 1 95.12 378 ASN B C 1
ATOM 5954 O O . ASN B 1 378 ? -4.617 16.391 28.016 1 95.12 378 ASN B O 1
ATOM 5958 N N . ILE B 1 379 ? -3.223 17.875 27.094 1 95.56 379 ILE B N 1
ATOM 5959 C CA . ILE B 1 379 ? -2.143 16.906 26.938 1 95.56 379 ILE B CA 1
ATOM 5960 C C . ILE B 1 379 ? -1.69 16.406 28.297 1 95.56 379 ILE B C 1
ATOM 5962 O O . ILE B 1 379 ? -1.588 15.195 28.516 1 95.56 379 ILE B O 1
ATOM 5966 N N . LEU B 1 380 ? -1.481 17.344 29.219 1 93.88 380 LEU B N 1
ATOM 5967 C CA . LEU B 1 380 ? -1.008 17 30.547 1 93.88 380 LEU B CA 1
ATOM 5968 C C . LEU B 1 380 ? -2.041 16.156 31.281 1 93.88 380 LEU B C 1
ATOM 5970 O O . LEU B 1 380 ? -1.688 15.195 31.969 1 93.88 380 LEU B O 1
ATOM 5974 N N . ALA B 1 381 ? -3.285 16.5 31.156 1 95.25 381 ALA B N 1
ATOM 5975 C CA . ALA B 1 381 ? -4.352 15.719 31.781 1 95.25 381 ALA B CA 1
ATOM 5976 C C . ALA B 1 381 ? -4.379 14.289 31.234 1 95.25 381 ALA B C 1
ATOM 5978 O O . ALA B 1 381 ? -4.609 13.336 31.984 1 95.25 381 ALA B O 1
ATOM 5979 N N . THR B 1 382 ? -4.203 14.203 29.969 1 95.5 382 THR B N 1
ATOM 5980 C CA . THR B 1 382 ? -4.203 12.891 29.344 1 95.5 382 THR B CA 1
ATOM 5981 C C . THR B 1 382 ? -3.023 12.055 29.828 1 95.5 382 THR B C 1
ATOM 5983 O O . THR B 1 382 ? -3.162 10.852 30.062 1 95.5 382 THR B O 1
ATOM 5986 N N . LEU B 1 383 ? -1.859 12.672 29.984 1 95.38 383 LEU B N 1
ATOM 5987 C CA . LEU B 1 383 ? -0.695 11.969 30.5 1 95.38 383 LEU B CA 1
ATOM 5988 C C . LEU B 1 383 ? -0.964 11.453 31.922 1 95.38 383 LEU B C 1
ATOM 5990 O O . LEU B 1 383 ? -0.552 10.344 32.281 1 95.38 383 LEU B O 1
ATOM 5994 N N . GLU B 1 384 ? -1.677 12.203 32.656 1 94.56 384 GLU B N 1
ATOM 5995 C CA . GLU B 1 384 ? -2.037 11.766 34 1 94.56 384 GLU B CA 1
ATOM 5996 C C . GLU B 1 384 ? -2.975 10.562 33.969 1 94.56 384 GLU B C 1
ATOM 5998 O O . GLU B 1 384 ? -2.848 9.641 34.781 1 94.56 384 GLU B O 1
ATOM 6003 N N . HIS B 1 385 ? -3.879 10.648 33.094 1 94.44 385 HIS B N 1
ATOM 6004 C CA . HIS B 1 385 ? -4.785 9.523 32.906 1 94.44 385 HIS B CA 1
ATOM 6005 C C . HIS B 1 385 ? -4.023 8.258 32.531 1 94.44 385 HIS B C 1
ATOM 6007 O O . HIS B 1 385 ? -4.316 7.176 33.031 1 94.44 385 HIS B O 1
ATOM 6013 N N . LEU B 1 386 ? -3.096 8.438 31.641 1 94.56 386 LEU B N 1
ATOM 6014 C CA . LEU B 1 386 ? -2.32 7.309 31.125 1 94.56 386 LEU B CA 1
ATOM 6015 C C . LEU B 1 386 ? -1.428 6.727 32.219 1 94.56 386 LEU B C 1
ATOM 6017 O O . LEU B 1 386 ? -1.063 5.551 32.156 1 94.56 386 LEU B O 1
ATOM 6021 N N . ARG B 1 387 ? -1.062 7.516 33.156 1 92.81 387 ARG B N 1
ATOM 6022 C CA . ARG B 1 387 ? -0.23 7.07 34.25 1 92.81 387 ARG B CA 1
ATOM 6023 C C . ARG B 1 387 ? -0.919 5.965 35.062 1 92.81 387 ARG B C 1
ATOM 6025 O O . ARG B 1 387 ? -0.255 5.105 35.656 1 92.81 387 ARG B O 1
ATOM 6032 N N . GLN B 1 388 ? -2.193 5.91 35 1 90.81 388 GLN B N 1
ATOM 6033 C CA . GLN B 1 388 ? -2.969 4.926 35.75 1 90.81 388 GLN B CA 1
ATOM 6034 C C . GLN B 1 388 ? -3.064 3.605 35 1 90.81 388 GLN B C 1
ATOM 6036 O O . GLN B 1 388 ? -3.531 2.602 35.531 1 90.81 388 GLN B O 1
ATOM 6041 N N . HIS B 1 389 ? -2.648 3.646 33.844 1 89.31 389 HIS B N 1
ATOM 6042 C CA . HIS B 1 389 ? -2.719 2.436 33.031 1 89.31 389 HIS B CA 1
ATOM 6043 C C . HIS B 1 389 ? -1.511 1.537 33.281 1 89.31 389 HIS B C 1
ATOM 6045 O O . HIS B 1 389 ? -0.368 1.997 33.219 1 89.31 389 HIS B O 1
ATOM 6051 N N . SER B 1 390 ? -1.669 0.32 33.469 1 84.5 390 SER B N 1
ATOM 6052 C CA . SER B 1 390 ? -0.644 -0.633 33.875 1 84.5 390 SER B CA 1
ATOM 6053 C C . SER B 1 390 ? 0.391 -0.842 32.781 1 84.5 390 SER B C 1
ATOM 6055 O O . SER B 1 390 ? 1.546 -1.17 33.062 1 84.5 390 SER B O 1
ATOM 6057 N N . LYS B 1 391 ? 0.036 -0.617 31.594 1 86.94 391 LYS B N 1
ATOM 6058 C CA . LYS B 1 391 ? 0.93 -0.923 30.469 1 86.94 391 LYS B CA 1
ATOM 6059 C C . LYS B 1 391 ? 1.879 0.239 30.203 1 86.94 391 LYS B C 1
ATOM 6061 O O . LYS B 1 391 ? 2.869 0.081 29.484 1 86.94 391 LYS B O 1
ATOM 6066 N N . VAL B 1 392 ? 1.557 1.38 30.734 1 92.81 392 VAL B N 1
ATOM 6067 C CA . VAL B 1 392 ? 2.334 2.574 30.422 1 92.81 392 VAL B CA 1
ATOM 6068 C C . VAL B 1 392 ? 3.375 2.816 31.516 1 92.81 392 VAL B C 1
ATOM 6070 O O . VAL B 1 392 ? 3.035 2.916 32.688 1 92.81 392 VAL B O 1
ATOM 6073 N N . ASP B 1 393 ? 4.574 2.846 31.078 1 91.94 393 ASP B N 1
ATOM 6074 C CA . ASP B 1 393 ? 5.625 3.02 32.094 1 91.94 393 ASP B CA 1
ATOM 6075 C C . ASP B 1 393 ? 5.902 4.5 32.344 1 91.94 393 ASP B C 1
ATOM 6077 O O . ASP B 1 393 ? 5.625 5.344 31.469 1 91.94 393 ASP B O 1
ATOM 6081 N N . GLU B 1 394 ? 6.5 4.742 33.438 1 92.44 394 GLU B N 1
ATOM 6082 C CA . GLU B 1 394 ? 6.762 6.105 33.906 1 92.44 394 GLU B CA 1
ATOM 6083 C C . GLU B 1 394 ? 7.816 6.781 33.031 1 92.44 394 GLU B C 1
ATOM 6085 O O . GLU B 1 394 ? 7.781 7.996 32.812 1 92.44 394 GLU B O 1
ATOM 6090 N N . ALA B 1 395 ? 8.711 6.055 32.562 1 91.75 395 ALA B N 1
ATOM 6091 C CA . ALA B 1 395 ? 9.766 6.609 31.703 1 91.75 395 ALA B CA 1
ATOM 6092 C C . ALA B 1 395 ? 9.18 7.203 30.422 1 91.75 395 ALA B C 1
ATOM 6094 O O . ALA B 1 395 ? 9.594 8.273 29.984 1 91.75 395 ALA B O 1
ATOM 6095 N N . LEU B 1 396 ? 8.266 6.512 29.859 1 94.56 396 LEU B N 1
ATOM 6096 C CA . LEU B 1 396 ? 7.59 7.004 28.656 1 94.56 396 LEU B CA 1
ATOM 6097 C C . LEU B 1 396 ? 6.832 8.289 28.953 1 94.56 396 LEU B C 1
ATOM 6099 O O . LEU B 1 396 ? 6.934 9.266 28.203 1 94.56 396 LEU B O 1
ATOM 6103 N N . LEU B 1 397 ? 6.16 8.336 30.062 1 94.75 397 LEU B N 1
ATOM 6104 C CA . LEU B 1 397 ? 5.383 9.516 30.438 1 94.75 397 LEU B CA 1
ATOM 6105 C C . LEU B 1 397 ? 6.293 10.711 30.688 1 94.75 397 LEU B C 1
ATOM 6107 O O . LEU B 1 397 ? 5.965 11.836 30.312 1 94.75 397 LEU B O 1
ATOM 6111 N N . ALA B 1 398 ? 7.348 10.406 31.297 1 92.12 398 ALA B N 1
ATOM 6112 C CA . ALA B 1 398 ? 8.32 11.461 31.578 1 92.12 398 ALA B CA 1
ATOM 6113 C C . ALA B 1 398 ? 8.867 12.055 30.281 1 92.12 398 ALA B C 1
ATOM 6115 O O . ALA B 1 398 ? 9.016 13.273 30.172 1 92.12 398 ALA B O 1
ATOM 6116 N N . SER B 1 399 ? 9.195 11.227 29.359 1 92.25 399 SER B N 1
ATOM 6117 C CA . SER B 1 399 ? 9.711 11.68 28.078 1 92.25 399 SER B CA 1
ATOM 6118 C C . SER B 1 399 ? 8.695 12.539 27.344 1 92.25 399 SER B C 1
ATOM 6120 O O . SER B 1 399 ? 9.047 13.547 26.719 1 92.25 399 SER B O 1
ATOM 6122 N N . LEU B 1 400 ? 7.504 12.148 27.406 1 94.25 400 LEU B N 1
ATOM 6123 C CA . LEU B 1 400 ? 6.438 12.914 26.75 1 94.25 400 LEU B CA 1
ATOM 6124 C C . LEU B 1 400 ? 6.238 14.258 27.438 1 94.25 400 LEU B C 1
ATOM 6126 O O . LEU B 1 400 ? 6.035 15.273 26.781 1 94.25 400 LEU B O 1
ATOM 6130 N N . SER B 1 401 ? 6.277 14.211 28.703 1 91.75 401 SER B N 1
ATOM 6131 C CA . SER B 1 401 ? 6.164 15.453 29.453 1 91.75 401 SER B CA 1
ATOM 6132 C C . SER B 1 401 ? 7.293 16.422 29.109 1 91.75 401 SER B C 1
ATOM 6134 O O . SER B 1 401 ? 7.07 17.625 28.984 1 91.75 401 SER B O 1
ATOM 6136 N N . ASP B 1 402 ? 8.469 15.898 28.984 1 90 402 ASP B N 1
ATOM 6137 C CA . ASP B 1 402 ? 9.609 16.703 28.594 1 90 402 ASP B CA 1
ATOM 6138 C C . ASP B 1 402 ? 9.391 17.344 27.219 1 90 402 ASP B C 1
ATOM 6140 O O . ASP B 1 402 ? 9.766 18.5 27 1 90 402 ASP B O 1
ATOM 6144 N N . LEU B 1 403 ? 8.859 16.625 26.375 1 92.12 403 LEU B N 1
ATOM 6145 C CA . LEU B 1 403 ? 8.578 17.125 25.031 1 92.12 403 LEU B CA 1
ATOM 6146 C C . LEU B 1 403 ? 7.57 18.281 25.094 1 92.12 403 LEU B C 1
ATOM 6148 O O . LEU B 1 403 ? 7.711 19.266 24.359 1 92.12 403 LEU B O 1
ATOM 6152 N N . VAL B 1 404 ? 6.578 18.141 25.891 1 90.38 404 VAL B N 1
ATOM 6153 C CA . VAL B 1 404 ? 5.547 19.156 26.031 1 90.38 404 VAL B CA 1
ATOM 6154 C C . VAL B 1 404 ? 6.164 20.438 26.594 1 90.38 404 VAL B C 1
ATOM 6156 O O . VAL B 1 404 ? 5.758 21.547 26.219 1 90.38 404 VAL B O 1
ATOM 6159 N N . ASP B 1 405 ? 7.156 20.266 27.359 1 87.31 405 ASP B N 1
ATOM 6160 C CA . ASP B 1 405 ? 7.762 21.422 28.047 1 87.31 405 ASP B CA 1
ATOM 6161 C C . ASP B 1 405 ? 8.906 22 27.219 1 87.31 405 ASP B C 1
ATOM 6163 O O . ASP B 1 405 ? 9.531 22.984 27.625 1 87.31 405 ASP B O 1
ATOM 6167 N N . ARG B 1 406 ? 9.211 21.375 26.156 1 78.25 406 ARG B N 1
ATOM 6168 C CA . ARG B 1 406 ? 10.328 21.812 25.328 1 78.25 406 ARG B CA 1
ATOM 6169 C C . ARG B 1 406 ? 10.109 23.234 24.844 1 78.25 406 ARG B C 1
ATOM 6171 O O . ARG B 1 406 ? 11.062 24.016 24.75 1 78.25 406 ARG B O 1
ATOM 6178 N N . PRO B 1 407 ? 8.922 23.641 24.188 1 64 407 PRO B N 1
ATOM 6179 C CA . PRO B 1 407 ? 8.75 25.016 23.719 1 64 407 PRO B CA 1
ATOM 6180 C C . PRO B 1 407 ? 9.203 26.062 24.75 1 64 407 PRO B C 1
ATOM 6182 O O . PRO B 1 407 ? 9.633 27.156 24.375 1 64 407 PRO B O 1
ATOM 6185 N N . LYS B 1 408 ? 9.156 26 26.031 1 52.59 408 LYS B N 1
ATOM 6186 C CA . LYS B 1 408 ? 9.617 27.062 26.922 1 52.59 408 LYS B CA 1
ATOM 6187 C C . LYS B 1 408 ? 11.102 27.359 26.719 1 52.59 408 LYS B C 1
ATOM 6189 O O . LYS B 1 408 ? 11.609 28.375 27.188 1 52.59 408 LYS B O 1
ATOM 6194 N N . VAL B 1 409 ? 11.922 26.359 26.312 1 37.97 409 VAL B N 1
ATOM 6195 C CA . VAL B 1 409 ? 13.336 26.719 26.312 1 37.97 409 VAL B CA 1
ATOM 6196 C C . VAL B 1 409 ? 13.656 27.578 25.094 1 37.97 409 VAL B C 1
ATOM 6198 O O . VAL B 1 409 ? 14.766 28.094 24.969 1 37.97 409 VAL B O 1
ATOM 6201 N N . SER B 1 410 ? 13 27.578 23.875 1 33.78 410 SER B N 1
ATOM 6202 C CA . SER B 1 410 ? 13.695 28.625 23.141 1 33.78 410 SER B CA 1
ATOM 6203 C C . SER B 1 410 ? 13.398 30 23.719 1 33.78 410 SER B C 1
ATOM 6205 O O . SER B 1 410 ? 12.328 30.234 24.281 1 33.78 410 SER B O 1
#

Solvent-accessible surface area (backbone atoms only — not comparable to full-atom values): 43183 Å² total; per-residue (Å²): 128,74,53,61,59,59,44,45,46,47,47,42,49,49,48,38,50,51,42,49,54,50,36,51,53,38,49,56,52,27,70,78,40,76,80,44,64,66,48,50,50,48,39,52,48,41,51,48,47,39,49,48,44,48,46,45,37,45,45,44,46,35,54,72,39,44,75,46,73,61,51,36,45,51,49,35,50,52,25,22,40,72,56,71,40,79,76,69,54,64,67,44,54,51,44,27,53,71,46,33,38,70,52,44,50,10,32,69,40,34,62,44,23,41,51,49,50,55,33,36,63,58,39,75,49,71,68,52,40,51,42,36,33,72,72,66,42,28,41,72,44,33,60,61,50,67,90,47,67,56,43,36,21,24,26,22,35,77,85,29,24,45,26,30,33,32,61,34,72,73,77,74,77,69,84,71,72,74,66,72,69,64,66,75,78,73,72,80,69,76,72,70,79,83,70,53,54,34,45,62,34,36,53,45,41,46,68,61,33,55,84,49,60,88,84,48,29,44,49,61,41,46,76,45,69,48,69,45,51,83,81,48,72,45,84,81,71,53,67,55,41,66,40,18,29,37,40,26,61,56,54,75,45,26,53,63,72,42,47,56,55,45,76,87,46,46,64,62,47,46,52,36,50,52,50,26,49,50,53,42,43,72,72,43,32,24,54,43,51,52,38,39,78,31,25,30,24,37,65,77,35,50,59,22,45,44,78,42,75,39,32,40,50,58,65,34,73,68,84,50,62,47,46,60,44,26,42,62,68,67,70,38,90,84,29,52,36,48,62,45,53,37,40,44,10,44,40,48,37,52,52,44,42,52,30,39,55,74,71,44,42,91,43,42,58,76,55,33,40,56,92,59,14,22,45,70,66,29,52,56,53,48,52,56,56,45,60,72,37,88,86,48,54,67,66,58,53,50,54,50,51,49,42,61,53,42,49,75,70,106,132,76,54,61,62,59,42,46,48,48,48,42,49,50,47,39,48,52,42,49,52,50,37,51,52,38,49,53,52,28,71,78,39,75,81,44,64,67,49,50,49,50,39,52,47,41,51,48,48,39,49,47,43,49,45,45,38,45,43,44,47,36,53,71,39,41,74,47,74,61,50,37,45,50,50,36,49,52,24,20,39,72,57,70,39,80,75,68,55,65,67,43,54,49,46,27,53,71,45,33,38,70,54,42,50,11,31,69,39,35,61,45,23,42,49,51,52,56,32,34,63,57,39,75,48,72,70,52,40,50,41,35,32,71,71,65,42,29,41,71,44,36,60,61,49,68,89,47,68,55,45,36,20,24,26,22,35,75,83,29,23,46,27,31,34,33,62,34,70,73,76,74,76,69,84,70,70,71,65,73,68,61,63,75,78,73,71,78,75,66,69,77,80,75,71,52,56,32,44,61,34,36,51,44,42,47,67,60,33,56,86,49,60,88,85,46,28,45,48,63,42,46,75,44,70,46,69,45,53,83,80,50,71,45,84,82,70,52,67,53,41,65,39,19,29,38,41,25,62,58,54,76,45,27,53,62,73,42,47,58,54,44,77,86,47,45,63,63,46,48,50,35,51,50,50,26,49,50,51,41,44,74,73,42,31,24,54,44,49,54,38,39,76,30,24,32,23,38,62,78,35,49,59,22,46,44,78,44,74,40,31,40,50,59,65,34,73,68,85,50,60,49,47,58,44,24,42,63,66,67,71,36,88,85,28,52,37,47,64,45,52,38,42,44,10,42,39,48,36,50,52,44,42,51,30,39,55,76,72,44,42,88,44,42,59,77,55,34,41,56,92,62,15,23,44,71,65,29,52,55,52,47,52,56,58,45,61,72,37,87,87,49,54,67,69,59,52,49,52,50,52,49,42,61,53,45,50,74,69,110

Secondary structure (DSSP, 8-state):
---HHHHHHHHHHHHHHHHHHHHHHHHHHHHHSTT-HHHHHHHHHHHHHHHHHHHHHHHHHHHHS-S-HHHHHHHHHHHHHHTT--S--HHHHHHHHHH-HHHHHH--SHHHHHHHHHHHHTS--HHHHHHIIIII--EEEEESSTT--TTEEEEE-GGG-EEEEEEE---------TTTTSS-------------TTHHHHHHHHHHHTT--TTS-B--EEEEEEEE-TT---SSS--SEEEEEEEEE--SEETTTSPPPPGGGHHHHHHHHHHHHHHHHHTTEE----SGGGEEE-TT--EEE---TT-EETTPBP----GGGS-GGGGSTT-B--HHHHHHHHHHHHHHHHHHHTT-GGGHHHHH-BTTB--HHHHHHHHHHHHTSTTS-HHHHHHHHHHHTGGGG-/---HHHHHHHHHHHHHHHHHHHHHHHHHHHHHSTT-HHHHHHHHHHHHHHHHHHHHHHHHHHHHS-S-HHHHHHHHHHHHHHTT--S--HHHHHHHHHH-HHHHHH--SHHHHHHHHHHHHTS--HHHHHHIIIII--EEEEESSTTS-TTEEEEE-GGG-EEEEEEE---------TTTTSS---------TTS-TTHHHHHHHHHHHTT--TTS-B--EEEEEEEE-TT---SSS--SEEEEEEEEE--SEETTTSPPPPGGGHHHHHHHHHHHHHHHHHTTEE----SGGGEEE-TT--EEE---TT-EETTPBP----GGGS-GGGGSTT-B--HHHHHHHHHHHHHHHHHHHTT-GGGHHHHH-BTTB--HHHHHHHHHHHHTSTTS-HHHHHHHHHHHTGGGG-